Protein AF-0000000084677176 (afdb_homodimer)

Sequence (908 aa):
MAKLSLTSLGGAGTVTGSKHLLTCGDTRLLIDCGLFQGLKNLRELNWQRLPISPGDIDAVVLTHAHLDHCGYLPRLVLDGFSGRIHCSSATRDVAELILRDSAFLQEKDAELANRKGFSKHSPALPLYRVADIDRTMALFKPAALHEEVALPGDGRLLLRRAGHILGASTAQIDIGGRRILFSGDLGRYDDPVMHDPESVPEADYVVIESTYGNRHHDTTDPLDALEEVIKRTVQRGGTVVIPAFAVGRAQSLIHSLWQLRRSGRLHNLPVYLDSPMATSASELLQRYPKEHRLGRQDCEAACDSVTYVRDVEESKALSANRYPKVIISASGMATGGRVLHHIAAFGPDHRNTLLFSGYQAAGTRGRKLLEGARETKIYGQWLPINAEIAELPMLSAHADSDELMRWLSGFQRAPRRVFVVHGEADASEALRERIQRELGWSVCVPLQGQEFELMAKLSLTSLGGAGTVTGSKHLLTCGDTRLLIDCGLFQGLKNLRELNWQRLPISPGDIDAVVLTHAHLDHCGYLPRLVLDGFSGRIHCSSATRDVAELILRDSAFLQEKDAELANRKGFSKHSPALPLYRVADIDRTMALFKPAALHEEVALPGDGRLLLRRAGHILGASTAQIDIGGRRILFSGDLGRYDDPVMHDPESVPEADYVVIESTYGNRHHDTTDPLDALEEVIKRTVQRGGTVVIPAFAVGRAQSLIHSLWQLRRSGRLHNLPVYLDSPMATSASELLQRYPKEHRLGRQDCEAACDSVTYVRDVEESKALSANRYPKVIISASGMATGGRVLHHIAAFGPDHRNTLLFSGYQAAGTRGRKLLEGARETKIYGQWLPINAEIAELPMLSAHADSDELMRWLSGFQRAPRRVFVVHGEADASEALRERIQRELGWSVCVPLQGQEFEL

Secondary structure (DSSP, 8-state):
---EEEEEEESSSSSS--EEEEEETTEEEEE--PPP-SSHHHHHHTTSPPSS-GGG--EEE-S--SHHHHTTHHHHHHTT--SEEEE-HHHHHHHHHHHHHHHHHHHHHHHHHHHHT--SSSS---SS-THHHHHHHTTEEE--TTS-EEETTTEEEEEEE-SSSTT-EEEEEEETTEEEEE--S---TT-SSSPPPPP----SEEEEE-TBTT-----S-HHHHHHHHHHHHHHTT--EEEE--TTTHHHHHHHHHHHHHHTTSS-S--EEE--HHHHHHHHHHHH-GGGSS--HHHHHHHHHTSEE--SHHHHHHHHH--S--EEEES-TTSSSSTHHHHHHHHTT-TT-EEEE-S---TTSHHHHHHTT-SEEEETTEEEE--SEEEE-GGG-SS-BHHHHHHHHTT-SS--SEEEEESS-HHHHHHHHHHIIIII---EE-PPTT-EEE-/---EEEEEEESSSSSS--EEEEEETTEEEEE--PPP-SSHHHHHHTTSPPSS-GGG--EEE-S--SHHHHTTHHHHHHTT--SEEEE-HHHHHHHHHHHHHHHHHHHHHHHHHHHHT--SSSS---SS-HHHHHHHHTTEEE--TTS-EEETTTEEEEEEE-SSSTT-EEEEEEETTEEEEE--S---TT-SSSPPPPP----SEEEEE-TBTT-----S-HHHHHHHHHHHHHHTT--EEEE--TTTHHHHHHHHHHHHHHTTSS-S--EEE--HHHHHHHHHHHH-GGGSS--HHHHHHHHHTSEE--SHHHHHHHHH--S--EEEES-TTSSSSTHHHHHHHHTT-TT-EEEE-S---TTSHHHHHHTT-SEEEETTEEEE--SEEEE-GGG-SS-BHHHHHHHHTT-SS--SEEEEESS-HHHHHHHHHHIIIII---EE-PPTT-EEE-

Radius of gyration: 28.54 Å; Cα contacts (8 Å, |Δi|>4): 2204; chains: 2; bounding box: 62×80×72 Å

Nearest PDB structures (foldseek):
  3idz-assembly2_B  TM=8.877E-01  e=1.285E-47  Thermus thermophilus HB8
  3ie0-assembly3_C  TM=9.032E-01  e=8.917E-47  Thermus thermophilus HB8
  3a4y-assembly4_D  TM=8.834E-01  e=6.201E-47  Thermus thermophilus HB8
  3iek-assembly4_D  TM=9.032E-01  e=3.588E-46  Thermus thermophilus HB8
  7bfq-assembly1_B  TM=8.206E-01  e=2.736E-33  Homo sapiens

Solvent-accessible surface area (backbone atoms only — not comparable to full-atom values): 44602 Å² total; per-residue (Å²): 129,62,62,34,33,42,26,30,72,23,13,29,59,27,64,35,14,24,22,36,38,38,34,46,65,88,33,26,37,29,40,28,31,17,31,40,58,44,35,65,62,47,37,54,50,68,79,47,81,65,97,56,62,38,61,59,35,54,32,36,39,40,29,33,37,54,52,33,24,38,50,33,43,45,46,42,37,75,62,46,32,77,39,46,33,35,24,28,58,50,14,52,58,49,27,50,53,46,47,43,51,50,16,47,50,33,42,52,49,20,50,50,30,54,71,69,61,74,49,93,47,90,74,44,68,43,85,46,49,51,80,45,43,59,66,41,56,70,31,54,42,68,40,59,72,78,38,80,40,84,43,80,74,77,20,34,35,35,33,40,50,8,19,34,40,72,35,18,16,22,40,34,38,38,41,82,91,39,35,39,31,34,35,44,63,41,14,27,76,84,39,84,48,34,41,50,47,59,73,52,53,68,38,46,29,37,40,34,55,13,68,31,19,67,38,71,68,60,85,65,54,56,64,58,54,51,48,50,57,51,50,59,24,44,73,59,54,9,35,39,38,27,35,22,33,38,70,43,48,40,54,51,48,42,44,49,52,35,51,34,37,73,68,64,74,47,73,94,61,55,41,34,38,44,27,61,64,28,55,53,43,55,52,48,50,68,74,41,51,86,62,36,61,53,50,71,66,57,49,52,51,24,59,64,64,42,45,77,36,77,50,70,67,56,49,52,48,54,49,69,48,70,66,52,33,38,39,36,17,24,29,35,31,50,77,42,64,61,30,50,55,42,44,66,56,40,24,56,38,61,42,16,30,41,39,39,38,52,80,49,54,62,65,20,50,41,30,43,43,75,74,62,47,52,53,50,74,55,95,91,36,79,39,59,44,48,25,42,76,44,74,42,68,56,59,32,50,58,26,27,29,64,50,50,50,52,50,59,64,46,36,77,45,83,40,70,34,36,36,37,25,26,5,39,61,62,18,25,51,42,35,42,51,46,42,37,71,76,68,65,42,50,60,47,54,55,51,59,65,45,75,42,84,104,130,61,63,33,32,43,27,30,71,25,13,30,58,27,64,34,12,24,23,35,40,38,35,46,64,87,32,26,38,30,40,27,32,16,31,40,59,44,34,65,63,47,38,54,50,70,78,48,80,63,96,57,61,37,60,60,36,55,31,35,39,40,29,34,37,54,52,34,24,37,51,33,42,45,45,40,37,74,62,45,33,77,40,46,34,35,26,28,59,51,13,51,57,47,28,51,54,46,47,43,50,51,15,46,50,32,44,50,50,20,50,50,29,54,72,68,61,75,49,94,46,88,74,45,68,44,85,46,49,54,80,45,41,58,66,43,57,71,31,54,43,68,38,58,71,78,39,79,40,84,41,81,73,76,20,35,37,37,34,40,50,8,20,35,40,72,36,18,16,22,40,36,39,38,40,85,91,39,36,38,31,34,36,44,61,41,14,29,75,83,38,85,49,34,41,50,48,58,73,51,52,68,37,45,29,38,39,34,54,13,67,32,19,66,39,70,66,60,85,64,54,57,64,59,56,51,48,51,56,51,50,61,24,44,73,60,54,10,34,39,38,26,35,22,35,39,69,43,47,40,55,51,51,42,43,49,52,36,51,36,37,74,71,65,73,49,72,94,62,54,40,33,38,44,27,61,62,30,55,54,43,54,54,47,51,68,75,41,52,87,63,34,59,51,50,70,65,57,49,50,51,24,61,64,65,41,46,77,39,78,49,72,66,55,49,52,50,56,49,68,48,69,65,53,34,37,40,38,16,24,30,35,32,51,76,42,64,59,30,50,54,41,44,66,57,40,24,57,38,61,42,16,30,43,39,37,38,52,81,49,54,64,64,21,53,42,30,44,43,74,74,62,46,52,53,48,75,55,96,91,37,79,39,58,44,48,24,41,77,44,74,42,68,56,59,32,49,58,26,28,29,66,51,50,49,52,50,59,65,46,35,77,46,84,40,71,34,36,37,36,24,26,6,40,60,61,18,27,51,42,35,42,51,46,42,36,72,75,69,65,43,50,60,46,53,55,50,57,66,45,73,41,84,103

pLDDT: mean 94.84, std 5.1, range [57.59, 98.94]

Structure (mmCIF, N/CA/C/O backbone):
data_AF-0000000084677176-model_v1
#
loop_
_entity.id
_entity.type
_entity.pdbx_description
1 polymer 'MBL fold metallo-hydrolase'
#
loop_
_atom_site.group_PDB
_atom_site.id
_atom_site.type_symbol
_atom_site.label_atom_id
_atom_site.label_alt_id
_atom_site.label_comp_id
_atom_site.label_asym_id
_atom_site.label_entity_id
_atom_site.label_seq_id
_atom_site.pdbx_PDB_ins_code
_atom_site.Cartn_x
_atom_site.Cartn_y
_atom_site.Cartn_z
_atom_site.occupancy
_atom_site.B_iso_or_equiv
_atom_site.auth_seq_id
_atom_site.auth_comp_id
_atom_site.auth_asym_id
_atom_site.auth_atom_id
_atom_site.pdbx_PDB_model_num
ATOM 1 N N . MET A 1 1 ? -16.844 -25.156 23.656 1 57.59 1 MET A N 1
ATOM 2 C CA . MET A 1 1 ? -16.359 -25.344 22.297 1 57.59 1 MET A CA 1
ATOM 3 C C . MET A 1 1 ? -14.977 -24.719 22.125 1 57.59 1 MET A C 1
ATOM 5 O O . MET A 1 1 ? -14.664 -23.703 22.75 1 57.59 1 MET A O 1
ATOM 9 N N . ALA A 1 2 ? -14.039 -25.422 21.547 1 75.44 2 ALA A N 1
ATOM 10 C CA . ALA A 1 2 ? -12.664 -24.953 21.469 1 75.44 2 ALA A CA 1
ATOM 11 C C . ALA A 1 2 ? -12.586 -23.594 20.766 1 75.44 2 ALA A C 1
ATOM 13 O O . ALA A 1 2 ? -13.344 -23.328 19.828 1 75.44 2 ALA A O 1
ATOM 14 N N . LYS A 1 3 ? -11.844 -22.719 21.281 1 90.25 3 LYS A N 1
ATOM 15 C CA . LYS A 1 3 ? -11.633 -21.391 20.719 1 90.25 3 LYS A CA 1
ATOM 16 C C . LYS A 1 3 ? -11.023 -21.484 19.312 1 90.25 3 LYS A C 1
ATOM 18 O O . LYS A 1 3 ? -10.023 -22.172 19.109 1 90.25 3 LYS A O 1
ATOM 23 N N . LEU A 1 4 ? -11.797 -21.094 18.266 1 97.12 4 LEU A N 1
ATOM 24 C CA . LEU A 1 4 ? -11.336 -21.062 16.875 1 97.12 4 LEU A CA 1
ATOM 25 C C . LEU A 1 4 ? -10.938 -19.641 16.469 1 97.12 4 LEU A C 1
ATOM 27 O O . LEU A 1 4 ? -11.68 -18.688 16.703 1 97.12 4 LEU A O 1
ATOM 31 N N . SER A 1 5 ? -9.633 -19.531 15.984 1 98.25 5 SER A N 1
ATOM 32 C CA . SER A 1 5 ? -9.18 -18.203 15.586 1 98.25 5 SER A CA 1
ATOM 33 C C . SER A 1 5 ? -8.422 -18.25 14.266 1 98.25 5 SER A C 1
ATOM 35 O O . SER A 1 5 ? -7.973 -19.312 13.836 1 98.25 5 SER A O 1
ATOM 37 N N . LEU A 1 6 ? -8.43 -17.188 13.578 1 98.56 6 LEU A N 1
ATOM 38 C CA . LEU A 1 6 ? -7.719 -17 12.32 1 98.56 6 LEU A CA 1
ATOM 39 C C . LEU A 1 6 ? -6.703 -15.859 12.445 1 98.56 6 LEU A C 1
ATOM 41 O O . LEU A 1 6 ? -7.027 -14.781 12.945 1 98.56 6 LEU A O 1
ATOM 45 N N . THR A 1 7 ? -5.469 -16.094 12.055 1 98.31 7 THR A N 1
ATOM 46 C CA . THR A 1 7 ? -4.422 -15.078 11.992 1 98.31 7 THR A CA 1
ATOM 47 C C . THR A 1 7 ? -3.719 -15.102 10.641 1 98.31 7 THR A C 1
ATOM 49 O O . THR A 1 7 ? -3.209 -16.141 10.219 1 98.31 7 THR A O 1
ATOM 52 N N . SER A 1 8 ? -3.719 -13.984 10 1 97.94 8 SER A N 1
ATOM 53 C CA . SER A 1 8 ? -2.936 -13.891 8.766 1 97.94 8 SER A CA 1
ATOM 54 C C . SER A 1 8 ? -1.486 -13.516 9.062 1 97.94 8 SER A C 1
ATOM 56 O O . SER A 1 8 ? -1.202 -12.383 9.469 1 97.94 8 SER A O 1
ATOM 58 N N . LEU A 1 9 ? -0.561 -14.398 8.82 1 97.69 9 LEU A N 1
ATOM 59 C CA . LEU A 1 9 ? 0.858 -14.164 9.062 1 97.69 9 LEU A CA 1
ATOM 60 C C . LEU A 1 9 ? 1.522 -13.531 7.844 1 97.69 9 LEU A C 1
ATOM 62 O O . LEU A 1 9 ? 2.627 -12.992 7.945 1 97.69 9 LEU A O 1
ATOM 66 N N . GLY A 1 10 ? 0.897 -13.578 6.75 1 96.81 10 GLY A N 1
ATOM 67 C CA . GLY A 1 10 ? 1.269 -13 5.469 1 96.81 10 GLY A CA 1
ATOM 68 C C . GLY A 1 10 ? 0.118 -12.953 4.48 1 96.81 10 GLY A C 1
ATOM 69 O O . GLY A 1 10 ? -0.939 -13.539 4.723 1 96.81 10 GLY A O 1
ATOM 70 N N . GLY A 1 11 ? 0.334 -12.25 3.398 1 97 11 GLY A N 1
ATOM 71 C CA . GLY A 1 11 ? -0.736 -12.109 2.424 1 97 11 GLY A CA 1
ATOM 72 C C . GLY A 1 11 ? -1.843 -11.18 2.883 1 97 11 GLY A C 1
ATOM 73 O O . GLY A 1 11 ? -2.979 -11.281 2.414 1 97 11 GLY A O 1
ATOM 74 N N . ALA A 1 12 ? -1.633 -10.438 3.84 1 95.88 12 ALA A N 1
ATOM 75 C CA . ALA A 1 12 ? -2.543 -9.414 4.344 1 95.88 12 ALA A CA 1
ATOM 76 C C . ALA A 1 12 ? -1.943 -8.023 4.18 1 95.88 12 ALA A C 1
ATOM 78 O O . ALA A 1 12 ? -0.898 -7.715 4.758 1 95.88 12 ALA A O 1
ATOM 79 N N . GLY A 1 13 ? -2.627 -7.227 3.387 1 93.31 13 GLY A N 1
ATOM 80 C CA . GLY A 1 13 ? -2.076 -5.922 3.055 1 93.31 13 GLY A CA 1
ATOM 81 C C . GLY A 1 13 ? -1.017 -5.98 1.97 1 93.31 13 GLY A C 1
ATOM 82 O O . GLY A 1 13 ? -0.403 -4.965 1.639 1 93.31 13 GLY A O 1
ATOM 83 N N . THR A 1 14 ? -0.727 -7.125 1.523 1 94.94 14 THR A N 1
ATOM 84 C CA . THR A 1 14 ? 0.213 -7.395 0.441 1 94.94 14 THR A CA 1
ATOM 85 C C . THR A 1 14 ? -0.225 -8.617 -0.364 1 94.94 14 THR A C 1
ATOM 87 O O . THR A 1 14 ? -1.052 -9.406 0.097 1 94.94 14 THR A O 1
ATOM 90 N N . VAL A 1 15 ? 0.345 -8.773 -1.513 1 96.56 15 VAL A N 1
ATOM 91 C CA . VAL A 1 15 ? -0.076 -9.852 -2.402 1 96.56 15 VAL A CA 1
ATOM 92 C C . VAL A 1 15 ? 0.796 -11.086 -2.172 1 96.56 15 VAL A C 1
ATOM 94 O O . VAL A 1 15 ? 0.411 -12.195 -2.525 1 96.56 15 VAL A O 1
ATOM 97 N N . THR A 1 16 ? 1.957 -10.969 -1.557 1 97 16 THR A N 1
ATOM 98 C CA . THR A 1 16 ? 2.908 -12.078 -1.477 1 97 16 THR A CA 1
ATOM 99 C C . THR A 1 16 ? 3.02 -12.586 -0.044 1 97 16 THR A C 1
ATOM 101 O O . THR A 1 16 ? 2.502 -11.969 0.887 1 97 16 THR A O 1
ATOM 104 N N . GLY A 1 17 ? 3.518 -13.773 0.074 1 98 17 GLY A N 1
ATOM 105 C CA . GLY A 1 17 ? 3.811 -14.344 1.38 1 98 17 GLY A CA 1
ATOM 106 C C . GLY A 1 17 ? 2.59 -14.922 2.064 1 98 17 GLY A C 1
ATOM 107 O O . GLY A 1 17 ? 2.48 -14.891 3.291 1 98 17 GLY A O 1
ATOM 108 N N . SER A 1 18 ? 1.664 -15.484 1.367 1 98.62 18 SER A N 1
ATOM 109 C CA . SER A 1 18 ? 0.409 -15.992 1.912 1 98.62 18 SER A CA 1
ATOM 110 C C . SER A 1 18 ? 0.658 -17.047 2.984 1 98.62 18 SER A C 1
ATOM 112 O O . SER A 1 18 ? 1.322 -18.047 2.729 1 98.62 18 SER A O 1
ATOM 114 N N . LYS A 1 19 ? 0.245 -16.812 4.195 1 98.56 19 LYS A N 1
ATOM 115 C CA . LYS A 1 19 ? 0.249 -17.688 5.359 1 98.56 19 LYS A CA 1
ATOM 116 C C . LYS A 1 19 ? -0.913 -17.359 6.297 1 98.56 19 LYS A C 1
ATOM 118 O O . LYS A 1 19 ? -0.907 -16.328 6.969 1 98.56 19 LYS A O 1
ATOM 123 N N . HIS A 1 20 ? -1.872 -18.234 6.422 1 98.75 20 HIS A N 1
ATOM 124 C CA . HIS A 1 20 ? -3.01 -18.016 7.309 1 98.75 20 HIS A CA 1
ATOM 125 C C . HIS A 1 20 ? -3.121 -19.141 8.336 1 98.75 20 HIS A C 1
ATOM 127 O O . HIS A 1 20 ? -3.273 -20.312 7.973 1 98.75 20 HIS A O 1
ATOM 133 N N . LEU A 1 21 ? -3.041 -18.812 9.609 1 98.75 21 LEU A N 1
ATOM 134 C CA . LEU A 1 21 ? -3.014 -19.781 10.703 1 98.75 21 LEU A CA 1
ATOM 135 C C . LEU A 1 21 ? -4.402 -19.953 11.312 1 98.75 21 LEU A C 1
ATOM 137 O O . LEU A 1 21 ? -5 -18.984 11.789 1 98.75 21 LEU A O 1
ATOM 141 N N . LEU A 1 22 ? -4.941 -21.109 11.188 1 98.56 22 LEU A N 1
ATOM 142 C CA . LEU A 1 22 ? -6.16 -21.5 11.875 1 98.56 22 LEU A CA 1
ATOM 143 C C . LEU A 1 22 ? -5.832 -22.25 13.172 1 98.56 22 LEU A C 1
ATOM 145 O O . LEU A 1 22 ? -5.121 -23.25 13.156 1 98.56 22 LEU A O 1
ATOM 149 N N . THR A 1 23 ? -6.293 -21.734 14.258 1 98.19 23 THR A N 1
ATOM 150 C CA . THR A 1 23 ? -6.062 -22.359 15.562 1 98.19 23 THR A CA 1
ATOM 151 C C . THR A 1 23 ? -7.375 -22.859 16.156 1 98.19 23 THR A C 1
ATOM 153 O O . THR A 1 23 ? -8.32 -22.094 16.328 1 98.19 23 THR A O 1
ATOM 156 N N . CYS A 1 24 ? -7.496 -24.078 16.406 1 97.75 24 CYS A N 1
ATOM 157 C CA . CYS A 1 24 ? -8.633 -24.703 17.062 1 97.75 24 CYS A CA 1
ATOM 158 C C . CYS A 1 24 ? -8.188 -25.531 18.266 1 97.75 24 CYS A C 1
ATOM 160 O O . CYS A 1 24 ? -7.789 -26.688 18.125 1 97.75 24 CYS A O 1
ATOM 162 N N . GLY A 1 25 ? -8.312 -25 19.516 1 95.56 25 GLY A N 1
ATOM 163 C CA . GLY A 1 25 ? -7.723 -25.641 20.672 1 95.56 25 GLY A CA 1
ATOM 164 C C . GLY A 1 25 ? -6.219 -25.812 20.562 1 95.56 25 GLY A C 1
ATOM 165 O O . GLY A 1 25 ? -5.496 -24.828 20.375 1 95.56 25 GLY A O 1
ATOM 166 N N . ASP A 1 26 ? -5.789 -27 20.547 1 95.38 26 ASP A N 1
ATOM 167 C CA . ASP A 1 26 ? -4.355 -27.266 20.469 1 95.38 26 ASP A CA 1
ATOM 168 C C . ASP A 1 26 ? -3.924 -27.562 19.031 1 95.38 26 ASP A C 1
ATOM 170 O O . ASP A 1 26 ? -2.738 -27.766 18.766 1 95.38 26 ASP A O 1
ATOM 174 N N . THR A 1 27 ? -4.879 -27.547 18.156 1 97.88 27 THR A N 1
ATOM 175 C CA . THR A 1 27 ? -4.594 -27.859 16.766 1 97.88 27 THR A CA 1
ATOM 176 C C . THR A 1 27 ? -4.273 -26.578 15.984 1 97.88 27 THR A C 1
ATOM 178 O O . THR A 1 27 ? -4.984 -25.578 16.109 1 97.88 27 THR A O 1
ATOM 181 N N . ARG A 1 28 ? -3.182 -26.609 15.219 1 98.44 28 ARG A N 1
ATOM 182 C CA . ARG A 1 28 ? -2.768 -25.5 14.375 1 98.44 28 ARG A CA 1
ATOM 183 C C . ARG A 1 28 ? -2.641 -25.938 12.922 1 98.44 28 ARG A C 1
ATOM 185 O O . ARG A 1 28 ? -1.835 -26.812 12.594 1 98.44 28 ARG A O 1
ATOM 192 N N . LEU A 1 29 ? -3.465 -25.344 12.094 1 98.81 29 LEU A N 1
ATOM 193 C CA . LEU A 1 29 ? -3.4 -25.578 10.656 1 98.81 29 LEU A CA 1
ATOM 194 C C . LEU A 1 29 ? -2.938 -24.328 9.922 1 98.81 29 LEU A C 1
ATOM 196 O O . LEU A 1 29 ? -3.463 -23.234 10.156 1 98.81 29 LEU A O 1
ATOM 200 N N . LEU A 1 30 ? -1.964 -24.453 9.148 1 98.88 30 LEU A N 1
ATOM 201 C CA . LEU A 1 30 ? -1.478 -23.344 8.336 1 98.88 30 LEU A CA 1
ATOM 202 C C . LEU A 1 30 ? -1.947 -23.484 6.891 1 98.88 30 LEU A C 1
ATOM 204 O O . LEU A 1 30 ? -1.751 -24.516 6.262 1 98.88 30 LEU A O 1
ATOM 208 N N . ILE A 1 31 ? -2.641 -22.484 6.387 1 98.94 31 ILE A N 1
ATOM 209 C CA . ILE A 1 31 ? -3.068 -22.453 4.992 1 98.94 31 ILE A CA 1
ATOM 210 C C . ILE A 1 31 ? -2.092 -21.625 4.168 1 98.94 31 ILE A C 1
ATOM 212 O O . ILE A 1 31 ? -1.918 -20.422 4.418 1 98.94 31 ILE A O 1
ATOM 216 N N . ASP A 1 32 ? -1.494 -22.234 3.189 1 98.88 32 ASP A N 1
ATOM 217 C CA . ASP A 1 32 ? -0.402 -21.703 2.381 1 98.88 32 ASP A CA 1
ATOM 218 C C . ASP A 1 32 ? 0.83 -21.422 3.238 1 98.88 32 ASP A C 1
ATOM 220 O O . ASP A 1 32 ? 0.76 -21.469 4.469 1 98.88 32 ASP A O 1
ATOM 224 N N . CYS A 1 33 ? 1.886 -21.234 2.604 1 98.69 33 CYS A N 1
ATOM 225 C CA . CYS A 1 33 ? 3.191 -21.031 3.219 1 98.69 33 CYS A CA 1
ATOM 226 C C . CYS A 1 33 ? 4.16 -20.391 2.234 1 98.69 33 CYS A C 1
ATOM 228 O O . CYS A 1 33 ? 5.176 -20.984 1.877 1 98.69 33 CYS A O 1
ATOM 230 N N . GLY A 1 34 ? 3.838 -19.188 1.869 1 98.5 34 GLY A N 1
ATOM 231 C CA . GLY A 1 34 ? 4.5 -18.562 0.735 1 98.5 34 GLY A CA 1
ATOM 232 C C . GLY A 1 34 ? 5.629 -17.641 1.14 1 98.5 34 GLY A C 1
ATOM 233 O O . GLY A 1 34 ? 5.742 -17.266 2.309 1 98.5 34 GLY A O 1
ATOM 234 N N . LEU A 1 35 ? 6.465 -17.266 0.186 1 97.81 35 LEU A N 1
ATOM 235 C CA . LEU A 1 35 ? 7.531 -16.281 0.367 1 97.81 35 LEU A CA 1
ATOM 236 C C . LEU A 1 35 ? 7.016 -14.875 0.109 1 97.81 35 LEU A C 1
ATOM 238 O O . LEU A 1 35 ? 6.215 -14.656 -0.804 1 97.81 35 LEU A O 1
ATOM 242 N N . PHE A 1 36 ? 7.504 -13.977 0.938 1 97.06 36 PHE A N 1
ATOM 243 C CA . PHE A 1 36 ? 7.359 -12.562 0.601 1 97.06 36 PHE A CA 1
ATOM 244 C C . PHE A 1 36 ? 8.273 -12.188 -0.561 1 97.06 36 PHE A C 1
ATOM 246 O O . PHE A 1 36 ? 9.414 -12.641 -0.63 1 97.06 36 PHE A O 1
ATOM 253 N N . GLN A 1 37 ? 7.77 -11.406 -1.482 1 94.25 37 GLN A N 1
ATOM 254 C CA . GLN A 1 37 ? 8.508 -10.891 -2.631 1 94.25 37 GLN A CA 1
ATOM 255 C C . GLN A 1 37 ? 8.289 -9.391 -2.787 1 94.25 37 GLN A C 1
ATOM 257 O O . GLN A 1 37 ? 7.402 -8.812 -2.156 1 94.25 37 GLN A O 1
ATOM 262 N N . GLY A 1 38 ? 9.078 -8.719 -3.588 1 93.12 38 GLY A N 1
ATOM 263 C CA . GLY A 1 38 ? 8.891 -7.301 -3.863 1 93.12 38 GLY A CA 1
ATOM 264 C C . GLY A 1 38 ? 9.602 -6.402 -2.867 1 93.12 38 GLY A C 1
ATOM 265 O O . GLY A 1 38 ? 10.828 -6.441 -2.752 1 93.12 38 GLY A O 1
ATOM 266 N N . LEU A 1 39 ? 8.875 -5.766 -2.014 1 94.5 39 LEU A N 1
ATOM 267 C CA . LEU A 1 39 ? 9.391 -4.777 -1.072 1 94.5 39 LEU A CA 1
ATOM 268 C C . LEU A 1 39 ? 10.469 -5.387 -0.186 1 94.5 39 LEU A C 1
ATOM 270 O O . LEU A 1 39 ? 10.336 -6.52 0.28 1 94.5 39 LEU A O 1
ATOM 274 N N . LYS A 1 40 ? 11.508 -4.629 0.042 1 94.06 40 LYS A N 1
ATOM 275 C CA . LYS A 1 40 ? 12.648 -5.137 0.8 1 94.06 40 LYS A CA 1
ATOM 276 C C . LYS A 1 40 ? 12.234 -5.512 2.221 1 94.06 40 LYS A C 1
ATOM 278 O O . LYS A 1 40 ? 12.648 -6.555 2.736 1 94.06 40 LYS A O 1
ATOM 283 N N . ASN A 1 41 ? 11.461 -4.633 2.832 1 95.06 41 ASN A N 1
ATOM 284 C CA . ASN A 1 41 ? 11.07 -4.895 4.215 1 95.06 41 ASN A CA 1
ATOM 285 C C . ASN A 1 41 ? 10.227 -6.164 4.324 1 95.06 41 ASN A C 1
ATOM 287 O O . ASN A 1 41 ? 10.289 -6.871 5.332 1 95.06 41 ASN A O 1
ATOM 291 N N . LEU A 1 42 ? 9.477 -6.52 3.352 1 95.12 42 LEU A N 1
ATOM 292 C CA . LEU A 1 42 ? 8.719 -7.766 3.324 1 95.12 42 LEU A CA 1
ATOM 293 C C . LEU A 1 42 ? 9.641 -8.953 3.098 1 95.12 42 LEU A C 1
ATOM 295 O O . LEU A 1 42 ? 9.516 -9.984 3.771 1 95.12 42 LEU A O 1
ATOM 299 N N . ARG A 1 43 ? 10.562 -8.828 2.113 1 95.19 43 ARG A N 1
ATOM 300 C CA . ARG A 1 43 ? 11.492 -9.922 1.822 1 95.19 43 ARG A CA 1
ATOM 301 C C . ARG A 1 43 ? 12.328 -10.273 3.049 1 95.19 43 ARG A C 1
ATOM 303 O O . ARG A 1 43 ? 12.68 -11.438 3.258 1 95.19 43 ARG A O 1
ATOM 310 N N . GLU A 1 44 ? 12.625 -9.32 3.877 1 95.19 44 GLU A N 1
ATOM 311 C CA . GLU A 1 44 ? 13.414 -9.539 5.086 1 95.19 44 GLU A CA 1
ATOM 312 C C . GLU A 1 44 ? 12.648 -10.383 6.098 1 95.19 44 GLU A C 1
ATOM 314 O O . GLU A 1 44 ? 13.25 -11.07 6.926 1 95.19 44 GLU A O 1
ATOM 319 N N . LEU A 1 45 ? 11.336 -10.383 6.012 1 95.56 45 LEU A N 1
ATOM 320 C CA . LEU A 1 45 ? 10.523 -11.195 6.906 1 95.56 45 LEU A CA 1
ATOM 321 C C . LEU A 1 45 ? 10.758 -12.68 6.652 1 95.56 45 LEU A C 1
ATOM 323 O O . LEU A 1 45 ? 10.531 -13.508 7.535 1 95.56 45 LEU A O 1
ATOM 327 N N . ASN A 1 46 ? 11.188 -13.039 5.441 1 97 46 ASN A N 1
ATOM 328 C CA . ASN A 1 46 ? 11.453 -14.43 5.117 1 97 46 ASN A CA 1
ATOM 329 C C . ASN A 1 46 ? 12.547 -15.016 6.008 1 97 46 ASN A C 1
ATOM 331 O O . ASN A 1 46 ? 12.625 -16.234 6.184 1 97 46 ASN A O 1
ATOM 335 N N . TRP A 1 47 ? 13.383 -14.109 6.574 1 95.75 47 TRP A N 1
ATOM 336 C CA . TRP A 1 47 ? 14.523 -14.555 7.367 1 95.75 47 TRP A CA 1
ATOM 337 C C . TRP A 1 47 ? 14.188 -14.547 8.852 1 95.75 47 TRP A C 1
ATOM 339 O O . TRP A 1 47 ? 14.992 -14.977 9.688 1 95.75 47 TRP A O 1
ATOM 349 N N . GLN A 1 48 ? 13 -14.078 9.18 1 93.88 48 GLN A N 1
ATOM 350 C CA . GLN A 1 48 ? 12.555 -14.031 10.57 1 93.88 48 GLN A CA 1
ATOM 351 C C . GLN A 1 48 ? 11.734 -15.273 10.922 1 93.88 48 GLN A C 1
ATOM 353 O O . GLN A 1 48 ? 11.023 -15.812 10.078 1 93.88 48 GLN A O 1
ATOM 358 N N . ARG A 1 49 ? 11.828 -15.617 12.156 1 92.19 49 ARG A N 1
ATOM 359 C CA . ARG A 1 49 ? 11.023 -16.734 12.625 1 92.19 49 ARG A CA 1
ATOM 360 C C . ARG A 1 49 ? 9.547 -16.375 12.68 1 92.19 49 ARG A C 1
ATOM 362 O O . ARG A 1 49 ? 9.195 -15.234 13.016 1 92.19 49 ARG A O 1
ATOM 369 N N . LEU A 1 50 ? 8.734 -17.312 12.383 1 94.75 50 LEU A N 1
ATOM 370 C CA . LEU A 1 50 ? 7.301 -17.125 12.539 1 94.75 50 LEU A CA 1
ATOM 371 C C . LEU A 1 50 ? 6.934 -16.938 14.008 1 94.75 50 LEU A C 1
ATOM 373 O O . LEU A 1 50 ? 7.656 -17.406 14.891 1 94.75 50 LEU A O 1
ATOM 377 N N . PRO A 1 51 ? 5.898 -16.25 14.273 1 93.75 51 PRO A N 1
ATOM 378 C CA . PRO A 1 51 ? 5.461 -16.062 15.656 1 93.75 51 PRO A CA 1
ATOM 379 C C . PRO A 1 51 ? 4.969 -17.375 16.297 1 93.75 51 PRO A C 1
ATOM 381 O O . PRO A 1 51 ? 4.742 -17.422 17.5 1 93.75 51 PRO A O 1
ATOM 384 N N . ILE A 1 52 ? 4.84 -18.406 15.578 1 95.94 52 ILE A N 1
ATOM 385 C CA . ILE A 1 52 ? 4.496 -19.734 16.047 1 95.94 52 ILE A CA 1
ATOM 386 C C . ILE A 1 52 ? 5.633 -20.703 15.742 1 95.94 52 ILE A C 1
ATOM 388 O O . ILE A 1 52 ? 6.258 -20.625 14.68 1 95.94 52 ILE A O 1
ATOM 392 N N . SER A 1 53 ? 5.871 -21.547 16.703 1 97.06 53 SER A N 1
ATOM 393 C CA . SER A 1 53 ? 6.898 -22.547 16.438 1 97.06 53 SER A CA 1
ATOM 394 C C . SER A 1 53 ? 6.465 -23.484 15.32 1 97.06 53 SER A C 1
ATOM 396 O O . SER A 1 53 ? 5.387 -24.094 15.391 1 97.06 53 SER A O 1
ATOM 398 N N . PRO A 1 54 ? 7.285 -23.672 14.328 1 98 54 PRO A N 1
ATOM 399 C CA . PRO A 1 54 ? 6.918 -24.562 13.234 1 98 54 PRO A CA 1
ATOM 400 C C . PRO A 1 54 ? 6.582 -25.969 13.719 1 98 54 PRO A C 1
ATOM 402 O O . PRO A 1 54 ? 5.734 -26.656 13.133 1 98 54 PRO A O 1
ATOM 405 N N . GLY A 1 55 ? 7.203 -26.391 14.797 1 97.81 55 GLY A N 1
ATOM 406 C CA . GLY A 1 55 ? 6.91 -27.703 15.367 1 97.81 55 GLY A CA 1
ATOM 407 C C . GLY A 1 55 ? 5.508 -27.797 15.945 1 97.81 55 GLY A C 1
ATOM 408 O O . GLY A 1 55 ? 4.992 -28.906 16.156 1 97.81 55 GLY A O 1
ATOM 409 N N . ASP A 1 56 ? 4.918 -26.672 16.203 1 98 56 ASP A N 1
ATOM 410 C CA . ASP A 1 56 ? 3.584 -26.641 16.797 1 98 56 ASP A CA 1
ATOM 411 C C . ASP A 1 56 ? 2.508 -26.641 15.703 1 98 56 ASP A C 1
ATOM 413 O O . ASP A 1 56 ? 1.318 -26.766 16 1 98 56 ASP A O 1
ATOM 417 N N . ILE A 1 57 ? 2.859 -26.562 14.469 1 98.62 57 ILE A N 1
ATOM 418 C CA . ILE A 1 57 ? 1.915 -26.609 13.359 1 98.62 57 ILE A CA 1
ATOM 419 C C . ILE A 1 57 ? 1.621 -28.078 13.008 1 98.62 57 ILE A C 1
ATOM 421 O O . ILE A 1 57 ? 2.533 -28.844 12.688 1 98.62 57 ILE A O 1
ATOM 425 N N . ASP A 1 58 ? 0.365 -28.406 13.039 1 98.81 58 ASP A N 1
ATOM 426 C CA . ASP A 1 58 ? -0.014 -29.812 12.898 1 98.81 58 ASP A CA 1
ATOM 427 C C . ASP A 1 58 ? -0.067 -30.219 11.422 1 98.81 58 ASP A C 1
ATOM 429 O O . ASP A 1 58 ? 0.177 -31.375 11.094 1 98.81 58 ASP A O 1
ATOM 433 N N . ALA A 1 59 ? -0.454 -29.328 10.562 1 98.88 59 ALA A N 1
ATOM 434 C CA . ALA A 1 59 ? -0.522 -29.594 9.125 1 98.88 59 ALA A CA 1
ATOM 435 C C . ALA A 1 59 ? -0.533 -28.297 8.328 1 98.88 59 ALA A C 1
ATOM 437 O O . ALA A 1 59 ? -0.861 -27.234 8.867 1 98.88 59 ALA A O 1
ATOM 438 N N . VAL A 1 60 ? -0.128 -28.375 7.129 1 98.88 60 VAL A N 1
ATOM 439 C CA . VAL A 1 60 ? -0.233 -27.281 6.164 1 98.88 60 VAL A CA 1
ATOM 440 C C . VAL A 1 60 ? -1.186 -27.688 5.039 1 98.88 60 VAL A C 1
ATOM 442 O O . VAL A 1 60 ? -1.198 -28.844 4.605 1 98.88 60 VAL A O 1
ATOM 445 N N . VAL A 1 61 ? -2.055 -26.812 4.66 1 98.94 61 VAL A N 1
ATOM 446 C CA . VAL A 1 61 ? -2.889 -26.984 3.473 1 98.94 61 VAL A CA 1
ATOM 447 C C . VAL A 1 61 ? -2.469 -25.969 2.406 1 98.94 61 VAL A C 1
ATOM 449 O O . VAL A 1 61 ? -2.471 -24.766 2.648 1 98.94 61 VAL A O 1
ATOM 452 N N . LEU A 1 62 ? -2.084 -26.453 1.233 1 98.81 62 LEU A N 1
ATOM 453 C CA . LEU A 1 62 ? -1.696 -25.578 0.136 1 98.81 62 LEU A CA 1
ATOM 454 C C . LEU A 1 62 ? -2.852 -25.391 -0.841 1 98.81 62 LEU A C 1
ATOM 456 O O . LEU A 1 62 ? -3.436 -26.359 -1.317 1 98.81 62 LEU A O 1
ATOM 460 N N . THR A 1 63 ? -3.117 -24.109 -1.085 1 98.81 63 THR A N 1
ATOM 461 C CA . THR A 1 63 ? -4.117 -23.828 -2.107 1 98.81 63 THR A CA 1
ATOM 462 C C . THR A 1 63 ? -3.535 -24.016 -3.504 1 98.81 63 THR A C 1
ATOM 464 O O . THR A 1 63 ? -4.199 -24.547 -4.391 1 98.81 63 THR A O 1
ATOM 467 N N . HIS A 1 64 ? -2.326 -23.516 -3.717 1 98.38 64 HIS A N 1
ATOM 468 C CA . HIS A 1 64 ? -1.667 -23.719 -5 1 98.38 64 HIS A CA 1
ATOM 469 C C . HIS A 1 64 ? -0.163 -23.5 -4.895 1 98.38 64 HIS A C 1
ATOM 471 O O . HIS A 1 64 ? 0.356 -23.266 -3.801 1 98.38 64 HIS A O 1
ATOM 477 N N . ALA A 1 65 ? 0.512 -23.641 -6.02 1 97.75 65 ALA A N 1
ATOM 478 C CA . ALA A 1 65 ? 1.949 -23.875 -5.914 1 97.75 65 ALA A CA 1
ATOM 479 C C . ALA A 1 65 ? 2.74 -22.625 -6.281 1 97.75 65 ALA A C 1
ATOM 481 O O . ALA A 1 65 ? 3.971 -22.656 -6.336 1 97.75 65 ALA A O 1
ATOM 482 N N . HIS A 1 66 ? 2.158 -21.484 -6.543 1 97.06 66 HIS A N 1
ATOM 483 C CA . HIS A 1 66 ? 2.971 -20.297 -6.762 1 97.06 66 HIS A CA 1
ATOM 484 C C . HIS A 1 66 ? 3.912 -20.047 -5.586 1 97.06 66 HIS A C 1
ATOM 486 O O . HIS A 1 66 ? 3.594 -20.391 -4.445 1 97.06 66 HIS A O 1
ATOM 492 N N . LEU A 1 67 ? 5 -19.422 -5.863 1 96.56 67 LEU A N 1
ATOM 493 C CA . LEU A 1 67 ? 6.062 -19.203 -4.891 1 96.56 67 LEU A CA 1
ATOM 494 C C . LEU A 1 67 ? 5.531 -18.438 -3.676 1 96.56 67 LEU A C 1
ATOM 496 O O . LEU A 1 67 ? 5.965 -18.688 -2.547 1 96.56 67 LEU A O 1
ATOM 500 N N . ASP A 1 68 ? 4.656 -17.531 -3.904 1 97.44 68 ASP A N 1
ATOM 501 C CA . ASP A 1 68 ? 4.145 -16.719 -2.803 1 97.44 68 ASP A CA 1
ATOM 502 C C . ASP A 1 68 ? 3.07 -17.469 -2.021 1 97.44 68 ASP A C 1
ATOM 504 O O . ASP A 1 68 ? 2.508 -16.938 -1.062 1 97.44 68 ASP A O 1
ATOM 508 N N . HIS A 1 69 ? 2.828 -18.766 -2.324 1 98.56 69 HIS A N 1
ATOM 509 C CA . HIS A 1 69 ? 1.904 -19.594 -1.56 1 98.56 69 HIS A CA 1
ATOM 510 C C . HIS A 1 69 ? 2.607 -20.812 -0.991 1 98.56 69 HIS A C 1
ATOM 512 O O . HIS A 1 69 ? 2.133 -21.422 -0.024 1 98.56 69 HIS A O 1
ATOM 518 N N . CYS A 1 70 ? 3.732 -21.203 -1.575 1 98.5 70 CYS A N 1
ATOM 519 C CA . CYS A 1 70 ? 4.316 -22.453 -1.092 1 98.5 70 CYS A CA 1
ATOM 520 C C . CYS A 1 70 ? 5.809 -22.297 -0.827 1 98.5 70 CYS A C 1
ATOM 522 O O . CYS A 1 70 ? 6.434 -23.156 -0.204 1 98.5 70 CYS A O 1
ATOM 524 N N . GLY A 1 71 ? 6.367 -21.203 -1.184 1 98.19 71 GLY A N 1
ATOM 525 C CA . GLY A 1 71 ? 7.809 -21.047 -1.275 1 98.19 71 GLY A CA 1
ATOM 526 C C . GLY A 1 71 ? 8.508 -21.141 0.069 1 98.19 71 GLY A C 1
ATOM 527 O O . GLY A 1 71 ? 9.711 -21.406 0.136 1 98.19 71 GLY A O 1
ATOM 528 N N . TYR A 1 72 ? 7.816 -20.922 1.151 1 98.62 72 TYR A N 1
ATOM 529 C CA . TYR A 1 72 ? 8.422 -20.875 2.477 1 98.62 72 TYR A CA 1
ATOM 530 C C . TYR A 1 72 ? 8.461 -22.266 3.105 1 98.62 72 TYR A C 1
ATOM 532 O O . TYR A 1 72 ? 9.039 -22.453 4.18 1 98.62 72 TYR A O 1
ATOM 540 N N . LEU A 1 73 ? 7.898 -23.297 2.494 1 98.75 73 LEU A N 1
ATOM 541 C CA . LEU A 1 73 ? 7.734 -24.641 3.043 1 98.75 73 LEU A CA 1
ATOM 542 C C . LEU A 1 73 ? 9.078 -25.219 3.439 1 98.75 73 LEU A C 1
ATOM 544 O O . LEU A 1 73 ? 9.234 -25.75 4.547 1 98.75 73 LEU A O 1
ATOM 548 N N . PRO A 1 74 ? 10.109 -25.109 2.514 1 98.69 74 PRO A N 1
ATOM 549 C CA . PRO A 1 74 ? 11.383 -25.703 2.918 1 98.69 74 PRO A CA 1
ATOM 550 C C . PRO A 1 74 ? 11.961 -25.078 4.184 1 98.69 74 PRO A C 1
ATOM 552 O O . PRO A 1 74 ? 12.531 -25.781 5.027 1 98.69 74 PRO A O 1
ATOM 555 N N . ARG A 1 75 ? 11.828 -23.75 4.309 1 98.38 75 ARG A N 1
ATOM 556 C CA . ARG A 1 75 ? 12.297 -23.062 5.508 1 98.38 75 ARG A CA 1
ATOM 557 C C . ARG A 1 75 ? 11.508 -23.516 6.734 1 98.38 75 ARG A C 1
ATOM 559 O O . ARG A 1 75 ? 12.078 -23.719 7.805 1 98.38 75 ARG A O 1
ATOM 566 N N . LEU A 1 76 ? 10.188 -23.641 6.566 1 98.56 76 LEU A N 1
ATOM 567 C CA . LEU A 1 76 ? 9.328 -24.125 7.645 1 98.56 76 LEU A CA 1
ATOM 568 C C . LEU A 1 76 ? 9.797 -25.484 8.148 1 98.56 76 LEU A C 1
ATOM 570 O O . LEU A 1 76 ? 9.852 -25.719 9.359 1 98.56 76 LEU A O 1
ATOM 574 N N . VAL A 1 77 ? 10.102 -26.359 7.238 1 98.5 77 VAL A N 1
ATOM 575 C CA . VAL A 1 77 ? 10.555 -27.719 7.555 1 98.5 77 VAL A CA 1
ATOM 576 C C . VAL A 1 77 ? 11.906 -27.656 8.258 1 98.5 77 VAL A C 1
ATOM 578 O O . VAL A 1 77 ? 12.125 -28.328 9.266 1 98.5 77 VAL A O 1
ATOM 581 N N . LEU A 1 78 ? 12.82 -26.828 7.738 1 97.5 78 LEU A N 1
ATOM 582 C CA . LEU A 1 78 ? 14.133 -26.656 8.336 1 97.5 78 LEU A CA 1
ATOM 583 C C . LEU A 1 78 ? 14.016 -26.172 9.781 1 97.5 78 LEU A C 1
ATOM 585 O O . LEU A 1 78 ? 14.844 -26.516 10.625 1 97.5 78 LEU A O 1
ATOM 589 N N . ASP A 1 79 ? 12.945 -25.438 10.008 1 97.44 79 ASP A N 1
ATOM 590 C CA . ASP A 1 79 ? 12.766 -24.828 11.328 1 97.44 79 ASP A CA 1
ATOM 591 C C . ASP A 1 79 ? 12.039 -25.781 12.273 1 97.44 79 ASP A C 1
ATOM 593 O O . ASP A 1 79 ? 11.789 -25.438 13.43 1 97.44 79 ASP A O 1
ATOM 597 N N . GLY A 1 80 ? 11.594 -26.875 11.797 1 97.88 80 GLY A N 1
ATOM 598 C CA . GLY A 1 80 ? 11.141 -27.875 12.75 1 97.88 80 GLY A CA 1
ATOM 599 C C . GLY A 1 80 ? 9.766 -28.438 12.422 1 97.88 80 GLY A C 1
ATOM 600 O O . GLY A 1 80 ? 9.242 -29.281 13.148 1 97.88 80 GLY A O 1
ATOM 601 N N . PHE A 1 81 ? 9.172 -28.047 11.383 1 98.62 81 PHE A N 1
ATOM 602 C CA . PHE A 1 81 ? 7.879 -28.594 10.992 1 98.62 81 PHE A CA 1
ATOM 603 C C . PHE A 1 81 ? 8.016 -30.047 10.539 1 98.62 81 PHE A C 1
ATOM 605 O O . PHE A 1 81 ? 8.906 -30.375 9.75 1 98.62 81 PHE A O 1
ATOM 612 N N . SER A 1 82 ? 7.074 -30.844 10.977 1 98.25 82 SER A N 1
ATOM 613 C CA . SER A 1 82 ? 7.137 -32.25 10.625 1 98.25 82 SER A CA 1
ATOM 614 C C . SER A 1 82 ? 5.75 -32.812 10.297 1 98.25 82 SER A C 1
ATOM 616 O O . SER A 1 82 ? 5.566 -34 10.188 1 98.25 82 SER A O 1
ATOM 618 N N . GLY A 1 83 ? 4.758 -31.969 10.203 1 98.38 83 GLY A N 1
ATOM 619 C CA . GLY A 1 83 ? 3.414 -32.375 9.852 1 98.38 83 GLY A CA 1
ATOM 620 C C . GLY A 1 83 ? 3.244 -32.656 8.367 1 98.38 83 GLY A C 1
ATOM 621 O O . GLY A 1 83 ? 4.211 -32.594 7.602 1 98.38 83 GLY A O 1
ATOM 622 N N . ARG A 1 84 ? 2.047 -33 7.973 1 98.62 84 ARG A N 1
ATOM 623 C CA . ARG A 1 84 ? 1.745 -33.281 6.57 1 98.62 84 ARG A CA 1
ATOM 624 C C . ARG A 1 84 ? 1.361 -32 5.832 1 98.62 84 ARG A C 1
ATOM 626 O O . ARG A 1 84 ? 0.864 -31.047 6.438 1 98.62 84 ARG A O 1
ATOM 633 N N . ILE A 1 85 ? 1.665 -31.969 4.586 1 98.88 85 ILE A N 1
ATOM 634 C CA . ILE A 1 85 ? 1.289 -30.891 3.68 1 98.88 85 ILE A CA 1
ATOM 635 C C . ILE A 1 85 ? 0.239 -31.391 2.689 1 98.88 85 ILE A C 1
ATOM 637 O O . ILE A 1 85 ? 0.549 -32.156 1.783 1 98.88 85 ILE A O 1
ATOM 641 N N . HIS A 1 86 ? -0.983 -30.938 2.873 1 98.88 86 HIS A N 1
ATOM 642 C CA . HIS A 1 86 ? -2.094 -31.406 2.045 1 98.88 86 HIS A CA 1
ATOM 643 C C . HIS A 1 86 ? -2.318 -30.469 0.862 1 98.88 86 HIS A C 1
ATOM 645 O O . HIS A 1 86 ? -2.346 -29.234 1.028 1 98.88 86 HIS A O 1
ATOM 651 N N . CYS A 1 87 ? -2.428 -30.984 -0.302 1 98.75 87 CYS A N 1
ATOM 652 C CA . CYS A 1 87 ? -2.715 -30.219 -1.518 1 98.75 87 CYS A CA 1
ATOM 653 C C . CYS A 1 87 ? -3.176 -31.141 -2.639 1 98.75 87 CYS A C 1
ATOM 655 O O . CYS A 1 87 ? -3.191 -32.375 -2.475 1 98.75 87 CYS A O 1
ATOM 657 N N . SER A 1 88 ? -3.654 -30.641 -3.732 1 98.38 88 SER A N 1
ATOM 658 C CA . SER A 1 88 ? -3.979 -31.469 -4.883 1 98.38 88 SER A CA 1
ATOM 659 C C . SER A 1 88 ? -2.732 -32.156 -5.453 1 98.38 88 SER A C 1
ATOM 661 O O . SER A 1 88 ? -1.611 -31.688 -5.207 1 98.38 88 SER A O 1
ATOM 663 N N . SER A 1 89 ? -2.92 -33.219 -6.207 1 97.62 89 SER A N 1
ATOM 664 C CA . SER A 1 89 ? -1.8 -33.938 -6.809 1 97.62 89 SER A CA 1
ATOM 665 C C . SER A 1 89 ? -1.019 -33.031 -7.762 1 97.62 89 SER A C 1
ATOM 667 O O . SER A 1 89 ? 0.214 -33.031 -7.758 1 97.62 89 SER A O 1
ATOM 669 N N . ALA A 1 90 ? -1.745 -32.312 -8.547 1 97.5 90 ALA A N 1
ATOM 670 C CA . ALA A 1 90 ? -1.095 -31.406 -9.492 1 97.5 90 ALA A CA 1
ATOM 671 C C . ALA A 1 90 ? -0.308 -30.328 -8.758 1 97.5 90 ALA A C 1
ATOM 673 O O . ALA A 1 90 ? 0.804 -29.969 -9.164 1 97.5 90 ALA A O 1
ATOM 674 N N . THR A 1 91 ? -0.903 -29.766 -7.699 1 98.38 91 THR A N 1
ATOM 675 C CA . THR A 1 91 ? -0.21 -28.766 -6.906 1 98.38 91 THR A CA 1
ATOM 676 C C . THR A 1 91 ? 1.093 -29.312 -6.34 1 98.38 91 THR A C 1
ATOM 678 O O . THR A 1 91 ? 2.115 -28.625 -6.324 1 98.38 91 THR A O 1
ATOM 681 N N . ARG A 1 92 ? 1.075 -30.547 -5.863 1 98.44 92 ARG A N 1
ATOM 682 C CA . ARG A 1 92 ? 2.291 -31.188 -5.359 1 98.44 92 ARG A CA 1
ATOM 683 C C . ARG A 1 92 ? 3.383 -31.203 -6.422 1 98.44 92 ARG A C 1
ATOM 685 O O . ARG A 1 92 ? 4.523 -30.812 -6.16 1 98.44 92 ARG A O 1
ATOM 692 N N . ASP A 1 93 ? 3.033 -31.656 -7.59 1 97.44 93 ASP A N 1
ATOM 693 C CA . ASP A 1 93 ? 4.012 -31.797 -8.664 1 97.44 93 ASP A CA 1
ATOM 694 C C . ASP A 1 93 ? 4.531 -30.422 -9.109 1 97.44 93 ASP A C 1
ATOM 696 O O . ASP A 1 93 ? 5.723 -30.266 -9.367 1 97.44 93 ASP A O 1
ATOM 700 N N . VAL A 1 94 ? 3.66 -29.453 -9.219 1 97.25 94 VAL A N 1
ATOM 701 C CA . VAL A 1 94 ? 4.059 -28.109 -9.586 1 97.25 94 VAL A CA 1
ATOM 702 C C . VAL A 1 94 ? 4.941 -27.516 -8.5 1 97.25 94 VAL A C 1
ATOM 704 O O . VAL A 1 94 ? 5.938 -26.844 -8.789 1 97.25 94 VAL A O 1
ATOM 707 N N . ALA A 1 95 ? 4.57 -27.719 -7.254 1 98 95 ALA A N 1
ATOM 708 C CA . ALA A 1 95 ? 5.332 -27.203 -6.125 1 98 95 ALA A CA 1
ATOM 709 C C . ALA A 1 95 ? 6.766 -27.734 -6.141 1 98 95 ALA A C 1
ATOM 711 O O . ALA A 1 95 ? 7.703 -27 -5.812 1 98 95 ALA A O 1
ATOM 712 N N . GLU A 1 96 ? 6.875 -28.969 -6.473 1 97.38 96 GLU A N 1
ATOM 713 C CA . GLU A 1 96 ? 8.219 -29.531 -6.539 1 97.38 96 GLU A CA 1
ATOM 714 C C . GLU A 1 96 ? 9.094 -28.75 -7.523 1 97.38 96 GLU A C 1
ATOM 716 O O . GLU A 1 96 ? 10.242 -28.438 -7.219 1 97.38 96 GLU A O 1
ATOM 721 N N . LEU A 1 97 ? 8.523 -28.484 -8.68 1 94.44 97 LEU A N 1
ATOM 722 C CA . LEU A 1 97 ? 9.25 -27.734 -9.695 1 94.44 97 LEU A CA 1
ATOM 723 C C . LEU A 1 97 ? 9.641 -26.359 -9.172 1 94.44 97 LEU A C 1
ATOM 725 O O . LEU A 1 97 ? 10.789 -25.938 -9.312 1 94.44 97 LEU A O 1
ATOM 729 N N . ILE A 1 98 ? 8.711 -25.703 -8.555 1 95.31 98 ILE A N 1
ATOM 730 C CA . ILE A 1 98 ? 8.891 -24.328 -8.102 1 95.31 98 ILE A CA 1
ATOM 731 C C . ILE A 1 98 ? 9.906 -24.281 -6.965 1 95.31 98 ILE A C 1
ATOM 733 O O . ILE A 1 98 ? 10.805 -23.438 -6.957 1 95.31 98 ILE A O 1
ATOM 737 N N . LEU A 1 99 ? 9.773 -25.172 -6.047 1 97.38 99 LEU A N 1
ATOM 738 C CA . LEU A 1 99 ? 10.641 -25.188 -4.875 1 97.38 99 LEU A CA 1
ATOM 739 C C . LEU A 1 99 ? 12.078 -25.531 -5.27 1 97.38 99 LEU A C 1
ATOM 741 O O . LEU A 1 99 ? 13.023 -24.906 -4.766 1 97.38 99 LEU A O 1
ATOM 745 N N . ARG A 1 100 ? 12.242 -26.469 -6.172 1 94.75 100 ARG A N 1
ATOM 746 C CA . ARG A 1 100 ? 13.578 -26.844 -6.625 1 94.75 100 ARG A CA 1
ATOM 747 C C . ARG A 1 100 ? 14.242 -25.688 -7.375 1 94.75 100 ARG A C 1
ATOM 749 O O . ARG A 1 100 ? 15.422 -25.391 -7.16 1 94.75 100 ARG A O 1
ATOM 756 N N . ASP A 1 101 ? 13.508 -25.125 -8.227 1 91.12 101 ASP A N 1
ATOM 757 C CA . ASP A 1 101 ? 14.039 -23.984 -8.977 1 91.12 101 ASP A CA 1
ATOM 758 C C . ASP A 1 101 ? 14.383 -22.828 -8.039 1 91.12 101 ASP A C 1
ATOM 760 O O . ASP A 1 101 ? 15.43 -22.188 -8.195 1 91.12 101 ASP A O 1
ATOM 764 N N . SER A 1 102 ? 13.461 -22.547 -7.148 1 92.81 102 SER A N 1
ATOM 765 C CA . SER A 1 102 ? 13.695 -21.484 -6.176 1 92.81 102 SER A CA 1
ATOM 766 C C . SER A 1 102 ? 14.969 -21.734 -5.371 1 92.81 102 SER A C 1
ATOM 768 O O . SER A 1 102 ? 15.789 -20.844 -5.199 1 92.81 102 SER A O 1
ATOM 770 N N . ALA A 1 103 ? 15.156 -22.922 -4.918 1 95.31 103 ALA A N 1
ATOM 771 C CA . ALA A 1 103 ? 16.344 -23.297 -4.156 1 95.31 103 ALA A CA 1
ATOM 772 C C . ALA A 1 103 ? 17.609 -23.125 -4.988 1 95.31 103 ALA A C 1
ATOM 774 O O . ALA A 1 103 ? 18.609 -22.594 -4.508 1 95.31 103 ALA A O 1
ATOM 775 N N . PHE A 1 104 ? 17.516 -23.594 -6.191 1 91.25 104 PHE A N 1
ATOM 776 C CA . PHE A 1 104 ? 18.656 -23.5 -7.102 1 91.25 104 PHE A CA 1
ATOM 777 C C . PHE A 1 104 ? 19.062 -22.047 -7.301 1 91.25 104 PHE A C 1
ATOM 779 O O . PHE A 1 104 ? 20.25 -21.719 -7.184 1 91.25 104 PHE A O 1
ATOM 786 N N . LEU A 1 105 ? 18.078 -21.234 -7.574 1 86.62 105 LEU A N 1
ATOM 787 C CA . LEU A 1 105 ? 18.344 -19.828 -7.809 1 86.62 105 LEU A CA 1
ATOM 788 C C . LEU A 1 105 ? 18.906 -19.156 -6.559 1 86.62 105 LEU A C 1
ATOM 790 O O . LEU A 1 105 ? 19.797 -18.312 -6.648 1 86.62 105 LEU A O 1
ATOM 794 N N . GLN A 1 106 ? 18.375 -19.469 -5.418 1 92 106 GLN A N 1
ATOM 795 C CA . GLN A 1 106 ? 18.859 -18.891 -4.164 1 92 106 GLN A CA 1
ATOM 796 C C . GLN A 1 106 ? 20.312 -19.266 -3.912 1 92 106 GLN A C 1
ATOM 798 O O . GLN A 1 106 ? 21.109 -18.438 -3.475 1 92 106 GLN A O 1
ATOM 803 N N . GLU A 1 107 ? 20.641 -20.5 -4.191 1 92.88 107 GLU A N 1
ATOM 804 C CA . GLU A 1 107 ? 22.016 -20.938 -4.039 1 92.88 107 GLU A CA 1
ATOM 805 C C . GLU A 1 107 ? 22.953 -20.203 -4.996 1 92.88 107 GLU A C 1
ATOM 807 O O . GLU A 1 107 ? 24.031 -19.766 -4.605 1 92.88 107 GLU A O 1
ATOM 812 N N . LYS A 1 108 ? 22.5 -20.109 -6.191 1 86.5 108 LYS A N 1
ATOM 813 C CA . LYS A 1 108 ? 23.297 -19.422 -7.195 1 86.5 108 LYS A CA 1
ATOM 814 C C . LYS A 1 108 ? 23.5 -17.953 -6.828 1 86.5 108 LYS A C 1
ATOM 816 O O . LYS A 1 108 ? 24.594 -17.406 -6.98 1 86.5 108 LYS A O 1
ATOM 821 N N . ASP A 1 109 ? 22.469 -17.359 -6.41 1 84 109 ASP A N 1
ATOM 822 C CA . ASP A 1 109 ? 22.531 -15.953 -6.012 1 84 109 ASP A CA 1
ATOM 823 C C . ASP A 1 109 ? 23.484 -15.758 -4.84 1 84 109 ASP A C 1
ATOM 825 O O . ASP A 1 109 ? 24.25 -14.797 -4.812 1 84 109 ASP A O 1
ATOM 829 N N . ALA A 1 110 ? 23.391 -16.562 -3.867 1 89.06 110 ALA A N 1
ATOM 830 C CA . ALA A 1 110 ? 24.266 -16.484 -2.711 1 89.06 110 ALA A CA 1
ATOM 831 C C . ALA A 1 110 ? 25.734 -16.656 -3.127 1 89.06 110 ALA A C 1
ATOM 833 O O . ALA A 1 110 ? 26.609 -15.93 -2.646 1 89.06 110 ALA A O 1
ATOM 834 N N . GLU A 1 111 ? 25.953 -17.578 -3.998 1 89.69 111 GLU A N 1
ATOM 835 C CA . GLU A 1 111 ? 27.312 -17.812 -4.508 1 89.69 111 GLU A CA 1
ATOM 836 C C . GLU A 1 111 ? 27.844 -16.594 -5.23 1 89.69 111 GLU A C 1
ATOM 838 O O . GLU A 1 111 ? 29 -16.203 -5.027 1 89.69 111 GLU A O 1
ATOM 843 N N . LEU A 1 112 ? 27.016 -16.156 -6.047 1 82.19 112 LEU A N 1
ATOM 844 C CA . LEU A 1 112 ? 27.422 -14.969 -6.801 1 82.19 112 LEU A CA 1
ATOM 845 C C . LEU A 1 112 ? 27.703 -13.797 -5.871 1 82.19 112 LEU A C 1
ATOM 847 O O . LEU A 1 112 ? 28.672 -13.062 -6.07 1 82.19 112 LEU A O 1
ATOM 851 N N . ALA A 1 113 ? 26.844 -13.555 -4.945 1 82.62 113 ALA A N 1
ATOM 852 C CA . ALA A 1 113 ? 27.016 -12.477 -3.975 1 82.62 113 ALA A CA 1
ATOM 853 C C . ALA A 1 113 ? 28.328 -12.625 -3.211 1 82.62 113 ALA A C 1
ATOM 855 O O . ALA A 1 113 ? 29.031 -11.641 -2.957 1 82.62 113 ALA A O 1
ATOM 856 N N . ASN A 1 114 ? 28.656 -13.773 -2.82 1 87.69 114 ASN A N 1
ATOM 857 C CA . ASN A 1 114 ? 29.875 -14.055 -2.084 1 87.69 114 ASN A CA 1
ATOM 858 C C . ASN A 1 114 ? 31.109 -13.859 -2.959 1 87.69 114 ASN A C 1
ATOM 860 O O . ASN A 1 114 ? 32.156 -13.375 -2.484 1 87.69 114 ASN A O 1
ATOM 864 N N . ARG A 1 115 ? 30.984 -14.25 -4.145 1 85.44 115 ARG A N 1
ATOM 865 C CA . ARG A 1 115 ? 32.094 -14.109 -5.082 1 85.44 115 ARG A CA 1
ATOM 866 C C . ARG A 1 115 ? 32.375 -12.641 -5.41 1 85.44 115 ARG A C 1
ATOM 868 O O . ARG A 1 115 ? 33.5 -12.203 -5.461 1 85.44 115 ARG A O 1
ATOM 875 N N . LYS A 1 116 ? 31.328 -11.953 -5.621 1 79.38 116 LYS A N 1
ATOM 876 C CA . LYS A 1 116 ? 31.469 -10.57 -6.066 1 79.38 116 LYS A CA 1
ATOM 877 C C . LYS A 1 116 ? 31.484 -9.609 -4.883 1 79.38 116 LYS A C 1
ATOM 879 O O . LYS A 1 116 ? 31.812 -8.43 -5.035 1 79.38 116 LYS A O 1
ATOM 884 N N . GLY A 1 117 ? 31.141 -10.008 -3.777 1 69.62 117 GLY A N 1
ATOM 885 C CA . GLY A 1 117 ? 31.25 -9.242 -2.543 1 69.62 117 GLY A CA 1
ATOM 886 C C . GLY A 1 117 ? 30.219 -8.141 -2.428 1 69.62 117 GLY A C 1
ATOM 887 O O . GLY A 1 117 ? 30.484 -7.094 -1.837 1 69.62 117 GLY A O 1
ATOM 888 N N . PHE A 1 118 ? 29.109 -8.297 -3.08 1 65.75 118 PHE A N 1
ATOM 889 C CA . PHE A 1 118 ? 28.188 -7.168 -3.082 1 65.75 118 PHE A CA 1
ATOM 890 C C . PHE A 1 118 ? 27.109 -7.352 -2.023 1 65.75 118 PHE A C 1
ATOM 892 O O . PHE A 1 118 ? 26.297 -6.453 -1.796 1 65.75 118 PHE A O 1
ATOM 899 N N . SER A 1 119 ? 27.125 -8.406 -1.272 1 68.25 119 SER A N 1
ATOM 900 C CA . SER A 1 119 ? 26.094 -8.609 -0.26 1 68.25 119 SER A CA 1
ATOM 901 C C . SER A 1 119 ? 26.469 -7.949 1.06 1 68.25 119 SER A C 1
ATOM 903 O O . SER A 1 119 ? 27.656 -7.883 1.408 1 68.25 119 SER A O 1
ATOM 905 N N . LYS A 1 120 ? 25.469 -7.438 1.761 1 66.81 120 LYS A N 1
ATOM 906 C CA . LYS A 1 120 ? 25.656 -6.867 3.092 1 66.81 120 LYS A CA 1
ATOM 907 C C . LYS A 1 120 ? 25.953 -7.961 4.117 1 66.81 120 LYS A C 1
ATOM 909 O O . LYS A 1 120 ? 26.5 -7.684 5.188 1 66.81 120 LYS A O 1
ATOM 914 N N . HIS A 1 121 ? 25.531 -9.117 3.674 1 71.75 121 HIS A N 1
ATOM 915 C CA . HIS A 1 121 ? 25.719 -10.258 4.562 1 71.75 121 HIS A CA 1
ATOM 916 C C . HIS A 1 121 ? 26.938 -11.086 4.152 1 71.75 121 HIS A C 1
ATOM 918 O O . HIS A 1 121 ? 27.109 -11.383 2.969 1 71.75 121 HIS A O 1
ATOM 924 N N . SER A 1 122 ? 27.828 -11.203 5.105 1 76.5 122 SER A N 1
ATOM 925 C CA . SER A 1 122 ? 29.016 -12 4.828 1 76.5 122 SER A CA 1
ATOM 926 C C . SER A 1 122 ? 29.125 -13.18 5.789 1 76.5 122 SER A C 1
ATOM 928 O O . SER A 1 122 ? 29.359 -12.992 6.984 1 76.5 122 SER A O 1
ATOM 930 N N . PRO A 1 123 ? 28.875 -14.453 5.195 1 85 123 PRO A N 1
ATOM 931 C CA . PRO A 1 123 ? 28.531 -14.805 3.816 1 85 123 PRO A CA 1
ATOM 932 C C . PRO A 1 123 ? 27.031 -14.672 3.525 1 85 123 PRO A C 1
ATOM 934 O O . PRO A 1 123 ? 26.219 -14.75 4.441 1 85 123 PRO A O 1
ATOM 937 N N . ALA A 1 124 ? 26.703 -14.469 2.336 1 87.88 124 ALA A N 1
ATOM 938 C CA . ALA A 1 124 ? 25.328 -14.57 1.873 1 87.88 124 ALA A CA 1
ATOM 939 C C . ALA A 1 124 ? 24.828 -16.016 1.923 1 87.88 124 ALA A C 1
ATOM 941 O O . ALA A 1 124 ? 25.562 -16.938 1.56 1 87.88 124 ALA A O 1
ATOM 942 N N . LEU A 1 125 ? 23.75 -16.203 2.463 1 91.88 125 LEU A N 1
ATOM 943 C CA . LEU A 1 125 ? 23.172 -17.547 2.582 1 91.88 125 LEU A CA 1
ATOM 944 C C . LEU A 1 125 ? 21.844 -17.641 1.83 1 91.88 125 LEU A C 1
ATOM 946 O O . LEU A 1 125 ? 21.094 -16.672 1.778 1 91.88 125 LEU A O 1
ATOM 950 N N . PRO A 1 126 ? 21.641 -18.766 1.191 1 95.12 126 PRO A N 1
ATOM 951 C CA . PRO A 1 126 ? 20.281 -19 0.723 1 95.12 126 PRO A CA 1
ATOM 952 C C . PRO A 1 126 ? 19.297 -19.281 1.864 1 95.12 126 PRO A C 1
ATOM 954 O O . PRO A 1 126 ? 19.719 -19.719 2.938 1 95.12 126 PRO A O 1
ATOM 957 N N . LEU A 1 127 ? 18.094 -18.969 1.69 1 96.38 127 LEU A N 1
ATOM 958 C CA . LEU A 1 127 ? 17.078 -19.266 2.688 1 96.38 127 LEU A CA 1
ATOM 959 C C . LEU A 1 127 ? 16.938 -20.766 2.898 1 96.38 127 LEU A C 1
ATOM 961 O O . LEU A 1 127 ? 16.688 -21.219 4.02 1 96.38 127 LEU A O 1
ATOM 965 N N . TYR A 1 128 ? 17.062 -21.578 1.813 1 97.62 128 TYR A N 1
ATOM 966 C CA . TYR A 1 128 ? 17.141 -23.031 1.801 1 97.62 128 TYR A CA 1
ATOM 967 C C . TYR A 1 128 ? 17.891 -23.531 0.571 1 97.62 128 TYR A C 1
ATOM 969 O O . TYR A 1 128 ? 18.141 -22.766 -0.367 1 97.62 128 TYR A O 1
ATOM 977 N N . ARG A 1 129 ? 18.344 -24.875 0.668 1 96 129 ARG A N 1
ATOM 978 C CA . ARG A 1 129 ? 19.156 -25.484 -0.38 1 96 129 ARG A CA 1
ATOM 979 C C . ARG A 1 129 ? 18.375 -26.531 -1.145 1 96 129 ARG A C 1
ATOM 981 O O . ARG A 1 129 ? 17.328 -27 -0.671 1 96 129 ARG A O 1
ATOM 988 N N . VAL A 1 130 ? 18.797 -26.734 -2.354 1 96.69 130 VAL A N 1
ATOM 989 C CA . VAL A 1 130 ? 18.172 -27.766 -3.182 1 96.69 130 VAL A CA 1
ATOM 990 C C . VAL A 1 130 ? 18.062 -29.062 -2.389 1 96.69 130 VAL A C 1
ATOM 992 O O . VAL A 1 130 ? 17.047 -29.766 -2.48 1 96.69 130 VAL A O 1
ATOM 995 N N . ALA A 1 131 ? 19.016 -29.359 -1.611 1 95.81 131 ALA A N 1
ATOM 996 C CA . ALA A 1 131 ? 19.031 -30.594 -0.82 1 95.81 131 ALA A CA 1
ATOM 997 C C . ALA A 1 131 ? 17.891 -30.625 0.188 1 95.81 131 ALA A C 1
ATOM 999 O O . ALA A 1 131 ? 17.469 -31.703 0.63 1 95.81 131 ALA A O 1
ATOM 1000 N N . ASP A 1 132 ? 17.391 -29.484 0.59 1 97.31 132 ASP A N 1
ATOM 1001 C CA . ASP A 1 132 ? 16.344 -29.391 1.592 1 97.31 132 ASP A CA 1
ATOM 1002 C C . ASP A 1 132 ? 14.977 -29.734 0.99 1 97.31 132 ASP A C 1
ATOM 1004 O O . ASP A 1 132 ? 14.016 -29.969 1.72 1 97.31 132 ASP A O 1
ATOM 1008 N N . ILE A 1 133 ? 14.875 -29.75 -0.313 1 98.12 133 ILE A N 1
ATOM 1009 C CA . ILE A 1 133 ? 13.594 -29.859 -0.995 1 98.12 133 ILE A CA 1
ATOM 1010 C C . ILE A 1 133 ? 13.055 -31.281 -0.846 1 98.12 133 ILE A C 1
ATOM 1012 O O . ILE A 1 133 ? 11.852 -31.484 -0.661 1 98.12 133 ILE A O 1
ATOM 1016 N N . ASP A 1 134 ? 13.938 -32.219 -0.909 1 97.81 134 ASP A N 1
ATOM 1017 C CA . ASP A 1 134 ? 13.492 -33.625 -0.816 1 97.81 134 ASP A CA 1
ATOM 1018 C C . ASP A 1 134 ? 12.797 -33.875 0.519 1 97.81 134 ASP A C 1
ATOM 1020 O O . ASP A 1 134 ? 11.773 -34.562 0.566 1 97.81 134 ASP A O 1
ATOM 1024 N N . ARG A 1 135 ? 13.383 -33.406 1.55 1 97.62 135 ARG A N 1
ATOM 1025 C CA . ARG A 1 135 ? 12.789 -33.562 2.871 1 97.62 135 ARG A CA 1
ATOM 1026 C C . ARG A 1 135 ? 11.406 -32.906 2.928 1 97.62 135 ARG A C 1
ATOM 1028 O O . ARG A 1 135 ? 10.5 -33.438 3.574 1 97.62 135 ARG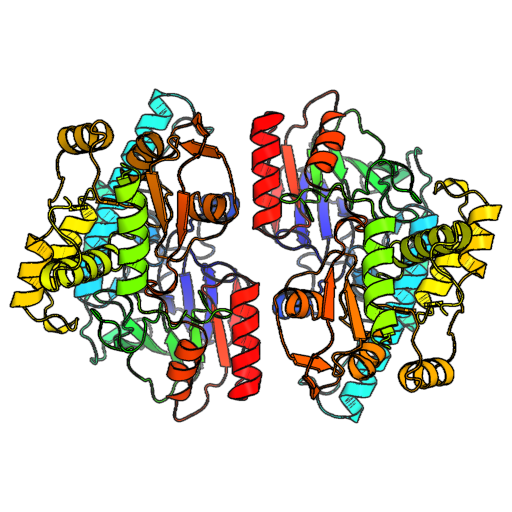 A O 1
ATOM 1035 N N . THR A 1 136 ? 11.32 -31.812 2.318 1 98.56 136 THR A N 1
ATOM 1036 C CA . THR A 1 136 ? 10.055 -31.094 2.277 1 98.56 136 THR A CA 1
ATOM 1037 C C . THR A 1 136 ? 9.016 -31.875 1.478 1 98.56 136 THR A C 1
ATOM 1039 O O . THR A 1 136 ? 7.875 -32.031 1.916 1 98.56 136 THR A O 1
ATOM 1042 N N . MET A 1 137 ? 9.438 -32.406 0.32 1 98.56 137 MET A N 1
ATOM 1043 C CA . MET A 1 137 ? 8.531 -33.094 -0.577 1 98.56 137 MET A CA 1
ATOM 1044 C C . MET A 1 137 ? 8.008 -34.375 0.07 1 98.56 137 MET A C 1
ATOM 1046 O O . MET A 1 137 ? 6.879 -34.812 -0.189 1 98.56 137 MET A O 1
ATOM 1050 N N . ALA A 1 138 ? 8.789 -34.938 0.937 1 98.5 138 ALA A N 1
ATOM 1051 C CA . ALA A 1 138 ? 8.414 -36.188 1.608 1 98.5 138 ALA A CA 1
ATOM 1052 C C . ALA A 1 138 ? 7.203 -35.969 2.516 1 98.5 138 ALA A C 1
ATOM 1054 O O . ALA A 1 138 ? 6.527 -36.938 2.887 1 98.5 138 ALA A O 1
ATOM 1055 N N . LEU A 1 139 ? 6.902 -34.75 2.842 1 98.69 139 LEU A N 1
ATOM 1056 C CA . LEU A 1 139 ? 5.82 -34.438 3.775 1 98.69 139 LEU A CA 1
ATOM 1057 C C . LEU A 1 139 ? 4.512 -34.219 3.031 1 98.69 139 LEU A C 1
ATOM 1059 O O . LEU A 1 139 ? 3.445 -34.125 3.648 1 98.69 139 LEU A O 1
ATOM 1063 N N . PHE A 1 140 ? 4.559 -34.094 1.705 1 98.75 140 PHE A N 1
ATOM 1064 C CA . PHE A 1 140 ? 3.363 -33.844 0.916 1 98.75 140 PHE A CA 1
ATOM 1065 C C . PHE A 1 140 ? 2.43 -35.031 0.922 1 98.75 140 PHE A C 1
ATOM 1067 O O . PHE A 1 140 ? 2.883 -36.188 0.832 1 98.75 140 PHE A O 1
ATOM 1074 N N . LYS A 1 141 ? 1.217 -34.781 1.101 1 98.38 141 LYS A N 1
ATOM 1075 C CA . LYS A 1 141 ? 0.144 -35.781 1.026 1 98.38 141 LYS A CA 1
ATOM 1076 C C . LYS A 1 141 ? -0.98 -35.281 0.112 1 98.38 141 LYS A C 1
ATOM 1078 O O . LYS A 1 141 ? -1.926 -34.656 0.567 1 98.38 141 LYS A O 1
ATOM 1083 N N . PRO A 1 142 ? -0.959 -35.719 -1.135 1 97.38 142 PRO A N 1
ATOM 1084 C CA . PRO A 1 142 ? -1.966 -35.25 -2.09 1 97.38 142 PRO A CA 1
ATOM 1085 C C . PRO A 1 142 ? -3.389 -35.594 -1.674 1 97.38 142 PRO A C 1
ATOM 1087 O O . PRO A 1 142 ? -3.621 -36.688 -1.144 1 97.38 142 PRO A O 1
ATOM 1090 N N . ALA A 1 143 ? -4.254 -34.688 -1.856 1 97.25 143 ALA A N 1
ATOM 1091 C CA . ALA A 1 143 ? -5.695 -34.844 -1.668 1 97.25 143 ALA A CA 1
ATOM 1092 C C . ALA A 1 143 ? -6.441 -34.688 -2.988 1 97.25 143 ALA A C 1
ATOM 1094 O O . ALA A 1 143 ? -6.195 -33.75 -3.744 1 97.25 143 ALA A O 1
ATOM 1095 N N . ALA A 1 144 ? -7.332 -35.625 -3.258 1 96.44 144 ALA A N 1
ATOM 1096 C CA . ALA A 1 144 ? -8.125 -35.562 -4.484 1 96.44 144 ALA A CA 1
ATOM 1097 C C . ALA A 1 144 ? -9.141 -34.406 -4.41 1 96.44 144 ALA A C 1
ATOM 1099 O O . ALA A 1 144 ? -9.711 -34.156 -3.348 1 96.44 144 ALA A O 1
ATOM 1100 N N . LEU A 1 145 ? -9.359 -33.812 -5.566 1 96.81 145 LEU A N 1
ATOM 1101 C CA . LEU A 1 145 ? -10.422 -32.812 -5.641 1 96.81 145 LEU A CA 1
ATOM 1102 C C . LEU A 1 145 ? -11.781 -33.438 -5.34 1 96.81 145 LEU A C 1
ATOM 1104 O O . LEU A 1 145 ? -12.047 -34.562 -5.73 1 96.81 145 LEU A O 1
ATOM 1108 N N . HIS A 1 146 ? -12.578 -32.781 -4.621 1 97.62 146 HIS A N 1
ATOM 1109 C CA . HIS A 1 146 ? -13.977 -33.125 -4.367 1 97.62 146 HIS A CA 1
ATOM 1110 C C . HIS A 1 146 ? -14.102 -34.312 -3.412 1 97.62 146 HIS A C 1
ATOM 1112 O O . HIS A 1 146 ? -15.172 -34.906 -3.289 1 97.62 146 HIS A O 1
ATOM 1118 N N . GLU A 1 147 ? -13.016 -34.688 -2.791 1 97.94 147 GLU A N 1
ATOM 1119 C CA . GLU A 1 147 ? -13.047 -35.719 -1.77 1 97.94 147 GLU A CA 1
ATOM 1120 C C . GLU A 1 147 ? -12.562 -35.188 -0.423 1 97.94 147 GLU A C 1
ATOM 1122 O O . GLU A 1 147 ? -11.555 -34.5 -0.352 1 97.94 147 GLU A O 1
ATOM 1127 N N . GLU A 1 148 ? -13.273 -35.562 0.554 1 98.06 148 GLU A N 1
ATOM 1128 C CA . GLU A 1 148 ? -12.906 -35.094 1.887 1 98.06 148 GLU A CA 1
ATOM 1129 C C . GLU A 1 148 ? -11.711 -35.875 2.432 1 98.06 148 GLU A C 1
ATOM 1131 O O . GLU A 1 148 ? -11.609 -37.094 2.25 1 98.06 148 GLU A O 1
ATOM 1136 N N . VAL A 1 149 ? -10.797 -35.156 2.994 1 98.06 149 VAL A N 1
ATOM 1137 C CA . VAL A 1 149 ? -9.625 -35.719 3.639 1 98.06 149 VAL A CA 1
ATOM 1138 C C . VAL A 1 149 ? -9.578 -35.312 5.105 1 98.06 149 VAL A C 1
ATOM 1140 O O . VAL A 1 149 ? -9.922 -34.156 5.438 1 98.06 149 VAL A O 1
ATOM 1143 N N . ALA A 1 150 ? -9.109 -36.219 5.922 1 98.31 150 ALA A N 1
ATOM 1144 C CA . ALA A 1 150 ? -9.023 -35.938 7.348 1 98.31 150 ALA A CA 1
ATOM 1145 C C . ALA A 1 150 ? -7.836 -35 7.652 1 98.31 150 ALA A C 1
ATOM 1147 O O . ALA A 1 150 ? -6.766 -35.156 7.055 1 98.31 150 ALA A O 1
ATOM 1148 N N . LEU A 1 151 ? -8.039 -34.062 8.523 1 98.5 151 LEU A N 1
ATOM 1149 C CA . LEU A 1 151 ? -7 -33.188 9.078 1 98.5 151 LEU A CA 1
ATOM 1150 C C . LEU A 1 151 ? -6.875 -33.406 10.578 1 98.5 151 LEU A C 1
ATOM 1152 O O . LEU A 1 151 ? -7.773 -33.969 11.219 1 98.5 151 LEU A O 1
ATOM 1156 N N . PRO A 1 152 ? -5.742 -33 11.148 1 97.81 152 PRO A N 1
ATOM 1157 C CA . PRO A 1 152 ? -5.621 -33.062 12.609 1 97.81 152 PRO A CA 1
ATOM 1158 C C . PRO A 1 152 ? -6.742 -32.281 13.312 1 97.81 152 PRO A C 1
ATOM 1160 O O . PRO A 1 152 ? -7.301 -31.344 12.742 1 97.81 152 PRO A O 1
ATOM 1163 N N . GLY A 1 153 ? -7.066 -32.656 14.617 1 96.5 153 GLY A N 1
ATOM 1164 C CA . GLY A 1 153 ? -8.07 -31.969 15.414 1 96.5 153 GLY A CA 1
ATOM 1165 C C . GLY A 1 153 ? -9.484 -32.219 14.953 1 96.5 153 GLY A C 1
ATOM 1166 O O . GLY A 1 153 ? -10.352 -31.344 15.047 1 96.5 153 GLY A O 1
ATOM 1167 N N . ASP A 1 154 ? -9.711 -33.344 14.297 1 96.38 154 ASP A N 1
ATOM 1168 C CA . ASP A 1 154 ? -11.008 -33.719 13.766 1 96.38 154 ASP A CA 1
ATOM 1169 C C . ASP A 1 154 ? -11.453 -32.812 12.641 1 96.38 154 ASP A C 1
ATOM 1171 O O . ASP A 1 154 ? -12.648 -32.531 12.492 1 96.38 154 ASP A O 1
ATOM 1175 N N . GLY A 1 155 ? -10.5 -32.281 11.969 1 98 155 GLY A N 1
ATOM 1176 C CA . GLY A 1 155 ? -10.789 -31.422 10.82 1 98 155 GLY A CA 1
ATOM 1177 C C . GLY A 1 155 ? -11.008 -32.219 9.539 1 98 155 GLY A C 1
ATOM 1178 O O . GLY A 1 155 ? -10.695 -33.406 9.469 1 98 155 GLY A O 1
ATOM 1179 N N . ARG A 1 156 ? -11.602 -31.547 8.602 1 98.69 156 ARG A N 1
ATOM 1180 C CA . ARG A 1 156 ? -11.789 -32.094 7.266 1 98.69 156 ARG A CA 1
ATOM 1181 C C . ARG A 1 156 ? -11.453 -31.062 6.195 1 98.69 156 ARG A C 1
ATOM 1183 O O . ARG A 1 156 ? -11.773 -29.875 6.352 1 98.69 156 ARG A O 1
ATOM 1190 N N . LEU A 1 157 ? -10.867 -31.547 5.125 1 98.81 157 LEU A N 1
ATOM 1191 C CA . LEU A 1 157 ? -10.469 -30.703 4.004 1 98.81 157 LEU A CA 1
ATOM 1192 C C . LEU A 1 157 ? -11.203 -31.109 2.73 1 98.81 157 LEU A C 1
ATOM 1194 O O . LEU A 1 157 ? -11.312 -32.312 2.424 1 98.81 157 LEU A O 1
ATOM 1198 N N . LEU A 1 158 ? -11.773 -30.188 2.084 1 98.88 158 LEU A N 1
ATOM 1199 C CA . LEU A 1 158 ? -12.344 -30.375 0.756 1 98.88 158 LEU A CA 1
ATOM 1200 C C . LEU A 1 158 ? -11.766 -29.375 -0.235 1 98.88 158 LEU A C 1
ATOM 1202 O O . LEU A 1 158 ? -11.883 -28.156 -0.034 1 98.88 158 LEU A O 1
ATOM 1206 N N . LEU A 1 159 ? -11.133 -29.875 -1.252 1 98.75 159 LEU A N 1
ATOM 1207 C CA . LEU A 1 159 ? -10.562 -29.031 -2.293 1 98.75 159 LEU A CA 1
ATOM 1208 C C . LEU A 1 159 ? -11.477 -28.969 -3.506 1 98.75 159 LEU A C 1
ATOM 1210 O O . LEU A 1 159 ? -12.102 -29.969 -3.879 1 98.75 159 LEU A O 1
ATOM 1214 N N . ARG A 1 160 ? -11.641 -27.781 -4.094 1 98.56 160 ARG A N 1
ATOM 1215 C CA . ARG A 1 160 ? -12.336 -27.547 -5.355 1 98.56 160 ARG A CA 1
ATOM 1216 C C . ARG A 1 160 ? -11.469 -26.75 -6.328 1 98.56 160 ARG A C 1
ATOM 1218 O O . ARG A 1 160 ? -10.539 -26.062 -5.91 1 98.56 160 ARG A O 1
ATOM 1225 N N . ARG A 1 161 ? -11.773 -26.859 -7.574 1 98.19 161 ARG A N 1
ATOM 1226 C CA . ARG A 1 161 ? -10.992 -26.141 -8.578 1 98.19 161 ARG A CA 1
ATOM 1227 C C . ARG A 1 161 ? -11.094 -24.641 -8.391 1 98.19 161 ARG A C 1
ATOM 1229 O O . ARG A 1 161 ? -12.188 -24.094 -8.227 1 98.19 161 ARG A O 1
ATOM 1236 N N . ALA A 1 162 ? -9.93 -23.953 -8.383 1 98.56 162 ALA A N 1
ATOM 1237 C CA . ALA A 1 162 ? -9.898 -22.5 -8.266 1 98.56 162 ALA A CA 1
ATOM 1238 C C . ALA A 1 162 ? -9.75 -21.828 -9.633 1 98.56 162 ALA A C 1
ATOM 1240 O O . ALA A 1 162 ? -9.977 -20.625 -9.773 1 98.56 162 ALA A O 1
ATOM 1241 N N . GLY A 1 163 ? -9.312 -22.594 -10.648 1 97.62 163 GLY A N 1
ATOM 1242 C CA . GLY A 1 163 ? -9.227 -22.125 -12.016 1 97.62 163 GLY A CA 1
ATOM 1243 C C . GLY A 1 163 ? -8.031 -21.219 -12.258 1 97.62 163 GLY A C 1
ATOM 1244 O O . GLY A 1 163 ? -7.91 -20.609 -13.32 1 97.62 163 GLY A O 1
ATOM 1245 N N . HIS A 1 164 ? -7.051 -21.109 -11.391 1 97.25 164 HIS A N 1
ATOM 1246 C CA . HIS A 1 164 ? -5.953 -20.141 -11.422 1 97.25 164 HIS A CA 1
ATOM 1247 C C . HIS A 1 164 ? -4.75 -20.703 -12.172 1 97.25 164 HIS A C 1
ATOM 1249 O O . HIS A 1 164 ? -4.383 -20.203 -13.234 1 97.25 164 HIS A O 1
ATOM 1255 N N . ILE A 1 165 ? -4.16 -21.734 -11.727 1 96.75 165 ILE A N 1
ATOM 1256 C CA . ILE A 1 165 ? -3.117 -22.516 -12.391 1 96.75 165 ILE A CA 1
ATOM 1257 C C . ILE A 1 165 ? -3.377 -24 -12.195 1 96.75 165 ILE A C 1
ATOM 1259 O O . ILE A 1 165 ? -4.312 -24.391 -11.492 1 96.75 165 ILE A O 1
ATOM 1263 N N . LEU A 1 166 ? -2.543 -24.766 -12.836 1 96.06 166 LEU A N 1
ATOM 1264 C CA . LEU A 1 166 ? -2.676 -26.219 -12.703 1 96.06 166 LEU A CA 1
ATOM 1265 C C . LEU A 1 166 ? -2.633 -26.641 -11.234 1 96.06 166 LEU A C 1
ATOM 1267 O O . LEU A 1 166 ? -1.681 -26.312 -10.523 1 96.06 166 LEU A O 1
ATOM 1271 N N . GLY A 1 167 ? -3.707 -27.281 -10.789 1 97.06 167 GLY A N 1
ATOM 1272 C CA . GLY A 1 167 ? -3.756 -27.812 -9.438 1 97.06 167 GLY A CA 1
ATOM 1273 C C . GLY A 1 167 ? -4.328 -26.844 -8.43 1 97.06 167 GLY A C 1
ATOM 1274 O O . GLY A 1 167 ? -4.656 -27.219 -7.305 1 97.06 167 GLY A O 1
ATOM 1275 N N . ALA A 1 168 ? -4.5 -25.547 -8.82 1 98.44 168 ALA A N 1
ATOM 1276 C CA . ALA A 1 168 ? -4.988 -24.531 -7.895 1 98.44 168 ALA A CA 1
ATOM 1277 C C . ALA A 1 168 ? -6.383 -24.875 -7.383 1 98.44 168 ALA A C 1
ATOM 1279 O O . ALA A 1 168 ? -7.242 -25.328 -8.148 1 98.44 168 ALA A O 1
ATOM 1280 N N . SER A 1 169 ? -6.566 -24.703 -6.098 1 98.75 169 SER A N 1
ATOM 1281 C CA . SER A 1 169 ? -7.82 -25.109 -5.48 1 98.75 169 SER A CA 1
ATOM 1282 C C . SER A 1 169 ? -8.266 -24.125 -4.41 1 98.75 169 SER A C 1
ATOM 1284 O O . SER A 1 169 ? -7.434 -23.453 -3.791 1 98.75 169 SER A O 1
ATOM 1286 N N . THR A 1 170 ? -9.586 -24.016 -4.277 1 98.88 170 THR A N 1
ATOM 1287 C CA . THR A 1 170 ? -10.109 -23.5 -3.021 1 98.88 170 THR A CA 1
ATOM 1288 C C . THR A 1 170 ? -10.062 -24.562 -1.935 1 98.88 170 THR A C 1
ATOM 1290 O O . THR A 1 170 ? -10.18 -25.75 -2.225 1 98.88 170 THR A O 1
ATOM 1293 N N . ALA A 1 171 ? -9.852 -24.156 -0.725 1 98.94 171 ALA A N 1
ATOM 1294 C CA . ALA A 1 171 ? -9.734 -25.094 0.391 1 98.94 171 ALA A CA 1
ATOM 1295 C C . ALA A 1 171 ? -10.828 -24.844 1.429 1 98.94 171 ALA A C 1
ATOM 1297 O O . ALA A 1 171 ? -10.859 -23.781 2.064 1 98.94 171 ALA A O 1
ATOM 1298 N N . GLN A 1 172 ? -11.742 -25.766 1.523 1 98.88 172 GLN A N 1
ATOM 1299 C CA . GLN A 1 172 ? -12.75 -25.75 2.574 1 98.88 172 GLN A CA 1
ATOM 1300 C C . GLN A 1 172 ? -12.305 -26.578 3.779 1 98.88 172 GLN A C 1
ATOM 1302 O O . GLN A 1 172 ? -11.992 -27.766 3.645 1 98.88 172 GLN A O 1
ATOM 1307 N N . ILE A 1 173 ? -12.195 -25.969 4.922 1 98.81 173 ILE A N 1
ATOM 1308 C CA . ILE A 1 173 ? -11.773 -26.641 6.148 1 98.81 173 ILE A CA 1
ATOM 1309 C C . ILE A 1 173 ? -12.914 -26.625 7.164 1 98.81 173 ILE A C 1
ATOM 1311 O O . ILE A 1 173 ? -13.367 -25.562 7.586 1 98.81 173 ILE A O 1
ATOM 1315 N N . ASP A 1 174 ? -13.445 -27.812 7.484 1 98.62 174 ASP A N 1
ATOM 1316 C CA . ASP A 1 174 ? -14.398 -27.969 8.57 1 98.62 174 ASP A CA 1
ATOM 1317 C C . ASP A 1 174 ? -13.695 -28.344 9.875 1 98.62 174 ASP A C 1
ATOM 1319 O O . ASP A 1 174 ? -13.086 -29.406 9.969 1 98.62 174 ASP A O 1
ATOM 1323 N N . ILE A 1 175 ? -13.727 -27.484 10.82 1 98.19 175 ILE A N 1
ATOM 1324 C CA . ILE A 1 175 ? -13.07 -27.75 12.094 1 98.19 175 ILE A CA 1
ATOM 1325 C C . ILE A 1 175 ? -13.766 -26.969 13.203 1 98.19 175 ILE A C 1
ATOM 1327 O O . ILE A 1 175 ? -14.273 -25.859 12.969 1 98.19 175 ILE A O 1
ATOM 1331 N N . GLY A 1 176 ? -13.852 -27.562 14.422 1 96.44 176 GLY A N 1
ATOM 1332 C CA . GLY A 1 176 ? -14.477 -26.891 15.555 1 96.44 176 GLY A CA 1
ATOM 1333 C C . GLY A 1 176 ? -15.922 -26.5 15.305 1 96.44 176 GLY A C 1
ATOM 1334 O O . GLY A 1 176 ? -16.375 -25.453 15.766 1 96.44 176 GLY A O 1
ATOM 1335 N N . GLY A 1 177 ? -16.562 -27.172 14.445 1 96.31 177 GLY A N 1
ATOM 1336 C CA . GLY A 1 177 ? -17.969 -26.938 14.164 1 96.31 177 GLY A CA 1
ATOM 1337 C C . GLY A 1 177 ? -18.203 -25.797 13.188 1 96.31 177 GLY A C 1
ATOM 1338 O O . GLY A 1 177 ? -19.328 -25.359 12.992 1 96.31 177 GLY A O 1
ATOM 1339 N N . ARG A 1 178 ? -17.141 -25.266 12.609 1 97.94 178 ARG A N 1
ATOM 1340 C CA . ARG A 1 178 ? -17.219 -24.172 11.648 1 97.94 178 ARG A CA 1
ATOM 1341 C C . ARG A 1 178 ? -16.625 -24.578 10.297 1 97.94 178 ARG A C 1
ATOM 1343 O O . ARG A 1 178 ? -15.734 -25.422 10.242 1 97.94 178 ARG A O 1
ATOM 1350 N N . ARG A 1 179 ? -17.203 -24.047 9.266 1 98.5 179 ARG A N 1
ATOM 1351 C CA . ARG A 1 179 ? -16.688 -24.219 7.906 1 98.5 179 ARG A CA 1
ATOM 1352 C C . ARG A 1 179 ? -15.984 -22.969 7.422 1 98.5 179 ARG A C 1
ATOM 1354 O O . ARG A 1 179 ? -16.609 -21.906 7.27 1 98.5 179 ARG A O 1
ATOM 1361 N N . ILE A 1 180 ? -14.664 -23.031 7.227 1 98.88 180 ILE A N 1
ATOM 1362 C CA . ILE A 1 180 ? -13.859 -21.922 6.738 1 98.88 180 ILE A CA 1
ATOM 1363 C C . ILE A 1 180 ? -13.406 -22.188 5.309 1 98.88 180 ILE A C 1
ATOM 1365 O O . ILE A 1 180 ? -12.852 -23.266 5.02 1 98.88 180 ILE A O 1
ATOM 1369 N N . LEU A 1 181 ? -13.688 -21.234 4.449 1 98.94 181 LEU A N 1
ATOM 1370 C CA . LEU A 1 181 ? -13.344 -21.391 3.041 1 98.94 181 LEU A CA 1
ATOM 1371 C C . LEU A 1 181 ? -12.219 -20.422 2.648 1 98.94 181 LEU A C 1
ATOM 1373 O O . LEU A 1 181 ? -12.328 -19.219 2.873 1 98.94 181 LEU A O 1
ATOM 1377 N N . PHE A 1 182 ? -11.141 -20.969 2.139 1 98.94 182 PHE A N 1
ATOM 1378 C CA . PHE A 1 182 ? -10.039 -20.188 1.581 1 98.94 182 PHE A CA 1
ATOM 1379 C C . PHE A 1 182 ? -10.07 -20.234 0.058 1 98.94 182 PHE A C 1
ATOM 1381 O O . PHE A 1 182 ? -9.992 -21.297 -0.544 1 98.94 182 PHE A O 1
ATOM 1388 N N . SER A 1 183 ? -10.109 -19.078 -0.516 1 98.81 183 SER A N 1
ATOM 1389 C CA . SER A 1 183 ? -10.242 -19.031 -1.969 1 98.81 183 SER A CA 1
ATOM 1390 C C . SER A 1 183 ? -8.93 -19.406 -2.652 1 98.81 183 SER A C 1
ATOM 1392 O O . SER A 1 183 ? -8.93 -19.875 -3.795 1 98.81 183 SER A O 1
ATOM 1394 N N . GLY A 1 184 ? -7.758 -19.172 -1.859 1 98.44 184 GLY A N 1
ATOM 1395 C CA . GLY A 1 184 ? -6.527 -19.078 -2.629 1 98.44 184 GLY A CA 1
ATOM 1396 C C . GLY A 1 184 ? -6.555 -17.984 -3.668 1 98.44 184 GLY A C 1
ATOM 1397 O O . GLY A 1 184 ? -7.031 -16.875 -3.395 1 98.44 184 GLY A O 1
ATOM 1398 N N . ASP A 1 185 ? -5.898 -18.281 -4.82 1 98.62 185 ASP A N 1
ATOM 1399 C CA . ASP A 1 185 ? -6.027 -17.375 -5.957 1 98.62 185 ASP A CA 1
ATOM 1400 C C . ASP A 1 185 ? -7.062 -17.891 -6.953 1 98.62 185 ASP A C 1
ATOM 1402 O O . ASP A 1 185 ? -7 -19.047 -7.391 1 98.62 185 ASP A O 1
ATOM 1406 N N . LEU A 1 186 ? -8.031 -17.078 -7.234 1 98.75 186 LEU A N 1
ATOM 1407 C CA . LEU A 1 186 ? -9.086 -17.469 -8.164 1 98.75 186 LEU A CA 1
ATOM 1408 C C . LEU A 1 186 ? -8.719 -17.078 -9.594 1 98.75 186 LEU A C 1
ATOM 1410 O O . LEU A 1 186 ? -8.203 -15.984 -9.836 1 98.75 186 LEU A O 1
ATOM 1414 N N . GLY A 1 187 ? -8.953 -18.016 -10.508 1 97.81 187 GLY A N 1
ATOM 1415 C CA . GLY A 1 187 ? -8.703 -17.75 -11.922 1 97.81 187 GLY A CA 1
ATOM 1416 C C . GLY A 1 187 ? -9.836 -17.016 -12.609 1 97.81 187 GLY A C 1
ATOM 1417 O O . GLY A 1 187 ? -10.828 -16.656 -11.969 1 97.81 187 GLY A O 1
ATOM 1418 N N . ARG A 1 188 ? -9.688 -16.781 -13.828 1 96.12 188 ARG A N 1
ATOM 1419 C CA . ARG A 1 188 ? -10.648 -16.062 -14.664 1 96.12 188 ARG A CA 1
ATOM 1420 C C . ARG A 1 188 ? -11.742 -17 -15.164 1 96.12 188 ARG A C 1
ATOM 1422 O O . ARG A 1 188 ? -11.484 -18.172 -15.453 1 96.12 188 ARG A O 1
ATOM 1429 N N . TYR A 1 189 ? -12.93 -16.453 -15.266 1 95.62 189 TYR A N 1
ATOM 1430 C CA . TYR A 1 189 ? -13.969 -17.172 -15.984 1 95.62 189 TYR A CA 1
ATOM 1431 C C . TYR A 1 189 ? -13.703 -17.156 -17.484 1 95.62 189 TYR A C 1
ATOM 1433 O O . TYR A 1 189 ? -13.203 -16.172 -18.031 1 95.62 189 TYR A O 1
ATOM 1441 N N . ASP A 1 190 ? -13.969 -18.281 -18.109 1 92.19 190 ASP A N 1
ATOM 1442 C CA . ASP A 1 190 ? -13.82 -18.453 -19.547 1 92.19 190 ASP A CA 1
ATOM 1443 C C . ASP A 1 190 ? -12.359 -18.328 -19.969 1 92.19 190 ASP A C 1
ATOM 1445 O O . ASP A 1 190 ? -12.055 -17.828 -21.062 1 92.19 190 ASP A O 1
ATOM 1449 N N . ASP A 1 191 ? -11.477 -18.625 -19.047 1 93.19 191 ASP A N 1
ATOM 1450 C CA . ASP A 1 191 ? -10.062 -18.719 -19.406 1 93.19 191 ASP A CA 1
ATOM 1451 C C . ASP A 1 191 ? -9.844 -19.75 -20.516 1 93.19 191 ASP A C 1
ATOM 1453 O O . ASP A 1 191 ? -10.461 -20.812 -20.516 1 93.19 191 ASP A O 1
ATOM 1457 N N . PRO A 1 192 ? -8.977 -19.422 -21.438 1 90.62 192 PRO A N 1
ATOM 1458 C CA . PRO A 1 192 ? -8.781 -20.328 -22.578 1 90.62 192 PRO A CA 1
ATOM 1459 C C . PRO A 1 192 ? -8.078 -21.625 -22.172 1 90.62 192 PRO A C 1
ATOM 1461 O O . PRO A 1 192 ? -8.164 -22.641 -22.891 1 90.62 192 PRO A O 1
ATOM 1464 N N . VAL A 1 193 ? -7.438 -21.656 -21.062 1 93.31 193 VAL A N 1
ATOM 1465 C CA . VAL A 1 193 ? -6.613 -22.812 -20.688 1 93.31 193 VAL A CA 1
ATOM 1466 C C . VAL A 1 193 ? -7.211 -23.5 -19.469 1 93.31 193 VAL A C 1
ATOM 1468 O O . VAL A 1 193 ? -7.41 -24.719 -19.469 1 93.31 193 VAL A O 1
ATOM 1471 N N . MET A 1 194 ? -7.617 -22.75 -18.5 1 96.06 194 MET A N 1
ATOM 1472 C CA . MET A 1 194 ? -8.016 -23.312 -17.203 1 96.06 194 MET A CA 1
ATOM 1473 C C . MET A 1 194 ? -9.539 -23.406 -17.094 1 96.06 194 MET A C 1
ATOM 1475 O O . MET A 1 194 ? -10.25 -22.594 -17.688 1 96.06 194 MET A O 1
ATOM 1479 N N . HIS A 1 195 ? -10.008 -24.422 -16.312 1 96.94 195 HIS A N 1
ATOM 1480 C CA . HIS A 1 195 ? -11.414 -24.469 -15.953 1 96.94 195 HIS A CA 1
ATOM 1481 C C . HIS A 1 195 ? -11.812 -23.266 -15.102 1 96.94 195 HIS A C 1
ATOM 1483 O O . HIS A 1 195 ? -10.969 -22.672 -14.43 1 96.94 195 HIS A O 1
ATOM 1489 N N . ASP A 1 196 ? -13.102 -22.938 -15.18 1 97.88 196 ASP A N 1
ATOM 1490 C CA . ASP A 1 196 ? -13.625 -21.875 -14.328 1 97.88 196 ASP A CA 1
ATOM 1491 C C . ASP A 1 196 ? -13.492 -22.234 -12.852 1 97.88 196 ASP A C 1
ATOM 1493 O O . ASP A 1 196 ? -13.508 -23.422 -12.492 1 97.88 196 ASP A O 1
ATOM 1497 N N . PRO A 1 197 ? -13.297 -21.203 -11.961 1 98.44 197 PRO A N 1
ATOM 1498 C CA . PRO A 1 197 ? -13.438 -21.5 -10.531 1 98.44 197 PRO A CA 1
ATOM 1499 C C . PRO A 1 197 ? -14.797 -22.094 -10.18 1 98.44 197 PRO A C 1
ATOM 1501 O O . PRO A 1 197 ? -15.82 -21.688 -10.742 1 98.44 197 PRO A O 1
ATOM 1504 N N . GLU A 1 198 ? -14.758 -23.078 -9.336 1 98.38 198 GLU A N 1
ATOM 1505 C CA . GLU A 1 198 ? -16 -23.75 -8.938 1 98.38 198 GLU A CA 1
ATOM 1506 C C . GLU A 1 198 ? -16.719 -22.969 -7.84 1 98.38 198 GLU A C 1
ATOM 1508 O O . GLU A 1 198 ? -16.062 -22.391 -6.957 1 98.38 198 GLU A O 1
ATOM 1513 N N . SER A 1 199 ? -18 -22.984 -7.918 1 97.38 199 SER A N 1
ATOM 1514 C CA . SER A 1 199 ? -18.812 -22.312 -6.902 1 97.38 199 SER A CA 1
ATOM 1515 C C . SER A 1 199 ? -18.812 -23.094 -5.594 1 97.38 199 SER A C 1
ATOM 1517 O O . SER A 1 199 ? -18.609 -24.297 -5.586 1 97.38 199 SER A O 1
ATOM 1519 N N . VAL A 1 200 ? -18.969 -22.391 -4.531 1 97.31 200 VAL A N 1
ATOM 1520 C CA . VAL A 1 200 ? -19.141 -22.938 -3.189 1 97.31 200 VAL A CA 1
ATOM 1521 C C . VAL A 1 200 ? -20.484 -22.5 -2.619 1 97.31 200 VAL A C 1
ATOM 1523 O O . VAL A 1 200 ? -20.797 -21.312 -2.6 1 97.31 200 VAL A O 1
ATOM 1526 N N . PRO A 1 201 ? -21.281 -23.422 -2.182 1 96.12 201 PRO A N 1
ATOM 1527 C CA . PRO A 1 201 ? -22.641 -23.062 -1.776 1 96.12 201 PRO A CA 1
ATOM 1528 C C . PRO A 1 201 ? -22.688 -22.297 -0.456 1 96.12 201 PRO A C 1
ATOM 1530 O O . PRO A 1 201 ? -23.5 -21.391 -0.293 1 96.12 201 PRO A O 1
ATOM 1533 N N . GLU A 1 202 ? -21.844 -22.734 0.557 1 97.25 202 GLU A N 1
ATOM 1534 C CA . GLU A 1 202 ? -21.922 -22.062 1.854 1 97.25 202 GLU A CA 1
ATOM 1535 C C . GLU A 1 202 ? -20.625 -22.266 2.643 1 97.25 202 GLU A C 1
ATOM 1537 O O . GLU A 1 202 ? -19.891 -23.234 2.422 1 97.25 202 GLU A O 1
ATOM 1542 N N . ALA A 1 203 ? -20.312 -21.406 3.504 1 98.62 203 ALA A N 1
ATOM 1543 C CA . ALA A 1 203 ? -19.25 -21.406 4.508 1 98.62 203 ALA A CA 1
ATOM 1544 C C . ALA A 1 203 ? -19.547 -20.406 5.625 1 98.62 203 ALA A C 1
ATOM 1546 O O . ALA A 1 203 ? -20.25 -19.422 5.41 1 98.62 203 ALA A O 1
ATOM 1547 N N . ASP A 1 204 ? -19.141 -20.734 6.844 1 98.69 204 ASP A N 1
ATOM 1548 C CA . ASP A 1 204 ? -19.312 -19.797 7.945 1 98.69 204 ASP A CA 1
ATOM 1549 C C . ASP A 1 204 ? -18.391 -18.578 7.773 1 98.69 204 ASP A C 1
ATOM 1551 O O . ASP A 1 204 ? -18.781 -17.453 8.07 1 98.69 204 ASP A O 1
ATOM 1555 N N . TYR A 1 205 ? -17.188 -18.828 7.336 1 98.81 205 TYR A N 1
ATOM 1556 C CA . TYR A 1 205 ? -16.203 -17.781 7.102 1 98.81 205 TYR A CA 1
ATOM 1557 C C . TYR A 1 205 ? -15.516 -17.969 5.75 1 98.81 205 TYR A C 1
ATOM 1559 O O . TYR A 1 205 ? -15.312 -19.109 5.301 1 98.81 205 TYR A O 1
ATOM 1567 N N . VAL A 1 206 ? -15.211 -16.875 5.094 1 98.88 206 VAL A N 1
ATOM 1568 C CA . VAL A 1 206 ? -14.547 -16.906 3.793 1 98.88 206 VAL A CA 1
ATOM 1569 C C . VAL A 1 206 ? -13.297 -16.031 3.832 1 98.88 206 VAL A C 1
ATOM 1571 O O . VAL A 1 206 ? -13.336 -14.883 4.297 1 98.88 206 VAL A O 1
ATOM 1574 N N . VAL A 1 207 ? -12.164 -16.547 3.502 1 98.88 207 VAL A N 1
ATOM 1575 C CA . VAL A 1 207 ? -10.93 -15.805 3.258 1 98.88 207 VAL A CA 1
ATOM 1576 C C . VAL A 1 207 ? -10.688 -15.688 1.756 1 98.88 207 VAL A C 1
ATOM 1578 O O . VAL A 1 207 ? -10.383 -16.688 1.091 1 98.88 207 VAL A O 1
ATOM 1581 N N . ILE A 1 208 ? -10.812 -14.492 1.212 1 98.88 208 ILE A N 1
ATOM 1582 C CA . ILE A 1 208 ? -10.82 -14.367 -0.241 1 98.88 208 ILE A CA 1
ATOM 1583 C C . ILE A 1 208 ? -9.68 -13.453 -0.686 1 98.88 208 ILE A C 1
ATOM 1585 O O . ILE A 1 208 ? -9.383 -12.453 -0.025 1 98.88 208 ILE A O 1
ATOM 1589 N N . GLU A 1 209 ? -9.055 -13.82 -1.793 1 98.75 209 GLU A N 1
ATOM 1590 C CA . GLU A 1 209 ? -8 -12.984 -2.359 1 98.75 209 GLU A CA 1
ATOM 1591 C C . GLU A 1 209 ? -8.57 -11.68 -2.91 1 98.75 209 GLU A C 1
ATOM 1593 O O . GLU A 1 209 ? -9.766 -11.57 -3.16 1 98.75 209 GLU A O 1
ATOM 1598 N N . SER A 1 210 ? -7.664 -10.656 -3.08 1 98.56 210 SER A N 1
ATOM 1599 C CA . SER A 1 210 ? -8.117 -9.359 -3.582 1 98.56 210 SER A CA 1
ATOM 1600 C C . SER A 1 210 ? -7.059 -8.719 -4.477 1 98.56 210 SER A C 1
ATOM 1602 O O . SER A 1 210 ? -6.926 -7.492 -4.508 1 98.56 210 SER A O 1
ATOM 1604 N N . THR A 1 211 ? -6.227 -9.578 -5.152 1 97.75 211 THR A N 1
ATOM 1605 C CA . THR A 1 211 ? -5.16 -9.086 -6.02 1 97.75 211 THR A CA 1
ATOM 1606 C C . THR A 1 211 ? -5.672 -7.988 -6.945 1 97.75 211 THR A C 1
ATOM 1608 O O . THR A 1 211 ? -5.07 -6.918 -7.043 1 97.75 211 THR A O 1
ATOM 1611 N N . TYR A 1 212 ? -6.828 -8.242 -7.656 1 97.19 212 TYR A N 1
ATOM 1612 C CA . TYR A 1 212 ? -7.441 -7.277 -8.555 1 97.19 212 TYR A CA 1
ATOM 1613 C C . TYR A 1 212 ? -8.781 -6.801 -8.016 1 97.19 212 TYR A C 1
ATOM 1615 O O . TYR A 1 212 ? -9.734 -6.617 -8.773 1 97.19 212 TYR A O 1
ATOM 1623 N N . GLY A 1 213 ? -8.828 -6.578 -6.703 1 97 213 GLY A N 1
ATOM 1624 C CA . GLY A 1 213 ? -10.062 -6.16 -6.062 1 97 213 GLY A CA 1
ATOM 1625 C C . GLY A 1 213 ? -10.547 -4.801 -6.523 1 97 213 GLY A C 1
ATOM 1626 O O . GLY A 1 213 ? -11.703 -4.434 -6.297 1 97 213 GLY A O 1
ATOM 1627 N N . ASN A 1 214 ? -9.688 -4.031 -7.152 1 94.38 214 ASN A N 1
ATOM 1628 C CA . ASN A 1 214 ? -10.047 -2.682 -7.574 1 94.38 214 ASN A CA 1
ATOM 1629 C C . ASN A 1 214 ? -9.945 -2.521 -9.086 1 94.38 214 ASN A C 1
ATOM 1631 O O . ASN A 1 214 ? -9.844 -1.4 -9.594 1 94.38 214 ASN A O 1
ATOM 1635 N N . ARG A 1 215 ? -9.852 -3.633 -9.82 1 92.75 215 ARG A N 1
ATOM 1636 C CA . ARG A 1 215 ? -9.609 -3.559 -11.258 1 92.75 215 ARG A CA 1
ATOM 1637 C C . ARG A 1 215 ? -10.609 -4.422 -12.023 1 92.75 215 ARG A C 1
ATOM 1639 O O . ARG A 1 215 ? -11.141 -5.395 -11.484 1 92.75 215 ARG A O 1
ATOM 1646 N N . HIS A 1 216 ? -10.789 -3.975 -13.18 1 93 216 HIS A N 1
ATOM 1647 C CA . HIS A 1 216 ? -11.547 -4.746 -14.164 1 93 216 HIS A CA 1
ATOM 1648 C C . HIS A 1 216 ? -10.688 -5.066 -15.383 1 93 216 HIS A C 1
ATOM 1650 O O . HIS A 1 216 ? -9.898 -4.234 -15.828 1 93 216 HIS A O 1
ATOM 1656 N N . HIS A 1 217 ? -10.812 -6.25 -15.781 1 90.75 217 HIS A N 1
ATOM 1657 C CA . HIS A 1 217 ? -10.07 -6.594 -16.984 1 90.75 217 HIS A CA 1
ATOM 1658 C C . HIS A 1 217 ? -10.633 -5.875 -18.203 1 90.75 217 HIS A C 1
ATOM 1660 O O . HIS A 1 217 ? -11.852 -5.715 -18.328 1 90.75 217 HIS A O 1
ATOM 1666 N N . ASP A 1 218 ? -9.695 -5.504 -19.047 1 86.25 218 ASP A N 1
ATOM 1667 C CA . ASP A 1 218 ? -10.07 -4.898 -20.312 1 86.25 218 ASP A CA 1
ATOM 1668 C C . ASP A 1 218 ? -10.828 -5.891 -21.188 1 86.25 218 ASP A C 1
ATOM 1670 O O . ASP A 1 218 ? -10.547 -7.09 -21.172 1 86.25 218 ASP A O 1
ATOM 1674 N N . THR A 1 219 ? -11.688 -5.406 -21.969 1 87.56 219 THR A N 1
ATOM 1675 C CA . THR A 1 219 ? -12.531 -6.262 -22.797 1 87.56 219 THR A CA 1
ATOM 1676 C C . THR A 1 219 ? -11.891 -6.52 -24.156 1 87.56 219 THR A C 1
ATOM 1678 O O . THR A 1 219 ? -12.375 -7.34 -24.922 1 87.56 219 THR A O 1
ATOM 1681 N N . THR A 1 220 ? -10.758 -5.918 -24.344 1 90.38 220 THR A N 1
ATOM 1682 C CA . THR A 1 220 ? -10.039 -6.148 -25.594 1 90.38 220 THR A CA 1
ATOM 1683 C C . THR A 1 220 ? -9.633 -7.617 -25.719 1 90.38 220 THR A C 1
ATOM 1685 O O . THR A 1 220 ? -9.211 -8.242 -24.75 1 90.38 220 THR A O 1
ATOM 1688 N N . ASP A 1 221 ? -9.75 -8.102 -26.891 1 92.19 221 ASP A N 1
ATOM 1689 C CA . ASP A 1 221 ? -9.312 -9.469 -27.156 1 92.19 221 ASP A CA 1
ATOM 1690 C C . ASP A 1 221 ? -7.812 -9.625 -26.906 1 92.19 221 ASP A C 1
ATOM 1692 O O . ASP A 1 221 ? -7 -8.914 -27.5 1 92.19 221 ASP A O 1
ATOM 1696 N N . PRO A 1 222 ? -7.535 -10.531 -26.031 1 92.88 222 PRO A N 1
ATOM 1697 C CA . PRO A 1 222 ? -6.121 -10.688 -25.688 1 92.88 222 PRO A CA 1
ATOM 1698 C C . PRO A 1 222 ? -5.254 -11.039 -26.906 1 92.88 222 PRO A C 1
ATOM 1700 O O . PRO A 1 222 ? -4.094 -10.625 -26.969 1 92.88 222 PRO A O 1
ATOM 1703 N N . LEU A 1 223 ? -5.77 -11.781 -27.859 1 95.25 223 LEU A N 1
ATOM 1704 C CA . LEU A 1 223 ? -5.004 -12.148 -29.047 1 95.25 223 LEU A CA 1
ATOM 1705 C C . LEU A 1 223 ? -4.719 -10.922 -29.906 1 95.25 223 LEU A C 1
ATOM 1707 O O . LEU A 1 223 ? -3.605 -10.766 -30.422 1 95.25 223 LEU A O 1
ATOM 1711 N N . ASP A 1 224 ? -5.723 -10.07 -30.016 1 96.25 224 ASP A N 1
ATOM 1712 C CA . ASP A 1 224 ? -5.543 -8.844 -30.781 1 96.25 224 ASP A CA 1
ATOM 1713 C C . ASP A 1 224 ? -4.48 -7.949 -30.141 1 96.25 224 ASP A C 1
ATOM 1715 O O . ASP A 1 224 ? -3.627 -7.398 -30.828 1 96.25 224 ASP A O 1
ATOM 1719 N N . ALA A 1 225 ? -4.617 -7.852 -28.859 1 96.06 225 ALA A N 1
ATOM 1720 C CA . ALA A 1 225 ? -3.682 -7 -28.125 1 96.06 225 ALA A CA 1
ATOM 1721 C C . ALA A 1 225 ? -2.254 -7.531 -28.234 1 96.06 225 ALA A C 1
ATOM 1723 O O . ALA A 1 225 ? -1.313 -6.762 -28.438 1 96.06 225 ALA A O 1
ATOM 1724 N N . LEU A 1 226 ? -2.102 -8.828 -28.094 1 97.12 226 LEU A N 1
ATOM 1725 C CA . LEU A 1 226 ? -0.795 -9.477 -28.172 1 97.12 226 LEU A CA 1
ATOM 1726 C C . LEU A 1 226 ? -0.213 -9.32 -29.578 1 97.12 226 LEU A C 1
ATOM 1728 O O . LEU A 1 226 ? 0.963 -8.984 -29.734 1 97.12 226 LEU A O 1
ATOM 1732 N N . GLU A 1 227 ? -1.024 -9.5 -30.562 1 97.38 227 GLU A N 1
ATOM 1733 C CA . GLU A 1 227 ? -0.617 -9.352 -31.969 1 97.38 227 GLU A CA 1
ATOM 1734 C C . GLU A 1 227 ? -0.112 -7.941 -32.25 1 97.38 227 GLU A C 1
ATOM 1736 O O . GLU A 1 227 ? 0.925 -7.766 -32.906 1 97.38 227 GLU A O 1
ATOM 1741 N N . GLU A 1 228 ? -0.833 -7.047 -31.75 1 97.5 228 GLU A N 1
ATOM 1742 C CA . GLU A 1 228 ? -0.504 -5.648 -32 1 97.5 228 GLU A CA 1
ATOM 1743 C C . GLU A 1 228 ? 0.868 -5.289 -31.453 1 97.5 228 GLU A C 1
ATOM 1745 O O . GLU A 1 228 ? 1.678 -4.656 -32.125 1 97.5 228 GLU A O 1
ATOM 1750 N N . VAL A 1 229 ? 1.132 -5.684 -30.203 1 98 229 VAL A N 1
ATOM 1751 C CA . VAL A 1 229 ? 2.406 -5.379 -29.562 1 98 229 VAL A CA 1
ATOM 1752 C C . VAL A 1 229 ? 3.543 -6.062 -30.312 1 98 229 VAL A C 1
ATOM 1754 O O . VAL A 1 229 ? 4.582 -5.453 -30.562 1 98 229 VAL A O 1
ATOM 1757 N N . ILE A 1 230 ? 3.359 -7.297 -30.703 1 97.81 230 ILE A N 1
ATOM 1758 C CA . ILE A 1 230 ? 4.391 -8.07 -31.375 1 97.81 230 ILE A CA 1
ATOM 1759 C C . ILE A 1 230 ? 4.664 -7.469 -32.75 1 97.81 230 ILE A C 1
ATOM 1761 O O . ILE A 1 230 ? 5.816 -7.238 -33.125 1 97.81 230 ILE A O 1
ATOM 1765 N N . LYS A 1 231 ? 3.637 -7.113 -33.5 1 97 231 LYS A N 1
ATOM 1766 C CA . LYS A 1 231 ? 3.773 -6.602 -34.844 1 97 231 LYS A CA 1
ATOM 1767 C C . LYS A 1 231 ? 4.512 -5.262 -34.844 1 97 231 LYS A C 1
ATOM 1769 O O . LYS A 1 231 ? 5.43 -5.062 -35.656 1 97 231 LYS A O 1
ATOM 1774 N N . ARG A 1 232 ? 4.074 -4.363 -33.969 1 97.19 232 ARG A N 1
ATOM 1775 C CA . ARG A 1 232 ? 4.715 -3.053 -34 1 97.19 232 ARG A CA 1
ATOM 1776 C C . ARG A 1 232 ? 6.176 -3.148 -33.562 1 97.19 232 ARG A C 1
ATOM 1778 O O . ARG A 1 232 ? 7.02 -2.389 -34.031 1 97.19 232 ARG A O 1
ATOM 1785 N N . THR A 1 233 ? 6.512 -4.094 -32.688 1 98 233 THR A N 1
ATOM 1786 C CA . THR A 1 233 ? 7.891 -4.285 -32.25 1 98 233 THR A CA 1
ATOM 1787 C C . THR A 1 233 ? 8.734 -4.871 -33.375 1 98 233 THR A C 1
ATOM 1789 O O . THR A 1 233 ? 9.836 -4.387 -33.656 1 98 233 THR A O 1
ATOM 1792 N N . VAL A 1 234 ? 8.242 -5.832 -34.062 1 96.38 234 VAL A N 1
ATOM 1793 C CA . VAL A 1 234 ? 8.953 -6.504 -35.156 1 96.38 234 VAL A CA 1
ATOM 1794 C C . VAL A 1 234 ? 9.117 -5.551 -36.344 1 96.38 234 VAL A C 1
ATOM 1796 O O . VAL A 1 234 ? 10.141 -5.578 -37.031 1 96.38 234 VAL A O 1
ATOM 1799 N N . GLN A 1 235 ? 8.141 -4.742 -36.531 1 95.75 235 GLN A N 1
ATOM 1800 C CA . GLN A 1 235 ? 8.18 -3.777 -37.625 1 95.75 235 GLN A CA 1
ATOM 1801 C C . GLN A 1 235 ? 9.328 -2.793 -37.438 1 95.75 235 GLN A C 1
ATOM 1803 O O . GLN A 1 235 ? 9.914 -2.332 -38.406 1 95.75 235 GLN A O 1
ATOM 1808 N N . ARG A 1 236 ? 9.68 -2.547 -36.25 1 95 236 ARG A N 1
ATOM 1809 C CA . ARG A 1 236 ? 10.797 -1.636 -36.031 1 95 236 ARG A CA 1
ATOM 1810 C C . ARG A 1 236 ? 12.102 -2.406 -35.812 1 95 236 ARG A C 1
ATOM 1812 O O . ARG A 1 236 ? 13.117 -1.824 -35.438 1 95 236 ARG A O 1
ATOM 1819 N N . GLY A 1 237 ? 12.031 -3.705 -36 1 95.88 237 GLY A N 1
ATOM 1820 C CA . GLY A 1 237 ? 13.219 -4.547 -36.031 1 95.88 237 GLY A CA 1
ATOM 1821 C C . GLY A 1 237 ? 13.641 -4.996 -34.625 1 95.88 237 GLY A C 1
ATOM 1822 O O . GLY A 1 237 ? 14.812 -5.312 -34.406 1 95.88 237 GLY A O 1
ATOM 1823 N N . GLY A 1 238 ? 12.664 -4.984 -33.719 1 97.56 238 GLY A N 1
ATOM 1824 C CA . GLY A 1 238 ? 13.039 -5.262 -32.344 1 97.56 238 GLY A CA 1
ATOM 1825 C C . GLY A 1 238 ? 12.586 -6.629 -31.875 1 97.56 238 GLY A C 1
ATOM 1826 O O . GLY A 1 238 ? 11.93 -7.367 -32.625 1 97.56 238 GLY A O 1
ATOM 1827 N N . THR A 1 239 ? 12.961 -7.023 -30.672 1 98.25 239 THR A N 1
ATOM 1828 C CA . THR A 1 239 ? 12.625 -8.242 -29.953 1 98.25 239 THR A CA 1
ATOM 1829 C C . THR A 1 239 ? 11.625 -7.957 -28.844 1 98.25 239 THR A C 1
ATOM 1831 O O . THR A 1 239 ? 11.711 -6.926 -28.172 1 98.25 239 THR A O 1
ATOM 1834 N N . VAL A 1 240 ? 10.633 -8.875 -28.703 1 98.5 240 VAL A N 1
ATOM 1835 C CA . VAL A 1 240 ? 9.703 -8.789 -27.578 1 98.5 240 VAL A CA 1
ATOM 1836 C C . VAL A 1 240 ? 10.148 -9.727 -26.469 1 98.5 240 VAL A C 1
ATOM 1838 O O . VAL A 1 240 ? 10.211 -10.945 -26.656 1 98.5 240 VAL A O 1
ATOM 1841 N N . VAL A 1 241 ? 10.477 -9.164 -25.328 1 98.5 241 VAL A N 1
ATOM 1842 C CA . VAL A 1 241 ? 10.789 -9.945 -24.125 1 98.5 241 VAL A CA 1
ATOM 1843 C C . VAL A 1 241 ? 9.586 -9.953 -23.188 1 98.5 241 VAL A C 1
ATOM 1845 O O . VAL A 1 241 ? 9.094 -8.891 -22.797 1 98.5 241 VAL A O 1
ATOM 1848 N N . ILE A 1 242 ? 9.141 -11.156 -22.844 1 98.25 242 ILE A N 1
ATOM 1849 C CA . ILE A 1 242 ? 7.961 -11.281 -21.984 1 98.25 242 ILE A CA 1
ATOM 1850 C C . ILE A 1 242 ? 8.344 -11.945 -20.672 1 98.25 242 ILE A C 1
ATOM 1852 O O . ILE A 1 242 ? 8.375 -13.172 -20.578 1 98.25 242 ILE A O 1
ATOM 1856 N N . PRO A 1 243 ? 8.609 -11.133 -19.641 1 97.25 243 PRO A N 1
ATOM 1857 C CA . PRO A 1 243 ? 8.664 -11.758 -18.312 1 97.25 243 PRO A CA 1
ATOM 1858 C C . PRO A 1 243 ? 7.363 -12.461 -17.938 1 97.25 243 PRO A C 1
ATOM 1860 O O . PRO A 1 243 ? 6.309 -11.828 -17.891 1 97.25 243 PRO A O 1
ATOM 1863 N N . ALA A 1 244 ? 7.453 -13.734 -17.688 1 95.56 244 ALA A N 1
ATOM 1864 C CA . ALA A 1 244 ? 6.238 -14.508 -17.438 1 95.56 244 ALA A CA 1
ATOM 1865 C C . ALA A 1 244 ? 6.418 -15.43 -16.25 1 95.56 244 ALA A C 1
ATOM 1867 O O . ALA A 1 244 ? 7.504 -15.969 -16.016 1 95.56 244 ALA A O 1
ATOM 1868 N N . PHE A 1 245 ? 5.34 -15.578 -15.5 1 91.38 245 PHE A N 1
ATOM 1869 C CA . PHE A 1 245 ? 5.328 -16.641 -14.492 1 91.38 245 PHE A CA 1
ATOM 1870 C C . PHE A 1 245 ? 5.441 -18 -15.148 1 91.38 245 PHE A C 1
ATOM 1872 O O . PHE A 1 245 ? 4.676 -18.328 -16.062 1 91.38 245 PHE A O 1
ATOM 1879 N N . ALA A 1 246 ? 6.34 -18.797 -14.641 1 90.44 246 ALA A N 1
ATOM 1880 C CA . ALA A 1 246 ? 6.703 -20.062 -15.281 1 90.44 246 ALA A CA 1
ATOM 1881 C C . ALA A 1 246 ? 5.52 -21.016 -15.305 1 90.44 246 ALA A C 1
ATOM 1883 O O . ALA A 1 246 ? 5.395 -21.844 -16.219 1 90.44 246 ALA A O 1
ATOM 1884 N N . VAL A 1 247 ? 4.758 -20.859 -14.258 1 90.56 247 VAL A N 1
ATOM 1885 C CA . VAL A 1 247 ? 3.609 -21.766 -14.156 1 90.56 247 VAL A CA 1
ATOM 1886 C C . VAL A 1 247 ? 2.318 -20.984 -14.367 1 90.56 247 VAL A C 1
ATOM 1888 O O . VAL A 1 247 ? 2.012 -20.047 -13.609 1 90.56 247 VAL A O 1
ATOM 1891 N N . GLY A 1 248 ? 1.572 -21.359 -15.359 1 92.62 248 GLY A N 1
ATOM 1892 C CA . GLY A 1 248 ? 0.315 -20.703 -15.703 1 92.62 248 GLY A CA 1
ATOM 1893 C C . GLY A 1 248 ? 0.443 -19.734 -16.859 1 92.62 248 GLY A C 1
ATOM 1894 O O . GLY A 1 248 ? 0.008 -20.016 -17.969 1 92.62 248 GLY A O 1
ATOM 1895 N N . ARG A 1 249 ? 1.097 -18.656 -16.594 1 93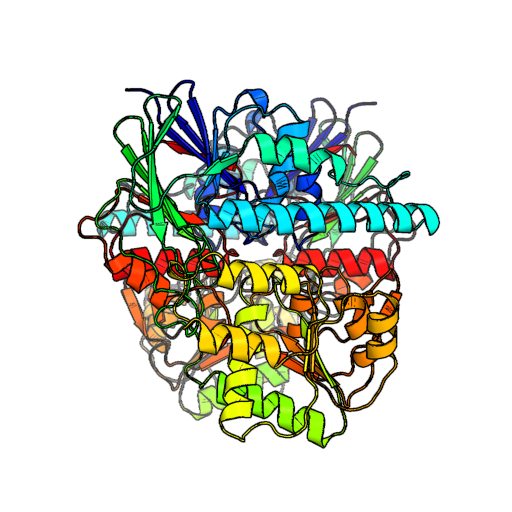.56 249 ARG A N 1
ATOM 1896 C CA . ARG A 1 249 ? 1.174 -17.562 -17.562 1 93.56 249 ARG A CA 1
ATOM 1897 C C . ARG A 1 249 ? 1.962 -18 -18.797 1 93.56 249 ARG A C 1
ATOM 1899 O O . ARG A 1 249 ? 1.564 -17.703 -19.922 1 93.56 249 ARG A O 1
ATOM 1906 N N . ALA A 1 250 ? 3.086 -18.641 -18.641 1 94.12 250 ALA A N 1
ATOM 1907 C CA . ALA A 1 250 ? 3.904 -19.078 -19.766 1 94.12 250 ALA A CA 1
ATOM 1908 C C . ALA A 1 250 ? 3.107 -19.969 -20.719 1 94.12 250 ALA A C 1
ATOM 1910 O O . ALA A 1 250 ? 3.154 -19.812 -21.938 1 94.12 250 ALA A O 1
ATOM 1911 N N . GLN A 1 251 ? 2.383 -20.875 -20.156 1 92.69 251 GLN A N 1
ATOM 1912 C CA . GLN A 1 251 ? 1.593 -21.812 -20.953 1 92.69 251 GLN A CA 1
ATOM 1913 C C . GLN A 1 251 ? 0.46 -21.094 -21.672 1 92.69 251 GLN A C 1
ATOM 1915 O O . GLN A 1 251 ? 0.158 -21.406 -22.828 1 92.69 251 GLN A O 1
ATOM 1920 N N . SER A 1 252 ? -0.131 -20.156 -20.969 1 93.88 252 SER A N 1
ATOM 1921 C CA . SER A 1 252 ? -1.187 -19.359 -21.594 1 93.88 252 SER A CA 1
ATOM 1922 C C . SER A 1 252 ? -0.653 -18.547 -22.766 1 93.88 252 SER A C 1
ATOM 1924 O O . SER A 1 252 ? -1.314 -18.453 -23.797 1 93.88 252 SER A O 1
ATOM 1926 N N . LEU A 1 253 ? 0.489 -18 -22.625 1 95.5 253 LEU A N 1
ATOM 1927 C CA . LEU A 1 253 ? 1.123 -17.234 -23.688 1 95.5 253 LEU A CA 1
ATOM 1928 C C . LEU A 1 253 ? 1.461 -18.125 -24.875 1 95.5 253 LEU A C 1
ATOM 1930 O O . LEU A 1 253 ? 1.23 -17.734 -26.031 1 95.5 253 LEU A O 1
ATOM 1934 N N . ILE A 1 254 ? 2.018 -19.281 -24.594 1 94.5 254 ILE A N 1
ATOM 1935 C CA . ILE A 1 254 ? 2.348 -20.234 -25.641 1 94.5 254 ILE A CA 1
ATOM 1936 C C . ILE A 1 254 ? 1.091 -20.594 -26.422 1 94.5 254 ILE A C 1
ATOM 1938 O O . ILE A 1 254 ? 1.108 -20.594 -27.656 1 94.5 254 ILE A O 1
ATOM 1942 N N . HIS A 1 255 ? 0.051 -20.844 -25.703 1 94.25 255 HIS A N 1
ATOM 1943 C CA . HIS A 1 255 ? -1.216 -21.188 -26.344 1 94.25 255 HIS A CA 1
ATOM 1944 C C . HIS A 1 255 ? -1.715 -20.031 -27.219 1 94.25 255 HIS A C 1
ATOM 1946 O O . HIS A 1 255 ? -2.172 -20.25 -28.344 1 94.25 255 HIS A O 1
ATOM 1952 N N . SER A 1 256 ? -1.643 -18.828 -26.719 1 95.06 256 SER A N 1
ATOM 1953 C CA . SER A 1 256 ? -2.082 -17.641 -27.453 1 95.06 256 SER A CA 1
ATOM 1954 C C . SER A 1 256 ? -1.256 -17.453 -28.719 1 95.06 256 SER A C 1
ATOM 1956 O O . SER A 1 256 ? -1.802 -17.141 -29.781 1 95.06 256 SER A O 1
ATOM 1958 N N . LEU A 1 257 ? 0.023 -17.609 -28.609 1 95.81 257 LEU A N 1
ATOM 1959 C CA . LEU A 1 257 ? 0.915 -17.453 -29.75 1 95.81 257 LEU A CA 1
ATOM 1960 C C . LEU A 1 257 ? 0.665 -18.531 -30.797 1 95.81 257 LEU A C 1
ATOM 1962 O O . LEU A 1 257 ? 0.713 -18.266 -32 1 95.81 257 LEU A O 1
ATOM 1966 N N . TRP A 1 258 ? 0.428 -19.719 -30.297 1 95.06 258 TRP A N 1
ATOM 1967 C CA . TRP A 1 258 ? 0.082 -20.828 -31.188 1 95.06 258 TRP A CA 1
ATOM 1968 C C . TRP A 1 258 ? -1.197 -20.516 -31.953 1 95.06 258 TRP A C 1
ATOM 1970 O O . TRP A 1 258 ? -1.268 -20.734 -33.156 1 95.06 258 TRP A O 1
ATOM 1980 N N . GLN A 1 259 ? -2.168 -19.969 -31.25 1 95 259 GLN A N 1
ATOM 1981 C CA . GLN A 1 259 ? -3.426 -19.609 -31.891 1 95 259 GLN A CA 1
ATOM 1982 C C . GLN A 1 259 ? -3.211 -18.531 -32.969 1 95 259 GLN A C 1
ATOM 1984 O O . GLN A 1 259 ? -3.811 -18.594 -34.031 1 95 259 GLN A O 1
ATOM 1989 N N . LEU A 1 260 ? -2.43 -17.609 -32.656 1 95.94 260 LEU A N 1
ATOM 1990 C CA . LEU A 1 260 ? -2.113 -16.547 -33.625 1 95.94 260 LEU A CA 1
ATOM 1991 C C . LEU A 1 260 ? -1.438 -17.125 -34.844 1 95.94 260 LEU A C 1
ATOM 1993 O O . LEU A 1 260 ? -1.77 -16.75 -35.969 1 95.94 260 LEU A O 1
ATOM 1997 N N . ARG A 1 261 ? -0.54 -18.031 -34.625 1 94.56 261 ARG A N 1
ATOM 1998 C CA . ARG A 1 261 ? 0.165 -18.656 -35.75 1 94.56 261 ARG A CA 1
ATOM 1999 C C . ARG A 1 261 ? -0.786 -19.5 -36.594 1 94.56 261 ARG A C 1
ATOM 2001 O O . ARG A 1 261 ? -0.737 -19.438 -37.812 1 94.56 261 ARG A O 1
ATOM 2008 N N . ARG A 1 262 ? -1.566 -20.219 -35.938 1 92.94 262 ARG A N 1
ATOM 2009 C CA . ARG A 1 262 ? -2.518 -21.094 -36.594 1 92.94 262 ARG A CA 1
ATOM 2010 C C . ARG A 1 262 ? -3.502 -20.297 -37.438 1 92.94 262 ARG A C 1
ATOM 2012 O O . ARG A 1 262 ? -3.926 -20.75 -38.5 1 92.94 262 ARG A O 1
ATOM 2019 N N . SER A 1 263 ? -3.779 -19.125 -37.031 1 94.25 263 SER A N 1
ATOM 2020 C CA . SER A 1 263 ? -4.742 -18.281 -37.719 1 94.25 263 SER A CA 1
ATOM 2021 C C . SER A 1 263 ? -4.059 -17.438 -38.781 1 94.25 263 SER A C 1
ATOM 2023 O O . SER A 1 263 ? -4.699 -16.609 -39.438 1 94.25 263 SER A O 1
ATOM 2025 N N . GLY A 1 264 ? -2.771 -17.516 -38.906 1 92.88 264 GLY A N 1
ATOM 2026 C CA . GLY A 1 264 ? -2.031 -16.828 -39.938 1 92.88 264 GLY A CA 1
ATOM 2027 C C . GLY A 1 264 ? -1.719 -15.383 -39.562 1 92.88 264 GLY A C 1
ATOM 2028 O O . GLY A 1 264 ? -1.292 -14.602 -40.438 1 92.88 264 GLY A O 1
ATOM 2029 N N . ARG A 1 265 ? -1.878 -15.117 -38.375 1 93.31 265 ARG A N 1
ATOM 2030 C CA . ARG A 1 265 ? -1.716 -13.734 -37.938 1 93.31 265 ARG A CA 1
ATOM 2031 C C . ARG A 1 265 ? -0.278 -13.461 -37.5 1 93.31 265 ARG A C 1
ATOM 2033 O O . ARG A 1 265 ? 0.134 -12.305 -37.406 1 93.31 265 ARG A O 1
ATOM 2040 N N . LEU A 1 266 ? 0.419 -14.469 -37.188 1 89.88 266 LEU A N 1
ATOM 2041 C CA . LEU A 1 266 ? 1.832 -14.383 -36.844 1 89.88 266 LEU A CA 1
ATOM 2042 C C . LEU A 1 266 ? 2.666 -15.32 -37.688 1 89.88 266 LEU A C 1
ATOM 2044 O O . LEU A 1 266 ? 2.59 -16.547 -37.562 1 89.88 266 LEU A O 1
ATOM 2048 N N . HIS A 1 267 ? 3.354 -14.719 -38.656 1 83.5 267 HIS A N 1
ATOM 2049 C CA . HIS A 1 267 ? 4.082 -15.578 -39.594 1 83.5 267 HIS A CA 1
ATOM 2050 C C . HIS A 1 267 ? 5.59 -15.438 -39.406 1 83.5 267 HIS A C 1
ATOM 2052 O O . HIS A 1 267 ? 6.094 -14.328 -39.188 1 83.5 267 HIS A O 1
ATOM 2058 N N . ASN A 1 268 ? 6.289 -16.562 -39.406 1 84.44 268 ASN A N 1
ATOM 2059 C CA . ASN A 1 268 ? 7.738 -16.688 -39.5 1 84.44 268 ASN A CA 1
ATOM 2060 C C . ASN A 1 268 ? 8.445 -15.961 -38.344 1 84.44 268 ASN A C 1
ATOM 2062 O O . ASN A 1 268 ? 9.562 -15.469 -38.531 1 84.44 268 ASN A O 1
ATOM 2066 N N . LEU A 1 269 ? 7.793 -15.758 -37.281 1 93.69 269 LEU A N 1
ATOM 2067 C CA . LEU A 1 269 ? 8.453 -15.125 -36.125 1 93.69 269 LEU A CA 1
ATOM 2068 C C . LEU A 1 269 ? 8.898 -16.156 -35.125 1 93.69 269 LEU A C 1
ATOM 2070 O O . LEU A 1 269 ? 8.07 -16.922 -34.594 1 93.69 269 LEU A O 1
ATOM 2074 N N . PRO A 1 270 ? 10.148 -16.297 -34.875 1 95.88 270 PRO A N 1
ATOM 2075 C CA . PRO A 1 270 ? 10.602 -17.266 -33.875 1 95.88 270 PRO A CA 1
ATOM 2076 C C . PRO A 1 270 ? 10.133 -16.922 -32.469 1 95.88 270 PRO A C 1
ATOM 2078 O O . PRO A 1 270 ? 10.141 -15.75 -32.094 1 95.88 270 PRO A O 1
ATOM 2081 N N . VAL A 1 271 ? 9.641 -17.906 -31.766 1 97 271 VAL A N 1
ATOM 2082 C CA . VAL A 1 271 ? 9.227 -17.781 -30.375 1 97 271 VAL A CA 1
ATOM 2083 C C . VAL A 1 271 ? 10.047 -18.734 -29.5 1 97 271 VAL A C 1
ATOM 2085 O O . VAL A 1 271 ? 10.086 -19.938 -29.766 1 97 271 VAL A O 1
ATOM 2088 N N . TYR A 1 272 ? 10.664 -18.172 -28.484 1 97.12 272 TYR A N 1
ATOM 2089 C CA . TYR A 1 272 ? 11.516 -18.969 -27.609 1 97.12 272 TYR A CA 1
ATOM 2090 C C . TYR A 1 272 ? 10.977 -18.969 -26.188 1 97.12 272 TYR A C 1
ATOM 2092 O O . TYR A 1 272 ? 10.508 -17.938 -25.688 1 97.12 272 TYR A O 1
ATOM 2100 N N . LEU A 1 273 ? 10.922 -20.109 -25.562 1 96.69 273 LEU A N 1
ATOM 2101 C CA . LEU A 1 273 ? 10.734 -20.234 -24.125 1 96.69 273 LEU A CA 1
ATOM 2102 C C . LEU A 1 273 ? 12.055 -20.5 -23.422 1 96.69 273 LEU A C 1
ATOM 2104 O O . LEU A 1 273 ? 12.57 -21.625 -23.453 1 96.69 273 LEU A O 1
ATOM 2108 N N . ASP A 1 274 ? 12.547 -19.469 -22.812 1 95.56 274 ASP A N 1
ATOM 2109 C CA . ASP A 1 274 ? 13.828 -19.578 -22.109 1 95.56 274 ASP A CA 1
ATOM 2110 C C . ASP A 1 274 ? 13.625 -19.641 -20.609 1 95.56 274 ASP A C 1
ATOM 2112 O O . ASP A 1 274 ? 14.031 -18.719 -19.891 1 95.56 274 ASP A O 1
ATOM 2116 N N . SER A 1 275 ? 13.102 -20.688 -20.141 1 92 275 SER A N 1
ATOM 2117 C CA . SER A 1 275 ? 12.82 -21 -18.75 1 92 275 SER A CA 1
ATOM 2118 C C . SER A 1 275 ? 12.688 -22.5 -18.516 1 92 275 SER A C 1
ATOM 2120 O O . SER A 1 275 ? 11.641 -23.078 -18.797 1 92 275 SER A O 1
ATOM 2122 N N . PRO A 1 276 ? 13.711 -23.062 -17.969 1 86.31 276 PRO A N 1
ATOM 2123 C CA . PRO A 1 276 ? 13.641 -24.5 -17.703 1 86.31 276 PRO A CA 1
ATOM 2124 C C . PRO A 1 276 ? 12.414 -24.891 -16.875 1 86.31 276 PRO A C 1
ATOM 2126 O O . PRO A 1 276 ? 11.766 -25.906 -17.156 1 86.31 276 PRO A O 1
ATOM 2129 N N . MET A 1 277 ? 12.078 -24.078 -15.93 1 86 277 MET A N 1
ATOM 2130 C CA . MET A 1 277 ? 10.914 -24.344 -15.094 1 86 277 MET A CA 1
ATOM 2131 C C . MET A 1 277 ? 9.633 -24.312 -15.922 1 86 277 MET A C 1
ATOM 2133 O O . MET A 1 277 ? 8.766 -25.172 -15.766 1 86 277 MET A O 1
ATOM 2137 N N . ALA A 1 278 ? 9.539 -23.375 -16.766 1 88.88 278 ALA A N 1
ATOM 2138 C CA . ALA A 1 278 ? 8.344 -23.25 -17.594 1 88.88 278 ALA A CA 1
ATOM 2139 C C . ALA A 1 278 ? 8.219 -24.422 -18.562 1 88.88 278 ALA A C 1
ATOM 2141 O O . ALA A 1 278 ? 7.113 -24.875 -18.875 1 88.88 278 ALA A O 1
ATOM 2142 N N . THR A 1 279 ? 9.352 -24.891 -19.031 1 87.31 279 THR A N 1
ATOM 2143 C CA . THR A 1 279 ? 9.359 -26.062 -19.891 1 87.31 279 THR A CA 1
ATOM 2144 C C . THR A 1 279 ? 8.812 -27.281 -19.141 1 87.31 279 THR A C 1
ATOM 2146 O O . THR A 1 279 ? 7.926 -27.969 -19.656 1 87.31 279 THR A O 1
ATOM 2149 N N . SER A 1 280 ? 9.281 -27.438 -17.953 1 88.44 280 SER A N 1
ATOM 2150 C CA . SER A 1 280 ? 8.82 -28.562 -17.141 1 88.44 280 SER A CA 1
ATOM 2151 C C . SER A 1 280 ? 7.344 -28.406 -16.766 1 88.44 280 SER A C 1
ATOM 2153 O O . SER A 1 280 ? 6.609 -29.391 -16.719 1 88.44 280 SER A O 1
ATOM 2155 N N . ALA A 1 281 ? 6.965 -27.234 -16.5 1 89.69 281 ALA A N 1
ATOM 2156 C CA . ALA A 1 281 ? 5.57 -26.953 -16.172 1 89.69 281 ALA A CA 1
ATOM 2157 C C . ALA A 1 281 ? 4.648 -27.312 -17.344 1 89.69 281 ALA A C 1
ATOM 2159 O O . ALA A 1 281 ? 3.529 -27.781 -17.141 1 89.69 281 ALA A O 1
ATOM 2160 N N . SER A 1 282 ? 5.102 -27.062 -18.531 1 88.56 282 SER A N 1
ATOM 2161 C CA . SER A 1 282 ? 4.328 -27.406 -19.719 1 88.56 282 SER A CA 1
ATOM 2162 C C . SER A 1 282 ? 4.113 -28.922 -19.828 1 88.56 282 SER A C 1
ATOM 2164 O O . SER A 1 282 ? 3.049 -29.375 -20.25 1 88.56 282 SER A O 1
ATOM 2166 N N . GLU A 1 283 ? 5.055 -29.625 -19.406 1 88.75 283 GLU A N 1
ATOM 2167 C CA . GLU A 1 283 ? 4.941 -31.078 -19.406 1 88.75 283 GLU A CA 1
ATOM 2168 C C . GLU A 1 283 ? 3.896 -31.562 -18.406 1 88.75 283 GLU A C 1
ATOM 2170 O O . GLU A 1 283 ? 3.242 -32.594 -18.625 1 88.75 283 GLU A O 1
ATOM 2175 N N . LEU A 1 284 ? 3.773 -30.875 -17.375 1 91.38 284 LEU A N 1
ATOM 2176 C CA . LEU A 1 284 ? 2.812 -31.25 -16.344 1 91.38 284 LEU A CA 1
ATOM 2177 C C . LEU A 1 284 ? 1.383 -31.078 -16.844 1 91.38 284 LEU A C 1
ATOM 2179 O O . LEU A 1 284 ? 0.471 -31.766 -16.391 1 91.38 284 LEU A O 1
ATOM 2183 N N . LEU A 1 285 ? 1.178 -30.188 -17.797 1 90 285 LEU A N 1
ATOM 2184 C CA . LEU A 1 285 ? -0.149 -30.031 -18.391 1 90 285 LEU A CA 1
ATOM 2185 C C . LEU A 1 285 ? -0.608 -31.328 -19.047 1 90 285 LEU A C 1
ATOM 2187 O O . LEU A 1 285 ? -1.789 -31.688 -18.984 1 90 285 LEU A O 1
ATOM 2191 N N . GLN A 1 286 ? 0.344 -31.984 -19.609 1 88.25 286 GLN A N 1
ATOM 2192 C CA . GLN A 1 286 ? 0.028 -33.25 -20.266 1 88.25 286 GLN A CA 1
ATOM 2193 C C . GLN A 1 286 ? -0.258 -34.344 -19.25 1 88.25 286 GLN A C 1
ATOM 2195 O O . GLN A 1 286 ? -1.07 -35.25 -19.516 1 88.25 286 GLN A O 1
ATOM 2200 N N . ARG A 1 287 ? 0.355 -34.25 -18.156 1 91.06 287 ARG A N 1
ATOM 2201 C CA . ARG A 1 287 ? 0.195 -35.25 -17.109 1 91.06 287 ARG A CA 1
ATOM 2202 C C . ARG A 1 287 ? -1.181 -35.156 -16.453 1 91.06 287 ARG A C 1
ATOM 2204 O O . ARG A 1 287 ? -1.722 -36.156 -15.977 1 91.06 287 ARG A O 1
ATOM 2211 N N . TYR A 1 288 ? -1.751 -34 -16.453 1 93.62 288 TYR A N 1
ATOM 2212 C CA . TYR A 1 288 ? -3.035 -33.781 -15.797 1 93.62 288 TYR A CA 1
ATOM 2213 C C . TYR A 1 288 ? -4.062 -33.219 -16.781 1 93.62 288 TYR A C 1
ATOM 2215 O O . TYR A 1 288 ? -4.59 -32.125 -16.594 1 93.62 288 TYR A O 1
ATOM 2223 N N . PRO A 1 289 ? -4.473 -34 -17.75 1 91.44 289 PRO A N 1
ATOM 2224 C CA . PRO A 1 289 ? -5.324 -33.531 -18.844 1 91.44 289 PRO A CA 1
ATOM 2225 C C . PRO A 1 289 ? -6.719 -33.125 -18.359 1 91.44 289 PRO A C 1
ATOM 2227 O O . PRO A 1 289 ? -7.391 -32.312 -19.016 1 91.44 289 PRO A O 1
ATOM 2230 N N . LYS A 1 290 ? -7.172 -33.625 -17.266 1 92.06 290 LYS A N 1
ATOM 2231 C CA . LYS A 1 290 ? -8.523 -33.344 -16.781 1 92.06 290 LYS A CA 1
ATOM 2232 C C . LYS A 1 290 ? -8.562 -32.031 -15.984 1 92.06 290 LYS A C 1
ATOM 2234 O O . LYS A 1 290 ? -9.641 -31.516 -15.672 1 92.06 290 LYS A O 1
ATOM 2239 N N . GLU A 1 291 ? -7.402 -31.5 -15.758 1 93.62 291 GLU A N 1
ATOM 2240 C CA . GLU A 1 291 ? -7.34 -30.344 -14.852 1 93.62 291 GLU A CA 1
ATOM 2241 C C . GLU A 1 291 ? -7.23 -29.031 -15.633 1 93.62 291 GLU A C 1
ATOM 2243 O O . GLU A 1 291 ? -7.043 -27.969 -15.039 1 93.62 291 GLU A O 1
ATOM 2248 N N . HIS A 1 292 ? -7.332 -29.078 -16.938 1 93.75 292 HIS A N 1
ATOM 2249 C CA . HIS A 1 292 ? -7.387 -27.906 -17.797 1 93.75 292 HIS A CA 1
ATOM 2250 C C . HIS A 1 292 ? -8.273 -28.141 -19.016 1 93.75 292 HIS A C 1
ATOM 2252 O O . HIS A 1 292 ? -8.828 -29.234 -19.172 1 93.75 292 HIS A O 1
ATOM 2258 N N . ARG A 1 293 ? -8.453 -27.109 -19.859 1 93.62 293 ARG A N 1
ATOM 2259 C CA . ARG A 1 293 ? -9.469 -27.141 -20.906 1 93.62 293 ARG A CA 1
ATOM 2260 C C . ARG A 1 293 ? -8.852 -27.578 -22.234 1 93.62 293 ARG A C 1
ATOM 2262 O O . ARG A 1 293 ? -9.578 -27.828 -23.203 1 93.62 293 ARG A O 1
ATOM 2269 N N . LEU A 1 294 ? -7.586 -27.672 -22.297 1 91.44 294 LEU A N 1
ATOM 2270 C CA . LEU A 1 294 ? -6.922 -27.906 -23.578 1 91.44 294 LEU A CA 1
ATOM 2271 C C . LEU A 1 294 ? -7.043 -29.375 -24 1 91.44 294 LEU A C 1
ATOM 2273 O O . LEU A 1 294 ? -6.836 -30.266 -23.188 1 91.44 294 LEU A O 1
ATOM 2277 N N . GLY A 1 295 ? -7.398 -29.562 -25.219 1 90.81 295 GLY A N 1
ATOM 2278 C CA . GLY A 1 295 ? -7.305 -30.906 -25.766 1 90.81 295 GLY A CA 1
ATOM 2279 C C . GLY A 1 295 ? -5.875 -31.406 -25.891 1 90.81 295 GLY A C 1
ATOM 2280 O O . GLY A 1 295 ? -4.953 -30.609 -26.078 1 90.81 295 GLY A O 1
ATOM 2281 N N . ARG A 1 296 ? -5.734 -32.656 -25.812 1 89.88 296 ARG A N 1
ATOM 2282 C CA . ARG A 1 296 ? -4.406 -33.25 -25.844 1 89.88 296 ARG A CA 1
ATOM 2283 C C . ARG A 1 296 ? -3.646 -32.812 -27.109 1 89.88 296 ARG A C 1
ATOM 2285 O O . ARG A 1 296 ? -2.477 -32.438 -27.031 1 89.88 296 ARG A O 1
ATOM 2292 N N . GLN A 1 297 ? -4.258 -32.875 -28.156 1 90.88 297 GLN A N 1
ATOM 2293 C CA . GLN A 1 297 ? -3.619 -32.531 -29.438 1 90.88 297 GLN A CA 1
ATOM 2294 C C . GLN A 1 297 ? -3.246 -31.062 -29.484 1 90.88 297 GLN A C 1
ATOM 2296 O O . GLN A 1 297 ? -2.154 -30.703 -29.938 1 90.88 297 GLN A O 1
ATOM 2301 N N . ASP A 1 298 ? -4.141 -30.281 -29.062 1 89.38 298 ASP A N 1
ATOM 2302 C CA . ASP A 1 298 ? -3.895 -28.828 -29.062 1 89.38 298 ASP A CA 1
ATOM 2303 C C . ASP A 1 298 ? -2.762 -28.469 -28.109 1 89.38 298 ASP A C 1
ATOM 2305 O O . ASP A 1 298 ? -1.929 -27.609 -28.422 1 89.38 298 ASP A O 1
ATOM 2309 N N . CYS A 1 299 ? -2.803 -29.094 -26.984 1 89.44 299 CYS A N 1
ATOM 2310 C CA . CYS A 1 299 ? -1.75 -28.859 -26.016 1 89.44 299 CYS A CA 1
ATOM 2311 C C . CYS A 1 299 ? -0.385 -29.25 -26.578 1 89.44 299 CYS A C 1
ATOM 2313 O O . CYS A 1 299 ? 0.578 -28.484 -26.438 1 89.44 299 CYS A O 1
ATOM 2315 N N . GLU A 1 300 ? -0.333 -30.344 -27.188 1 91.06 300 GLU A N 1
ATOM 2316 C CA . GLU A 1 300 ? 0.909 -30.812 -27.797 1 91.06 300 GLU A CA 1
ATOM 2317 C C . GLU A 1 300 ? 1.353 -29.891 -28.938 1 91.06 300 GLU A C 1
ATOM 2319 O O . GLU A 1 300 ? 2.533 -29.547 -29.031 1 91.06 300 GLU A O 1
ATOM 2324 N N . ALA A 1 301 ? 0.427 -29.547 -29.719 1 91.75 301 ALA A N 1
ATOM 2325 C CA . ALA A 1 301 ? 0.727 -28.672 -30.859 1 91.75 301 ALA A CA 1
ATOM 2326 C C . ALA A 1 301 ? 1.239 -27.312 -30.375 1 91.75 301 ALA A C 1
ATOM 2328 O O . ALA A 1 301 ? 2.17 -26.75 -30.969 1 91.75 301 ALA A O 1
ATOM 2329 N N . ALA A 1 302 ? 0.592 -26.812 -29.406 1 90.75 302 ALA A N 1
ATOM 2330 C CA . ALA A 1 302 ? 1.02 -25.531 -28.844 1 90.75 302 ALA A CA 1
ATOM 2331 C C . ALA A 1 302 ? 2.436 -25.625 -28.281 1 90.75 302 ALA A C 1
ATOM 2333 O O . ALA A 1 302 ? 3.275 -24.766 -28.547 1 90.75 302 ALA A O 1
ATOM 2334 N N . CYS A 1 303 ? 2.697 -26.625 -27.531 1 89.06 303 CYS A N 1
ATOM 2335 C CA . CYS A 1 303 ? 4.008 -26.828 -26.922 1 89.06 303 CYS A CA 1
ATOM 2336 C C . CYS A 1 303 ? 5.082 -27 -28 1 89.06 303 CYS A C 1
ATOM 2338 O O . CYS A 1 303 ? 6.215 -26.547 -27.828 1 89.06 303 CYS A O 1
ATOM 2340 N N . ASP A 1 304 ? 4.668 -27.562 -29.031 1 90.06 304 ASP A N 1
ATOM 2341 C CA . ASP A 1 304 ? 5.609 -27.828 -30.109 1 90.06 304 ASP A CA 1
ATOM 2342 C C . ASP A 1 304 ? 5.875 -26.578 -30.938 1 90.06 304 ASP A C 1
ATOM 2344 O O . ASP A 1 304 ? 6.832 -26.531 -31.719 1 90.06 304 ASP A O 1
ATOM 2348 N N . SER A 1 305 ? 5.102 -25.625 -30.766 1 90 305 SER A N 1
ATOM 2349 C CA . SER A 1 305 ? 5.18 -24.422 -31.594 1 90 305 SER A CA 1
ATOM 2350 C C . SER A 1 305 ? 6.242 -23.469 -31.094 1 90 305 SER A C 1
ATOM 2352 O O . SER A 1 305 ? 6.535 -22.453 -31.734 1 90 305 SER A O 1
ATOM 2354 N N . VAL A 1 306 ? 6.848 -23.734 -29.953 1 93.12 306 VAL A N 1
ATOM 2355 C CA . VAL A 1 306 ? 7.852 -22.859 -29.359 1 93.12 306 VAL A CA 1
ATOM 2356 C C . VAL A 1 306 ? 9.188 -23.594 -29.266 1 93.12 306 VAL A C 1
ATOM 2358 O O . VAL A 1 306 ? 9.219 -24.812 -29.188 1 93.12 306 VAL A O 1
ATOM 2361 N N . THR A 1 307 ? 10.25 -22.828 -29.375 1 94.31 307 THR A N 1
ATOM 2362 C CA . THR A 1 307 ? 11.578 -23.391 -29.188 1 94.31 307 THR A CA 1
ATOM 2363 C C . THR A 1 307 ? 12.023 -23.297 -27.734 1 94.31 307 THR A C 1
ATOM 2365 O O . THR A 1 307 ? 12.125 -22.203 -27.188 1 94.31 307 THR A O 1
ATOM 2368 N N . TYR A 1 308 ? 12.25 -24.406 -27.109 1 93.69 308 TYR A N 1
ATOM 2369 C CA . TYR A 1 308 ? 12.672 -24.469 -25.703 1 93.69 308 TYR A CA 1
ATOM 2370 C C . TYR A 1 308 ? 14.188 -24.312 -25.594 1 93.69 308 TYR A C 1
ATOM 2372 O O . TYR A 1 308 ? 14.945 -25 -26.281 1 93.69 308 TYR A O 1
ATOM 2380 N N . VAL A 1 309 ? 14.562 -23.344 -24.766 1 93 309 VAL A N 1
ATOM 2381 C CA . VAL A 1 309 ? 15.977 -23.109 -24.5 1 93 309 VAL A CA 1
ATOM 2382 C C . VAL A 1 309 ? 16.359 -23.734 -23.172 1 93 309 VAL A C 1
ATOM 2384 O O . VAL A 1 309 ? 15.93 -23.266 -22.109 1 93 309 VAL A O 1
ATOM 2387 N N . ARG A 1 310 ? 17.156 -24.703 -23.172 1 84.75 310 ARG A N 1
ATOM 2388 C CA . ARG A 1 310 ? 17.453 -25.438 -21.953 1 84.75 310 ARG A CA 1
ATOM 2389 C C . ARG A 1 310 ? 18.859 -25.141 -21.453 1 84.75 310 ARG A C 1
ATOM 2391 O O . ARG A 1 310 ? 19.078 -25.031 -20.234 1 84.75 310 ARG A O 1
ATOM 2398 N N . ASP A 1 311 ? 19.75 -24.938 -22.375 1 88.69 311 ASP A N 1
ATOM 2399 C CA . ASP A 1 311 ? 21.156 -24.766 -22 1 88.69 311 ASP A CA 1
ATOM 2400 C C . ASP A 1 311 ? 21.5 -23.297 -21.828 1 88.69 311 ASP A C 1
ATOM 2402 O O . ASP A 1 311 ? 20.922 -22.438 -22.484 1 88.69 311 ASP A O 1
ATOM 2406 N N . VAL A 1 312 ? 22.484 -23.078 -20.938 1 89.19 312 VAL A N 1
ATOM 2407 C CA . VAL A 1 312 ? 22.922 -21.734 -20.594 1 89.19 312 VAL A CA 1
ATOM 2408 C C . VAL A 1 312 ? 23.547 -21.062 -21.812 1 89.19 312 VAL A C 1
ATOM 2410 O O . VAL A 1 312 ? 23.328 -19.875 -22.047 1 89.19 312 VAL A O 1
ATOM 2413 N N . GLU A 1 313 ? 24.25 -21.797 -22.578 1 92.62 313 GLU A N 1
ATOM 2414 C CA . GLU A 1 313 ? 24.906 -21.219 -23.75 1 92.62 313 GLU A CA 1
ATOM 2415 C C . GLU A 1 313 ? 23.891 -20.797 -24.812 1 92.62 313 GLU A C 1
ATOM 2417 O O . GLU A 1 313 ? 24.062 -19.766 -25.469 1 92.62 313 GLU A O 1
ATOM 2422 N N . GLU A 1 314 ? 22.922 -21.547 -24.938 1 93 314 GLU A N 1
ATOM 2423 C CA . GLU A 1 314 ? 21.844 -21.203 -25.859 1 93 314 GLU A CA 1
ATOM 2424 C C . GLU A 1 314 ? 21.109 -19.938 -25.391 1 93 314 GLU A C 1
ATOM 2426 O O . GLU A 1 314 ? 20.719 -19.109 -26.219 1 93 314 GLU A O 1
ATOM 2431 N N . SER A 1 315 ? 20.875 -19.875 -24.125 1 94.12 315 SER A N 1
ATOM 2432 C CA . SER A 1 315 ? 20.25 -18.688 -23.562 1 94.12 315 SER A CA 1
ATOM 2433 C C . SER A 1 315 ? 21.062 -17.438 -23.844 1 94.12 315 SER A C 1
ATOM 2435 O O . SER A 1 315 ? 20.516 -16.406 -24.234 1 94.12 315 SER A O 1
ATOM 2437 N N . LYS A 1 316 ? 22.359 -17.516 -23.672 1 94.56 316 LYS A N 1
ATOM 2438 C CA . LYS A 1 316 ? 23.266 -16.406 -23.953 1 94.56 316 LYS A CA 1
ATOM 2439 C C . LYS A 1 316 ? 23.203 -16 -25.422 1 94.56 316 LYS A C 1
ATOM 2441 O O . LYS A 1 316 ? 23.188 -14.82 -25.75 1 94.56 316 LYS A O 1
ATOM 2446 N N . ALA A 1 317 ? 23.203 -17 -26.188 1 94.19 317 ALA A N 1
ATOM 2447 C CA . ALA A 1 317 ? 23.156 -16.766 -27.625 1 94.19 317 ALA A CA 1
ATOM 2448 C C . ALA A 1 317 ? 21.875 -16.031 -28.016 1 94.19 317 ALA A C 1
ATOM 2450 O O . ALA A 1 317 ? 21.875 -15.203 -28.938 1 94.19 317 ALA A O 1
ATOM 2451 N N . LEU A 1 318 ? 20.844 -16.375 -27.359 1 94.62 318 LEU A N 1
ATOM 2452 C CA . LEU A 1 318 ? 19.562 -15.742 -27.609 1 94.62 318 LEU A CA 1
ATOM 2453 C C . LEU A 1 318 ? 19.625 -14.25 -27.297 1 94.62 318 LEU A C 1
ATOM 2455 O O . LEU A 1 318 ? 19.078 -13.43 -28.031 1 94.62 318 LEU A O 1
ATOM 2459 N N . SER A 1 319 ? 20.281 -13.867 -26.312 1 93.81 319 SER A N 1
ATOM 2460 C CA . SER A 1 319 ? 20.422 -12.477 -25.891 1 93.81 319 SER A CA 1
ATOM 2461 C C . SER A 1 319 ? 21.359 -11.711 -26.828 1 93.81 319 SER A C 1
ATOM 2463 O O . SER A 1 319 ? 21.234 -10.492 -26.984 1 93.81 319 SER A O 1
ATOM 2465 N N . ALA A 1 320 ? 22.234 -12.453 -27.422 1 93.5 320 ALA A N 1
ATOM 2466 C CA . ALA A 1 320 ? 23.219 -11.828 -28.297 1 93.5 320 ALA A CA 1
ATOM 2467 C C . ALA A 1 320 ? 22.672 -11.602 -29.688 1 93.5 320 ALA A C 1
ATOM 2469 O O . ALA A 1 320 ? 23.172 -10.75 -30.438 1 93.5 320 ALA A O 1
ATOM 2470 N N . ASN A 1 321 ? 21.734 -12.352 -30.016 1 92 321 ASN A N 1
ATOM 2471 C CA . ASN A 1 321 ? 21.125 -12.281 -31.344 1 92 321 ASN A CA 1
ATOM 2472 C C . ASN A 1 321 ? 20.109 -11.156 -31.438 1 92 321 ASN A C 1
ATOM 2474 O O . ASN A 1 321 ? 19.094 -11.172 -30.734 1 92 321 ASN A O 1
ATOM 2478 N N . ARG A 1 322 ? 20.266 -10.281 -32.438 1 90.5 322 ARG A N 1
ATOM 2479 C CA . ARG A 1 322 ? 19.438 -9.07 -32.5 1 90.5 322 ARG A CA 1
ATOM 2480 C C . ARG A 1 322 ? 18.266 -9.25 -33.438 1 90.5 322 ARG A C 1
ATOM 2482 O O . ARG A 1 322 ? 17.422 -8.359 -33.562 1 90.5 322 ARG A O 1
ATOM 2489 N N . TYR A 1 323 ? 18.188 -10.375 -34.062 1 93.5 323 TYR A N 1
ATOM 2490 C CA . TYR A 1 323 ? 17.078 -10.625 -34.969 1 93.5 323 TYR A CA 1
ATOM 2491 C C . TYR A 1 323 ? 15.758 -10.641 -34.219 1 93.5 323 TYR A C 1
ATOM 2493 O O . TYR A 1 323 ? 15.68 -11.141 -33.094 1 93.5 323 TYR A O 1
ATOM 2501 N N . PRO A 1 324 ? 14.75 -10.117 -34.844 1 96.75 324 PRO A N 1
ATOM 2502 C CA . PRO A 1 324 ? 13.438 -10.047 -34.219 1 96.75 324 PRO A CA 1
ATOM 2503 C C . PRO A 1 324 ? 12.93 -11.414 -33.75 1 96.75 324 PRO A C 1
ATOM 2505 O O . PRO A 1 324 ? 13.031 -12.391 -34.5 1 96.75 324 PRO A O 1
ATOM 2508 N N . LYS A 1 325 ? 12.383 -11.484 -32.594 1 97.88 325 LYS A N 1
ATOM 2509 C CA . LYS A 1 325 ? 11.875 -12.703 -31.969 1 97.88 325 LYS A CA 1
ATOM 2510 C C . LYS A 1 325 ? 11.039 -12.375 -30.734 1 97.88 325 LYS A C 1
ATOM 2512 O O . LYS A 1 325 ? 10.969 -11.219 -30.312 1 97.88 325 LYS A O 1
ATOM 2517 N N . VAL A 1 326 ? 10.352 -13.375 -30.266 1 98.06 326 VAL A N 1
ATOM 2518 C CA . VAL A 1 326 ? 9.672 -13.305 -28.984 1 98.06 326 VAL A CA 1
ATOM 2519 C C . VAL A 1 326 ? 10.367 -14.219 -27.969 1 98.06 326 VAL A C 1
ATOM 2521 O O . VAL A 1 326 ? 10.625 -15.391 -28.266 1 98.06 326 VAL A O 1
ATOM 2524 N N . ILE A 1 327 ? 10.719 -13.664 -26.844 1 98.06 327 ILE A N 1
ATOM 2525 C CA . ILE A 1 327 ? 11.336 -14.445 -25.781 1 98.06 327 ILE A CA 1
ATOM 2526 C C . ILE A 1 327 ? 10.438 -14.445 -24.547 1 98.06 327 ILE A C 1
ATOM 2528 O O . ILE A 1 327 ? 10.188 -13.391 -23.953 1 98.06 327 ILE A O 1
ATOM 2532 N N . ILE A 1 328 ? 9.898 -15.602 -24.188 1 97.31 328 ILE A N 1
ATOM 2533 C CA . ILE A 1 328 ? 9.211 -15.797 -22.922 1 97.31 328 ILE A CA 1
ATOM 2534 C C . ILE A 1 328 ? 10.188 -16.359 -21.875 1 97.31 328 ILE A C 1
ATOM 2536 O O . ILE A 1 328 ? 10.828 -17.375 -22.109 1 97.31 328 ILE A O 1
ATOM 2540 N N . SER A 1 329 ? 10.312 -15.664 -20.812 1 95.75 329 SER A N 1
ATOM 2541 C CA . SER A 1 329 ? 11.281 -16.094 -19.812 1 95.75 329 SER A CA 1
ATOM 2542 C C . SER A 1 329 ? 10.82 -15.727 -18.406 1 95.75 329 SER A C 1
ATOM 2544 O O . SER A 1 329 ? 10.094 -14.742 -18.219 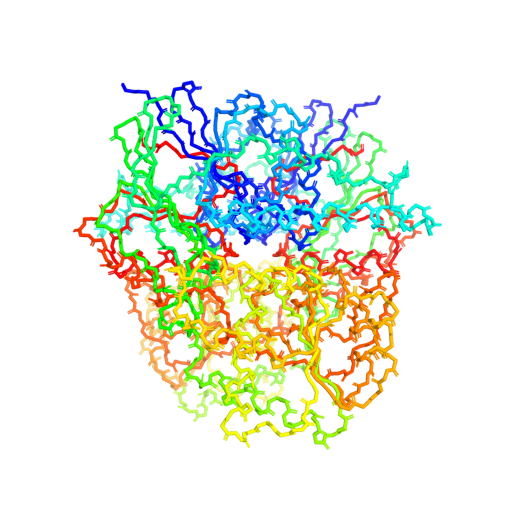1 95.75 329 SER A O 1
ATOM 2546 N N . ALA A 1 330 ? 11.094 -16.562 -17.406 1 91.38 330 ALA A N 1
ATOM 2547 C CA . ALA A 1 330 ? 10.805 -16.266 -16 1 91.38 330 ALA A CA 1
ATOM 2548 C C . ALA A 1 330 ? 11.914 -15.43 -15.383 1 91.38 330 ALA A C 1
ATOM 2550 O O . ALA A 1 330 ? 13.07 -15.5 -15.812 1 91.38 330 ALA A O 1
ATOM 2551 N N . SER A 1 331 ? 11.547 -14.586 -14.352 1 91 331 SER A N 1
ATOM 2552 C CA . SER A 1 331 ? 10.312 -14.641 -13.578 1 91 331 SER A CA 1
ATOM 2553 C C . SER A 1 331 ? 9.328 -13.562 -14.039 1 91 331 SER A C 1
ATOM 2555 O O . SER A 1 331 ? 9.719 -12.609 -14.711 1 91 331 SER A O 1
ATOM 2557 N N . GLY A 1 332 ? 8.078 -13.719 -13.688 1 92.19 332 GLY A N 1
ATOM 2558 C CA . GLY A 1 332 ? 6.977 -12.906 -14.172 1 92.19 332 GLY A CA 1
ATOM 2559 C C . GLY A 1 332 ? 7.055 -11.461 -13.703 1 92.19 332 GLY A C 1
ATOM 2560 O O . GLY A 1 332 ? 6.539 -10.562 -14.367 1 92.19 332 GLY A O 1
ATOM 2561 N N . MET A 1 333 ? 7.719 -11.211 -12.578 1 93.19 333 MET A N 1
ATOM 2562 C CA . MET A 1 333 ? 7.805 -9.852 -12.047 1 93.19 333 MET A CA 1
ATOM 2563 C C . MET A 1 333 ? 9.219 -9.297 -12.195 1 93.19 333 MET A C 1
ATOM 2565 O O . MET A 1 333 ? 9.562 -8.289 -11.586 1 93.19 333 MET A O 1
ATOM 2569 N N . ALA A 1 334 ? 10.047 -10.039 -12.984 1 94.31 334 ALA A N 1
ATOM 2570 C CA . ALA A 1 334 ? 11.422 -9.664 -13.297 1 94.31 334 ALA A CA 1
ATOM 2571 C C . ALA A 1 334 ? 12.258 -9.516 -12.023 1 94.31 334 ALA A C 1
ATOM 2573 O O . ALA A 1 334 ? 13.047 -8.578 -11.898 1 94.31 334 ALA A O 1
ATOM 2574 N N . THR A 1 335 ? 12.008 -10.398 -11.117 1 88.88 335 THR A N 1
ATOM 2575 C CA . THR A 1 335 ? 12.727 -10.32 -9.852 1 88.88 335 THR A CA 1
ATOM 2576 C C . THR A 1 335 ? 14 -11.156 -9.898 1 88.88 335 THR A C 1
ATOM 2578 O O . THR A 1 335 ? 14.875 -11.016 -9.039 1 88.88 335 THR A O 1
ATOM 2581 N N . GLY A 1 336 ? 14.102 -12.008 -10.859 1 86.56 336 GLY A N 1
ATOM 2582 C CA . GLY A 1 336 ? 15.25 -12.883 -11.023 1 86.56 336 GLY A CA 1
ATOM 2583 C C . GLY A 1 336 ? 15.141 -13.805 -12.219 1 86.56 336 GLY A C 1
ATOM 2584 O O . GLY A 1 336 ? 14.227 -13.664 -13.031 1 86.56 336 GLY A O 1
ATOM 2585 N N . GLY A 1 337 ? 16.188 -14.586 -12.352 1 87.94 337 GLY A N 1
ATOM 2586 C CA . GLY A 1 337 ? 16.156 -15.594 -13.398 1 87.94 337 GLY A CA 1
ATOM 2587 C C . GLY A 1 337 ? 16.766 -15.109 -14.703 1 87.94 337 GLY A C 1
ATOM 2588 O O . GLY A 1 337 ? 17.375 -14.047 -14.75 1 87.94 337 GLY A O 1
ATOM 2589 N N . ARG A 1 338 ? 16.562 -15.914 -15.711 1 92.19 338 ARG A N 1
ATOM 2590 C CA . ARG A 1 338 ? 17.188 -15.68 -17.016 1 92.19 338 ARG A CA 1
ATOM 2591 C C . ARG A 1 338 ? 16.625 -14.43 -17.672 1 92.19 338 ARG A C 1
ATOM 2593 O O . ARG A 1 338 ? 17.297 -13.805 -18.5 1 92.19 338 ARG A O 1
ATOM 2600 N N . VAL A 1 339 ? 15.43 -14.094 -17.281 1 95.31 339 VAL A N 1
ATOM 2601 C CA . VAL A 1 339 ? 14.773 -12.961 -17.922 1 95.31 339 VAL A CA 1
ATOM 2602 C C . VAL A 1 339 ? 15.586 -11.695 -17.688 1 95.31 339 VAL A C 1
ATOM 2604 O O . VAL A 1 339 ? 15.57 -10.781 -18.516 1 95.31 339 VAL A O 1
ATOM 2607 N N . LEU A 1 340 ? 16.297 -11.609 -16.562 1 93.81 340 LEU A N 1
ATOM 2608 C CA . LEU A 1 340 ? 17.078 -10.422 -16.25 1 93.81 340 LEU A CA 1
ATOM 2609 C C . LEU A 1 340 ? 18.188 -10.227 -17.281 1 93.81 340 LEU A C 1
ATOM 2611 O O . LEU A 1 340 ? 18.531 -9.086 -17.625 1 93.81 340 LEU A O 1
ATOM 2615 N N . HIS A 1 341 ? 18.719 -11.312 -17.797 1 94 341 HIS A N 1
ATOM 2616 C CA . HIS A 1 341 ? 19.734 -11.234 -18.859 1 94 341 HIS A CA 1
ATOM 2617 C C . HIS A 1 341 ? 19.125 -10.703 -20.156 1 94 341 HIS A C 1
ATOM 2619 O O . HIS A 1 341 ? 19.766 -9.922 -20.859 1 94 341 HIS A O 1
ATOM 2625 N N . HIS A 1 342 ? 17.969 -11.156 -20.438 1 97.38 342 HIS A N 1
ATOM 2626 C CA . HIS A 1 342 ? 17.297 -10.672 -21.625 1 97.38 342 HIS A CA 1
ATOM 2627 C C . HIS A 1 342 ? 16.938 -9.195 -21.5 1 97.38 342 HIS A C 1
ATOM 2629 O O . HIS A 1 342 ? 17.094 -8.438 -22.469 1 97.38 342 HIS A O 1
ATOM 2635 N N . ILE A 1 343 ? 16.484 -8.82 -20.312 1 97.44 343 ILE A N 1
ATOM 2636 C CA . ILE A 1 343 ? 16.156 -7.414 -20.078 1 97.44 343 ILE A CA 1
ATOM 2637 C C . ILE A 1 343 ? 17.422 -6.566 -20.203 1 97.44 343 ILE A C 1
ATOM 2639 O O . ILE A 1 343 ? 17.391 -5.484 -20.797 1 97.44 343 ILE A O 1
ATOM 2643 N N . ALA A 1 344 ? 18.5 -7.059 -19.688 1 96.12 344 ALA A N 1
ATOM 2644 C CA . ALA A 1 344 ? 19.766 -6.344 -19.781 1 96.12 344 ALA A CA 1
ATOM 2645 C C . ALA A 1 344 ? 20.203 -6.188 -21.234 1 96.12 344 ALA A C 1
ATOM 2647 O O . ALA A 1 344 ? 20.766 -5.156 -21.609 1 96.12 344 ALA A O 1
ATOM 2648 N N . ALA A 1 345 ? 19.984 -7.145 -22 1 96.56 345 ALA A N 1
ATOM 2649 C CA . ALA A 1 345 ? 20.438 -7.168 -23.375 1 96.56 345 ALA A CA 1
ATOM 2650 C C . ALA A 1 345 ? 19.547 -6.305 -24.266 1 96.56 345 ALA A C 1
ATOM 2652 O O . ALA A 1 345 ? 20.031 -5.613 -25.172 1 96.56 345 ALA A O 1
ATOM 2653 N N . PHE A 1 346 ? 18.266 -6.336 -24.031 1 97.94 346 PHE A N 1
ATOM 2654 C CA . PHE A 1 346 ? 17.344 -5.758 -25 1 97.94 346 PHE A CA 1
ATOM 2655 C C . PHE A 1 346 ? 16.734 -4.465 -24.453 1 97.94 346 PHE A C 1
ATOM 2657 O O . PHE A 1 346 ? 16.25 -3.629 -25.219 1 97.94 346 PHE A O 1
ATOM 2664 N N . GLY A 1 347 ? 16.734 -4.258 -23.203 1 97.5 347 GLY A N 1
ATOM 2665 C CA . GLY A 1 347 ? 16.094 -3.135 -22.531 1 97.5 347 GLY A CA 1
ATOM 2666 C C . GLY A 1 347 ? 16.656 -1.79 -22.953 1 97.5 347 GLY A C 1
ATOM 2667 O O . GLY A 1 347 ? 15.906 -0.815 -23.078 1 97.5 347 GLY A O 1
ATOM 2668 N N . PRO A 1 348 ? 17.984 -1.66 -23.266 1 97.31 348 PRO A N 1
ATOM 2669 C CA . PRO A 1 348 ? 18.578 -0.369 -23.594 1 97.31 348 PRO A CA 1
ATOM 2670 C C . PRO A 1 348 ? 18.25 0.092 -25.016 1 97.31 348 PRO A C 1
ATOM 2672 O O . PRO A 1 348 ? 18.531 1.239 -25.375 1 97.31 348 PRO A O 1
ATOM 2675 N N . ASP A 1 349 ? 17.719 -0.731 -25.797 1 97.31 349 ASP A N 1
ATOM 2676 C CA . ASP A 1 349 ? 17.453 -0.417 -27.203 1 97.31 349 ASP A CA 1
ATOM 2677 C C . ASP A 1 349 ? 15.977 -0.114 -27.438 1 97.31 349 ASP A C 1
ATOM 2679 O O . ASP A 1 349 ? 15.117 -0.965 -27.203 1 97.31 349 ASP A O 1
ATOM 2683 N N . HIS A 1 350 ? 15.672 1.057 -28.031 1 97 350 HIS A N 1
ATOM 2684 C CA . HIS A 1 350 ? 14.312 1.563 -28.203 1 97 350 HIS A CA 1
ATOM 2685 C C . HIS A 1 350 ? 13.523 0.714 -29.188 1 97 350 HIS A C 1
ATOM 2687 O O . HIS A 1 350 ? 12.297 0.789 -29.234 1 97 350 HIS A O 1
ATOM 2693 N N . ARG A 1 351 ? 14.242 -0.072 -30.016 1 97.81 351 ARG A N 1
ATOM 2694 C CA . ARG A 1 351 ? 13.57 -0.924 -31 1 97.81 351 ARG A CA 1
ATOM 2695 C C . ARG A 1 351 ? 12.844 -2.072 -30.297 1 97.81 351 ARG A C 1
ATOM 2697 O O . ARG A 1 351 ? 11.875 -2.619 -30.844 1 97.81 351 ARG A O 1
ATOM 2704 N N . ASN A 1 352 ? 13.203 -2.518 -29.062 1 98.62 352 ASN A N 1
ATOM 2705 C CA . ASN A 1 352 ? 12.688 -3.686 -28.359 1 98.62 352 ASN A CA 1
ATOM 2706 C C . ASN A 1 352 ? 11.508 -3.318 -27.453 1 98.62 352 ASN A C 1
ATOM 2708 O O . ASN A 1 352 ? 11.227 -2.137 -27.25 1 98.62 352 ASN A O 1
ATOM 2712 N N . THR A 1 353 ? 10.766 -4.387 -27.062 1 98.69 353 THR A N 1
ATOM 2713 C CA . THR A 1 353 ? 9.633 -4.219 -26.156 1 98.69 353 THR A CA 1
ATOM 2714 C C . THR A 1 353 ? 9.727 -5.191 -24.984 1 98.69 353 THR A C 1
ATOM 2716 O O . THR A 1 353 ? 10.023 -6.375 -25.172 1 98.69 353 THR A O 1
ATOM 2719 N N . LEU A 1 354 ? 9.633 -4.695 -23.797 1 98.56 354 LEU A N 1
ATOM 2720 C CA . LEU A 1 354 ? 9.352 -5.504 -22.609 1 98.56 354 LEU A CA 1
ATOM 2721 C C . LEU A 1 354 ? 7.848 -5.574 -22.344 1 98.56 354 LEU A C 1
ATOM 2723 O O . LEU A 1 354 ? 7.219 -4.562 -22.031 1 98.56 354 LEU A O 1
ATOM 2727 N N . LEU A 1 355 ? 7.289 -6.77 -22.516 1 98.5 355 LEU A N 1
ATOM 2728 C CA . LEU A 1 355 ? 5.844 -6.941 -22.422 1 98.5 355 LEU A CA 1
ATOM 2729 C C . LEU A 1 355 ? 5.465 -7.66 -21.125 1 98.5 355 LEU A C 1
ATOM 2731 O O . LEU A 1 355 ? 5.758 -8.844 -20.969 1 98.5 355 LEU A O 1
ATOM 2735 N N . PHE A 1 356 ? 4.77 -6.91 -20.266 1 97.25 356 PHE A N 1
ATOM 2736 C CA . PHE A 1 356 ? 4.305 -7.504 -19.016 1 97.25 356 PHE A CA 1
ATOM 2737 C C . PHE A 1 356 ? 2.869 -7.996 -19.156 1 97.25 356 PHE A C 1
ATOM 2739 O O . PHE A 1 356 ? 2.012 -7.281 -19.672 1 97.25 356 PHE A O 1
ATOM 2746 N N . SER A 1 357 ? 2.65 -9.227 -18.688 1 94.12 357 SER A N 1
ATOM 2747 C CA . SER A 1 357 ? 1.354 -9.859 -18.906 1 94.12 357 SER A CA 1
ATOM 2748 C C . SER A 1 357 ? 0.761 -10.352 -17.594 1 94.12 357 SER A C 1
ATOM 2750 O O . SER A 1 357 ? -0.153 -11.18 -17.578 1 94.12 357 SER A O 1
ATOM 2752 N N . GLY A 1 358 ? 1.238 -9.969 -16.5 1 91.06 358 GLY A N 1
ATOM 2753 C CA . GLY A 1 358 ? 0.741 -10.383 -15.203 1 91.06 358 GLY A CA 1
ATOM 2754 C C . GLY A 1 358 ? 0.9 -9.32 -14.133 1 91.06 358 GLY A C 1
ATOM 2755 O O . GLY A 1 358 ? 1.457 -8.25 -14.391 1 91.06 358 GLY A O 1
ATOM 2756 N N . TYR A 1 359 ? 0.319 -9.664 -13.008 1 92.81 359 TYR A N 1
ATOM 2757 C CA . TYR A 1 359 ? 0.387 -8.75 -11.875 1 92.81 359 TYR A CA 1
ATOM 2758 C C . TYR A 1 359 ? 1.834 -8.461 -11.492 1 92.81 359 TYR A C 1
ATOM 2760 O O . TYR A 1 359 ? 2.678 -9.359 -11.5 1 92.81 359 TYR A O 1
ATOM 2768 N N . GLN A 1 360 ? 2.121 -7.199 -11.234 1 95.5 360 GLN A N 1
ATOM 2769 C CA . GLN A 1 360 ? 3.42 -6.758 -10.734 1 95.5 360 GLN A CA 1
ATOM 2770 C C . GLN A 1 360 ? 3.305 -6.191 -9.32 1 95.5 360 GLN A C 1
ATOM 2772 O O . GLN A 1 360 ? 2.68 -5.148 -9.117 1 95.5 360 GLN A O 1
ATOM 2777 N N . ALA A 1 361 ? 3.912 -6.836 -8.352 1 93.94 361 ALA A N 1
ATOM 2778 C CA . ALA A 1 361 ? 3.842 -6.402 -6.957 1 93.94 361 ALA A CA 1
ATOM 2779 C C . ALA A 1 361 ? 4.707 -5.168 -6.719 1 93.94 361 ALA A C 1
ATOM 2781 O O . ALA A 1 361 ? 5.711 -4.965 -7.41 1 93.94 361 ALA A O 1
ATOM 2782 N N . ALA A 1 362 ? 4.32 -4.379 -5.703 1 92.62 362 ALA A N 1
ATOM 2783 C CA . ALA A 1 362 ? 5.125 -3.223 -5.312 1 92.62 362 ALA A CA 1
ATOM 2784 C C . ALA A 1 362 ? 6.559 -3.637 -4.988 1 92.62 362 ALA A C 1
ATOM 2786 O O . ALA A 1 362 ? 6.785 -4.668 -4.355 1 92.62 362 ALA A O 1
ATOM 2787 N N . GLY A 1 363 ? 7.516 -2.846 -5.512 1 92.5 363 GLY A N 1
ATOM 2788 C CA . GLY A 1 363 ? 8.914 -3.094 -5.191 1 92.5 363 GLY A CA 1
ATOM 2789 C C . GLY A 1 363 ? 9.609 -3.971 -6.211 1 92.5 363 GLY A C 1
ATOM 2790 O O . GLY A 1 363 ? 10.836 -4.125 -6.172 1 92.5 363 GLY A O 1
ATOM 2791 N N . THR A 1 364 ? 8.883 -4.539 -7.125 1 94.5 364 THR A N 1
ATOM 2792 C CA . THR A 1 364 ? 9.492 -5.383 -8.141 1 94.5 364 THR A CA 1
ATOM 2793 C C . THR A 1 364 ? 9.969 -4.543 -9.328 1 94.5 364 THR A C 1
ATOM 2795 O O . THR A 1 364 ? 9.516 -3.414 -9.516 1 94.5 364 THR A O 1
ATOM 2798 N N . ARG A 1 365 ? 10.875 -5.102 -10.078 1 95 365 ARG A N 1
ATOM 2799 C CA . ARG A 1 365 ? 11.383 -4.422 -11.266 1 95 365 ARG A CA 1
ATOM 2800 C C . ARG A 1 365 ? 10.266 -4.191 -12.281 1 95 365 ARG A C 1
ATOM 2802 O O . ARG A 1 365 ? 10.18 -3.121 -12.883 1 95 365 ARG A O 1
ATOM 2809 N N . GLY A 1 366 ? 9.453 -5.246 -12.422 1 95.94 366 GLY A N 1
ATOM 2810 C CA . GLY A 1 366 ? 8.328 -5.09 -13.328 1 95.94 366 GLY A CA 1
ATOM 2811 C C . GLY A 1 366 ? 7.422 -3.93 -12.977 1 95.94 366 GLY A C 1
ATOM 2812 O O . GLY A 1 366 ? 7.055 -3.133 -13.836 1 95.94 366 GLY A O 1
ATOM 2813 N N . ARG A 1 367 ? 7.09 -3.787 -11.719 1 95.25 367 ARG A N 1
ATOM 2814 C CA . ARG A 1 367 ? 6.238 -2.699 -11.25 1 95.25 367 ARG A CA 1
ATOM 2815 C C . ARG A 1 367 ? 6.891 -1.344 -11.5 1 95.25 367 ARG A C 1
ATOM 2817 O O . ARG A 1 367 ? 6.242 -0.418 -11.992 1 95.25 367 ARG A O 1
ATOM 2824 N N . LYS A 1 368 ? 8.148 -1.229 -11.219 1 94.25 368 LYS A N 1
ATOM 2825 C CA . LYS A 1 368 ? 8.875 0.025 -11.398 1 94.25 368 LYS A CA 1
ATOM 2826 C C . LYS A 1 368 ? 8.883 0.453 -12.859 1 94.25 368 LYS A C 1
ATOM 2828 O O . LYS A 1 368 ? 8.68 1.628 -13.172 1 94.25 368 LYS A O 1
ATOM 2833 N N . LEU A 1 369 ? 9.109 -0.472 -13.727 1 96.12 369 LEU A N 1
ATOM 2834 C CA . LEU A 1 369 ? 9.148 -0.184 -15.148 1 96.12 369 LEU A CA 1
ATOM 2835 C C . LEU A 1 369 ? 7.777 0.252 -15.656 1 96.12 369 LEU A C 1
ATOM 2837 O O . LEU A 1 369 ? 7.664 1.213 -16.422 1 96.12 369 LEU A O 1
ATOM 2841 N N . LEU A 1 370 ? 6.762 -0.428 -15.203 1 95.44 370 LEU A N 1
ATOM 2842 C CA . LEU A 1 370 ? 5.402 -0.088 -15.602 1 95.44 370 LEU A CA 1
ATOM 2843 C C . LEU A 1 370 ? 5.02 1.303 -15.102 1 95.44 370 LEU A C 1
ATOM 2845 O O . LEU A 1 370 ? 4.223 1.996 -15.734 1 95.44 370 LEU A O 1
ATOM 2849 N N . GLU A 1 371 ? 5.645 1.662 -13.984 1 91.19 371 GLU A N 1
ATOM 2850 C CA . GLU A 1 371 ? 5.352 2.967 -13.398 1 91.19 371 GLU A CA 1
ATOM 2851 C C . GLU A 1 371 ? 6.219 4.059 -14.023 1 91.19 371 GLU A C 1
ATOM 2853 O O . GLU A 1 371 ? 6.188 5.211 -13.586 1 91.19 371 GLU A O 1
ATOM 2858 N N . GLY A 1 372 ? 7.133 3.693 -15.016 1 92.12 372 GLY A N 1
ATOM 2859 C CA . GLY A 1 372 ? 7.809 4.695 -15.828 1 92.12 372 GLY A CA 1
ATOM 2860 C C . GLY A 1 372 ? 9.289 4.809 -15.523 1 92.12 372 GLY A C 1
ATOM 2861 O O . GLY A 1 372 ? 9.969 5.703 -16.031 1 92.12 372 GLY A O 1
ATOM 2862 N N . ALA A 1 373 ? 9.781 3.9 -14.68 1 92.44 373 ALA A N 1
ATOM 2863 C CA . ALA A 1 373 ? 11.227 3.93 -14.422 1 92.44 373 ALA A CA 1
ATOM 2864 C C . ALA A 1 373 ? 12.008 3.801 -15.727 1 92.44 373 ALA A C 1
ATOM 2866 O O . ALA A 1 373 ? 11.664 2.996 -16.594 1 92.44 373 ALA A O 1
ATOM 2867 N N . ARG A 1 374 ? 13.086 4.613 -15.836 1 93.44 374 ARG A N 1
ATOM 2868 C CA . ARG A 1 374 ? 13.875 4.625 -17.062 1 93.44 374 ARG A CA 1
ATOM 2869 C C . ARG A 1 374 ? 15.203 3.906 -16.859 1 93.44 374 ARG A C 1
ATOM 2871 O O . ARG A 1 374 ? 16.047 3.881 -17.766 1 93.44 374 ARG A O 1
ATOM 2878 N N . GLU A 1 375 ? 15.352 3.398 -15.719 1 94.88 375 GLU A N 1
ATOM 2879 C CA . GLU A 1 375 ? 16.5 2.561 -15.391 1 94.88 375 GLU A CA 1
ATOM 2880 C C . GLU A 1 375 ? 16.125 1.476 -14.383 1 94.88 375 GLU A C 1
ATOM 2882 O O . GLU A 1 375 ? 15.141 1.612 -13.656 1 94.88 375 GLU A O 1
ATOM 2887 N N . THR A 1 376 ? 16.812 0.447 -14.398 1 93.06 376 THR A N 1
ATOM 2888 C CA . THR A 1 376 ? 16.625 -0.623 -13.43 1 93.06 376 THR A CA 1
ATOM 2889 C C . THR A 1 376 ? 17.953 -1.274 -13.07 1 93.06 376 THR A C 1
ATOM 2891 O O . THR A 1 376 ? 18.891 -1.275 -13.875 1 93.06 376 THR A O 1
ATOM 2894 N N . LYS A 1 377 ? 18.016 -1.713 -11.82 1 89.25 377 LYS A N 1
ATOM 2895 C CA . LYS A 1 377 ? 19.234 -2.35 -11.344 1 89.25 377 LYS A CA 1
ATOM 2896 C C . LYS A 1 377 ? 19.219 -3.85 -11.617 1 89.25 377 LYS A C 1
ATOM 2898 O O . LYS A 1 377 ? 18.328 -4.562 -11.141 1 89.25 377 LYS A O 1
ATOM 2903 N N . ILE A 1 378 ? 20.125 -4.34 -12.336 1 89.12 378 ILE A N 1
ATOM 2904 C CA . ILE A 1 378 ? 20.297 -5.758 -12.633 1 89.12 378 ILE A CA 1
ATOM 2905 C C . ILE A 1 378 ? 21.75 -6.172 -12.359 1 89.12 378 ILE A C 1
ATOM 2907 O O . ILE A 1 378 ? 22.688 -5.562 -12.883 1 89.12 378 ILE A O 1
ATOM 2911 N N . TYR A 1 379 ? 21.891 -7.156 -11.484 1 80.19 379 TYR A N 1
ATOM 2912 C CA . TYR A 1 379 ? 23.188 -7.688 -11.109 1 80.19 379 TYR A CA 1
ATOM 2913 C C . TYR A 1 379 ? 24.125 -6.574 -10.625 1 80.19 379 TYR A C 1
ATOM 2915 O O . TYR A 1 379 ? 25.266 -6.477 -11.07 1 80.19 379 TYR A O 1
ATOM 2923 N N . GLY A 1 380 ? 23.578 -5.688 -9.859 1 78 380 GLY A N 1
ATOM 2924 C CA . GLY A 1 380 ? 24.344 -4.656 -9.18 1 78 380 GLY A CA 1
ATOM 2925 C C . GLY A 1 380 ? 24.609 -3.439 -10.047 1 78 380 GLY A C 1
ATOM 2926 O O . GLY A 1 380 ? 25.188 -2.453 -9.586 1 78 380 GLY A O 1
ATOM 2927 N N . GLN A 1 381 ? 24.125 -3.459 -11.25 1 86.44 381 GLN A N 1
ATOM 2928 C CA . GLN A 1 381 ? 24.375 -2.357 -12.172 1 86.44 381 GLN A CA 1
ATOM 2929 C C . GLN A 1 381 ? 23.062 -1.719 -12.641 1 86.44 381 GLN A C 1
ATOM 2931 O O . GLN A 1 381 ? 22.094 -2.418 -12.898 1 86.44 381 GLN A O 1
ATOM 2936 N N . TRP A 1 382 ? 23.094 -0.401 -12.625 1 90.56 382 TRP A N 1
ATOM 2937 C CA . TRP A 1 382 ? 21.938 0.326 -13.133 1 90.56 382 TRP A CA 1
ATOM 2938 C C . TRP A 1 382 ? 21.984 0.422 -14.656 1 90.56 382 TRP A C 1
ATOM 2940 O O . TRP A 1 382 ? 22.984 0.879 -15.227 1 90.56 382 TRP A O 1
ATOM 2950 N N . LEU A 1 383 ? 21 -0.038 -15.297 1 95.06 383 LEU A N 1
ATOM 2951 C CA . LEU A 1 383 ? 20.922 -0.068 -16.75 1 95.06 383 LEU A CA 1
ATOM 2952 C C . LEU A 1 383 ? 19.781 0.829 -17.25 1 95.06 383 LEU A C 1
ATOM 2954 O O . LEU A 1 383 ? 18.703 0.854 -16.656 1 95.06 383 LEU A O 1
ATOM 2958 N N . PRO A 1 384 ? 20.062 1.573 -18.266 1 96.75 384 PRO A N 1
ATOM 2959 C CA . PRO A 1 384 ? 18.969 2.348 -18.859 1 96.75 384 PRO A CA 1
ATOM 2960 C C . PRO A 1 384 ? 17.938 1.47 -19.562 1 96.75 384 PRO A C 1
ATOM 2962 O O . PRO A 1 384 ? 18.297 0.439 -20.141 1 96.75 384 PRO A O 1
ATOM 2965 N N . ILE A 1 385 ? 16.719 1.832 -19.516 1 98.12 385 ILE A N 1
ATOM 2966 C CA . ILE A 1 385 ? 15.633 1.161 -20.219 1 98.12 385 ILE A CA 1
ATOM 2967 C C . ILE A 1 385 ? 15.031 2.109 -21.25 1 98.12 385 ILE A C 1
ATOM 2969 O O . ILE A 1 385 ? 14.336 3.061 -20.906 1 98.12 385 ILE A O 1
ATOM 2973 N N . ASN A 1 386 ? 15.336 1.852 -22.484 1 98 386 ASN A N 1
ATOM 2974 C CA . ASN A 1 386 ? 14.812 2.635 -23.594 1 98 386 ASN A CA 1
ATOM 2975 C C . ASN A 1 386 ? 13.75 1.861 -24.375 1 98 386 ASN A C 1
ATOM 2977 O O . ASN A 1 386 ? 13.016 2.441 -25.172 1 98 386 ASN A O 1
ATOM 2981 N N . ALA A 1 387 ? 13.68 0.536 -24.156 1 98.25 387 ALA A N 1
ATOM 2982 C CA . ALA A 1 387 ? 12.68 -0.317 -24.797 1 98.25 387 ALA A CA 1
ATOM 2983 C C . ALA A 1 387 ? 11.266 0.147 -24.453 1 98.25 387 ALA A C 1
ATOM 2985 O O . ALA A 1 387 ? 11.047 0.784 -23.422 1 98.25 387 ALA A O 1
ATOM 2986 N N . GLU A 1 388 ? 10.359 -0.15 -25.312 1 98.38 388 GLU A N 1
ATOM 2987 C CA . GLU A 1 388 ? 8.953 0.069 -25 1 98.38 388 GLU A CA 1
ATOM 2988 C C . GLU A 1 388 ? 8.5 -0.831 -23.844 1 98.38 388 GLU A C 1
ATOM 2990 O O . GLU A 1 388 ? 8.789 -2.029 -23.844 1 98.38 388 GLU A O 1
ATOM 2995 N N . ILE A 1 389 ? 7.91 -0.21 -22.891 1 98.38 389 ILE A N 1
ATOM 2996 C CA . ILE A 1 389 ? 7.266 -0.983 -21.828 1 98.38 389 ILE A CA 1
ATOM 2997 C C . ILE A 1 389 ? 5.777 -1.145 -22.141 1 98.38 389 ILE A C 1
ATOM 2999 O O . ILE A 1 389 ? 5.039 -0.158 -22.203 1 98.38 389 ILE A O 1
ATOM 3003 N N . ALA A 1 390 ? 5.324 -2.342 -22.406 1 97.81 390 ALA A N 1
ATOM 3004 C CA . ALA A 1 390 ? 3.924 -2.635 -22.703 1 97.81 390 ALA A CA 1
ATOM 3005 C C . ALA A 1 390 ? 3.32 -3.545 -21.625 1 97.81 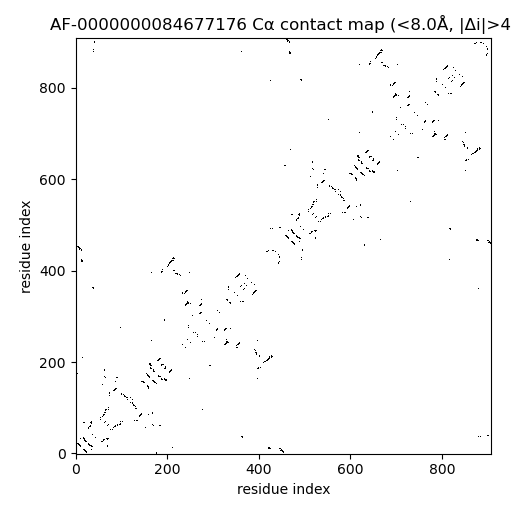390 ALA A C 1
ATOM 3007 O O . ALA A 1 390 ? 4.039 -4.297 -20.969 1 97.81 390 ALA A O 1
ATOM 3008 N N . GLU A 1 391 ? 2.072 -3.404 -21.422 1 95.81 391 GLU A N 1
ATOM 3009 C CA . GLU A 1 391 ? 1.334 -4.23 -20.469 1 95.81 391 GLU A CA 1
ATOM 3010 C C . GLU A 1 391 ? 0.05 -4.773 -21.094 1 95.81 391 GLU A C 1
ATOM 3012 O O . GLU A 1 391 ? -0.652 -4.055 -21.812 1 95.81 391 GLU A O 1
ATOM 3017 N N . LEU A 1 392 ? -0.17 -5.992 -20.938 1 94.38 392 LEU A N 1
ATOM 3018 C CA . LEU A 1 392 ? -1.424 -6.633 -21.328 1 94.38 392 LEU A CA 1
ATOM 3019 C C . LEU A 1 392 ? -2.109 -7.258 -20.109 1 94.38 392 LEU A C 1
ATOM 3021 O O . LEU A 1 392 ? -2.033 -8.469 -19.906 1 94.38 392 LEU A O 1
ATOM 3025 N N . PRO A 1 393 ? -2.816 -6.445 -19.391 1 87.88 393 PRO A N 1
ATOM 3026 C CA . PRO A 1 393 ? -3.404 -6.914 -18.141 1 87.88 393 PRO A CA 1
ATOM 3027 C C . PRO A 1 393 ? -4.457 -8 -18.344 1 87.88 393 PRO A C 1
ATOM 3029 O O . PRO A 1 393 ? -4.703 -8.805 -17.438 1 87.88 393 PRO A O 1
ATOM 3032 N N . MET A 1 394 ? -5.039 -8.047 -19.516 1 88.69 394 MET A N 1
ATOM 3033 C CA . MET A 1 394 ? -6.102 -9.008 -19.797 1 88.69 394 MET A CA 1
ATOM 3034 C C . MET A 1 394 ? -5.555 -10.43 -19.844 1 88.69 394 MET A C 1
ATOM 3036 O O . MET A 1 394 ? -6.316 -11.391 -19.812 1 88.69 394 MET A O 1
ATOM 3040 N N . LEU A 1 395 ? -4.305 -10.531 -19.859 1 90.12 395 LEU A N 1
ATOM 3041 C CA . LEU A 1 395 ? -3.688 -11.852 -19.906 1 90.12 395 LEU A CA 1
ATOM 3042 C C . LEU A 1 395 ? -3.469 -12.398 -18.484 1 90.12 395 LEU A C 1
ATOM 3044 O O . LEU A 1 395 ? -3.053 -13.547 -18.328 1 90.12 395 LEU A O 1
ATOM 3048 N N . SER A 1 396 ? -3.805 -11.586 -17.5 1 89.5 396 SER A N 1
ATOM 3049 C CA . SER A 1 396 ? -3.609 -12.023 -16.125 1 89.5 396 SER A CA 1
ATOM 3050 C C . SER A 1 396 ? -4.473 -13.242 -15.805 1 89.5 396 SER A C 1
ATOM 3052 O O . SER A 1 396 ? -5.582 -13.375 -16.328 1 89.5 396 SER A O 1
ATOM 3054 N N . ALA A 1 397 ? -3.902 -14.055 -14.898 1 92.25 397 ALA A N 1
ATOM 3055 C CA . ALA A 1 397 ? -4.586 -15.289 -14.508 1 92.25 397 ALA A CA 1
ATOM 3056 C C . ALA A 1 397 ? -5.5 -15.047 -13.305 1 92.25 397 ALA A C 1
ATOM 3058 O O . ALA A 1 397 ? -6.262 -15.93 -12.914 1 92.25 397 ALA A O 1
ATOM 3059 N N . HIS A 1 398 ? -5.449 -13.898 -12.727 1 96.44 398 HIS A N 1
ATOM 3060 C CA . HIS A 1 398 ? -6.262 -13.594 -11.555 1 96.44 398 HIS A CA 1
ATOM 3061 C C . HIS A 1 398 ? -7.648 -13.102 -11.953 1 96.44 398 HIS A C 1
ATOM 3063 O O . HIS A 1 398 ? -7.785 -12.328 -12.906 1 96.44 398 HIS A O 1
ATOM 3069 N N . ALA A 1 399 ? -8.633 -13.531 -11.25 1 97.69 399 ALA A N 1
ATOM 3070 C CA . ALA A 1 399 ? -9.969 -12.953 -11.359 1 97.69 399 ALA A CA 1
ATOM 3071 C C . ALA A 1 399 ? -9.945 -11.453 -11.047 1 97.69 399 ALA A C 1
ATOM 3073 O O . ALA A 1 399 ? -9.242 -11.023 -10.133 1 97.69 399 ALA A O 1
ATOM 3074 N N . ASP A 1 400 ? -10.648 -10.68 -11.844 1 96.94 400 ASP A N 1
ATOM 3075 C CA . ASP A 1 400 ? -10.766 -9.258 -11.531 1 96.94 400 ASP A CA 1
ATOM 3076 C C . ASP A 1 400 ? -11.891 -9.008 -10.531 1 96.94 400 ASP A C 1
ATOM 3078 O O . ASP A 1 400 ? -12.445 -9.945 -9.961 1 96.94 400 ASP A O 1
ATOM 3082 N N . SER A 1 401 ? -12.172 -7.82 -10.234 1 97.44 401 SER A N 1
ATOM 3083 C CA . SER A 1 401 ? -13.148 -7.441 -9.227 1 97.44 401 SER A CA 1
ATOM 3084 C C . SER A 1 401 ? -14.523 -8.031 -9.531 1 97.44 401 SER A C 1
ATOM 3086 O O . SER A 1 401 ? -15.172 -8.586 -8.648 1 97.44 401 SER A O 1
ATOM 3088 N N . ASP A 1 402 ? -15 -7.969 -10.766 1 97.5 402 ASP A N 1
ATOM 3089 C CA . ASP A 1 402 ? -16.297 -8.5 -11.164 1 97.5 402 ASP A CA 1
ATOM 3090 C C . ASP A 1 402 ? -16.344 -10.023 -11.016 1 97.5 402 ASP A C 1
ATOM 3092 O O . ASP A 1 402 ? -17.344 -10.578 -10.57 1 97.5 402 ASP A O 1
ATOM 3096 N N . GLU A 1 403 ? -15.305 -10.609 -11.383 1 98.12 403 GLU A N 1
ATOM 3097 C CA . GLU A 1 403 ? -15.242 -12.07 -11.336 1 98.12 403 GLU A CA 1
ATOM 3098 C C . GLU A 1 403 ? -15.18 -12.57 -9.898 1 98.12 403 GLU A C 1
ATOM 3100 O O . GLU A 1 403 ? -15.758 -13.609 -9.57 1 98.12 403 GLU A O 1
ATOM 3105 N N . LEU A 1 404 ? -14.445 -11.859 -9.062 1 98.69 404 LEU A N 1
ATOM 3106 C CA . LEU A 1 404 ? -14.453 -12.188 -7.641 1 98.69 404 LEU A CA 1
ATOM 3107 C C . LEU A 1 404 ? -15.867 -12.102 -7.07 1 98.69 404 LEU A C 1
ATOM 3109 O O . LEU A 1 404 ? -16.297 -12.992 -6.332 1 98.69 404 LEU A O 1
ATOM 3113 N N . MET A 1 405 ? -16.594 -11.047 -7.465 1 98.56 405 MET A N 1
ATOM 3114 C CA . MET A 1 405 ? -17.969 -10.867 -7.004 1 98.56 405 MET A CA 1
ATOM 3115 C C . MET A 1 405 ? -18.875 -11.961 -7.566 1 98.56 405 MET A C 1
ATOM 3117 O O . MET A 1 405 ? -19.781 -12.422 -6.883 1 98.56 405 MET A O 1
ATOM 3121 N N . ARG A 1 406 ? -18.609 -12.336 -8.82 1 98.12 406 ARG A N 1
ATOM 3122 C CA . ARG A 1 406 ? -19.344 -13.438 -9.414 1 98.12 406 ARG A CA 1
ATOM 3123 C C . ARG A 1 406 ? -19.172 -14.719 -8.594 1 98.12 406 ARG A C 1
ATOM 3125 O O . ARG A 1 406 ? -20.156 -15.422 -8.328 1 98.12 406 ARG A O 1
ATOM 3132 N N . TRP A 1 407 ? -17.953 -15.023 -8.211 1 98.69 407 TRP A N 1
ATOM 3133 C CA . TRP A 1 407 ? -17.672 -16.219 -7.414 1 98.69 407 TRP A CA 1
ATOM 3134 C C . TRP A 1 407 ? -18.391 -16.156 -6.074 1 98.69 407 TRP A C 1
ATOM 3136 O O . TRP A 1 407 ? -19.016 -17.141 -5.652 1 98.69 407 TRP A O 1
ATOM 3146 N N . LEU A 1 408 ? -18.375 -15.023 -5.414 1 98.69 408 LEU A N 1
ATOM 3147 C CA . LEU A 1 408 ? -19.031 -14.836 -4.129 1 98.69 408 LEU A CA 1
ATOM 3148 C C . LEU A 1 408 ? -20.547 -14.961 -4.277 1 98.69 408 LEU A C 1
ATOM 3150 O O . LEU A 1 408 ? -21.219 -15.469 -3.383 1 98.69 408 LEU A O 1
ATOM 3154 N N . SER A 1 409 ? -21.078 -14.5 -5.375 1 97 409 SER A N 1
ATOM 3155 C CA . SER A 1 409 ? -22.516 -14.516 -5.605 1 97 409 SER A CA 1
ATOM 3156 C C . SER A 1 409 ? -23.047 -15.938 -5.738 1 97 409 SER A C 1
ATOM 3158 O O . SER A 1 409 ? -24.25 -16.156 -5.695 1 97 409 SER A O 1
ATOM 3160 N N . GLY A 1 410 ? -22.141 -16.891 -5.879 1 96.19 410 GLY A N 1
ATOM 3161 C CA . GLY A 1 410 ? -22.531 -18.281 -5.961 1 96.19 410 GLY A CA 1
ATOM 3162 C C . GLY A 1 410 ? -22.969 -18.859 -4.629 1 96.19 410 GLY A C 1
ATOM 3163 O O . GLY A 1 410 ? -23.594 -19.922 -4.582 1 96.19 410 GLY A O 1
ATOM 3164 N N . PHE A 1 411 ? -22.688 -18.172 -3.547 1 97.69 411 PHE A N 1
ATOM 3165 C CA . PHE A 1 411 ? -23.062 -18.641 -2.217 1 97.69 411 PHE A CA 1
ATOM 3166 C C . PHE A 1 411 ? -24.578 -18.625 -2.051 1 97.69 411 PHE A C 1
ATOM 3168 O O . PHE A 1 411 ? -25.234 -17.656 -2.451 1 97.69 411 PHE A O 1
ATOM 3175 N N . GLN A 1 412 ? -25.125 -19.641 -1.501 1 97.25 412 GLN A N 1
ATOM 3176 C CA . GLN A 1 412 ? -26.562 -19.734 -1.231 1 97.25 412 GLN A CA 1
ATOM 3177 C C . GLN A 1 412 ? -26.906 -19.141 0.13 1 97.25 412 GLN A C 1
ATOM 3179 O O . GLN A 1 412 ? -28.031 -18.703 0.355 1 97.25 412 GLN A O 1
ATOM 3184 N N . ARG A 1 413 ? -26 -19.188 1.013 1 97.06 413 ARG A N 1
ATOM 3185 C CA . ARG A 1 413 ? -26.125 -18.594 2.34 1 97.06 413 ARG A CA 1
ATOM 3186 C C . ARG A 1 413 ? -24.953 -17.672 2.645 1 97.06 413 ARG A C 1
ATOM 3188 O O . ARG A 1 413 ? -23.797 -18.031 2.414 1 97.06 413 ARG A O 1
ATOM 3195 N N . ALA A 1 414 ? -25.266 -16.531 3.211 1 97.31 414 ALA A N 1
ATOM 3196 C CA . ALA A 1 414 ? -24.234 -15.539 3.531 1 97.31 414 ALA A CA 1
ATOM 3197 C C . ALA A 1 414 ? -23.312 -16.047 4.629 1 97.31 414 ALA A C 1
ATOM 3199 O O . ALA A 1 414 ? -23.766 -16.656 5.605 1 97.31 414 ALA A O 1
ATOM 3200 N N . PRO A 1 415 ? -22.016 -15.898 4.465 1 98.62 415 PRO A N 1
ATOM 3201 C CA . PRO A 1 415 ? -21.094 -16.219 5.566 1 98.62 415 PRO A CA 1
ATOM 3202 C C . PRO A 1 415 ? -21.266 -15.266 6.754 1 98.62 415 PRO A C 1
ATOM 3204 O O . PRO A 1 415 ? -21.828 -14.18 6.609 1 98.62 415 PRO A O 1
ATOM 3207 N N . ARG A 1 416 ? -20.781 -15.742 7.898 1 98.25 416 ARG A N 1
ATOM 3208 C CA . ARG A 1 416 ? -20.766 -14.875 9.078 1 98.25 416 ARG A CA 1
ATOM 3209 C C . ARG A 1 416 ? -19.812 -13.695 8.875 1 98.25 416 ARG A C 1
ATOM 3211 O O . ARG A 1 416 ? -20.094 -12.586 9.344 1 98.25 416 ARG A O 1
ATOM 3218 N N . ARG A 1 417 ? -18.75 -13.883 8.219 1 98.25 417 ARG A N 1
ATOM 3219 C CA . ARG A 1 417 ? -17.781 -12.836 7.938 1 98.25 417 ARG A CA 1
ATOM 3220 C C . ARG A 1 417 ? -16.875 -13.219 6.773 1 98.25 417 ARG A C 1
ATOM 3222 O O . ARG A 1 417 ? -16.516 -14.391 6.621 1 98.25 417 ARG A O 1
ATOM 3229 N N . VAL A 1 418 ? -16.516 -12.305 5.992 1 98.81 418 VAL A N 1
ATOM 3230 C CA . VAL A 1 418 ? -15.555 -12.445 4.906 1 98.81 418 VAL A CA 1
ATOM 3231 C C . VAL A 1 418 ? -14.258 -11.719 5.262 1 98.81 418 VAL A C 1
ATOM 3233 O O . VAL A 1 418 ? -14.297 -10.586 5.746 1 98.81 418 VAL A O 1
ATOM 3236 N N . PHE A 1 419 ? -13.141 -12.367 5.133 1 98.88 419 PHE A N 1
ATOM 3237 C CA . PHE A 1 419 ? -11.82 -11.773 5.293 1 98.88 419 PHE A CA 1
ATOM 3238 C C . PHE A 1 419 ? -11.156 -11.562 3.936 1 98.88 419 PHE A C 1
ATOM 3240 O O . PHE A 1 419 ? -10.914 -12.516 3.199 1 98.88 419 PHE A O 1
ATOM 3247 N N . VAL A 1 420 ? -10.859 -10.273 3.615 1 98.88 420 VAL A N 1
ATOM 3248 C CA . VAL A 1 420 ? -10.25 -9.938 2.334 1 98.88 420 VAL A CA 1
ATOM 3249 C C . VAL A 1 420 ? -8.727 -9.875 2.484 1 98.88 420 VAL A C 1
ATOM 3251 O O . VAL A 1 420 ? -8.203 -9.055 3.244 1 98.88 420 VAL A O 1
ATOM 3254 N N . VAL A 1 421 ? -7.98 -10.758 1.731 1 98.75 421 VAL A N 1
ATOM 3255 C CA . VAL A 1 421 ? -6.531 -10.867 1.885 1 98.75 421 VAL A CA 1
ATOM 3256 C C . VAL A 1 421 ? -5.867 -10.875 0.511 1 98.75 421 VAL A C 1
ATOM 3258 O O . VAL A 1 421 ? -6.512 -10.602 -0.501 1 98.75 421 VAL A O 1
ATOM 3261 N N . HIS A 1 422 ? -4.559 -11.062 0.478 1 98.5 422 HIS A N 1
ATOM 3262 C CA . HIS A 1 422 ? -3.775 -11.273 -0.736 1 98.5 422 HIS A CA 1
ATOM 3263 C C . HIS A 1 422 ? -3.996 -10.141 -1.733 1 98.5 422 HIS A C 1
ATOM 3265 O O . HIS A 1 422 ? -4.336 -10.383 -2.893 1 98.5 422 HIS A O 1
ATOM 3271 N N . GLY A 1 423 ? -3.93 -8.938 -1.312 1 97.56 423 GLY A N 1
ATOM 3272 C CA . GLY A 1 423 ? -4.043 -7.719 -2.1 1 97.56 423 GLY A CA 1
ATOM 3273 C C . GLY A 1 423 ? -3.375 -6.523 -1.449 1 97.56 423 GLY A C 1
ATOM 3274 O O . GLY A 1 423 ? -3.203 -6.488 -0.229 1 97.56 423 GLY A O 1
ATOM 3275 N N . GLU A 1 424 ? -2.988 -5.578 -2.27 1 95.88 424 GLU A N 1
ATOM 3276 C CA . GLU A 1 424 ? -2.527 -4.293 -1.743 1 95.88 424 GLU A CA 1
ATOM 3277 C C . GLU A 1 424 ? -3.676 -3.514 -1.112 1 95.88 424 GLU A C 1
ATOM 3279 O O . GLU A 1 424 ? -4.848 -3.848 -1.312 1 95.88 424 GLU A O 1
ATOM 3284 N N . ALA A 1 425 ? -3.361 -2.498 -0.385 1 94.44 425 ALA A N 1
ATOM 3285 C CA . ALA A 1 425 ? -4.32 -1.797 0.466 1 94.44 425 ALA A CA 1
ATOM 3286 C C . ALA A 1 425 ? -5.508 -1.29 -0.348 1 94.44 425 ALA A C 1
ATOM 3288 O O . ALA A 1 425 ? -6.66 -1.497 0.032 1 94.44 425 ALA A O 1
ATOM 3289 N N . ASP A 1 426 ? -5.277 -0.642 -1.478 1 93.25 426 ASP A N 1
ATOM 3290 C CA . ASP A 1 426 ? -6.34 -0.065 -2.299 1 93.25 426 ASP A CA 1
ATOM 3291 C C . ASP A 1 426 ? -7.234 -1.154 -2.887 1 93.25 426 ASP A C 1
ATOM 3293 O O . ASP A 1 426 ? -8.453 -1.005 -2.928 1 93.25 426 ASP A O 1
ATOM 3297 N N . ALA A 1 427 ? -6.621 -2.227 -3.32 1 96.5 427 ALA A N 1
ATOM 3298 C CA . ALA A 1 427 ? -7.367 -3.324 -3.93 1 96.5 427 ALA A CA 1
ATOM 3299 C C . ALA A 1 427 ? -8.25 -4.027 -2.898 1 96.5 427 ALA A C 1
ATOM 3301 O O . ALA A 1 427 ? -9.422 -4.305 -3.158 1 96.5 427 ALA A O 1
ATOM 3302 N N . SER A 1 428 ? -7.695 -4.293 -1.728 1 98.19 428 SER A N 1
ATOM 3303 C CA . SER A 1 428 ? -8.438 -4.973 -0.667 1 98.19 428 SER A CA 1
ATOM 3304 C C . SER A 1 428 ? -9.602 -4.121 -0.174 1 98.19 428 SER A C 1
ATOM 3306 O O . SER A 1 428 ? -10.695 -4.633 0.05 1 98.19 428 SER A O 1
ATOM 3308 N N . GLU A 1 429 ? -9.336 -2.832 -0.023 1 96.25 429 GLU A N 1
ATOM 3309 C CA . GLU A 1 429 ? -10.375 -1.925 0.449 1 96.25 429 GLU A CA 1
ATOM 3310 C C . GLU A 1 429 ? -11.508 -1.805 -0.569 1 96.25 429 GLU A C 1
ATOM 3312 O O . GLU A 1 429 ? -12.688 -1.776 -0.2 1 96.25 429 GLU A O 1
ATOM 3317 N N . ALA A 1 430 ? -11.156 -1.747 -1.801 1 95.38 430 ALA A N 1
ATOM 3318 C CA . ALA A 1 430 ? -12.164 -1.642 -2.855 1 95.38 430 ALA A CA 1
ATOM 3319 C C . ALA A 1 430 ? -13.078 -2.867 -2.869 1 95.38 430 ALA A C 1
ATOM 3321 O O . ALA A 1 430 ? -14.297 -2.738 -2.99 1 95.38 430 ALA A O 1
ATOM 3322 N N . LEU A 1 431 ? -12.484 -4.027 -2.756 1 97.94 431 LEU A N 1
ATOM 3323 C CA . LEU A 1 431 ? -13.289 -5.242 -2.75 1 97.94 431 LEU A CA 1
ATOM 3324 C C . LEU A 1 431 ? -14.164 -5.305 -1.504 1 97.94 431 LEU A C 1
ATOM 3326 O O . LEU A 1 431 ? -15.328 -5.715 -1.577 1 97.94 431 LEU A O 1
ATOM 3330 N N . ARG A 1 432 ? -13.578 -4.953 -0.365 1 97.69 432 ARG A N 1
ATOM 3331 C CA . ARG A 1 432 ? -14.352 -4.906 0.87 1 97.69 432 ARG A CA 1
ATOM 3332 C C . ARG A 1 432 ? -15.609 -4.062 0.695 1 97.69 432 ARG A C 1
ATOM 3334 O O . ARG A 1 432 ? -16.703 -4.488 1.073 1 97.69 432 ARG A O 1
ATOM 3341 N N . GLU A 1 433 ? -15.484 -2.898 0.167 1 94.81 433 GLU A N 1
ATOM 3342 C CA . GLU A 1 433 ? -16.594 -1.98 -0.027 1 94.81 433 GLU A CA 1
ATOM 3343 C C . GLU A 1 433 ? -17.656 -2.586 -0.946 1 94.81 433 GLU A C 1
ATOM 3345 O O . GLU A 1 433 ? -18.859 -2.449 -0.694 1 94.81 433 GLU A O 1
ATOM 3350 N N . ARG A 1 434 ? -17.234 -3.264 -1.998 1 95.88 434 ARG A N 1
ATOM 3351 C CA . ARG A 1 434 ? -18.156 -3.871 -2.939 1 95.88 434 ARG A CA 1
ATOM 3352 C C . ARG A 1 434 ? -18.953 -4.992 -2.277 1 95.88 434 ARG A C 1
ATOM 3354 O O . ARG A 1 434 ? -20.172 -5.094 -2.471 1 95.88 434 ARG A O 1
ATOM 3361 N N . ILE A 1 435 ? -18.234 -5.828 -1.528 1 98.31 435 ILE A N 1
ATOM 3362 C CA . ILE A 1 435 ? -18.891 -6.945 -0.855 1 98.31 435 ILE A CA 1
ATOM 3363 C C . ILE A 1 435 ? -19.953 -6.414 0.105 1 98.31 435 ILE A C 1
ATOM 3365 O O . ILE A 1 435 ? -21.078 -6.918 0.138 1 98.31 435 ILE A O 1
ATOM 3369 N N . GLN A 1 436 ? -19.547 -5.422 0.851 1 95.06 436 GLN A N 1
ATOM 3370 C CA . GLN A 1 436 ? -20.469 -4.824 1.801 1 95.06 436 GLN A CA 1
ATOM 3371 C C . GLN A 1 436 ? -21.672 -4.199 1.083 1 95.06 436 GLN A C 1
ATOM 3373 O O . GLN A 1 436 ? -22.812 -4.383 1.498 1 95.06 436 GLN A O 1
ATOM 3378 N N . ARG A 1 437 ? -21.484 -3.49 0.05 1 93 437 ARG A N 1
ATOM 3379 C CA . ARG A 1 437 ? -22.5 -2.715 -0.648 1 93 437 ARG A CA 1
ATOM 3380 C C . ARG A 1 437 ? -23.422 -3.623 -1.468 1 93 437 ARG A C 1
ATOM 3382 O O . ARG A 1 437 ? -24.641 -3.459 -1.458 1 93 437 ARG A O 1
ATOM 3389 N N . GLU A 1 438 ? -22.844 -4.57 -2.191 1 96 438 GLU A N 1
ATOM 3390 C CA . GLU A 1 438 ? -23.594 -5.34 -3.18 1 96 438 GLU A CA 1
ATOM 3391 C C . GLU A 1 438 ? -24.172 -6.609 -2.566 1 96 438 GLU A C 1
ATOM 3393 O O . GLU A 1 438 ? -25.234 -7.074 -2.975 1 96 438 GLU A O 1
ATOM 3398 N N . LEU A 1 439 ? -23.438 -7.188 -1.598 1 97.5 439 LEU A N 1
ATOM 3399 C CA . LEU A 1 439 ? -23.891 -8.453 -1.038 1 97.5 439 LEU A CA 1
ATOM 3400 C C . LEU A 1 439 ? -24.422 -8.266 0.374 1 97.5 439 LEU A C 1
ATOM 3402 O O . LEU A 1 439 ? -25.109 -9.141 0.903 1 97.5 439 LEU A O 1
ATOM 3406 N N . GLY A 1 440 ? -24.094 -7.172 1.018 1 96.12 440 GLY A N 1
ATOM 3407 C CA . GLY A 1 440 ? -24.547 -6.887 2.367 1 96.12 440 GLY A CA 1
ATOM 3408 C C . GLY A 1 440 ? -23.906 -7.766 3.418 1 96.12 440 GLY A C 1
ATOM 3409 O O . GLY A 1 440 ? -24.469 -7.98 4.492 1 96.12 440 GLY A O 1
ATOM 3410 N N . TRP A 1 441 ? -22.766 -8.438 3.08 1 97.88 441 TRP A N 1
ATOM 3411 C CA . TRP A 1 441 ? -22.094 -9.359 3.986 1 97.88 441 TRP A CA 1
ATOM 3412 C C . TRP A 1 441 ? -21.172 -8.609 4.938 1 97.88 441 TRP A C 1
ATOM 3414 O O . TRP A 1 441 ? -20.688 -7.516 4.617 1 97.88 441 TRP A O 1
ATOM 3424 N N . SER A 1 442 ? -20.969 -9.133 6.18 1 97.56 442 SER A N 1
ATOM 3425 C CA . SER A 1 442 ? -19.891 -8.664 7.059 1 97.56 442 SER A CA 1
ATOM 3426 C C . SER A 1 442 ? -18.516 -8.969 6.473 1 97.56 442 SER A C 1
ATOM 3428 O O . SER A 1 442 ? -18.234 -10.109 6.102 1 97.56 442 SER A O 1
ATOM 3430 N N . VAL A 1 443 ? -17.719 -7.949 6.301 1 98.31 443 VAL A N 1
ATOM 3431 C CA . VAL A 1 443 ? -16.438 -8.117 5.621 1 98.31 443 VAL A CA 1
ATOM 3432 C C . VAL A 1 443 ? -15.391 -7.227 6.281 1 98.31 443 VAL A C 1
ATOM 3434 O O . VAL A 1 443 ? -15.695 -6.129 6.746 1 98.31 443 VAL A O 1
ATOM 3437 N N . CYS A 1 444 ? -14.164 -7.668 6.398 1 97.31 444 CYS A N 1
ATOM 3438 C CA . CYS A 1 444 ? -13.07 -6.848 6.898 1 97.31 444 CYS A CA 1
ATOM 3439 C C . CYS A 1 444 ? -11.773 -7.152 6.156 1 97.31 444 CYS A C 1
ATOM 3441 O O . CYS A 1 444 ? -11.672 -8.18 5.48 1 97.31 444 CYS A O 1
ATOM 3443 N N . VAL A 1 445 ? -10.836 -6.293 6.184 1 98.25 445 VAL A N 1
ATOM 3444 C CA . VAL A 1 445 ? -9.477 -6.445 5.684 1 98.25 445 VAL A CA 1
ATOM 3445 C C . VAL A 1 445 ? -8.508 -6.598 6.855 1 98.25 445 VAL A C 1
ATOM 3447 O O . VAL A 1 445 ? -8.188 -5.617 7.531 1 98.25 445 VAL A O 1
ATOM 3450 N N . PRO A 1 446 ? -8.023 -7.812 7.055 1 97.69 446 PRO A N 1
ATOM 3451 C CA . PRO A 1 446 ? -7.121 -8.023 8.188 1 97.69 446 PRO A CA 1
ATOM 3452 C C . PRO A 1 446 ? -5.781 -7.316 8.016 1 97.69 446 PRO A C 1
ATOM 3454 O O . PRO A 1 446 ? -5.328 -7.113 6.883 1 97.69 446 PRO A O 1
ATOM 3457 N N . LEU A 1 447 ? -5.18 -6.949 9.109 1 95.44 447 LEU A N 1
ATOM 3458 C CA . LEU A 1 447 ? -3.773 -6.562 9.148 1 95.44 447 LEU A CA 1
ATOM 3459 C C . LEU A 1 447 ? -2.887 -7.777 9.398 1 95.44 447 LEU A C 1
ATOM 3461 O O . LEU A 1 447 ? -3.324 -8.758 10 1 95.44 447 LEU A O 1
ATOM 3465 N N . GLN A 1 448 ? -1.663 -7.73 8.891 1 95.06 448 GLN A N 1
ATOM 3466 C CA . GLN A 1 448 ? -0.737 -8.828 9.156 1 95.06 448 GLN A CA 1
ATOM 3467 C C . GLN A 1 448 ? -0.546 -9.039 10.656 1 95.06 448 GLN A C 1
ATOM 3469 O O . GLN A 1 448 ? -0.331 -8.078 11.398 1 95.06 448 GLN A O 1
ATOM 3474 N N . GLY A 1 449 ? -0.721 -10.266 11.117 1 94.56 449 GLY A N 1
ATOM 3475 C CA . GLY A 1 449 ? -0.523 -10.617 12.516 1 94.56 449 GLY A CA 1
ATOM 3476 C C . GLY A 1 449 ? -1.774 -10.453 13.352 1 94.56 449 GLY A C 1
ATOM 3477 O O . GLY A 1 449 ? -1.813 -10.883 14.508 1 94.56 449 GLY A O 1
ATOM 3478 N N . GLN A 1 450 ? -2.834 -9.812 12.805 1 94.75 450 GLN A N 1
ATOM 3479 C CA . GLN A 1 450 ? -4.07 -9.594 13.547 1 94.75 450 GLN A CA 1
ATOM 3480 C C . GLN A 1 450 ? -4.836 -10.898 13.742 1 94.75 450 GLN A C 1
ATOM 3482 O O . GLN A 1 450 ? -4.973 -11.688 12.805 1 94.75 450 GLN A O 1
ATOM 3487 N N . GLU A 1 451 ? -5.277 -11.195 14.922 1 96.31 451 GLU A N 1
ATOM 3488 C CA . GLU A 1 451 ? -6.023 -12.414 15.234 1 96.31 451 GLU A CA 1
ATOM 3489 C C . GLU A 1 451 ? -7.52 -12.133 15.312 1 96.31 451 GLU A C 1
ATOM 3491 O O . GLU A 1 451 ? -7.941 -11.125 15.883 1 96.31 451 GLU A O 1
ATOM 3496 N N . PHE A 1 452 ? -8.336 -12.977 14.727 1 97.56 452 PHE A N 1
ATOM 3497 C CA . PHE A 1 452 ? -9.789 -12.898 14.773 1 97.56 452 PHE A CA 1
ATOM 3498 C C . PHE A 1 452 ? -10.375 -14.164 15.398 1 97.56 452 PHE A C 1
ATOM 3500 O O . PHE A 1 452 ? -10.055 -15.273 14.984 1 97.56 452 PHE A O 1
ATOM 3507 N N . GLU A 1 453 ? -11.195 -13.992 16.406 1 97.19 453 GLU A N 1
ATOM 3508 C CA . GLU A 1 453 ? -11.977 -15.117 16.906 1 97.19 453 GLU A CA 1
ATOM 3509 C C . GLU A 1 453 ? -13.117 -15.469 15.961 1 97.19 453 GLU A C 1
ATOM 3511 O O . GLU A 1 453 ? -13.852 -14.586 15.508 1 97.19 453 GLU A O 1
ATOM 3516 N N . LEU A 1 454 ? -13.234 -16.734 15.703 1 97.44 454 LEU A N 1
ATOM 3517 C CA . LEU A 1 454 ? -14.242 -17.172 14.75 1 97.44 454 LEU A CA 1
ATOM 3518 C C . LEU A 1 454 ? -15.406 -17.859 15.461 1 97.44 454 LEU A C 1
ATOM 3520 O O . LEU A 1 454 ? -15.203 -18.594 16.422 1 97.44 454 LEU A O 1
ATOM 3524 N N . MET B 1 1 ? 25.516 0.704 28.906 1 57.59 1 MET B N 1
ATOM 3525 C CA . MET B 1 1 ? 24.719 1.779 28.328 1 57.59 1 MET B CA 1
ATOM 3526 C C . MET B 1 1 ? 23.266 1.33 28.125 1 57.59 1 MET B C 1
ATOM 3528 O O . MET B 1 1 ? 23.016 0.16 27.828 1 57.59 1 MET B O 1
ATOM 3532 N N . ALA B 1 2 ? 22.297 2.104 28.531 1 75.31 2 ALA B N 1
ATOM 3533 C CA . ALA B 1 2 ? 20.906 1.683 28.484 1 75.31 2 ALA B CA 1
ATOM 3534 C C . ALA B 1 2 ? 20.5 1.315 27.062 1 75.31 2 ALA B C 1
ATOM 3536 O O . ALA B 1 2 ? 20.938 1.938 26.094 1 75.31 2 ALA B O 1
ATOM 3537 N N . LYS B 1 3 ? 19.812 0.273 26.906 1 90.06 3 LYS B N 1
ATOM 3538 C CA . LYS B 1 3 ? 19.312 -0.195 25.625 1 90.06 3 LYS B CA 1
ATOM 3539 C C . LYS B 1 3 ? 18.375 0.832 24.984 1 90.06 3 LYS B C 1
ATOM 3541 O O . LYS B 1 3 ? 17.453 1.319 25.641 1 90.06 3 LYS B O 1
ATOM 3546 N N . LEU B 1 4 ? 18.812 1.452 23.859 1 97.06 4 LEU B N 1
ATOM 3547 C CA . LEU B 1 4 ? 18 2.41 23.094 1 97.06 4 LEU B CA 1
ATOM 3548 C C . LEU B 1 4 ? 17.344 1.742 21.891 1 97.06 4 LEU B C 1
ATOM 3550 O O . LEU B 1 4 ? 18.016 1.037 21.141 1 97.06 4 LEU B O 1
ATOM 3554 N N . SER B 1 5 ? 15.961 1.873 21.844 1 98.19 5 SER B N 1
ATOM 3555 C CA . SER B 1 5 ? 15.266 1.246 20.719 1 98.19 5 SER B CA 1
ATOM 3556 C C . SER B 1 5 ? 14.203 2.176 20.141 1 98.19 5 SER B C 1
ATOM 3558 O O . SER B 1 5 ? 13.789 3.139 20.797 1 98.19 5 SER B O 1
ATOM 3560 N N . LEU B 1 6 ? 13.914 1.997 18.922 1 98.56 6 LEU B N 1
ATOM 3561 C CA . LEU B 1 6 ? 12.883 2.721 18.188 1 98.56 6 LEU B CA 1
ATOM 3562 C C . LEU B 1 6 ? 11.805 1.768 17.672 1 98.56 6 LEU B C 1
ATOM 3564 O O . LEU B 1 6 ? 12.117 0.724 17.094 1 98.56 6 LEU B O 1
ATOM 3568 N N . THR B 1 7 ? 10.555 2.061 17.922 1 98.31 7 THR B N 1
ATOM 3569 C CA . THR B 1 7 ? 9.414 1.313 17.406 1 98.31 7 THR B CA 1
ATOM 3570 C C . THR B 1 7 ? 8.398 2.256 16.766 1 98.31 7 THR B C 1
ATOM 3572 O O . THR B 1 7 ? 7.918 3.189 17.422 1 98.31 7 THR B O 1
ATOM 3575 N N . SER B 1 8 ? 8.094 2.01 15.547 1 97.94 8 SER B N 1
ATOM 3576 C CA . SER B 1 8 ? 7.016 2.773 14.922 1 97.94 8 SER B CA 1
ATOM 3577 C C . SER B 1 8 ? 5.66 2.135 15.195 1 97.94 8 SER B C 1
ATOM 3579 O O . SER B 1 8 ? 5.352 1.064 14.672 1 97.94 8 SER B O 1
ATOM 3581 N N . LEU B 1 9 ? 4.812 2.785 15.953 1 97.69 9 LEU B N 1
ATOM 3582 C CA . LEU B 1 9 ? 3.484 2.281 16.281 1 97.69 9 LEU B CA 1
ATOM 3583 C C . LEU B 1 9 ? 2.459 2.699 15.242 1 97.69 9 LEU B C 1
ATOM 3585 O O . LEU B 1 9 ? 1.362 2.141 15.18 1 97.69 9 LEU B O 1
ATOM 3589 N N . GLY B 1 10 ? 2.787 3.621 14.445 1 96.75 10 GLY B N 1
ATOM 3590 C CA . GLY B 1 10 ? 2.033 4.16 13.32 1 96.75 10 GLY B CA 1
ATOM 3591 C C . GLY B 1 10 ? 2.875 5 12.383 1 96.75 10 GLY B C 1
ATOM 3592 O O . GLY B 1 10 ? 4.023 5.332 12.695 1 96.75 10 GLY B O 1
ATOM 3593 N N . GLY B 1 11 ? 2.305 5.32 11.25 1 96.94 11 GLY B N 1
ATOM 3594 C CA . GLY B 1 11 ? 3.062 6.09 10.273 1 96.94 11 GLY B CA 1
ATOM 3595 C C . GLY B 1 11 ? 4.129 5.27 9.57 1 96.94 11 GLY B C 1
ATOM 3596 O O . GLY B 1 11 ? 5.102 5.824 9.055 1 96.94 11 GLY B O 1
ATOM 3597 N N . ALA B 1 12 ? 4.094 4.047 9.664 1 95.88 12 ALA B N 1
ATOM 3598 C CA . ALA B 1 12 ? 4.977 3.107 8.977 1 95.88 12 ALA B CA 1
ATOM 3599 C C . ALA B 1 12 ? 4.195 2.25 7.984 1 95.88 12 ALA B C 1
ATOM 3601 O O . ALA B 1 12 ? 3.305 1.491 8.375 1 95.88 12 ALA B O 1
ATOM 3602 N N . GLY B 1 13 ? 4.547 2.406 6.727 1 93.25 13 GLY B N 1
ATOM 3603 C CA . GLY B 1 13 ? 3.779 1.737 5.688 1 93.25 13 GLY B CA 1
ATOM 3604 C C . GLY B 1 13 ? 2.494 2.461 5.336 1 93.25 13 GLY B C 1
ATOM 3605 O O . GLY B 1 13 ? 1.7 1.971 4.531 1 93.25 13 GLY B O 1
ATOM 3606 N N . THR B 1 14 ? 2.236 3.516 5.988 1 94.88 14 THR B N 1
ATOM 3607 C CA . THR B 1 14 ? 1.087 4.387 5.766 1 94.88 14 THR B CA 1
ATOM 3608 C C . THR B 1 14 ? 1.443 5.84 6.066 1 94.88 14 THR B C 1
ATOM 3610 O O . THR B 1 14 ? 2.449 6.113 6.723 1 94.88 14 THR B O 1
ATOM 3613 N N . VAL B 1 15 ? 0.617 6.727 5.625 1 96.56 15 VAL B N 1
ATOM 3614 C CA . VAL B 1 15 ? 0.917 8.148 5.773 1 96.56 15 VAL B CA 1
ATOM 3615 C C . VAL B 1 15 ? 0.285 8.68 7.055 1 96.56 15 VAL B C 1
ATOM 3617 O O . VAL B 1 15 ? 0.687 9.734 7.562 1 96.56 15 VAL B O 1
ATOM 3620 N N . THR B 1 16 ? -0.671 8 7.652 1 97 16 THR B N 1
ATOM 3621 C CA . THR B 1 16 ? -1.434 8.547 8.773 1 97 16 THR B CA 1
ATOM 3622 C C . THR B 1 16 ? -1.111 7.801 10.062 1 97 16 THR B C 1
ATOM 3624 O O . THR B 1 16 ? -0.446 6.762 10.031 1 97 16 THR B O 1
ATOM 3627 N N . GLY B 1 17 ? -1.419 8.422 11.141 1 98 17 GLY B N 1
ATOM 3628 C CA . GLY B 1 17 ? -1.298 7.777 12.445 1 98 17 GLY B CA 1
ATOM 3629 C C . GLY B 1 17 ? 0.117 7.797 12.992 1 98 17 GLY B C 1
ATOM 3630 O O . GLY B 1 17 ? 0.531 6.871 13.688 1 98 17 GLY B O 1
ATOM 3631 N N . SER B 1 18 ? 0.886 8.797 12.742 1 98.62 18 SER B N 1
ATOM 3632 C CA . SER B 1 18 ? 2.289 8.875 13.133 1 98.62 18 SER B CA 1
ATOM 3633 C C . SER B 1 18 ? 2.451 8.734 14.648 1 98.62 18 SER B C 1
ATOM 3635 O O . SER B 1 18 ? 1.871 9.5 15.414 1 98.62 18 SER B O 1
ATOM 3637 N N . LYS B 1 19 ? 3.135 7.719 15.102 1 98.5 19 LYS B N 1
ATOM 3638 C CA . LYS B 1 19 ? 3.531 7.418 16.484 1 98.5 19 LYS B CA 1
ATOM 3639 C C . LYS B 1 19 ? 4.848 6.648 16.516 1 98.5 19 LYS B C 1
ATOM 3641 O O . LYS B 1 19 ? 4.891 5.469 16.156 1 98.5 19 LYS B O 1
ATOM 3646 N N . HIS B 1 20 ? 5.902 7.238 17 1 98.75 20 HIS B N 1
ATOM 3647 C CA . HIS B 1 20 ? 7.199 6.574 17.094 1 98.75 20 HIS B CA 1
ATOM 3648 C C . HIS B 1 20 ? 7.703 6.555 18.531 1 98.75 20 HIS B C 1
ATOM 3650 O O . HIS B 1 20 ? 7.898 7.609 19.141 1 98.75 20 HIS B O 1
ATOM 3656 N N . LEU B 1 21 ? 7.918 5.379 19.078 1 98.75 21 LEU B N 1
ATOM 3657 C CA . LEU B 1 21 ? 8.289 5.188 20.484 1 98.75 21 LEU B CA 1
ATOM 3658 C C . LEU B 1 21 ? 9.797 5.012 20.625 1 98.75 21 LEU B C 1
ATOM 3660 O O . LEU B 1 21 ? 10.375 4.094 20.047 1 98.75 21 LEU B O 1
ATOM 3664 N N . LEU B 1 22 ? 10.422 5.934 21.281 1 98.56 22 LEU B N 1
ATOM 3665 C CA . LEU B 1 22 ? 11.82 5.816 21.688 1 98.56 22 LEU B CA 1
ATOM 3666 C C . LEU B 1 22 ? 11.922 5.293 23.125 1 98.56 22 LEU B C 1
ATOM 3668 O O . LEU B 1 22 ? 11.352 5.879 24.047 1 98.56 22 LEU B O 1
ATOM 3672 N N . THR B 1 23 ? 12.57 4.203 23.297 1 98.19 23 THR B N 1
ATOM 3673 C CA . THR B 1 23 ? 12.758 3.609 24.609 1 98.19 23 THR B CA 1
ATOM 3674 C C . THR B 1 23 ? 14.227 3.643 25.016 1 98.19 23 THR B C 1
ATOM 3676 O O . THR B 1 23 ? 15.086 3.127 24.297 1 98.19 23 THR B O 1
ATOM 3679 N N . CYS B 1 24 ? 14.555 4.281 26.047 1 97.75 24 CYS B N 1
ATOM 3680 C CA . CYS B 1 24 ? 15.898 4.328 26.625 1 97.75 24 CYS B CA 1
ATOM 3681 C C . CYS B 1 24 ? 15.867 3.912 28.094 1 97.75 24 CYS B C 1
ATOM 3683 O O . CYS B 1 24 ? 15.586 4.73 28.969 1 97.75 24 CYS B O 1
ATOM 3685 N N . GLY B 1 25 ? 16.25 2.654 28.422 1 95.56 25 GLY B N 1
ATOM 3686 C CA . GLY B 1 25 ? 16.047 2.146 29.781 1 95.56 25 GLY B CA 1
ATOM 3687 C C . GLY B 1 25 ? 14.602 2.156 30.219 1 95.56 25 GLY B C 1
ATOM 3688 O O . GLY B 1 25 ? 13.742 1.567 29.547 1 95.56 25 GLY B O 1
ATOM 3689 N N . ASP B 1 26 ? 14.32 2.9 31.219 1 95.44 26 ASP B N 1
ATOM 3690 C CA . ASP B 1 26 ? 12.961 2.963 31.734 1 95.44 26 ASP B CA 1
ATOM 3691 C C . ASP B 1 26 ? 12.219 4.172 31.172 1 95.44 26 ASP B C 1
ATOM 3693 O O . ASP B 1 26 ? 11.031 4.363 31.453 1 95.44 26 ASP B O 1
ATOM 3697 N N . THR B 1 27 ? 12.898 4.93 30.391 1 97.94 27 THR B N 1
ATOM 3698 C CA . THR B 1 27 ? 12.305 6.137 29.828 1 97.94 27 THR B CA 1
ATOM 3699 C C . THR B 1 27 ? 11.648 5.844 28.484 1 97.94 27 THR B C 1
ATOM 3701 O O . THR B 1 27 ? 12.242 5.184 27.625 1 97.94 27 THR B O 1
ATOM 3704 N N . ARG B 1 28 ? 10.406 6.309 28.312 1 98.44 28 ARG B N 1
ATOM 3705 C CA . ARG B 1 28 ? 9.656 6.164 27.062 1 98.44 28 ARG B CA 1
ATOM 3706 C C . ARG B 1 28 ? 9.219 7.523 26.531 1 98.44 28 ARG B C 1
ATOM 3708 O O . ARG B 1 28 ? 8.461 8.242 27.203 1 98.44 28 ARG B O 1
ATOM 3715 N N . LEU B 1 29 ? 9.734 7.852 25.375 1 98.81 29 LEU B N 1
ATOM 3716 C CA . LEU B 1 29 ? 9.328 9.07 24.688 1 98.81 29 LEU B CA 1
ATOM 3717 C C . LEU B 1 29 ? 8.555 8.742 23.406 1 98.81 29 LEU B C 1
ATOM 3719 O O . LEU B 1 29 ? 8.984 7.914 22.609 1 98.81 29 LEU B O 1
ATOM 3723 N N . LEU B 1 30 ? 7.434 9.289 23.297 1 98.88 30 LEU B N 1
ATOM 3724 C CA . LEU B 1 30 ? 6.629 9.109 22.094 1 98.88 30 LEU B CA 1
ATOM 3725 C C . LEU B 1 30 ? 6.727 10.328 21.188 1 98.88 30 LEU B C 1
ATOM 3727 O O . LEU B 1 30 ? 6.508 11.461 21.625 1 98.88 30 LEU B O 1
ATOM 3731 N N . ILE B 1 31 ? 7.145 10.141 19.953 1 98.94 31 ILE B N 1
ATOM 3732 C CA . ILE B 1 31 ? 7.191 11.211 18.969 1 98.94 31 ILE B CA 1
ATOM 3733 C C . ILE B 1 31 ? 5.945 11.172 18.094 1 98.94 31 ILE B C 1
ATOM 3735 O O . ILE B 1 31 ? 5.699 10.18 17.391 1 98.94 31 ILE B O 1
ATOM 3739 N N . ASP B 1 32 ? 5.188 12.234 18.094 1 98.88 32 ASP B N 1
ATOM 3740 C CA . ASP B 1 32 ? 3.869 12.352 17.484 1 98.88 32 ASP B CA 1
ATOM 3741 C C . ASP B 1 32 ? 2.875 11.383 18.109 1 98.88 32 ASP B C 1
ATOM 3743 O O . ASP B 1 32 ? 3.264 10.5 18.875 1 98.88 32 ASP B O 1
ATOM 3747 N N . CYS B 1 33 ? 1.676 11.609 17.859 1 98.69 33 CYS B N 1
ATOM 3748 C CA . CYS B 1 33 ? 0.558 10.852 18.422 1 98.69 33 CYS B CA 1
ATOM 3749 C C . CYS B 1 33 ? -0.702 11.055 17.578 1 98.69 33 CYS B C 1
ATOM 3751 O O . CYS B 1 33 ? -1.696 11.594 18.078 1 98.69 33 CYS B O 1
ATOM 3753 N N . GLY B 1 34 ? -0.623 10.586 16.375 1 98.5 34 GLY B N 1
ATOM 3754 C CA . GLY B 1 34 ? -1.624 10.945 15.391 1 98.5 34 GLY B CA 1
ATOM 3755 C C . GLY B 1 34 ? -2.711 9.906 15.234 1 98.5 34 GLY B C 1
ATOM 3756 O O . GLY B 1 34 ? -2.562 8.773 15.695 1 98.5 34 GLY B O 1
ATOM 3757 N N . LEU B 1 35 ? -3.807 10.273 14.586 1 97.81 35 LEU B N 1
ATOM 3758 C CA . LEU B 1 35 ? -4.895 9.367 14.234 1 97.81 35 LEU B CA 1
ATOM 3759 C C . LEU B 1 35 ? -4.637 8.703 12.883 1 97.81 35 LEU B C 1
ATOM 3761 O O . LEU B 1 35 ? -4.129 9.336 11.961 1 97.81 35 LEU B O 1
ATOM 3765 N N . PHE B 1 36 ? -5 7.434 12.844 1 97.06 36 PHE B N 1
ATOM 3766 C CA . PHE B 1 36 ? -5.113 6.781 11.547 1 97.06 36 PHE B CA 1
ATOM 3767 C C . PHE B 1 36 ? -6.332 7.297 10.789 1 97.06 36 PHE B C 1
ATOM 3769 O O . PHE B 1 36 ? -7.395 7.512 11.383 1 97.06 36 PHE B O 1
ATOM 3776 N N . GLN B 1 37 ? -6.172 7.543 9.508 1 94.38 37 GLN B N 1
ATOM 3777 C CA . GLN B 1 37 ? -7.234 7.969 8.609 1 94.38 37 GLN B CA 1
ATOM 3778 C C . GLN B 1 37 ? -7.246 7.129 7.336 1 94.38 37 GLN B C 1
ATOM 3780 O O . GLN B 1 37 ? -6.301 6.383 7.07 1 94.38 37 GLN B O 1
ATOM 3785 N N . GLY B 1 38 ? -8.289 7.199 6.543 1 93.19 38 GLY B N 1
ATOM 3786 C CA . GLY B 1 38 ? -8.344 6.5 5.27 1 93.19 38 GLY B CA 1
ATOM 3787 C C . GLY B 1 38 ? -8.875 5.086 5.391 1 93.19 38 GLY B C 1
ATOM 3788 O O . GLY B 1 38 ? -10.016 4.879 5.812 1 93.19 38 GLY B O 1
ATOM 3789 N N . LEU B 1 39 ? -8.039 4.113 5.25 1 94.56 39 LEU B N 1
ATOM 3790 C CA . LEU B 1 39 ? -8.406 2.703 5.219 1 94.56 39 LEU B CA 1
ATOM 3791 C C . LEU B 1 39 ? -9.148 2.309 6.492 1 94.56 39 LEU B C 1
ATOM 3793 O O . LEU B 1 39 ? -8.766 2.717 7.59 1 94.56 39 LEU B O 1
ATOM 3797 N N . LYS B 1 40 ? -10.172 1.516 6.332 1 94.06 40 LYS B N 1
ATOM 3798 C CA . LYS B 1 40 ? -11.016 1.147 7.465 1 94.06 40 LYS B CA 1
ATOM 3799 C C . LYS B 1 40 ? -10.219 0.378 8.516 1 94.06 40 LYS B C 1
ATOM 3801 O O . LYS B 1 40 ? -10.352 0.627 9.711 1 94.06 40 LYS B O 1
ATOM 3806 N N . ASN B 1 41 ? -9.414 -0.558 8.039 1 95.12 41 ASN B N 1
ATOM 3807 C CA . ASN B 1 41 ? -8.656 -1.372 8.984 1 95.12 41 ASN B CA 1
ATOM 3808 C C . ASN B 1 41 ? -7.672 -0.528 9.781 1 95.12 41 ASN B C 1
ATOM 3810 O O . ASN B 1 41 ? -7.406 -0.82 10.953 1 95.12 41 ASN B O 1
ATOM 3814 N N . LEU B 1 42 ? -7.16 0.523 9.258 1 95.12 42 LEU B N 1
ATOM 3815 C CA . LEU B 1 42 ? -6.293 1.449 9.977 1 95.12 42 LEU B CA 1
ATOM 3816 C C . LEU B 1 42 ? -7.098 2.289 10.961 1 95.12 42 LEU B C 1
ATOM 3818 O O . LEU B 1 42 ? -6.684 2.473 12.109 1 95.12 42 LEU B O 1
ATOM 3822 N N . ARG B 1 43 ? -8.25 2.832 10.508 1 95.19 43 ARG B N 1
ATOM 3823 C CA . ARG B 1 43 ? -9.086 3.652 11.375 1 95.19 43 ARG B CA 1
ATOM 3824 C C . ARG B 1 43 ? -9.531 2.867 12.609 1 95.19 43 ARG B C 1
ATOM 3826 O O . ARG B 1 43 ? -9.672 3.434 13.688 1 95.19 43 ARG B O 1
ATOM 3833 N N . GLU B 1 44 ? -9.711 1.588 12.477 1 95.25 44 GLU B N 1
ATOM 3834 C CA . GLU B 1 44 ? -10.133 0.739 13.586 1 95.25 44 GLU B CA 1
ATOM 3835 C C . GLU B 1 44 ? -9.039 0.625 14.641 1 95.25 44 GLU B C 1
ATOM 3837 O O . GLU B 1 44 ? -9.328 0.387 15.812 1 95.25 44 GLU B O 1
ATOM 3842 N N . LEU B 1 45 ? -7.812 0.838 14.25 1 95.56 45 LEU B N 1
ATOM 3843 C CA . LEU B 1 45 ? -6.703 0.8 15.195 1 95.56 45 LEU B CA 1
ATOM 3844 C C . LEU B 1 45 ? -6.812 1.935 16.219 1 95.56 45 LEU B C 1
ATOM 3846 O O . LEU B 1 45 ? -6.277 1.84 17.312 1 95.56 45 LEU B O 1
ATOM 3850 N N . ASN B 1 46 ? -7.492 3.021 15.844 1 97 46 ASN B N 1
ATOM 3851 C CA . ASN B 1 46 ? -7.664 4.148 16.75 1 97 46 ASN B CA 1
ATOM 3852 C C . ASN B 1 46 ? -8.414 3.736 18.016 1 97 46 ASN B C 1
ATOM 3854 O O . ASN B 1 46 ? -8.305 4.395 19.062 1 97 46 ASN B O 1
ATOM 3858 N N . TRP B 1 47 ? -9.18 2.621 17.906 1 95.75 47 TRP B N 1
ATOM 3859 C CA . TRP B 1 47 ? -10.016 2.188 19.016 1 95.75 47 TRP B CA 1
ATOM 3860 C C . TRP B 1 47 ? -9.312 1.116 19.844 1 95.75 47 TRP B C 1
ATOM 3862 O O . TRP B 1 47 ? -9.82 0.69 20.875 1 95.75 47 TRP B O 1
ATOM 3872 N N . GLN B 1 48 ? -8.148 0.694 19.391 1 93.81 48 GLN B N 1
ATOM 3873 C CA . GLN B 1 48 ? -7.375 -0.318 20.094 1 93.81 48 GLN B CA 1
ATOM 3874 C C . GLN B 1 48 ? -6.348 0.326 21.031 1 93.81 48 GLN B C 1
ATOM 3876 O O . GLN B 1 48 ? -5.809 1.394 20.719 1 93.81 48 GLN B O 1
ATOM 3881 N N . ARG B 1 49 ? -6.082 -0.368 22.062 1 92.25 49 ARG B N 1
ATOM 3882 C CA . ARG B 1 49 ? -5.055 0.12 22.984 1 92.25 49 ARG B CA 1
ATOM 3883 C C . ARG B 1 49 ? -3.666 0.005 22.359 1 92.25 49 ARG B C 1
ATOM 3885 O O . ARG B 1 49 ? -3.383 -0.949 21.641 1 92.25 49 ARG B O 1
ATOM 3892 N N . LEU B 1 50 ? -2.863 0.94 22.672 1 94.81 50 LEU B N 1
ATOM 3893 C CA . LEU B 1 50 ? -1.468 0.859 22.266 1 94.81 50 LEU B CA 1
ATOM 3894 C C . LEU B 1 50 ? -0.768 -0.316 22.938 1 94.81 50 LEU B C 1
ATOM 3896 O O . LEU B 1 50 ? -1.181 -0.755 24.016 1 94.81 50 LEU B O 1
ATOM 3900 N N . PRO B 1 51 ? 0.219 -0.841 22.312 1 93.75 51 PRO B N 1
ATOM 3901 C CA . PRO B 1 51 ? 0.971 -1.942 22.922 1 93.75 51 PRO B CA 1
ATOM 3902 C C . PRO B 1 51 ? 1.754 -1.512 24.156 1 93.75 51 PRO B C 1
ATOM 3904 O O . PRO B 1 51 ? 2.283 -2.357 24.875 1 93.75 51 PRO B O 1
ATOM 3907 N N . ILE B 1 52 ? 1.829 -0.283 24.453 1 95.88 52 ILE B N 1
ATOM 3908 C CA . ILE B 1 52 ? 2.439 0.27 25.656 1 95.88 52 ILE B CA 1
ATOM 3909 C C . ILE B 1 52 ? 1.382 1.002 26.469 1 95.88 52 ILE B C 1
ATOM 3911 O O . ILE B 1 52 ? 0.505 1.668 25.922 1 95.88 52 ILE B O 1
ATOM 3915 N N . SER B 1 53 ? 1.497 0.805 27.75 1 97.06 53 SER B N 1
ATOM 3916 C CA . SER B 1 53 ? 0.563 1.54 28.609 1 97.06 53 SER B CA 1
ATOM 3917 C C . SER B 1 53 ? 0.806 3.043 28.516 1 97.06 53 SER B C 1
ATOM 3919 O O . SER B 1 53 ? 1.928 3.508 28.734 1 97.06 53 SER B O 1
ATOM 3921 N N . PRO B 1 54 ? -0.215 3.795 28.25 1 98 54 PRO B N 1
ATOM 3922 C CA . PRO B 1 54 ? -0.037 5.246 28.156 1 98 54 PRO B CA 1
ATOM 3923 C C . PRO B 1 54 ? 0.581 5.844 29.422 1 98 54 PRO B C 1
ATOM 3925 O O . PRO B 1 54 ? 1.321 6.828 29.344 1 98 54 PRO B O 1
ATOM 3928 N N . GLY B 1 55 ? 0.314 5.25 30.547 1 97.81 55 GLY B N 1
ATOM 3929 C CA . GLY B 1 55 ? 0.896 5.715 31.797 1 97.81 55 GLY B CA 1
ATOM 3930 C C . GLY B 1 55 ? 2.398 5.516 31.875 1 97.81 55 GLY B C 1
ATOM 3931 O O . GLY B 1 55 ? 3.078 6.145 32.688 1 97.81 55 GLY B O 1
ATOM 3932 N N . ASP B 1 56 ? 2.898 4.66 31.031 1 98 56 ASP B N 1
ATOM 3933 C CA . ASP B 1 56 ? 4.324 4.355 31.031 1 98 56 ASP B CA 1
ATOM 3934 C C . ASP B 1 56 ? 5.078 5.297 30.094 1 98 56 ASP B C 1
ATOM 3936 O O . ASP B 1 56 ? 6.312 5.297 30.062 1 98 56 ASP B O 1
ATOM 3940 N N . ILE B 1 57 ? 4.41 6.113 29.344 1 98.62 57 ILE B N 1
ATOM 3941 C CA . ILE B 1 57 ? 5.039 7.094 28.469 1 98.62 57 ILE B CA 1
ATOM 3942 C C . ILE B 1 57 ? 5.406 8.344 29.266 1 98.62 57 ILE B C 1
ATOM 3944 O O . ILE B 1 57 ? 4.539 8.977 29.875 1 98.62 57 ILE B O 1
ATOM 3948 N N . ASP B 1 58 ? 6.668 8.695 29.219 1 98.81 58 ASP B N 1
ATOM 3949 C CA . ASP B 1 58 ? 7.164 9.766 30.078 1 98.81 58 ASP B CA 1
ATOM 3950 C C . ASP B 1 58 ? 6.887 11.133 29.469 1 98.81 58 ASP B C 1
ATOM 3952 O O . ASP B 1 58 ? 6.703 12.117 30.203 1 98.81 58 ASP B O 1
ATOM 3956 N N . ALA B 1 59 ? 6.934 11.242 28.172 1 98.88 59 ALA B N 1
ATOM 3957 C CA . ALA B 1 59 ? 6.66 12.5 27.484 1 98.88 59 ALA B CA 1
ATOM 3958 C C . ALA B 1 59 ? 6.312 12.242 26.016 1 98.88 59 ALA B C 1
ATOM 3960 O O . ALA B 1 59 ? 6.637 11.188 25.469 1 98.88 59 ALA B O 1
ATOM 3961 N N . VAL B 1 60 ? 5.617 13.156 25.438 1 98.88 60 VAL B N 1
ATOM 3962 C CA . VAL B 1 60 ? 5.34 13.172 24.016 1 98.88 60 VAL B CA 1
ATOM 3963 C C . VAL B 1 60 ? 6.012 14.391 23.375 1 98.88 60 VAL B C 1
ATOM 3965 O O . VAL B 1 60 ? 6.051 15.469 23.969 1 98.88 60 VAL B O 1
ATOM 3968 N N . VAL B 1 61 ? 6.648 14.203 22.281 1 98.94 61 VAL B N 1
ATOM 3969 C CA . VAL B 1 61 ? 7.164 15.297 21.453 1 98.94 61 VAL B CA 1
ATOM 3970 C C . VAL B 1 61 ? 6.367 15.383 20.156 1 98.94 61 VAL B C 1
ATOM 3972 O O . VAL B 1 61 ? 6.289 14.414 19.406 1 98.94 61 VAL B O 1
ATOM 3975 N N . LEU B 1 62 ? 5.754 16.531 19.891 1 98.81 62 LEU B N 1
ATOM 3976 C CA . LEU B 1 62 ? 4.996 16.734 18.672 1 98.81 62 LEU B CA 1
ATOM 3977 C C . LEU B 1 62 ? 5.832 17.469 17.625 1 98.81 62 LEU B C 1
ATOM 3979 O O . LEU B 1 62 ? 6.387 18.531 17.906 1 98.81 62 LEU B O 1
ATOM 3983 N N . THR B 1 63 ? 5.871 16.844 16.453 1 98.81 63 THR B N 1
ATOM 3984 C CA . THR B 1 63 ? 6.531 17.531 15.352 1 98.81 63 THR B CA 1
ATOM 3985 C C . THR B 1 63 ? 5.637 18.641 14.789 1 98.81 63 THR B C 1
ATOM 3987 O O . THR B 1 63 ? 6.113 19.734 14.477 1 98.81 63 THR B O 1
ATOM 3990 N N . HIS B 1 64 ? 4.367 18.328 14.602 1 98.38 64 HIS B N 1
ATOM 3991 C CA . HIS B 1 64 ? 3.434 19.344 14.141 1 98.38 64 HIS B CA 1
ATOM 3992 C C . HIS B 1 64 ? 1.99 18.938 14.422 1 98.38 64 HIS B C 1
ATOM 3994 O O . HIS B 1 64 ? 1.744 17.906 15.039 1 98.38 64 HIS B O 1
ATOM 4000 N N . ALA B 1 65 ? 1.074 19.797 14.016 1 97.75 65 ALA B N 1
ATOM 4001 C CA . ALA B 1 65 ? -0.25 19.703 14.625 1 97.75 65 ALA B CA 1
ATOM 4002 C C . ALA B 1 65 ? -1.248 19.062 13.664 1 97.75 65 ALA B C 1
ATOM 4004 O O . ALA B 1 65 ? -2.441 18.969 13.961 1 97.75 65 ALA B O 1
ATOM 4005 N N . HIS B 1 66 ? -0.897 18.578 12.508 1 97.06 66 HIS B N 1
ATOM 4006 C CA . HIS B 1 66 ? -1.871 17.859 11.688 1 97.06 66 HIS B CA 1
ATOM 4007 C C . HIS B 1 66 ? -2.502 16.703 12.469 1 97.06 66 HIS B C 1
ATOM 4009 O O . HIS B 1 66 ? -1.863 16.125 13.344 1 97.06 66 HIS B O 1
ATOM 4015 N N . LEU B 1 67 ? -3.693 16.375 12.109 1 96.56 67 LEU B N 1
ATOM 4016 C CA . LEU B 1 67 ? -4.488 15.375 12.805 1 96.56 67 LEU B CA 1
ATOM 4017 C C . LEU B 1 67 ? -3.76 14.039 12.852 1 96.56 67 LEU B C 1
ATOM 4019 O O . LEU B 1 67 ? -3.857 13.305 13.836 1 96.56 67 LEU B O 1
ATOM 4023 N N . ASP B 1 68 ? -3.092 13.711 11.797 1 97.44 68 ASP B N 1
ATOM 4024 C CA . ASP B 1 68 ? -2.414 12.422 11.742 1 97.44 68 ASP B CA 1
ATOM 4025 C C . ASP B 1 68 ? -1.095 12.461 12.508 1 97.44 68 ASP B C 1
ATOM 4027 O O . ASP B 1 68 ? -0.371 11.461 12.555 1 97.44 68 ASP B O 1
ATOM 4031 N N . HIS B 1 69 ? -0.782 13.555 13.227 1 98.62 69 HIS B N 1
ATOM 4032 C CA . HIS B 1 69 ? 0.399 13.641 14.078 1 98.62 69 HIS B CA 1
ATOM 4033 C C . HIS B 1 69 ? 0.015 13.93 15.523 1 98.62 69 HIS B C 1
ATOM 4035 O O . HIS B 1 69 ? 0.786 13.648 16.453 1 98.62 69 HIS B O 1
ATOM 4041 N N . CYS B 1 70 ? -1.164 14.492 15.742 1 98.5 70 CYS B N 1
ATOM 4042 C CA . CYS B 1 70 ? -1.455 14.875 17.125 1 98.5 70 CYS B CA 1
ATOM 4043 C C . CYS B 1 70 ? -2.838 14.391 17.547 1 98.5 70 CYS B C 1
ATOM 4045 O O . CYS B 1 70 ? -3.17 14.406 18.719 1 98.5 70 CYS B O 1
ATOM 4047 N N . GLY B 1 71 ? -3.596 13.883 16.656 1 98.19 71 GLY B N 1
ATOM 4048 C CA . GLY B 1 71 ? -5.02 13.68 16.844 1 98.19 71 GLY B CA 1
ATOM 4049 C C . GLY B 1 71 ? -5.332 12.648 17.922 1 98.19 71 GLY B C 1
ATOM 4050 O O . GLY B 1 71 ? -6.434 12.633 18.469 1 98.19 71 GLY B O 1
ATOM 4051 N N . TYR B 1 72 ? -4.418 11.773 18.234 1 98.62 72 TYR B N 1
ATOM 4052 C CA . TYR B 1 72 ? -4.664 10.68 19.172 1 98.62 72 TYR B CA 1
ATOM 4053 C C . TYR B 1 72 ? -4.371 11.117 20.609 1 98.62 72 TYR B C 1
ATOM 4055 O O . TYR B 1 72 ? -4.625 10.367 21.562 1 98.62 72 TYR B O 1
ATOM 4063 N N . LEU B 1 73 ? -3.871 12.312 20.859 1 98.75 73 LEU B N 1
ATOM 4064 C CA . LEU B 1 73 ? -3.414 12.805 22.156 1 98.75 73 LEU B CA 1
ATOM 4065 C C . LEU B 1 73 ? -4.535 12.734 23.188 1 98.75 73 LEU B C 1
ATOM 4067 O O . LEU B 1 73 ? -4.332 12.234 24.297 1 98.75 73 LEU B O 1
ATOM 4071 N N . PRO B 1 74 ? -5.773 13.227 22.797 1 98.69 74 PRO B N 1
ATOM 4072 C CA . PRO B 1 74 ? -6.824 13.164 23.812 1 98.69 74 PRO B CA 1
ATOM 4073 C C . PRO B 1 74 ? -7.125 11.734 24.266 1 98.69 74 PRO B C 1
ATOM 4075 O O . PRO B 1 74 ? -7.371 11.5 25.453 1 98.69 74 PRO B O 1
ATOM 4078 N N . ARG B 1 75 ? -7.121 10.789 23.328 1 98.38 75 ARG B N 1
ATOM 4079 C CA . ARG B 1 75 ? -7.344 9.391 23.672 1 98.38 75 ARG B CA 1
ATOM 4080 C C . ARG B 1 75 ? -6.215 8.859 24.547 1 98.38 75 ARG B C 1
ATOM 4082 O O . ARG B 1 75 ? -6.465 8.133 25.516 1 98.38 75 ARG B O 1
ATOM 4089 N N . LEU B 1 76 ? -4.984 9.234 24.219 1 98.56 76 LEU B N 1
ATOM 4090 C CA . LEU B 1 76 ? -3.826 8.844 25.016 1 98.56 76 LEU B CA 1
ATOM 4091 C C . LEU B 1 76 ? -3.982 9.305 26.453 1 98.56 76 LEU B C 1
ATOM 4093 O O . LEU B 1 76 ? -3.699 8.547 27.391 1 98.56 76 LEU B O 1
ATOM 4097 N N . VAL B 1 77 ? -4.406 10.531 26.625 1 98.5 77 VAL B N 1
ATOM 4098 C CA . VAL B 1 77 ? -4.594 11.117 27.938 1 98.5 77 VAL B CA 1
ATOM 4099 C C . VAL B 1 77 ? -5.723 10.398 28.672 1 98.5 77 VAL B C 1
ATOM 4101 O O . VAL B 1 77 ? -5.586 10.062 29.859 1 98.5 77 VAL B O 1
ATOM 4104 N N . LEU B 1 78 ? -6.824 10.141 27.984 1 97.5 78 LEU B N 1
ATOM 4105 C CA . LEU B 1 78 ? -7.953 9.414 28.562 1 97.5 78 LEU B CA 1
ATOM 4106 C C . LEU B 1 78 ? -7.527 8.039 29.047 1 97.5 78 LEU B C 1
ATOM 4108 O O . LEU B 1 78 ? -8.062 7.539 30.047 1 97.5 78 LEU B O 1
ATOM 4112 N N . ASP B 1 79 ? -6.535 7.512 28.375 1 97.44 79 ASP B N 1
ATOM 4113 C CA . ASP B 1 79 ? -6.102 6.152 28.688 1 97.44 79 ASP B CA 1
ATOM 4114 C C . ASP B 1 79 ? -5.043 6.148 29.781 1 97.44 79 ASP B C 1
ATOM 4116 O O . ASP B 1 79 ? -4.551 5.09 30.188 1 97.44 79 ASP B O 1
ATOM 4120 N N . GLY B 1 80 ? -4.613 7.277 30.203 1 97.88 80 GLY B N 1
ATOM 4121 C CA . GLY B 1 80 ? -3.812 7.27 31.406 1 97.88 80 GLY B CA 1
ATOM 4122 C C . GLY B 1 80 ? -2.516 8.047 31.281 1 97.88 80 GLY B C 1
ATOM 4123 O O . GLY B 1 80 ? -1.728 8.117 32.219 1 97.88 80 GLY B O 1
ATOM 4124 N N . PHE B 1 81 ? -2.264 8.641 30.203 1 98.62 81 PHE B N 1
ATOM 4125 C CA . PHE B 1 81 ? -1.06 9.453 30.031 1 98.62 81 PHE B CA 1
ATOM 4126 C C . PHE B 1 81 ? -1.139 10.719 30.875 1 98.62 81 PHE B C 1
ATOM 4128 O O . PHE B 1 81 ? -2.156 11.414 30.859 1 98.62 81 PHE B O 1
ATOM 4135 N N . SER B 1 82 ? -0.021 11.023 31.5 1 98.25 82 SER B N 1
ATOM 4136 C CA . SER B 1 82 ? -0.005 12.211 32.344 1 98.25 82 SER B CA 1
ATOM 4137 C C . SER B 1 82 ? 1.304 12.977 32.188 1 98.25 82 SER B C 1
ATOM 4139 O O . SER B 1 82 ? 1.597 13.875 33 1 98.25 82 SER B O 1
ATOM 4141 N N . GLY B 1 83 ? 2.137 12.609 31.25 1 98.38 83 GLY B N 1
ATOM 4142 C CA . GLY B 1 83 ? 3.385 13.312 31.016 1 98.38 83 GLY B CA 1
ATOM 4143 C C . GLY B 1 83 ? 3.199 14.609 30.25 1 98.38 83 GLY B C 1
ATOM 4144 O O . GLY B 1 83 ? 2.07 15.023 29.984 1 98.38 83 GLY B O 1
ATOM 4145 N N . ARG B 1 84 ? 4.289 15.273 29.969 1 98.62 84 ARG B N 1
ATOM 4146 C CA . ARG B 1 84 ? 4.25 16.531 29.234 1 98.62 84 ARG B CA 1
ATOM 4147 C C . ARG B 1 84 ? 4.277 16.297 27.734 1 98.62 84 ARG B C 1
ATOM 4149 O O . ARG B 1 84 ? 4.801 15.281 27.266 1 98.62 84 ARG B O 1
ATOM 4156 N N . ILE B 1 85 ? 3.664 17.188 27.031 1 98.88 85 ILE B N 1
ATOM 4157 C CA . ILE B 1 85 ? 3.664 17.203 25.578 1 98.88 85 ILE B CA 1
ATOM 4158 C C . ILE B 1 85 ? 4.477 18.391 25.062 1 98.88 85 ILE B C 1
ATOM 4160 O O . ILE B 1 85 ? 4.035 19.531 25.172 1 98.88 85 ILE B O 1
ATOM 4164 N N . HIS B 1 86 ? 5.652 18.109 24.531 1 98.88 86 HIS B N 1
ATOM 4165 C CA . HIS B 1 86 ? 6.559 19.156 24.078 1 98.88 86 HIS B CA 1
ATOM 4166 C C . HIS B 1 86 ? 6.363 19.453 22.594 1 98.88 86 HIS B C 1
ATOM 4168 O O . HIS B 1 86 ? 6.285 18.531 21.781 1 98.88 86 HIS B O 1
ATOM 4174 N N . CYS B 1 87 ? 6.223 20.672 22.234 1 98.75 87 CYS B N 1
ATOM 4175 C CA . CYS B 1 87 ? 6.098 21.125 20.859 1 98.75 87 CYS B CA 1
ATOM 4176 C C . CYS B 1 87 ? 6.363 22.609 20.75 1 98.75 87 CYS B C 1
ATOM 4178 O O . CYS B 1 87 ? 6.566 23.297 21.75 1 98.75 87 CYS B O 1
ATOM 4180 N N . SER B 1 88 ? 6.484 23.156 19.578 1 98.38 88 SER B N 1
ATOM 4181 C CA . SER B 1 88 ? 6.602 24.594 19.406 1 98.38 88 SER B CA 1
ATOM 4182 C C . SER B 1 88 ? 5.336 25.312 19.875 1 98.38 88 SER B C 1
ATOM 4184 O O . SER B 1 88 ? 4.273 24.703 19.969 1 98.38 88 SER B O 1
ATOM 4186 N N . SER B 1 89 ? 5.457 26.609 20.172 1 97.62 89 SER B N 1
ATOM 4187 C CA . SER B 1 89 ? 4.312 27.391 20.625 1 97.62 89 SER B CA 1
ATOM 4188 C C . SER B 1 89 ? 3.211 27.422 19.562 1 97.62 89 SER B C 1
ATOM 4190 O O . SER B 1 89 ? 2.031 27.281 19.891 1 97.62 89 SER B O 1
ATOM 4192 N N . ALA B 1 90 ? 3.619 27.625 18.359 1 97.5 90 ALA B N 1
ATOM 4193 C CA . ALA B 1 90 ? 2.645 27.656 17.266 1 97.5 90 ALA B CA 1
ATOM 4194 C C . ALA B 1 90 ? 1.95 26.312 17.109 1 97.5 90 ALA B C 1
ATOM 4196 O O . ALA B 1 90 ? 0.74 26.25 16.875 1 97.5 90 ALA B O 1
ATOM 4197 N N . THR B 1 91 ? 2.727 25.219 17.188 1 98.38 91 THR B N 1
ATOM 4198 C CA . THR B 1 91 ? 2.146 23.891 17.094 1 98.38 91 THR B CA 1
ATOM 4199 C C . THR B 1 91 ? 1.107 23.672 18.188 1 98.38 91 THR B C 1
ATOM 4201 O O . THR B 1 91 ? 0.051 23.094 17.953 1 98.38 91 THR B O 1
ATOM 4204 N N . ARG B 1 92 ? 1.396 24.125 19.406 1 98.44 92 ARG B N 1
ATOM 4205 C CA . ARG B 1 92 ? 0.434 24.016 20.5 1 98.44 92 ARG B CA 1
ATOM 4206 C C . ARG B 1 92 ? -0.884 24.703 20.141 1 98.44 92 ARG B C 1
ATOM 4208 O O . ARG B 1 92 ? -1.955 24.109 20.312 1 98.44 92 ARG B O 1
ATOM 4215 N N . ASP B 1 93 ? -0.794 25.906 19.688 1 97.44 93 ASP B N 1
ATOM 4216 C CA . ASP B 1 93 ? -1.993 26.688 19.375 1 97.44 93 ASP B CA 1
ATOM 4217 C C . ASP B 1 93 ? -2.766 26.062 18.219 1 97.44 93 ASP B C 1
ATOM 4219 O O . ASP B 1 93 ? -3.998 26 18.234 1 97.44 93 ASP B O 1
ATOM 4223 N N . VAL B 1 94 ? -2.078 25.609 17.188 1 97.25 94 VAL B N 1
ATOM 4224 C CA . VAL B 1 94 ? -2.719 24.953 16.062 1 97.25 94 VAL B CA 1
ATOM 4225 C C . VAL B 1 94 ? -3.355 23.641 16.516 1 97.25 94 VAL B C 1
ATOM 4227 O O . VAL B 1 94 ? -4.465 23.312 16.078 1 97.25 94 VAL B O 1
ATOM 4230 N N . ALA B 1 95 ? -2.648 22.906 17.344 1 98.06 95 ALA B N 1
ATOM 4231 C CA . ALA B 1 95 ? -3.156 21.625 17.844 1 98.06 95 ALA B CA 1
ATOM 4232 C C . ALA B 1 95 ? -4.473 21.812 18.594 1 98.06 95 ALA B C 1
ATOM 4234 O O . ALA B 1 95 ? -5.375 20.984 18.484 1 98.06 95 ALA B O 1
ATOM 4235 N N . GLU B 1 96 ? -4.52 22.859 19.328 1 97.38 96 GLU B N 1
ATOM 4236 C CA . GLU B 1 96 ? -5.758 23.109 20.062 1 97.38 96 GLU B CA 1
ATOM 4237 C C . GLU B 1 96 ? -6.941 23.234 19.109 1 97.38 96 GLU B C 1
ATOM 4239 O O . GLU B 1 96 ? -8.008 22.656 19.344 1 97.38 96 GLU B O 1
ATOM 4244 N N . LEU B 1 97 ? -6.723 24 18.047 1 94.56 97 LEU B N 1
ATOM 4245 C CA . LEU B 1 97 ? -7.766 24.172 17.047 1 94.56 97 LEU B CA 1
ATOM 4246 C C . LEU B 1 97 ? -8.172 22.828 16.438 1 94.56 97 LEU B C 1
ATOM 4248 O O . LEU B 1 97 ? -9.359 22.531 16.328 1 94.56 97 LEU B O 1
ATOM 4252 N N . ILE B 1 98 ? -7.199 22.047 16.094 1 95.38 98 ILE B N 1
ATOM 4253 C CA . ILE B 1 98 ? -7.418 20.797 15.383 1 95.38 98 ILE B CA 1
ATOM 4254 C C . ILE B 1 98 ? -8.109 19.797 16.312 1 95.38 98 ILE B C 1
ATOM 4256 O O . ILE B 1 98 ? -9.062 19.125 15.922 1 95.38 98 ILE B O 1
ATOM 4260 N N . LEU B 1 99 ? -7.641 19.703 17.516 1 97.44 99 LEU B N 1
ATOM 4261 C CA . LEU B 1 99 ? -8.172 18.734 18.469 1 97.44 99 LEU B CA 1
ATOM 4262 C C . LEU B 1 99 ? -9.609 19.078 18.844 1 97.44 99 LEU B C 1
ATOM 4264 O O . LEU B 1 99 ? -10.461 18.203 18.938 1 97.44 99 LEU B O 1
ATOM 4268 N N . ARG B 1 100 ? -9.883 20.359 19.031 1 94.81 100 ARG B N 1
ATOM 4269 C CA . ARG B 1 100 ? -11.234 20.781 19.375 1 94.81 100 ARG B CA 1
ATOM 4270 C C . ARG B 1 100 ? -12.203 20.516 18.219 1 94.81 100 ARG B C 1
ATOM 4272 O O . ARG B 1 100 ? -13.312 20.016 18.438 1 94.81 100 ARG B O 1
ATOM 4279 N N . ASP B 1 101 ? -11.789 20.875 17.094 1 91.31 101 ASP B N 1
ATOM 4280 C CA . ASP B 1 101 ? -12.617 20.625 15.922 1 91.31 101 ASP B CA 1
ATOM 4281 C C . ASP B 1 101 ? -12.852 19.125 15.719 1 91.31 101 ASP B C 1
ATOM 4283 O O . ASP B 1 101 ? -13.969 18.703 15.414 1 91.31 101 ASP B O 1
ATOM 4287 N N . SER B 1 102 ? -11.766 18.375 15.82 1 92.81 102 SER B N 1
ATOM 4288 C CA . SER B 1 102 ? -11.867 16.938 15.68 1 92.81 102 SER B CA 1
ATOM 4289 C C . SER B 1 102 ? -12.852 16.344 16.688 1 92.81 102 SER B C 1
ATOM 4291 O O . SER B 1 102 ? -13.703 15.531 16.328 1 92.81 102 SER B O 1
ATOM 4293 N N . ALA B 1 103 ? -12.773 16.766 17.906 1 95.44 103 ALA B N 1
ATOM 4294 C CA . ALA B 1 103 ? -13.672 16.297 18.953 1 95.44 103 ALA B CA 1
ATOM 4295 C C . ALA B 1 103 ? -15.125 16.656 18.641 1 95.44 103 ALA B C 1
ATOM 4297 O O . ALA B 1 103 ? -16.016 15.828 18.781 1 95.44 103 ALA B O 1
ATOM 4298 N N . PHE B 1 104 ? -15.266 17.859 18.234 1 91.38 104 PHE B N 1
ATOM 4299 C CA . PHE B 1 104 ? -16.594 18.359 17.891 1 91.38 104 PHE B CA 1
ATOM 4300 C C . PHE B 1 104 ? -17.219 17.5 16.781 1 91.38 104 PHE B C 1
ATOM 4302 O O . PHE B 1 104 ? -18.359 17.062 16.906 1 91.38 104 PHE B O 1
ATOM 4309 N N . LEU B 1 105 ? -16.453 17.297 15.758 1 86.81 105 LEU B N 1
ATOM 4310 C CA . LEU B 1 105 ? -16.938 16.516 14.617 1 86.81 105 LEU B CA 1
ATOM 4311 C C . LEU B 1 105 ? -17.234 15.086 15.031 1 86.81 105 LEU B C 1
ATOM 4313 O O . LEU B 1 105 ? -18.219 14.492 14.578 1 86.81 105 LEU B O 1
ATOM 4317 N N . GLN B 1 106 ? -16.406 14.484 15.82 1 92 106 GLN B N 1
ATOM 4318 C CA . GLN B 1 106 ? -16.609 13.117 16.281 1 92 106 GLN B CA 1
ATOM 4319 C C . GLN B 1 106 ? -17.906 13.008 17.094 1 92 106 GLN B C 1
ATOM 4321 O O . GLN B 1 106 ? -18.656 12.039 16.953 1 92 106 GLN B O 1
ATOM 4326 N N . GLU B 1 107 ? -18.141 13.977 17.922 1 92.88 107 GLU B N 1
ATOM 4327 C CA . GLU B 1 107 ? -19.375 13.992 18.703 1 92.88 107 GLU B CA 1
ATOM 4328 C C . GLU B 1 107 ? -20.594 14.117 17.797 1 92.88 107 GLU B C 1
ATOM 4330 O O . GLU B 1 107 ? -21.578 13.414 17.984 1 92.88 107 GLU B O 1
ATOM 4335 N N . LYS B 1 108 ? -20.484 15 16.891 1 86.62 108 LYS B N 1
ATOM 4336 C CA . LYS B 1 108 ? -21.594 15.203 15.953 1 86.62 108 LYS B CA 1
ATOM 4337 C C . LYS B 1 108 ? -21.844 13.945 15.133 1 86.62 108 LYS B C 1
ATOM 4339 O O . LYS B 1 108 ? -23 13.586 14.898 1 86.62 108 LYS B O 1
ATOM 4344 N N . ASP B 1 109 ? -20.828 13.367 14.672 1 84.06 109 ASP B N 1
ATOM 4345 C CA . ASP B 1 109 ? -20.953 12.148 13.883 1 84.06 109 ASP B CA 1
ATOM 4346 C C . ASP B 1 109 ? -21.594 11.031 14.703 1 84.06 109 ASP B C 1
ATOM 4348 O O . ASP B 1 109 ? -22.438 10.289 14.195 1 84.06 109 ASP B O 1
ATOM 4352 N N . ALA B 1 110 ? -21.156 10.844 15.875 1 89.06 110 ALA B N 1
ATOM 4353 C CA . ALA B 1 110 ? -21.719 9.828 16.766 1 89.06 110 ALA B CA 1
ATOM 4354 C C . ALA B 1 110 ? -23.203 10.078 17 1 89.06 110 ALA B C 1
ATOM 4356 O O . ALA B 1 110 ? -24.016 9.141 16.984 1 89.06 110 ALA B O 1
ATOM 4357 N N . GLU B 1 111 ? -23.531 11.312 17.219 1 89.62 111 GLU B N 1
ATOM 4358 C CA . GLU B 1 111 ? -24.938 11.688 17.422 1 89.62 111 GLU B CA 1
ATOM 4359 C C . GLU B 1 111 ? -25.781 11.359 16.188 1 89.62 111 GLU B C 1
ATOM 4361 O O . GLU B 1 111 ? -26.875 10.812 16.312 1 89.62 111 GLU B O 1
ATOM 4366 N N . LEU B 1 112 ? -25.25 11.781 15.141 1 82.25 112 LEU B N 1
ATOM 4367 C CA . LEU B 1 112 ? -25.953 11.523 13.898 1 82.25 112 LEU B CA 1
ATOM 4368 C C . LEU B 1 112 ? -26.141 10.031 13.672 1 82.25 112 LEU B C 1
ATOM 4370 O O . LEU B 1 112 ? -27.203 9.586 13.242 1 82.25 112 LEU B O 1
ATOM 4374 N N . ALA B 1 113 ? -25.094 9.273 13.844 1 82.62 113 ALA B N 1
ATOM 4375 C CA . ALA B 1 113 ? -25.141 7.824 13.68 1 82.62 113 ALA B CA 1
ATOM 4376 C C . ALA B 1 113 ? -26.188 7.199 14.602 1 82.62 113 ALA B C 1
ATOM 4378 O O . ALA B 1 113 ? -26.906 6.281 14.195 1 82.62 113 ALA B O 1
ATOM 4379 N N . ASN B 1 114 ? -26.281 7.625 15.781 1 87.75 114 ASN B N 1
ATOM 4380 C CA . ASN B 1 114 ? -27.234 7.113 16.75 1 87.75 114 ASN B CA 1
ATOM 4381 C C . ASN B 1 114 ? -28.672 7.492 16.391 1 87.75 114 ASN B C 1
ATOM 4383 O O . ASN B 1 114 ? -29.594 6.699 16.578 1 87.75 114 ASN B O 1
ATOM 4387 N N . ARG B 1 115 ? -28.797 8.648 15.898 1 85.5 115 ARG B N 1
ATOM 4388 C CA . ARG B 1 115 ? -30.125 9.125 15.508 1 85.5 115 ARG B CA 1
ATOM 4389 C C . ARG B 1 115 ? -30.625 8.383 14.273 1 85.5 115 ARG B C 1
ATOM 4391 O O . ARG B 1 115 ? -31.797 7.996 14.211 1 85.5 115 ARG B O 1
ATOM 4398 N N . LYS B 1 116 ? -29.766 8.203 13.367 1 79.56 116 LYS B N 1
ATOM 4399 C CA . LYS B 1 116 ? -30.172 7.613 12.094 1 79.56 116 LYS B CA 1
ATOM 4400 C C . LYS B 1 116 ? -30 6.098 12.109 1 79.56 116 LYS B C 1
ATOM 4402 O O . LYS B 1 116 ? -30.5 5.402 11.219 1 79.56 116 LYS B O 1
ATOM 4407 N N . GLY B 1 117 ? -29.328 5.57 12.984 1 69.75 117 GLY B N 1
ATOM 4408 C CA . GLY B 1 117 ? -29.219 4.141 13.203 1 69.75 117 GLY B CA 1
ATOM 4409 C C . GLY B 1 117 ? -28.328 3.455 12.18 1 69.75 117 GLY B C 1
ATOM 4410 O O . GLY B 1 117 ? -28.547 2.295 11.828 1 69.75 117 GLY B O 1
ATOM 4411 N N . PHE B 1 118 ? -27.406 4.168 11.609 1 66.12 118 PHE B N 1
ATOM 4412 C CA . PHE B 1 118 ? -26.656 3.539 10.531 1 66.12 118 PHE B CA 1
ATOM 4413 C C . PHE B 1 118 ? -25.328 2.988 11.047 1 66.12 118 PHE B C 1
ATOM 4415 O O . PHE B 1 118 ? -24.594 2.328 10.305 1 66.12 118 PHE B O 1
ATOM 4422 N N . SER B 1 119 ? -25.031 3.119 12.305 1 68.69 119 SER B N 1
ATOM 4423 C CA . SER B 1 119 ? -23.766 2.611 12.82 1 68.69 119 SER B CA 1
ATOM 4424 C C . SER B 1 119 ? -23.891 1.153 13.242 1 68.69 119 SER B C 1
ATOM 4426 O O . SER B 1 119 ? -24.938 0.723 13.719 1 68.69 119 SER B O 1
ATOM 4428 N N . LYS B 1 120 ? -22.812 0.401 13.055 1 66.75 120 LYS B N 1
ATOM 4429 C CA . LYS B 1 120 ? -22.734 -0.985 13.508 1 66.75 120 LYS B CA 1
ATOM 4430 C C . LYS B 1 120 ? -22.641 -1.062 15.031 1 66.75 120 LYS B C 1
ATOM 4432 O O . LYS B 1 120 ? -22.938 -2.098 15.625 1 66.75 120 LYS B O 1
ATOM 4437 N N . HIS B 1 121 ? -22.203 0.085 15.508 1 71.81 121 HIS B N 1
ATOM 4438 C CA . HIS B 1 121 ? -22.031 0.152 16.953 1 71.81 121 HIS B CA 1
ATOM 4439 C C . HIS B 1 121 ? -23.219 0.862 17.609 1 71.81 121 HIS B C 1
ATOM 4441 O O . HIS B 1 121 ? -23.641 1.917 17.141 1 71.81 121 HIS B O 1
ATOM 4447 N N . SER B 1 122 ? -23.797 0.127 18.516 1 76.25 122 SER B N 1
ATOM 4448 C CA . SER B 1 122 ? -24.922 0.725 19.234 1 76.25 122 SER B CA 1
ATOM 4449 C C . SER B 1 122 ? -24.656 0.761 20.734 1 76.25 122 SER B C 1
ATOM 4451 O O . SER B 1 122 ? -24.609 -0.283 21.391 1 76.25 122 SER B O 1
ATOM 4453 N N . PRO B 1 123 ? -24.391 2.07 21.266 1 84.88 123 PRO B N 1
ATOM 4454 C CA . PRO B 1 123 ? -24.359 3.373 20.594 1 84.88 123 PRO B CA 1
ATOM 4455 C C . PRO B 1 123 ? -23.016 3.668 19.938 1 84.88 123 PRO B C 1
ATOM 4457 O O . PRO B 1 123 ? -21.984 3.125 20.359 1 84.88 123 PRO B O 1
ATOM 4460 N N . ALA B 1 124 ? -23.016 4.461 18.953 1 87.88 124 ALA B N 1
ATOM 4461 C CA . ALA B 1 124 ? -21.797 5.027 18.406 1 87.88 124 ALA B CA 1
ATOM 4462 C C . ALA B 1 124 ? -21.141 5.992 19.375 1 87.88 124 ALA B C 1
ATOM 4464 O O . ALA B 1 124 ? -21.828 6.785 20.031 1 87.88 124 ALA B O 1
ATOM 4465 N N . LEU B 1 125 ? -19.938 5.844 19.594 1 91.81 125 LEU B 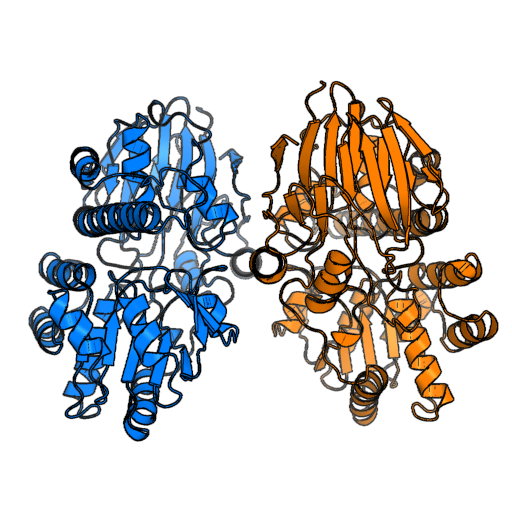N 1
ATOM 4466 C CA . LEU B 1 125 ? -19.188 6.691 20.516 1 91.81 125 LEU B CA 1
ATOM 4467 C C . LEU B 1 125 ? -18.109 7.473 19.781 1 91.81 125 LEU B C 1
ATOM 4469 O O . LEU B 1 125 ? -17.516 6.969 18.828 1 91.81 125 LEU B O 1
ATOM 4473 N N . PRO B 1 126 ? -17.938 8.703 20.188 1 95.06 126 PRO B N 1
ATOM 4474 C CA . PRO B 1 126 ? -16.719 9.367 19.734 1 95.06 126 PRO B CA 1
ATOM 4475 C C . PRO B 1 126 ? -15.461 8.812 20.391 1 95.06 126 PRO B C 1
ATOM 4477 O O . PRO B 1 126 ? -15.531 8.25 21.484 1 95.06 126 PRO B O 1
ATOM 4480 N N . LEU B 1 127 ? -14.391 8.891 19.75 1 96.31 127 LEU B N 1
ATOM 4481 C CA . LEU B 1 127 ? -13.117 8.461 20.312 1 96.31 127 LEU B CA 1
ATOM 4482 C C . LEU B 1 127 ? -12.758 9.297 21.531 1 96.31 127 LEU B C 1
ATOM 4484 O O . LEU B 1 127 ? -12.18 8.789 22.484 1 96.31 127 LEU B O 1
ATOM 4488 N N . TYR B 1 128 ? -13.055 10.625 21.5 1 97.56 128 TYR B N 1
ATOM 4489 C CA . TYR B 1 128 ? -12.961 11.578 22.594 1 97.56 128 TYR B CA 1
ATOM 4490 C C . TYR B 1 128 ? -13.938 12.734 22.406 1 97.56 128 TYR B C 1
ATOM 4492 O O . TYR B 1 128 ? -14.5 12.906 21.328 1 97.56 128 TYR B O 1
ATOM 4500 N N . ARG B 1 129 ? -14.188 13.484 23.594 1 96 129 ARG B N 1
ATOM 4501 C CA . ARG B 1 129 ? -15.164 14.562 23.609 1 96 129 ARG B CA 1
ATOM 4502 C C . ARG B 1 129 ? -14.484 15.922 23.734 1 96 129 ARG B C 1
ATOM 4504 O O . ARG B 1 129 ? -13.312 16 24.125 1 96 129 ARG B O 1
ATOM 4511 N N . VAL B 1 130 ? -15.18 16.906 23.25 1 96.62 130 VAL B N 1
ATOM 4512 C CA . VAL B 1 130 ? -14.672 18.266 23.344 1 96.62 130 VAL B CA 1
ATOM 4513 C C . VAL B 1 130 ? -14.203 18.547 24.781 1 96.62 130 VAL B C 1
ATOM 4515 O O . VAL B 1 130 ? -13.172 19.188 24.984 1 96.62 130 VAL B O 1
ATOM 4518 N N . ALA B 1 131 ? -14.867 18.047 25.734 1 95.75 131 ALA B N 1
ATOM 4519 C CA . ALA B 1 131 ? -14.547 18.25 27.141 1 95.75 131 ALA B CA 1
ATOM 4520 C C . ALA B 1 131 ? -13.188 17.656 27.484 1 95.75 131 ALA B C 1
ATOM 4522 O O . ALA B 1 131 ? -12.539 18.078 28.453 1 95.75 131 ALA B O 1
ATOM 4523 N N . ASP B 1 132 ? -12.75 16.672 26.766 1 97.19 132 ASP B N 1
ATOM 4524 C CA . ASP B 1 132 ? -11.492 15.984 27.031 1 97.19 132 ASP B CA 1
ATOM 4525 C C . ASP B 1 132 ? -10.297 16.812 26.562 1 97.19 132 ASP B C 1
ATOM 4527 O O . ASP B 1 132 ? -9.156 16.531 26.938 1 97.19 132 ASP B O 1
ATOM 4531 N N . ILE B 1 133 ? -10.539 17.828 25.734 1 98.12 133 ILE B N 1
ATOM 4532 C CA . ILE B 1 133 ? -9.461 18.562 25.078 1 98.12 133 ILE B CA 1
ATOM 4533 C C . ILE B 1 133 ? -8.742 19.438 26.094 1 98.12 133 ILE B C 1
ATOM 4535 O O . ILE B 1 133 ? -7.52 19.578 26.047 1 98.12 133 ILE B O 1
ATOM 4539 N N . ASP B 1 134 ? -9.484 20 27 1 97.81 134 ASP B N 1
ATOM 4540 C CA . ASP B 1 134 ? -8.867 20.891 27.969 1 97.81 134 ASP B CA 1
ATOM 4541 C C . ASP B 1 134 ? -7.832 20.156 28.812 1 97.81 134 ASP B C 1
ATOM 4543 O O . ASP B 1 134 ? -6.754 20.688 29.094 1 97.81 134 ASP B O 1
ATOM 4547 N N . ARG B 1 135 ? -8.188 18.984 29.234 1 97.62 135 ARG B N 1
ATOM 4548 C CA . ARG B 1 135 ? -7.254 18.172 30 1 97.62 135 ARG B CA 1
ATOM 4549 C C . ARG B 1 135 ? -5.992 17.875 29.203 1 97.62 135 ARG B C 1
ATOM 4551 O O . ARG B 1 135 ? -4.891 17.844 29.75 1 97.62 135 ARG B O 1
ATOM 4558 N N . THR B 1 136 ? -6.195 17.609 27.984 1 98.56 136 THR B N 1
ATOM 4559 C CA . THR B 1 136 ? -5.074 17.328 27.109 1 98.56 136 THR B CA 1
ATOM 4560 C C . THR B 1 136 ? -4.191 18.562 26.938 1 98.56 136 THR B C 1
ATOM 4562 O O . THR B 1 136 ? -2.967 18.469 27.031 1 98.56 136 THR B O 1
ATOM 4565 N N . MET B 1 137 ? -4.84 19.719 26.719 1 98.56 137 MET B N 1
ATOM 4566 C CA . MET B 1 137 ? -4.113 20.969 26.453 1 98.56 137 MET B CA 1
ATOM 4567 C C . MET B 1 137 ? -3.299 21.375 27.688 1 98.56 137 MET B C 1
ATOM 4569 O O . MET B 1 137 ? -2.23 21.984 27.547 1 98.56 137 MET B O 1
ATOM 4573 N N . ALA B 1 138 ? -3.752 21 28.828 1 98.5 138 ALA B N 1
ATOM 4574 C CA . ALA B 1 138 ? -3.074 21.359 30.078 1 98.5 138 ALA B CA 1
ATOM 4575 C C . ALA B 1 138 ? -1.707 20.688 30.156 1 98.5 138 ALA B C 1
ATOM 4577 O O . ALA B 1 138 ? -0.848 21.125 30.938 1 98.5 138 ALA B O 1
ATOM 4578 N N . LEU B 1 139 ? -1.478 19.672 29.375 1 98.69 139 LEU B N 1
ATOM 4579 C CA . LEU B 1 139 ? -0.235 18.922 29.438 1 98.69 139 LEU B CA 1
ATOM 4580 C C . LEU B 1 139 ? 0.8 19.469 28.469 1 98.69 139 LEU B C 1
ATOM 4582 O O . LEU B 1 139 ? 1.974 19.094 28.531 1 98.69 139 LEU B O 1
ATOM 4586 N N . PHE B 1 140 ? 0.406 20.375 27.594 1 98.75 140 PHE B N 1
ATOM 4587 C CA . PHE B 1 140 ? 1.319 20.938 26.594 1 98.75 140 PHE B CA 1
ATOM 4588 C C . PHE B 1 140 ? 2.359 21.828 27.266 1 98.75 140 PHE B C 1
ATOM 4590 O O . PHE B 1 140 ? 2.035 22.594 28.188 1 98.75 140 PHE B O 1
ATOM 4597 N N . LYS B 1 141 ? 3.539 21.672 26.875 1 98.38 141 LYS B N 1
ATOM 4598 C CA . LYS B 1 141 ? 4.668 22.516 27.281 1 98.38 141 LYS B CA 1
ATOM 4599 C C . LYS B 1 141 ? 5.453 23.016 26.078 1 98.38 141 LYS B C 1
ATOM 4601 O O . LYS B 1 141 ? 6.398 22.359 25.625 1 98.38 141 LYS B O 1
ATOM 4606 N N . PRO B 1 142 ? 5.152 24.219 25.641 1 97.31 142 PRO B N 1
ATOM 4607 C CA . PRO B 1 142 ? 5.82 24.75 24.453 1 97.31 142 PRO B CA 1
ATOM 4608 C C . PRO B 1 142 ? 7.336 24.844 24.609 1 97.31 142 PRO B C 1
ATOM 4610 O O . PRO B 1 142 ? 7.82 25.188 25.688 1 97.31 142 PRO B O 1
ATOM 4613 N N . ALA B 1 143 ? 8.016 24.469 23.578 1 97.19 143 ALA B N 1
ATOM 4614 C CA . ALA B 1 143 ? 9.461 24.609 23.453 1 97.19 143 ALA B CA 1
ATOM 4615 C C . ALA B 1 143 ? 9.828 25.594 22.344 1 97.19 143 ALA B C 1
ATOM 4617 O O . ALA B 1 143 ? 9.281 25.516 21.234 1 97.19 143 ALA B O 1
ATOM 4618 N N . ALA B 1 144 ? 10.727 26.516 22.656 1 96.38 144 ALA B N 1
ATOM 4619 C CA . ALA B 1 144 ? 11.172 27.469 21.656 1 96.38 144 ALA B CA 1
ATOM 4620 C C . ALA B 1 144 ? 12.023 26.781 20.578 1 96.38 144 ALA B C 1
ATOM 4622 O O . ALA B 1 144 ? 12.812 25.891 20.891 1 96.38 144 ALA B O 1
ATOM 4623 N N . LEU B 1 145 ? 11.867 27.281 19.359 1 96.75 145 LEU B N 1
ATOM 4624 C CA . LEU B 1 145 ? 12.742 26.812 18.297 1 96.75 145 LEU B CA 1
ATOM 4625 C C . LEU B 1 145 ? 14.203 27.156 18.594 1 96.75 145 LEU B C 1
ATOM 4627 O O . LEU B 1 145 ? 14.492 28.219 19.125 1 96.75 145 LEU B O 1
ATOM 4631 N N . HIS B 1 146 ? 15.078 26.297 18.344 1 97.56 146 HIS B N 1
ATOM 4632 C CA . HIS B 1 146 ? 16.531 26.484 18.391 1 97.56 146 HIS B CA 1
ATOM 4633 C C . HIS B 1 146 ? 17.031 26.547 19.828 1 97.56 146 HIS B C 1
ATOM 4635 O O . HIS B 1 146 ? 18.172 26.969 20.078 1 97.56 146 HIS B O 1
ATOM 4641 N N . GLU B 1 147 ? 16.203 26.219 20.766 1 97.88 147 GLU B N 1
ATOM 4642 C CA . GLU B 1 147 ? 16.609 26.125 22.172 1 97.88 147 GLU B CA 1
ATOM 4643 C C . GLU B 1 147 ? 16.438 24.719 22.719 1 97.88 147 GLU B C 1
ATOM 4645 O O . GLU B 1 147 ? 15.398 24.094 22.5 1 97.88 147 GLU B O 1
ATOM 4650 N N . GLU B 1 148 ? 17.406 24.328 23.406 1 98.06 148 GLU B N 1
ATOM 4651 C CA . GLU B 1 148 ? 17.344 22.984 23.969 1 98.06 148 GLU B CA 1
ATOM 4652 C C . GLU B 1 148 ? 16.422 22.938 25.188 1 98.06 148 GLU B C 1
ATOM 4654 O O . GLU B 1 148 ? 16.422 23.859 26.016 1 98.06 148 GLU B O 1
ATOM 4659 N N . VAL B 1 149 ? 15.617 21.922 25.234 1 98.06 149 VAL B N 1
ATOM 4660 C CA . VAL B 1 149 ? 14.719 21.688 26.359 1 98.06 149 VAL B CA 1
ATOM 4661 C C . VAL B 1 149 ? 15 20.297 26.953 1 98.06 149 VAL B C 1
ATOM 4663 O O . VAL B 1 149 ? 15.289 19.344 26.219 1 98.06 149 VAL B O 1
ATOM 4666 N N . ALA B 1 150 ? 14.859 20.25 28.266 1 98.31 150 ALA B N 1
ATOM 4667 C CA . ALA B 1 150 ? 15.102 18.984 28.953 1 98.31 150 ALA B CA 1
ATOM 4668 C C . ALA B 1 150 ? 13.938 18.016 28.75 1 98.31 150 ALA B C 1
ATOM 4670 O O . ALA B 1 150 ? 12.773 18.438 28.766 1 98.31 150 ALA B O 1
ATOM 4671 N N . LEU B 1 151 ? 14.242 16.766 28.531 1 98.5 151 LEU B N 1
ATOM 4672 C CA . LEU B 1 151 ? 13.281 15.672 28.484 1 98.5 151 LEU B CA 1
ATOM 4673 C C . LEU B 1 151 ? 13.57 14.656 29.594 1 98.5 151 LEU B C 1
ATOM 4675 O O . LEU B 1 151 ? 14.664 14.648 30.172 1 98.5 151 LEU B O 1
ATOM 4679 N N . PRO B 1 152 ? 12.578 13.844 29.938 1 97.81 152 PRO B N 1
ATOM 4680 C CA . PRO B 1 152 ? 12.844 12.766 30.891 1 97.81 152 PRO B CA 1
ATOM 4681 C C . PRO B 1 152 ? 14.008 11.875 30.469 1 97.81 152 PRO B C 1
ATOM 4683 O O . PRO B 1 152 ? 14.289 11.742 29.266 1 97.81 152 PRO B O 1
ATOM 4686 N N . GLY B 1 153 ? 14.695 11.18 31.453 1 96.5 153 GLY B N 1
ATOM 4687 C CA . GLY B 1 153 ? 15.773 10.242 31.172 1 96.5 153 GLY B CA 1
ATOM 4688 C C . GLY B 1 153 ? 17.062 10.93 30.719 1 96.5 153 GLY B C 1
ATOM 4689 O O . GLY B 1 153 ? 17.797 10.383 29.906 1 96.5 153 GLY B O 1
ATOM 4690 N N . ASP B 1 154 ? 17.234 12.164 31.094 1 96.44 154 ASP B N 1
ATOM 4691 C CA . ASP B 1 154 ? 18.391 12.977 30.734 1 96.44 154 ASP B CA 1
ATOM 4692 C C . ASP B 1 154 ? 18.422 13.258 29.234 1 96.44 154 ASP B C 1
ATOM 4694 O O . ASP B 1 154 ? 19.5 13.328 28.625 1 96.44 154 ASP B O 1
ATOM 4698 N N . GLY B 1 155 ? 17.266 13.305 28.672 1 98 155 GLY B N 1
ATOM 4699 C CA . GLY B 1 155 ? 17.156 13.633 27.266 1 98 155 GLY B CA 1
ATOM 4700 C C . GLY B 1 155 ? 17.125 15.133 27 1 98 155 GLY B C 1
ATOM 4701 O O . GLY B 1 155 ? 16.953 15.922 27.922 1 98 155 GLY B O 1
ATOM 4702 N N . ARG B 1 156 ? 17.391 15.469 25.781 1 98.69 156 ARG B N 1
ATOM 4703 C CA . ARG B 1 156 ? 17.281 16.844 25.312 1 98.69 156 ARG B CA 1
ATOM 4704 C C . ARG B 1 156 ? 16.562 16.938 23.969 1 98.69 156 ARG B C 1
ATOM 4706 O O . ARG B 1 156 ? 16.766 16.078 23.109 1 98.69 156 ARG B O 1
ATOM 4713 N N . LEU B 1 157 ? 15.781 18 23.828 1 98.81 157 LEU B N 1
ATOM 4714 C CA . LEU B 1 157 ? 15.008 18.234 22.625 1 98.81 157 LEU B CA 1
ATOM 4715 C C . LEU B 1 157 ? 15.438 19.531 21.953 1 98.81 157 LEU B C 1
ATOM 4717 O O . LEU B 1 157 ? 15.609 20.562 22.625 1 98.81 157 LEU B O 1
ATOM 4721 N N . LEU B 1 158 ? 15.711 19.469 20.719 1 98.88 158 LEU B N 1
ATOM 4722 C CA . LEU B 1 158 ? 15.945 20.656 19.906 1 98.88 158 LEU B CA 1
ATOM 4723 C C . LEU B 1 158 ? 15.023 20.672 18.688 1 98.88 158 LEU B C 1
ATOM 4725 O O . LEU B 1 158 ? 15.039 19.75 17.875 1 98.88 158 LEU B O 1
ATOM 4729 N N . LEU B 1 159 ? 14.203 21.688 18.609 1 98.75 159 LEU B N 1
ATOM 4730 C CA . LEU B 1 159 ? 13.289 21.844 17.484 1 98.75 159 LEU B CA 1
ATOM 4731 C C . LEU B 1 159 ? 13.852 22.828 16.453 1 98.75 159 LEU B C 1
ATOM 4733 O O . LEU B 1 159 ? 14.469 23.828 16.812 1 98.75 159 LEU B O 1
ATOM 4737 N N . ARG B 1 160 ? 13.719 22.5 15.156 1 98.56 160 ARG B N 1
ATOM 4738 C CA . ARG B 1 160 ? 14.039 23.375 14.039 1 98.56 160 ARG B CA 1
ATOM 4739 C C . ARG B 1 160 ? 12.859 23.484 13.07 1 98.56 160 ARG B C 1
ATOM 4741 O O . ARG B 1 160 ? 11.984 22.609 13.055 1 98.56 160 ARG B O 1
ATOM 4748 N N . ARG B 1 161 ? 12.844 24.516 12.305 1 98.19 161 ARG B N 1
ATOM 4749 C CA . ARG B 1 161 ? 11.75 24.719 11.359 1 98.19 161 ARG B CA 1
ATOM 4750 C C . ARG B 1 161 ? 11.719 23.594 10.32 1 98.19 161 ARG B C 1
ATOM 4752 O O . ARG B 1 161 ? 12.75 23.25 9.734 1 98.19 161 ARG B O 1
ATOM 4759 N N . ALA B 1 162 ? 10.516 23 10.102 1 98.56 162 ALA B N 1
ATOM 4760 C CA . ALA B 1 162 ? 10.352 21.953 9.094 1 98.56 162 ALA B CA 1
ATOM 4761 C C . ALA B 1 162 ? 9.773 22.531 7.801 1 98.56 162 ALA B C 1
ATOM 4763 O O . ALA B 1 162 ? 9.82 21.875 6.754 1 98.56 162 ALA B O 1
ATOM 4764 N N . GLY B 1 163 ? 9.195 23.734 7.867 1 97.62 163 GLY B N 1
ATOM 4765 C CA . GLY B 1 163 ? 8.703 24.438 6.691 1 97.62 163 GLY B CA 1
ATOM 4766 C C . GLY B 1 163 ? 7.383 23.891 6.18 1 97.62 163 GLY B C 1
ATOM 4767 O O . GLY B 1 163 ? 6.918 24.281 5.105 1 97.62 163 GLY B O 1
ATOM 4768 N N . HIS B 1 164 ? 6.656 23.047 6.875 1 97.25 164 HIS B N 1
ATOM 4769 C CA . HIS B 1 164 ? 5.48 22.312 6.418 1 97.25 164 HIS B CA 1
ATOM 4770 C C . HIS B 1 164 ? 4.203 23.094 6.688 1 97.25 164 HIS B C 1
ATOM 4772 O O . HIS B 1 164 ? 3.516 23.516 5.75 1 97.25 164 HIS B O 1
ATOM 4778 N N . ILE B 1 165 ? 3.865 23.375 7.883 1 96.75 165 ILE B N 1
ATOM 4779 C CA . ILE B 1 165 ? 2.787 24.25 8.32 1 96.75 165 ILE B CA 1
ATOM 4780 C C . ILE B 1 165 ? 3.264 25.109 9.492 1 96.75 165 ILE B C 1
ATOM 4782 O O . ILE B 1 165 ? 4.387 24.938 9.977 1 96.75 165 ILE B O 1
ATOM 4786 N N . LEU B 1 166 ? 2.4 25.984 9.883 1 96 166 LEU B N 1
ATOM 4787 C CA . LEU B 1 166 ? 2.73 26.844 11.008 1 96 166 LEU B CA 1
ATOM 4788 C C . LEU B 1 166 ? 3.117 26.016 12.234 1 96 166 LEU B C 1
ATOM 4790 O O . LEU B 1 166 ? 2.352 25.156 12.672 1 96 166 LEU B O 1
ATOM 4794 N N . GLY B 1 167 ? 4.332 26.234 12.719 1 97 167 GLY B N 1
ATOM 4795 C CA . GLY B 1 167 ? 4.793 25.578 13.93 1 97 167 GLY B CA 1
ATOM 4796 C C . GLY B 1 167 ? 5.48 24.25 13.672 1 97 167 GLY B C 1
ATOM 4797 O O . GLY B 1 167 ? 6.137 23.703 14.562 1 97 167 GLY B O 1
ATOM 4798 N N . ALA B 1 168 ? 5.387 23.734 12.422 1 98.44 168 ALA B N 1
ATOM 4799 C CA . ALA B 1 168 ? 5.973 22.422 12.109 1 98.44 168 ALA B CA 1
ATOM 4800 C C . ALA B 1 168 ? 7.48 22.438 12.328 1 98.44 168 ALA B C 1
ATOM 4802 O O . ALA B 1 168 ? 8.164 23.406 11.969 1 98.44 168 ALA B O 1
ATOM 4803 N N . SER B 1 169 ? 7.965 21.375 12.922 1 98.75 169 SER B N 1
ATOM 4804 C CA . SER B 1 169 ? 9.375 21.344 13.297 1 98.75 169 SER B CA 1
ATOM 4805 C C . SER B 1 169 ? 9.961 19.953 13.094 1 98.75 169 SER B C 1
ATOM 4807 O O . SER B 1 169 ? 9.242 18.953 13.18 1 98.75 169 SER B O 1
ATOM 4809 N N . THR B 1 170 ? 11.242 19.938 12.758 1 98.81 170 THR B N 1
ATOM 4810 C CA . THR B 1 170 ? 12.008 18.719 13.008 1 98.81 170 THR B CA 1
ATOM 4811 C C . THR B 1 170 ? 12.375 18.594 14.484 1 98.81 170 THR B C 1
ATOM 4813 O O . THR B 1 170 ? 12.555 19.609 15.164 1 98.81 170 THR B O 1
ATOM 4816 N N . ALA B 1 171 ? 12.43 17.406 14.969 1 98.94 171 ALA B N 1
ATOM 4817 C CA . ALA B 1 171 ? 12.711 17.172 16.375 1 98.94 171 ALA B CA 1
ATOM 4818 C C . ALA B 1 171 ? 14 16.359 16.547 1 98.94 171 ALA B C 1
ATOM 4820 O O . ALA B 1 171 ? 14.07 15.195 16.141 1 98.94 171 ALA B O 1
ATOM 4821 N N . GLN B 1 172 ? 15 17 17.078 1 98.88 172 GLN B N 1
ATOM 4822 C CA . GLN B 1 172 ? 16.234 16.328 17.453 1 98.88 172 GLN B CA 1
ATOM 4823 C C . GLN B 1 172 ? 16.219 15.914 18.922 1 98.88 172 GLN B C 1
ATOM 4825 O O . GLN B 1 172 ? 16.016 16.75 19.812 1 98.88 172 GLN B O 1
ATOM 4830 N N . ILE B 1 173 ? 16.328 14.641 19.203 1 98.81 173 ILE B N 1
ATOM 4831 C CA . ILE B 1 173 ? 16.328 14.117 20.562 1 98.81 173 ILE B CA 1
ATOM 4832 C C . ILE B 1 173 ? 17.672 13.484 20.875 1 98.81 173 ILE B C 1
ATOM 4834 O O . ILE B 1 173 ? 18.094 12.531 20.219 1 98.81 173 ILE B O 1
ATOM 4838 N N . ASP B 1 174 ? 18.406 14.086 21.828 1 98.62 174 ASP B N 1
ATOM 4839 C CA . ASP B 1 174 ? 19.625 13.492 22.375 1 98.62 174 ASP B CA 1
ATOM 4840 C C . ASP B 1 174 ? 19.328 12.688 23.641 1 98.62 174 ASP B C 1
ATOM 4842 O O . ASP B 1 174 ? 18.891 13.242 24.641 1 98.62 174 ASP B O 1
ATOM 4846 N N . ILE B 1 175 ? 19.5 11.43 23.562 1 98.12 175 ILE B N 1
ATOM 4847 C CA . ILE B 1 175 ? 19.219 10.562 24.719 1 98.12 175 ILE B CA 1
ATOM 4848 C C . ILE B 1 175 ? 20.094 9.305 24.625 1 98.12 175 ILE B C 1
ATOM 4850 O O . ILE B 1 175 ? 20.391 8.82 23.531 1 98.12 175 ILE B O 1
ATOM 4854 N N . GLY B 1 176 ? 20.547 8.789 25.797 1 96.38 176 GLY B N 1
ATOM 4855 C CA . GLY B 1 176 ? 21.359 7.574 25.828 1 96.38 176 GLY B CA 1
ATOM 4856 C C . GLY B 1 176 ? 22.641 7.684 25.016 1 96.38 176 GLY B C 1
ATOM 4857 O O . GLY B 1 176 ? 23.062 6.707 24.406 1 96.38 176 GLY B O 1
ATOM 4858 N N . GLY B 1 177 ? 23.109 8.844 24.828 1 96.31 177 GLY B N 1
ATOM 4859 C CA . GLY B 1 177 ? 24.359 9.062 24.109 1 96.31 177 GLY B CA 1
ATOM 4860 C C . GLY B 1 177 ? 24.188 9.078 22.609 1 96.31 177 GLY B C 1
ATOM 4861 O O . GLY B 1 177 ? 25.172 9.07 21.859 1 96.31 177 GLY B O 1
ATOM 4862 N N . ARG B 1 178 ? 22.969 9.039 22.125 1 97.94 178 ARG B N 1
ATOM 4863 C CA . ARG B 1 178 ? 22.672 9.055 20.688 1 97.94 178 ARG B CA 1
ATOM 4864 C C . ARG B 1 178 ? 21.797 10.25 20.328 1 97.94 178 ARG B C 1
ATOM 4866 O O . ARG B 1 178 ? 21.047 10.75 21.156 1 97.94 178 ARG B O 1
ATOM 4873 N N . ARG B 1 179 ? 22.031 10.742 19.156 1 98.5 179 ARG B N 1
ATOM 4874 C CA . ARG B 1 179 ? 21.203 11.805 18.578 1 98.5 179 ARG B CA 1
ATOM 4875 C C . ARG B 1 179 ? 20.266 11.258 17.516 1 98.5 179 ARG B C 1
ATOM 4877 O O . ARG B 1 179 ? 20.703 10.766 16.484 1 98.5 179 ARG B O 1
ATOM 4884 N N . ILE B 1 180 ? 18.938 11.305 17.797 1 98.88 180 ILE B N 1
ATOM 4885 C CA . ILE B 1 180 ? 17.922 10.836 16.859 1 98.88 180 ILE B CA 1
ATOM 4886 C C . ILE B 1 180 ? 17.156 12.031 16.297 1 98.88 180 ILE B C 1
ATOM 4888 O O . ILE B 1 180 ? 16.672 12.883 17.062 1 98.88 180 ILE B O 1
ATOM 4892 N N . LEU B 1 181 ? 17.094 12.078 14.992 1 98.94 181 LEU B N 1
ATOM 4893 C CA . LEU B 1 181 ? 16.422 13.188 14.328 1 98.94 181 LEU B CA 1
ATOM 4894 C C . LEU B 1 181 ? 15.133 12.727 13.656 1 98.94 181 LEU B C 1
ATOM 4896 O O . LEU B 1 181 ? 15.148 11.781 12.859 1 98.94 181 LEU B O 1
ATOM 4900 N N . PHE B 1 182 ? 14.023 13.336 14.031 1 98.94 182 PHE B N 1
ATOM 4901 C CA . PHE B 1 182 ? 12.734 13.109 13.383 1 98.94 182 PHE B CA 1
ATOM 4902 C C . PHE B 1 182 ? 12.383 14.281 12.461 1 98.94 182 PHE B C 1
ATOM 4904 O O . PHE B 1 182 ? 12.281 15.422 12.914 1 98.94 182 PHE B O 1
ATOM 4911 N N . SER B 1 183 ? 12.133 13.961 11.234 1 98.81 183 SER B N 1
ATOM 4912 C CA . SER B 1 183 ? 11.875 15.031 10.273 1 98.81 183 SER B CA 1
ATOM 4913 C C . SER B 1 183 ? 10.484 15.625 10.469 1 98.81 183 SER B C 1
ATOM 4915 O O . SER B 1 183 ? 10.25 16.781 10.117 1 98.81 183 SER B O 1
ATOM 4917 N N . GLY B 1 184 ? 9.539 14.742 11.094 1 98.44 184 GLY B N 1
ATOM 4918 C CA . GLY B 1 184 ? 8.156 15.117 10.875 1 98.44 184 GLY B CA 1
ATOM 4919 C C . GLY B 1 184 ? 7.773 15.164 9.406 1 98.44 184 GLY B C 1
ATOM 4920 O O . GLY B 1 184 ? 8.164 14.289 8.625 1 98.44 184 GLY B O 1
ATOM 4921 N N . ASP B 1 185 ? 6.891 16.156 9.094 1 98.62 185 ASP B N 1
ATOM 4922 C CA . ASP B 1 185 ? 6.609 16.422 7.691 1 98.62 185 ASP B CA 1
ATOM 4923 C C . ASP B 1 185 ? 7.41 17.625 7.191 1 98.62 185 ASP B C 1
ATOM 4925 O O . ASP B 1 185 ? 7.371 18.688 7.793 1 98.62 185 ASP B O 1
ATOM 4929 N N . LEU B 1 186 ? 8.164 17.422 6.164 1 98.75 186 LEU B N 1
ATOM 4930 C CA . LEU B 1 186 ? 8.992 18.484 5.613 1 98.75 186 LEU B CA 1
ATOM 4931 C C . LEU B 1 186 ? 8.227 19.266 4.543 1 98.75 186 LEU B C 1
ATOM 4933 O O . LEU B 1 186 ? 7.535 18.672 3.713 1 98.75 186 LEU B O 1
ATOM 4937 N N . GLY B 1 187 ? 8.344 20.594 4.621 1 97.88 187 GLY B N 1
ATOM 4938 C CA . GLY B 1 187 ? 7.707 21.438 3.631 1 97.88 187 GLY B CA 1
ATOM 4939 C C . GLY B 1 187 ? 8.523 21.594 2.365 1 97.88 187 GLY B C 1
ATOM 4940 O O . GLY B 1 187 ? 9.594 21 2.232 1 97.88 187 GLY B O 1
ATOM 4941 N N . ARG B 1 188 ? 8.047 22.344 1.479 1 96.12 188 ARG B N 1
ATOM 4942 C CA . ARG B 1 188 ? 8.672 22.609 0.186 1 96.12 188 ARG B CA 1
ATOM 4943 C C . ARG B 1 188 ? 9.703 23.734 0.294 1 96.12 188 ARG B C 1
ATOM 4945 O O . ARG B 1 188 ? 9.523 24.688 1.053 1 96.12 188 ARG B O 1
ATOM 4952 N N . TYR B 1 189 ? 10.75 23.594 -0.487 1 95.56 189 TYR B N 1
ATOM 4953 C CA . TYR B 1 189 ? 11.648 24.719 -0.654 1 95.56 189 TYR B CA 1
ATOM 4954 C C . TYR B 1 189 ? 11.008 25.797 -1.521 1 95.56 189 TYR B C 1
ATOM 4956 O O . TYR B 1 189 ? 10.273 25.5 -2.461 1 95.56 189 TYR B O 1
ATOM 4964 N N . ASP B 1 190 ? 11.234 27.031 -1.146 1 92.12 190 ASP B N 1
ATOM 4965 C CA . ASP B 1 190 ? 10.742 28.203 -1.867 1 92.12 190 ASP B CA 1
ATOM 4966 C C . ASP B 1 190 ? 9.219 28.266 -1.841 1 92.12 190 ASP B C 1
ATOM 4968 O O . ASP B 1 190 ? 8.594 28.703 -2.807 1 92.12 190 ASP B O 1
ATOM 4972 N N . ASP B 1 191 ? 8.648 27.672 -0.828 1 93.12 191 ASP B N 1
ATOM 4973 C CA . ASP B 1 191 ? 7.215 27.828 -0.608 1 93.12 191 ASP B CA 1
ATOM 4974 C C . ASP B 1 191 ? 6.836 29.297 -0.472 1 93.12 191 ASP B C 1
ATOM 4976 O O . ASP B 1 191 ? 7.555 30.078 0.168 1 93.12 191 ASP B O 1
ATOM 4980 N N . PRO B 1 192 ? 5.738 29.672 -1.058 1 90.56 192 PRO B N 1
ATOM 4981 C CA . PRO B 1 192 ? 5.375 31.094 -1.014 1 90.56 192 PRO B CA 1
ATOM 4982 C C . PRO B 1 192 ? 4.957 31.562 0.381 1 90.56 192 PRO B C 1
ATOM 4984 O O . PRO B 1 192 ? 4.977 32.75 0.671 1 90.56 192 PRO B O 1
ATOM 4987 N N . VAL B 1 193 ? 4.613 30.672 1.245 1 93.31 193 VAL B N 1
ATOM 4988 C CA . VAL B 1 193 ? 4.055 31.047 2.539 1 93.31 193 VAL B CA 1
ATOM 4989 C C . VAL B 1 193 ? 5.02 30.656 3.654 1 93.31 193 VAL B C 1
ATOM 4991 O O . VAL B 1 193 ? 5.352 31.469 4.516 1 93.31 193 VAL B O 1
ATOM 4994 N N . MET B 1 194 ? 5.57 29.484 3.592 1 96.06 194 MET B N 1
ATOM 4995 C CA . MET B 1 194 ? 6.348 28.953 4.703 1 96.06 194 MET B CA 1
ATOM 4996 C C . MET B 1 194 ? 7.844 29.094 4.441 1 96.06 194 MET B C 1
ATOM 4998 O O . MET B 1 194 ? 8.281 29.094 3.291 1 96.06 194 MET B O 1
ATOM 5002 N N . HIS B 1 195 ? 8.617 29.219 5.562 1 96.94 195 HIS B N 1
ATOM 5003 C CA . HIS B 1 195 ? 10.07 29.156 5.461 1 96.94 195 HIS B CA 1
ATOM 5004 C C . HIS B 1 195 ? 10.523 27.781 4.977 1 96.94 195 HIS B C 1
ATOM 5006 O O . HIS B 1 195 ? 9.812 26.797 5.148 1 96.94 195 HIS B O 1
ATOM 5012 N N . ASP B 1 196 ? 11.703 27.781 4.359 1 97.88 196 ASP B N 1
ATOM 5013 C CA . ASP B 1 196 ? 12.305 26.516 3.957 1 97.88 196 ASP B CA 1
ATOM 5014 C C . ASP B 1 196 ? 12.586 25.641 5.168 1 97.88 196 ASP B C 1
ATOM 5016 O O . ASP B 1 196 ? 12.828 26.141 6.27 1 97.88 196 ASP B O 1
ATOM 5020 N N . PRO B 1 197 ? 12.516 24.266 4.988 1 98.44 197 PRO B N 1
ATOM 5021 C CA . PRO B 1 197 ? 13.047 23.406 6.051 1 98.44 197 PRO B CA 1
ATOM 5022 C C . PRO B 1 197 ? 14.508 23.703 6.367 1 98.44 197 PRO B C 1
ATOM 5024 O O . PRO B 1 197 ? 15.297 23.969 5.457 1 98.44 197 PRO B O 1
ATOM 5027 N N . GLU B 1 198 ? 14.805 23.719 7.637 1 98.38 198 GLU B N 1
ATOM 5028 C CA . GLU B 1 198 ? 16.172 24 8.055 1 98.38 198 GLU B CA 1
ATOM 5029 C C . GLU B 1 198 ? 17.047 22.75 7.965 1 98.38 198 GLU B C 1
ATOM 5031 O O . GLU B 1 198 ? 16.594 21.641 8.242 1 98.38 198 GLU B O 1
ATOM 5036 N N . SER B 1 199 ? 18.266 22.969 7.59 1 97.38 199 SER B N 1
ATOM 5037 C CA . SER B 1 199 ? 19.234 21.875 7.504 1 97.38 199 SER B CA 1
ATOM 5038 C C . SER B 1 199 ? 19.656 21.406 8.891 1 97.38 199 SER B C 1
ATOM 5040 O O . SER B 1 199 ? 19.609 22.172 9.859 1 97.38 199 SER B O 1
ATOM 5042 N N . VAL B 1 200 ? 19.984 20.188 8.992 1 97.38 200 VAL B N 1
ATOM 5043 C CA . VAL B 1 200 ? 20.562 19.562 10.18 1 97.38 200 VAL B CA 1
ATOM 5044 C C . VAL B 1 200 ? 21.938 19 9.859 1 97.38 200 VAL B C 1
ATOM 5046 O O . VAL B 1 200 ? 22.109 18.234 8.906 1 97.38 200 VAL B O 1
ATOM 5049 N N . PRO B 1 201 ? 22.938 19.375 10.602 1 96.19 201 PRO B N 1
ATOM 5050 C CA . PRO B 1 201 ? 24.312 19 10.234 1 96.19 201 PRO B CA 1
ATOM 5051 C C . PRO B 1 201 ? 24.594 17.516 10.469 1 96.19 201 PRO B C 1
ATOM 5053 O O . PRO B 1 201 ? 25.328 16.891 9.68 1 96.19 201 PRO B O 1
ATOM 5056 N N . GLU B 1 202 ? 24.094 16.953 11.625 1 97.25 202 GLU B N 1
ATOM 5057 C CA . GLU B 1 202 ? 24.422 15.555 11.914 1 97.25 202 GLU B CA 1
ATOM 5058 C C . GLU B 1 202 ? 23.406 14.938 12.867 1 97.25 202 GLU B C 1
ATOM 5060 O O . GLU B 1 202 ? 22.766 15.648 13.641 1 97.25 202 GLU B O 1
ATOM 5065 N N . ALA B 1 203 ? 23.219 13.695 12.836 1 98.62 203 ALA B N 1
ATOM 5066 C CA . ALA B 1 203 ? 22.453 12.82 13.734 1 98.62 203 ALA B CA 1
ATOM 5067 C C . ALA B 1 203 ? 22.906 11.375 13.594 1 98.62 203 ALA B C 1
ATOM 5069 O O . ALA B 1 203 ? 23.406 10.969 12.539 1 98.62 203 ALA B O 1
ATOM 5070 N N . ASP B 1 204 ? 22.875 10.625 14.68 1 98.69 204 ASP B N 1
ATOM 5071 C CA . ASP B 1 204 ? 23.203 9.203 14.609 1 98.69 204 ASP B CA 1
ATOM 5072 C C . ASP B 1 204 ? 22.141 8.43 13.836 1 98.69 204 ASP B C 1
ATOM 5074 O O . ASP B 1 204 ? 22.453 7.516 13.07 1 98.69 204 ASP B O 1
ATOM 5078 N N . TYR B 1 205 ? 20.906 8.773 14.062 1 98.81 205 TYR B N 1
ATOM 5079 C CA . TYR B 1 205 ? 19.766 8.148 13.391 1 98.81 205 TYR B CA 1
ATOM 5080 C C . TYR B 1 205 ? 18.781 9.203 12.875 1 98.81 205 TYR B C 1
ATOM 5082 O O . TYR B 1 205 ? 18.609 10.258 13.5 1 98.81 205 TYR B O 1
ATOM 5090 N N . VAL B 1 206 ? 18.203 8.93 11.734 1 98.88 206 VAL B N 1
ATOM 5091 C CA . VAL B 1 206 ? 17.234 9.844 11.125 1 98.88 206 VAL B CA 1
ATOM 5092 C C . VAL B 1 206 ? 15.945 9.094 10.82 1 98.88 206 VAL B C 1
ATOM 5094 O O . VAL B 1 206 ? 15.977 8 10.242 1 98.88 206 VAL B O 1
ATOM 5097 N N . VAL B 1 207 ? 14.844 9.547 11.297 1 98.88 207 VAL B N 1
ATOM 5098 C CA . VAL B 1 207 ? 13.508 9.094 10.906 1 98.88 207 VAL B CA 1
ATOM 5099 C C . VAL B 1 207 ? 12.875 10.109 9.961 1 98.88 207 VAL B C 1
ATOM 5101 O O . VAL B 1 207 ? 12.539 11.227 10.375 1 98.88 207 VAL B O 1
ATOM 5104 N N . ILE B 1 208 ? 12.703 9.742 8.711 1 98.88 208 ILE B N 1
ATOM 5105 C CA . ILE B 1 208 ? 12.328 10.742 7.719 1 98.88 208 ILE B CA 1
ATOM 5106 C C . ILE B 1 208 ? 11.016 10.344 7.055 1 98.88 208 ILE B C 1
ATOM 5108 O O . ILE B 1 208 ? 10.781 9.156 6.793 1 98.88 208 ILE B O 1
ATOM 5112 N N . GLU B 1 209 ? 10.164 11.336 6.812 1 98.75 209 GLU B N 1
ATOM 5113 C CA . GLU B 1 209 ? 8.906 11.086 6.113 1 98.75 209 GLU B CA 1
ATOM 5114 C C . GLU B 1 209 ? 9.156 10.711 4.652 1 98.75 209 GLU B C 1
ATOM 5116 O O . GLU B 1 209 ? 10.234 10.969 4.113 1 98.75 209 GLU B O 1
ATOM 5121 N N . SER B 1 210 ? 8.125 10.062 4.016 1 98.56 210 SER B N 1
ATOM 5122 C CA . SER B 1 210 ? 8.273 9.641 2.627 1 98.56 210 SER B CA 1
ATOM 5123 C C . SER B 1 210 ? 6.953 9.766 1.87 1 98.56 210 SER B C 1
ATOM 5125 O O . SER B 1 210 ? 6.672 8.969 0.972 1 98.56 210 SER B O 1
ATOM 5127 N N . THR B 1 211 ? 6.082 10.734 2.307 1 97.75 211 THR B N 1
ATOM 5128 C CA . THR B 1 211 ? 4.781 10.938 1.682 1 97.75 211 THR B CA 1
ATOM 5129 C C . THR B 1 211 ? 4.91 10.977 0.161 1 97.75 211 THR B C 1
ATOM 5131 O O . THR B 1 211 ? 4.18 10.281 -0.546 1 97.75 211 THR B O 1
ATOM 5134 N N . TYR B 1 212 ? 5.859 11.82 -0.376 1 97.19 212 TYR B N 1
ATOM 5135 C CA . TYR B 1 212 ? 6.109 11.93 -1.81 1 97.19 212 TYR B CA 1
ATOM 5136 C C . TYR B 1 212 ? 7.48 11.367 -2.17 1 97.19 212 TYR B C 1
ATOM 5138 O O . TYR B 1 212 ? 8.188 11.93 -3.014 1 97.19 212 TYR B O 1
ATOM 5146 N N . GLY B 1 213 ? 7.828 10.242 -1.551 1 97.06 213 GLY B N 1
ATOM 5147 C CA . GLY B 1 213 ? 9.133 9.633 -1.779 1 97.06 213 GLY B CA 1
ATOM 5148 C C . GLY B 1 213 ? 9.32 9.148 -3.203 1 97.06 213 GLY B C 1
ATOM 5149 O O . GLY B 1 213 ? 10.445 8.875 -3.629 1 97.06 213 GLY B O 1
ATOM 5150 N N . ASN B 1 214 ? 8.242 9.016 -3.941 1 94.44 214 ASN B N 1
ATOM 5151 C CA . ASN B 1 214 ? 8.32 8.484 -5.301 1 94.44 214 ASN B CA 1
ATOM 5152 C C . ASN B 1 214 ? 7.816 9.5 -6.324 1 94.44 214 ASN B C 1
ATOM 5154 O O . ASN B 1 214 ? 7.457 9.125 -7.445 1 94.44 214 ASN B O 1
ATOM 5158 N N . ARG B 1 215 ? 7.676 10.75 -5.926 1 92.75 215 ARG B N 1
ATOM 5159 C CA . ARG B 1 215 ? 7.07 11.75 -6.805 1 92.75 215 ARG B CA 1
ATOM 5160 C C . ARG B 1 215 ? 7.93 13.008 -6.879 1 92.75 215 ARG B C 1
ATOM 5162 O O . ARG B 1 215 ? 8.688 13.305 -5.949 1 92.75 215 ARG B O 1
ATOM 5169 N N . HIS B 1 216 ? 7.77 13.609 -7.973 1 93 216 HIS B N 1
ATOM 5170 C CA . HIS B 1 216 ? 8.336 14.93 -8.188 1 93 216 HIS B CA 1
ATOM 5171 C C . HIS B 1 216 ? 7.242 15.953 -8.484 1 93 216 HIS B C 1
ATOM 5173 O O . HIS B 1 216 ? 6.27 15.656 -9.18 1 93 216 HIS B O 1
ATOM 5179 N N . HIS B 1 217 ? 7.383 17.047 -7.875 1 90.81 217 HIS B N 1
ATOM 5180 C CA . HIS B 1 217 ? 6.402 18.078 -8.172 1 90.81 217 HIS B CA 1
ATOM 5181 C C . HIS B 1 217 ? 6.555 18.594 -9.594 1 90.81 217 HIS B C 1
ATOM 5183 O O . HIS B 1 217 ? 7.676 18.734 -10.094 1 90.81 217 HIS B O 1
ATOM 5189 N N . ASP B 1 218 ? 5.406 18.859 -10.148 1 86.25 218 ASP B N 1
ATOM 5190 C CA . ASP B 1 218 ? 5.375 19.453 -11.477 1 86.25 218 ASP B CA 1
ATOM 5191 C C . ASP B 1 218 ? 5.988 20.859 -11.461 1 86.25 218 ASP B C 1
ATOM 5193 O O . ASP B 1 218 ? 5.852 21.594 -10.477 1 86.25 218 ASP B O 1
ATOM 5197 N N . THR B 1 219 ? 6.551 21.219 -12.516 1 87.69 219 THR B N 1
ATOM 5198 C CA . THR B 1 219 ? 7.254 22.5 -12.594 1 87.69 219 THR B CA 1
ATOM 5199 C C . THR B 1 219 ? 6.316 23.609 -13.07 1 87.69 219 THR B C 1
ATOM 5201 O O . THR B 1 219 ? 6.68 24.781 -13.062 1 87.69 219 THR B O 1
ATOM 5204 N N . THR B 1 220 ? 5.121 23.219 -13.352 1 90.44 220 THR B N 1
ATOM 5205 C CA . THR B 1 220 ? 4.141 24.219 -13.773 1 90.44 220 THR B CA 1
ATOM 5206 C C . THR B 1 220 ? 3.889 25.234 -12.656 1 90.44 220 THR B C 1
ATOM 5208 O O . THR B 1 220 ? 3.799 24.859 -11.484 1 90.44 220 THR B O 1
ATOM 5211 N N . ASP B 1 221 ? 3.756 26.422 -13.039 1 92.12 221 ASP B N 1
ATOM 5212 C CA . ASP B 1 221 ? 3.426 27.469 -12.07 1 92.12 221 ASP B CA 1
ATOM 5213 C C . ASP B 1 221 ? 2.07 27.203 -11.414 1 92.12 221 ASP B C 1
ATOM 5215 O O . ASP B 1 221 ? 1.055 27.094 -12.109 1 92.12 221 ASP B O 1
ATOM 5219 N N . PRO B 1 222 ? 2.121 27.109 -10.141 1 92.88 222 PRO B N 1
ATOM 5220 C CA . PRO B 1 222 ? 0.87 26.781 -9.445 1 92.88 222 PRO B CA 1
ATOM 5221 C C . PRO B 1 222 ? -0.23 27.812 -9.711 1 92.88 222 PRO B C 1
ATOM 5223 O O . PRO B 1 222 ? -1.41 27.453 -9.766 1 92.88 222 PRO B O 1
ATOM 5226 N N . LEU B 1 223 ? 0.105 29.078 -9.883 1 95.25 223 LEU B N 1
ATOM 5227 C CA . LEU B 1 223 ? -0.89 30.109 -10.141 1 95.25 223 LEU B CA 1
ATOM 5228 C C . LEU B 1 223 ? -1.528 29.922 -11.508 1 95.25 223 LEU B C 1
ATOM 5230 O O . LEU B 1 223 ? -2.744 30.062 -11.664 1 95.25 223 LEU B O 1
ATOM 5234 N N . ASP B 1 224 ? -0.688 29.562 -12.469 1 96.25 224 ASP B N 1
ATOM 5235 C CA . ASP B 1 224 ? -1.202 29.312 -13.805 1 96.25 224 ASP B CA 1
ATOM 5236 C C . ASP B 1 224 ? -2.16 28.109 -13.812 1 96.25 224 ASP B C 1
ATOM 5238 O O . ASP B 1 224 ? -3.225 28.172 -14.43 1 96.25 224 ASP B O 1
ATOM 5242 N N . ALA B 1 225 ? -1.715 27.109 -13.133 1 96.12 225 ALA B N 1
ATOM 5243 C CA . ALA B 1 225 ? -2.523 25.891 -13.078 1 96.12 225 ALA B CA 1
ATOM 5244 C C . ALA B 1 225 ? -3.857 26.156 -12.391 1 96.12 225 ALA B C 1
ATOM 5246 O O . ALA B 1 225 ? -4.902 25.688 -12.852 1 96.12 225 ALA B O 1
ATOM 5247 N N . LEU B 1 226 ? -3.814 26.875 -11.281 1 97.12 226 LEU B N 1
ATOM 5248 C CA . LEU B 1 226 ? -5.016 27.203 -10.523 1 97.12 226 LEU B CA 1
ATOM 5249 C C . LEU B 1 226 ? -5.953 28.078 -11.352 1 97.12 226 LEU B C 1
ATOM 5251 O O . LEU B 1 226 ? -7.16 27.828 -11.398 1 97.12 226 LEU B O 1
ATOM 5255 N N . GLU B 1 227 ? -5.406 29.031 -12.031 1 97.31 227 GLU B N 1
ATOM 5256 C CA . GLU B 1 227 ? -6.172 29.938 -12.891 1 97.31 227 GLU B CA 1
ATOM 5257 C C . GLU B 1 227 ? -6.895 29.156 -13.992 1 97.31 227 GLU B C 1
ATOM 5259 O O . GLU B 1 227 ? -8.078 29.391 -14.25 1 97.31 227 GLU B O 1
ATOM 5264 N N . GLU B 1 228 ? -6.18 28.281 -14.539 1 97.5 228 GLU B N 1
ATOM 5265 C CA . GLU B 1 228 ? -6.727 27.531 -15.664 1 97.5 228 GLU B CA 1
ATOM 5266 C C . GLU B 1 228 ? -7.941 26.703 -15.234 1 97.5 228 GLU B C 1
ATOM 5268 O O . GLU B 1 228 ? -8.969 26.703 -15.914 1 97.5 228 GLU B O 1
ATOM 5273 N N . VAL B 1 229 ? -7.836 26 -14.102 1 98 229 VAL B N 1
ATOM 5274 C CA . VAL B 1 229 ? -8.93 25.172 -13.609 1 98 229 VAL B CA 1
ATOM 5275 C C . VAL B 1 229 ? -10.133 26.047 -13.273 1 98 229 VAL B C 1
ATOM 5277 O O . VAL B 1 229 ? -11.266 25.719 -13.617 1 98 229 VAL B O 1
ATOM 5280 N N . ILE B 1 230 ? -9.906 27.172 -12.633 1 97.88 230 ILE B N 1
ATOM 5281 C CA . ILE B 1 230 ? -10.977 28.062 -12.211 1 97.88 230 ILE B CA 1
ATOM 5282 C C . ILE B 1 230 ? -11.664 28.656 -13.438 1 97.88 230 ILE B C 1
ATOM 5284 O O . ILE B 1 230 ? -12.891 28.641 -13.539 1 97.88 230 ILE B O 1
ATOM 5288 N N . LYS B 1 231 ? -10.906 29.094 -14.414 1 97 231 LYS B N 1
ATOM 5289 C CA . LYS B 1 231 ? -11.445 29.766 -15.602 1 97 231 LYS B CA 1
ATOM 5290 C C . LYS B 1 231 ? -12.312 28.812 -16.406 1 97 231 LYS B C 1
ATOM 5292 O O . LYS B 1 231 ? -13.422 29.156 -16.812 1 97 231 LYS B O 1
ATOM 5297 N N . ARG B 1 232 ? -11.773 27.609 -16.656 1 97.25 232 ARG B N 1
ATOM 5298 C CA . ARG B 1 232 ? -12.555 26.688 -17.484 1 97.25 232 ARG B CA 1
ATOM 5299 C C . ARG B 1 232 ? -13.828 26.266 -16.766 1 97.25 232 ARG B C 1
ATOM 5301 O O . ARG B 1 232 ? -14.852 26.016 -17.406 1 97.25 232 ARG B O 1
ATOM 5308 N N . THR B 1 233 ? -13.82 26.188 -15.438 1 98 233 THR B N 1
ATOM 5309 C CA . THR B 1 233 ? -15.016 25.828 -14.68 1 98 233 THR B CA 1
ATOM 5310 C C . THR B 1 233 ? -16.047 26.953 -14.727 1 98 233 THR B C 1
ATOM 5312 O O . THR B 1 233 ? -17.234 26.703 -14.969 1 98 233 THR B O 1
ATOM 5315 N N . VAL B 1 234 ? -15.625 28.141 -14.539 1 96.38 234 VAL B N 1
ATOM 5316 C CA . VAL B 1 234 ? -16.5 29.312 -14.523 1 96.38 234 VAL B CA 1
ATOM 5317 C C . VAL B 1 234 ? -17.078 29.547 -15.914 1 96.38 234 VAL B C 1
ATOM 5319 O O . VAL B 1 234 ? -18.234 29.953 -16.062 1 96.38 234 VAL B O 1
ATOM 5322 N N . GLN B 1 235 ? -16.281 29.266 -16.891 1 95.69 235 GLN B N 1
ATOM 5323 C CA . GLN B 1 235 ? -16.719 29.438 -18.266 1 95.69 235 GLN B CA 1
ATOM 5324 C C . GLN B 1 235 ? -17.891 28.531 -18.609 1 95.69 235 GLN B C 1
ATOM 5326 O O . GLN B 1 235 ? 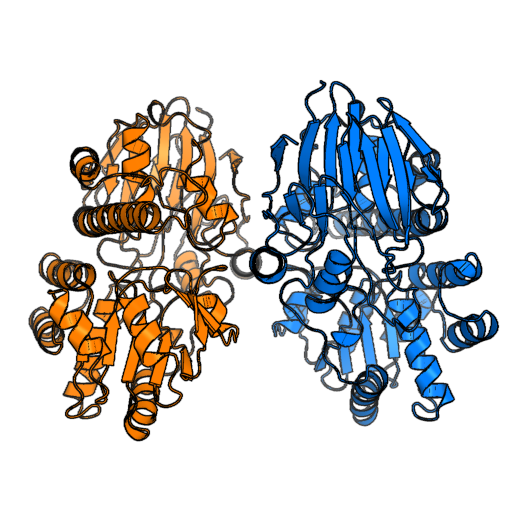-18.766 28.875 -19.406 1 95.69 235 GLN B O 1
ATOM 5331 N N . ARG B 1 236 ? -17.953 27.453 -17.953 1 95 236 ARG B N 1
ATOM 5332 C CA . ARG B 1 236 ? -19.078 26.547 -18.219 1 95 236 ARG B CA 1
ATOM 5333 C C . ARG B 1 236 ? -20.172 26.75 -17.188 1 95 236 ARG B C 1
ATOM 5335 O O . ARG B 1 236 ? -21.125 25.969 -17.141 1 95 236 ARG B O 1
ATOM 5342 N N . GLY B 1 237 ? -20.016 27.75 -16.359 1 95.94 237 GLY B N 1
ATOM 5343 C CA . GLY B 1 237 ? -21.047 28.156 -15.43 1 95.94 237 GLY B CA 1
ATOM 5344 C C . GLY B 1 237 ? -21.047 27.375 -14.133 1 95.94 237 GLY B C 1
ATOM 5345 O O . GLY B 1 237 ? -22.078 27.266 -13.461 1 95.94 237 GLY B O 1
ATOM 5346 N N . GLY B 1 238 ? -19.891 26.812 -13.836 1 97.62 238 GLY B N 1
ATOM 5347 C CA . GLY B 1 238 ? -19.859 25.922 -12.688 1 97.62 238 GLY B CA 1
ATOM 5348 C C . GLY B 1 238 ? -19.141 26.516 -11.492 1 97.62 238 GLY B C 1
ATOM 5349 O O . GLY B 1 238 ? -18.609 27.625 -11.57 1 97.62 238 GLY B O 1
ATOM 5350 N N . THR B 1 239 ? -19.141 25.828 -10.367 1 98.25 239 THR B N 1
ATOM 5351 C CA . THR B 1 239 ? -18.484 26.141 -9.102 1 98.25 239 THR B CA 1
ATOM 5352 C C . THR B 1 239 ? -17.281 25.234 -8.883 1 98.25 239 THR B C 1
ATOM 5354 O O . THR B 1 239 ? -17.312 24.047 -9.219 1 98.25 239 THR B O 1
ATOM 5357 N N . VAL B 1 240 ? -16.188 25.844 -8.367 1 98.56 240 VAL B N 1
ATOM 5358 C CA . VAL B 1 240 ? -15.016 25.062 -7.984 1 98.56 240 VAL B CA 1
ATOM 5359 C C . VAL B 1 240 ? -15.047 24.797 -6.48 1 98.56 240 VAL B C 1
ATOM 5361 O O . VAL B 1 240 ? -15.016 25.734 -5.676 1 98.56 240 VAL B O 1
ATOM 5364 N N . VAL B 1 241 ? -15.133 23.547 -6.113 1 98.5 241 VAL B N 1
ATOM 5365 C CA . VAL B 1 241 ? -15.031 23.125 -4.719 1 98.5 241 VAL B CA 1
ATOM 5366 C C . VAL B 1 241 ? -13.641 22.578 -4.441 1 98.5 241 VAL B C 1
ATOM 5368 O O . VAL B 1 241 ? -13.188 21.641 -5.113 1 98.5 241 VAL B O 1
ATOM 5371 N N . ILE B 1 242 ? -12.977 23.156 -3.449 1 98.31 242 ILE B N 1
ATOM 5372 C CA . ILE B 1 242 ? -11.609 22.734 -3.133 1 98.31 242 ILE B CA 1
ATOM 5373 C C . ILE B 1 242 ? -11.57 22.141 -1.726 1 98.31 242 ILE B C 1
ATOM 5375 O O . ILE B 1 242 ? -11.43 22.875 -0.742 1 98.31 242 ILE B O 1
ATOM 5379 N N . PRO B 1 243 ? -11.641 20.812 -1.624 1 97.31 243 PRO B N 1
ATOM 5380 C CA . PRO B 1 243 ? -11.289 20.219 -0.33 1 97.31 243 PRO B CA 1
ATOM 5381 C C . PRO B 1 243 ? -9.859 20.547 0.096 1 97.31 243 PRO B C 1
ATOM 5383 O O . PRO B 1 243 ? -8.906 20.219 -0.615 1 97.31 243 PRO B O 1
ATOM 5386 N N . ALA B 1 244 ? -9.742 21.203 1.213 1 95.62 244 ALA B N 1
ATOM 5387 C CA . ALA B 1 244 ? -8.422 21.656 1.631 1 95.62 244 ALA B CA 1
ATOM 5388 C C . ALA B 1 244 ? -8.18 21.344 3.105 1 95.62 244 ALA B C 1
ATOM 5390 O O . ALA B 1 244 ? -9.102 21.406 3.92 1 95.62 244 ALA B O 1
ATOM 5391 N N . PHE B 1 245 ? -6.934 21.016 3.4 1 91.38 245 PHE B N 1
ATOM 5392 C CA . PHE B 1 245 ? -6.543 20.953 4.805 1 91.38 245 PHE B CA 1
ATOM 5393 C C . PHE B 1 245 ? -6.656 22.328 5.457 1 91.38 245 PHE B C 1
ATOM 5395 O O . PHE B 1 245 ? -6.117 23.312 4.945 1 91.38 245 PHE B O 1
ATOM 5402 N N . ALA B 1 246 ? -7.289 22.359 6.586 1 90.56 246 ALA B N 1
ATOM 5403 C CA . ALA B 1 246 ? -7.656 23.625 7.223 1 90.56 246 ALA B CA 1
ATOM 5404 C C . ALA B 1 246 ? -6.414 24.406 7.633 1 90.56 246 ALA B C 1
ATOM 5406 O O . ALA B 1 246 ? -6.434 25.641 7.656 1 90.56 246 ALA B O 1
ATOM 5407 N N . VAL B 1 247 ? -5.43 23.625 7.961 1 90.56 247 VAL B N 1
ATOM 5408 C CA . VAL B 1 247 ? -4.199 24.266 8.406 1 90.56 247 VAL B CA 1
ATOM 5409 C C . VAL B 1 247 ? -3.105 24.062 7.359 1 90.56 247 VAL B C 1
ATOM 5411 O O . VAL B 1 247 ? -2.721 22.938 7.059 1 90.56 247 VAL B O 1
ATOM 5414 N N . GLY B 1 248 ? -2.605 25.156 6.836 1 92.62 248 GLY B N 1
ATOM 5415 C CA . GLY B 1 248 ? -1.562 25.141 5.824 1 92.62 248 GLY B CA 1
ATOM 5416 C C . GLY B 1 248 ? -2.094 25.344 4.418 1 92.62 248 GLY B C 1
ATOM 5417 O O . GLY B 1 248 ? -1.933 26.406 3.834 1 92.62 248 GLY B O 1
ATOM 5418 N N . ARG B 1 249 ? -2.777 24.359 3.936 1 93.62 249 ARG B N 1
ATOM 5419 C CA . ARG B 1 249 ? -3.225 24.359 2.547 1 93.62 249 ARG B CA 1
ATOM 5420 C C . ARG B 1 249 ? -4.25 25.469 2.309 1 93.62 249 ARG B C 1
ATOM 5422 O O . ARG B 1 249 ? -4.191 26.172 1.295 1 93.62 249 ARG B O 1
ATOM 5429 N N . ALA B 1 250 ? -5.215 25.641 3.166 1 94.19 250 ALA B N 1
ATOM 5430 C CA . ALA B 1 250 ? -6.238 26.672 3.01 1 94.19 250 ALA B CA 1
ATOM 5431 C C . ALA B 1 250 ? -5.609 28.062 2.9 1 94.19 250 ALA B C 1
ATOM 5433 O O . ALA B 1 250 ? -5.992 28.844 2.041 1 94.19 250 ALA B O 1
ATOM 5434 N N . GLN B 1 251 ? -4.664 28.312 3.723 1 92.69 251 GLN B N 1
ATOM 5435 C CA . GLN B 1 251 ? -4 29.609 3.732 1 92.69 251 GLN B CA 1
ATOM 5436 C C . GLN B 1 251 ? -3.186 29.828 2.459 1 92.69 251 GLN B C 1
ATOM 5438 O O . GLN B 1 251 ? -3.156 30.922 1.908 1 92.69 251 GLN B O 1
ATOM 5443 N N . SER B 1 252 ? -2.545 28.75 2.047 1 93.88 252 SER B N 1
ATOM 5444 C CA . SER B 1 252 ? -1.784 28.812 0.805 1 93.88 252 SER B CA 1
ATOM 5445 C C . SER B 1 252 ? -2.693 29.109 -0.386 1 93.88 252 SER B C 1
ATOM 5447 O O . SER B 1 252 ? -2.338 29.891 -1.271 1 93.88 252 SER B O 1
ATOM 5449 N N . LEU B 1 253 ? -3.816 28.5 -0.419 1 95.56 253 LEU B N 1
ATOM 5450 C CA . LEU B 1 253 ? -4.789 28.703 -1.487 1 95.56 253 LEU B CA 1
ATOM 5451 C C . LEU B 1 253 ? -5.316 30.141 -1.47 1 95.56 253 LEU B C 1
ATOM 5453 O O . LEU B 1 253 ? -5.434 30.766 -2.52 1 95.56 253 LEU B O 1
ATOM 5457 N N . ILE B 1 254 ? -5.641 30.609 -0.28 1 94.56 254 ILE B N 1
ATOM 5458 C CA . ILE B 1 254 ? -6.117 31.984 -0.125 1 94.56 254 ILE B CA 1
ATOM 5459 C C . ILE B 1 254 ? -5.07 32.969 -0.669 1 94.56 254 ILE B C 1
ATOM 5461 O O . ILE B 1 254 ? -5.406 33.875 -1.414 1 94.56 254 ILE B O 1
ATOM 5465 N N . HIS B 1 255 ? -3.852 32.719 -0.296 1 94.25 255 HIS B N 1
ATOM 5466 C CA . HIS B 1 255 ? -2.764 33.562 -0.762 1 94.25 255 HIS B CA 1
ATOM 5467 C C . HIS B 1 255 ? -2.641 33.531 -2.281 1 94.25 255 HIS B C 1
ATOM 5469 O O . HIS B 1 255 ? -2.463 34.562 -2.926 1 94.25 255 HIS B O 1
ATOM 5475 N N . SER B 1 256 ? -2.723 32.344 -2.861 1 95.12 256 SER B N 1
ATOM 5476 C CA . SER B 1 256 ? -2.627 32.188 -4.309 1 95.12 256 SER B CA 1
ATOM 5477 C C . SER B 1 256 ? -3.77 32.906 -5.023 1 95.12 256 SER B C 1
ATOM 5479 O O . SER B 1 256 ? -3.555 33.562 -6.043 1 95.12 256 SER B O 1
ATOM 5481 N N . LEU B 1 257 ? -4.941 32.75 -4.5 1 95.94 257 LEU B N 1
ATOM 5482 C CA . LEU B 1 257 ? -6.109 33.406 -5.098 1 95.94 257 LEU B CA 1
ATOM 5483 C C . LEU B 1 257 ? -6.016 34.906 -4.996 1 95.94 257 LEU B C 1
ATOM 5485 O O . LEU B 1 257 ? -6.402 35.625 -5.922 1 95.94 257 LEU B O 1
ATOM 5489 N N . TRP B 1 258 ? -5.527 35.344 -3.857 1 95.06 258 TRP B N 1
ATOM 5490 C CA . TRP B 1 258 ? -5.297 36.781 -3.67 1 95.06 258 TRP B CA 1
ATOM 5491 C C . TRP B 1 258 ? -4.305 37.312 -4.699 1 95.06 258 TRP B C 1
ATOM 5493 O O . TRP B 1 258 ? -4.52 38.375 -5.289 1 95.06 258 TRP B O 1
ATOM 5503 N N . GLN B 1 259 ? -3.258 36.562 -4.922 1 95.06 259 GLN B N 1
ATOM 5504 C CA . GLN B 1 259 ? -2.258 36.938 -5.91 1 95.06 259 GLN B CA 1
ATOM 5505 C C . GLN B 1 259 ? -2.863 37 -7.309 1 95.06 259 GLN B C 1
ATOM 5507 O O . GLN B 1 259 ? -2.557 37.906 -8.078 1 95.06 259 GLN B O 1
ATOM 5512 N N . LEU B 1 260 ? -3.645 36.062 -7.617 1 96 260 LEU B N 1
ATOM 5513 C CA . LEU B 1 260 ? -4.316 36.062 -8.914 1 96 260 LEU B CA 1
ATOM 5514 C C . LEU B 1 260 ? -5.219 37.281 -9.07 1 96 260 LEU B C 1
ATOM 5516 O O . LEU B 1 260 ? -5.234 37.906 -10.125 1 96 260 LEU B O 1
ATOM 5520 N N . ARG B 1 261 ? -5.91 37.594 -8.031 1 94.62 261 ARG B N 1
ATOM 5521 C CA . ARG B 1 261 ? -6.801 38.75 -8.07 1 94.62 261 ARG B CA 1
ATOM 5522 C C . ARG B 1 261 ? -6.012 40.031 -8.203 1 94.62 261 ARG B C 1
ATOM 5524 O O . ARG B 1 261 ? -6.383 40.938 -8.977 1 94.62 261 ARG B O 1
ATOM 5531 N N . ARG B 1 262 ? -5.008 40.125 -7.461 1 93 262 ARG B N 1
ATOM 5532 C CA . ARG B 1 262 ? -4.168 41.312 -7.461 1 93 262 ARG B CA 1
ATOM 5533 C C . ARG B 1 262 ? -3.535 41.531 -8.828 1 93 262 ARG B C 1
ATOM 5535 O O . ARG B 1 262 ? -3.348 42.688 -9.25 1 93 262 ARG B O 1
ATOM 5542 N N . SER B 1 263 ? -3.295 40.5 -9.5 1 94.25 263 SER B N 1
ATOM 5543 C CA . SER B 1 263 ? -2.65 40.562 -10.805 1 94.25 263 SER B CA 1
ATOM 5544 C C . SER B 1 263 ? -3.678 40.75 -11.922 1 94.25 263 SER B C 1
ATOM 5546 O O . SER B 1 263 ? -3.324 40.75 -13.102 1 94.25 263 SER B O 1
ATOM 5548 N N . GLY B 1 264 ? -4.926 40.719 -11.602 1 92.88 264 GLY B N 1
ATOM 5549 C CA . GLY B 1 264 ? -5.984 40.938 -12.578 1 92.88 264 GLY B CA 1
ATOM 5550 C C . GLY B 1 264 ? -6.363 39.688 -13.352 1 92.88 264 GLY B C 1
ATOM 5551 O O . GLY B 1 264 ? -7.082 39.781 -14.352 1 92.88 264 GLY B O 1
ATOM 5552 N N . ARG B 1 265 ? -5.934 38.656 -12.836 1 93.31 265 ARG B N 1
ATOM 5553 C CA . ARG B 1 265 ? -6.137 37.375 -13.555 1 93.31 265 ARG B CA 1
ATOM 5554 C C . ARG B 1 265 ? -7.438 36.719 -13.125 1 93.31 265 ARG B C 1
ATOM 5556 O O . ARG B 1 265 ? -7.938 35.812 -13.812 1 93.31 265 ARG B O 1
ATOM 5563 N N . LEU B 1 266 ? -7.914 37.062 -12.008 1 89.88 266 LEU B N 1
ATOM 5564 C CA . LEU B 1 266 ? -9.188 36.562 -11.492 1 89.88 266 LEU B CA 1
ATOM 5565 C C . LEU B 1 266 ? -10.102 37.75 -11.109 1 89.88 266 LEU B C 1
ATOM 5567 O O . LEU B 1 266 ? -9.859 38.438 -10.117 1 89.88 266 LEU B O 1
ATOM 5571 N N . HIS B 1 267 ? -11.055 38 -11.984 1 83.19 267 HIS B N 1
ATOM 5572 C CA . HIS B 1 267 ? -11.891 39.156 -11.734 1 83.19 267 HIS B CA 1
ATOM 5573 C C . HIS B 1 267 ? -13.305 38.75 -11.336 1 83.19 267 HIS B C 1
ATOM 5575 O O . HIS B 1 267 ? -13.875 37.812 -11.906 1 83.19 267 HIS B O 1
ATOM 5581 N N . ASN B 1 268 ? -13.828 39.375 -10.289 1 84.5 268 ASN B N 1
ATOM 5582 C CA . ASN B 1 268 ? -15.234 39.375 -9.883 1 84.5 268 ASN B CA 1
ATOM 5583 C C . ASN B 1 268 ? -15.711 37.969 -9.539 1 84.5 268 ASN B C 1
ATOM 5585 O O . ASN B 1 268 ? -16.891 37.656 -9.703 1 84.5 268 ASN B O 1
ATOM 5589 N N . LEU B 1 269 ? -14.828 37.094 -9.211 1 93.75 269 LEU B N 1
ATOM 5590 C CA . LEU B 1 269 ? -15.25 35.75 -8.82 1 93.75 269 LEU B CA 1
ATOM 5591 C C . LEU B 1 269 ? -15.289 35.625 -7.301 1 93.75 269 LEU B C 1
ATOM 5593 O O . LEU B 1 269 ? -14.273 35.812 -6.629 1 93.75 269 LEU B O 1
ATOM 5597 N N . PRO B 1 270 ? -16.422 35.375 -6.73 1 95.94 270 PRO B N 1
ATOM 5598 C CA . PRO B 1 270 ? -16.484 35.219 -5.277 1 95.94 270 PRO B CA 1
ATOM 5599 C C . PRO B 1 270 ? -15.711 34 -4.789 1 95.94 270 PRO B C 1
ATOM 5601 O O . PRO B 1 270 ? -15.766 32.938 -5.422 1 95.94 270 PRO B O 1
ATOM 5604 N N . VAL B 1 271 ? -14.945 34.156 -3.752 1 97 271 VAL B N 1
ATOM 5605 C CA . VAL B 1 271 ? -14.211 33.094 -3.096 1 97 271 VAL B CA 1
ATOM 5606 C C . VAL B 1 271 ? -14.656 32.969 -1.64 1 97 271 VAL B C 1
ATOM 5608 O O . VAL B 1 271 ? -14.617 33.938 -0.889 1 97 271 VAL B O 1
ATOM 5611 N N . TYR B 1 272 ? -15.055 31.781 -1.278 1 97.19 272 TYR B N 1
ATOM 5612 C CA . TYR B 1 272 ? -15.547 31.547 0.074 1 97.19 272 TYR B CA 1
ATOM 5613 C C . TYR B 1 272 ? -14.664 30.547 0.81 1 97.19 272 TYR B C 1
ATOM 5615 O O . TYR B 1 272 ? -14.211 29.547 0.223 1 97.19 272 TYR B O 1
ATOM 5623 N N . LEU B 1 273 ? -14.336 30.828 2.031 1 96.75 273 LEU B N 1
ATOM 5624 C CA . LEU B 1 273 ? -13.766 29.859 2.959 1 96.75 273 LEU B CA 1
ATOM 5625 C C . LEU B 1 273 ? -14.828 29.359 3.928 1 96.75 273 LEU B C 1
ATOM 5627 O O . LEU B 1 273 ? -15.203 30.047 4.875 1 96.75 273 LEU B O 1
ATOM 5631 N N . ASP B 1 274 ? -15.258 28.156 3.658 1 95.69 274 ASP B N 1
ATOM 5632 C CA . ASP B 1 274 ? -16.297 27.562 4.496 1 95.69 274 ASP B CA 1
ATOM 5633 C C . ASP B 1 274 ? -15.711 26.5 5.414 1 95.69 274 ASP B C 1
ATOM 5635 O O . ASP B 1 274 ? -16.031 25.312 5.273 1 95.69 274 ASP B O 1
ATOM 5639 N N . SER B 1 275 ? -14.969 26.891 6.352 1 92.06 275 SER B N 1
ATOM 5640 C CA . SER B 1 275 ? -14.305 26.078 7.363 1 92.06 275 SER B CA 1
ATOM 5641 C C . SER B 1 275 ? -13.945 26.922 8.594 1 92.06 275 SER B C 1
ATOM 5643 O O . SER B 1 275 ? -12.945 27.641 8.586 1 92.06 275 SER B O 1
ATOM 5645 N N . PRO B 1 276 ? -14.711 26.766 9.609 1 86.56 276 PRO B N 1
ATOM 5646 C CA . PRO B 1 276 ? -14.406 27.516 10.82 1 86.56 276 PRO B CA 1
ATOM 5647 C C . PRO B 1 276 ? -12.977 27.297 11.312 1 86.56 276 PRO B C 1
ATOM 5649 O O . PRO B 1 276 ? -12.312 28.25 11.727 1 86.56 276 PRO B O 1
ATOM 5652 N N . MET B 1 277 ? -12.516 26.094 11.203 1 86.19 277 MET B N 1
ATOM 5653 C CA . MET B 1 277 ? -11.148 25.781 11.617 1 86.19 277 MET B CA 1
ATOM 5654 C C . MET B 1 277 ? -10.141 26.531 10.766 1 86.19 277 MET B C 1
ATOM 5656 O O . MET B 1 277 ? -9.172 27.094 11.289 1 86.19 277 MET B O 1
ATOM 5660 N N . ALA B 1 278 ? -10.375 26.562 9.523 1 89.06 278 ALA B N 1
ATOM 5661 C CA . ALA B 1 278 ? -9.453 27.234 8.617 1 89.06 278 ALA B CA 1
ATOM 5662 C C . ALA B 1 278 ? -9.445 28.75 8.867 1 89.06 278 ALA B C 1
ATOM 5664 O O . ALA B 1 278 ? -8.414 29.406 8.727 1 89.06 278 ALA B O 1
ATOM 5665 N N . THR B 1 279 ? -10.594 29.266 9.203 1 87.44 279 THR B N 1
ATOM 5666 C CA . THR B 1 279 ? -10.688 30.688 9.562 1 87.44 279 THR B CA 1
ATOM 5667 C C . THR B 1 279 ? -9.828 30.984 10.781 1 87.44 279 THR B C 1
ATOM 5669 O O . THR B 1 279 ? -9.023 31.922 10.766 1 87.44 279 THR B O 1
ATOM 5672 N N . SER B 1 280 ? -9.945 30.141 11.758 1 88.62 280 SER B N 1
ATOM 5673 C CA . SER B 1 280 ? -9.164 30.312 12.977 1 88.62 280 SER B CA 1
ATOM 5674 C C . SER B 1 280 ? -7.672 30.125 12.711 1 88.62 280 SER B C 1
ATOM 5676 O O . SER B 1 280 ? -6.836 30.812 13.297 1 88.62 280 SER B O 1
ATOM 5678 N N . ALA B 1 281 ? -7.383 29.203 11.898 1 89.75 281 ALA B N 1
ATOM 5679 C CA . ALA B 1 281 ? -5.992 28.938 11.539 1 89.75 281 ALA B CA 1
ATOM 5680 C C . ALA B 1 281 ? -5.367 30.156 10.859 1 89.75 281 ALA B C 1
ATOM 5682 O O . ALA B 1 281 ? -4.184 30.438 11.047 1 89.75 281 ALA B O 1
ATOM 5683 N N . SER B 1 282 ? -6.137 30.844 10.055 1 88.69 282 SER B N 1
ATOM 5684 C CA . SER B 1 282 ? -5.66 32.031 9.391 1 88.69 282 SER B CA 1
ATOM 5685 C C . SER B 1 282 ? -5.301 33.125 10.398 1 88.69 282 SER B C 1
ATOM 5687 O O . SER B 1 282 ? -4.332 33.875 10.203 1 88.69 282 SER B O 1
ATOM 5689 N N . GLU B 1 283 ? -6 33.156 11.422 1 88.88 283 GLU B N 1
ATOM 5690 C CA . GLU B 1 283 ? -5.723 34.125 12.477 1 88.88 283 GLU B CA 1
ATOM 5691 C C . GLU B 1 283 ? -4.402 33.812 13.18 1 88.88 283 GLU B C 1
ATOM 5693 O O . GLU B 1 283 ? -3.709 34.719 13.641 1 88.88 283 GLU B O 1
ATOM 5698 N N . LEU B 1 284 ? -4.105 32.625 13.266 1 91.5 284 LEU B N 1
ATOM 5699 C CA . LEU B 1 284 ? -2.873 32.188 13.93 1 91.5 284 LEU B CA 1
ATOM 5700 C C . LEU B 1 284 ? -1.652 32.625 13.125 1 91.5 284 LEU B C 1
ATOM 5702 O O . LEU B 1 284 ? -0.577 32.844 13.688 1 91.5 284 LEU B O 1
ATOM 5706 N N . LEU B 1 285 ? -1.812 32.781 11.828 1 90 285 LEU B N 1
ATOM 5707 C CA . LEU B 1 285 ? -0.71 33.25 11.008 1 90 285 LEU B CA 1
ATOM 5708 C C . LEU B 1 285 ? -0.281 34.656 11.445 1 90 285 LEU B C 1
ATOM 5710 O O . LEU B 1 285 ? 0.91 34.969 11.438 1 90 285 LEU B O 1
ATOM 5714 N N . GLN B 1 286 ? -1.255 35.406 11.828 1 88.38 286 GLN B N 1
ATOM 5715 C CA . GLN B 1 286 ? -0.97 36.75 12.266 1 88.38 286 GLN B CA 1
ATOM 5716 C C . GLN B 1 286 ? -0.306 36.75 13.641 1 88.38 286 GLN B C 1
ATOM 5718 O O . GLN B 1 286 ? 0.516 37.625 13.938 1 88.38 286 GLN B O 1
ATOM 5723 N N . ARG B 1 287 ? -0.631 35.812 14.422 1 91.19 287 ARG B N 1
ATOM 5724 C CA . ARG B 1 287 ? -0.091 35.719 15.773 1 91.19 287 ARG B CA 1
ATOM 5725 C C . ARG B 1 287 ? 1.383 35.312 15.742 1 91.19 287 ARG B C 1
ATOM 5727 O O . ARG B 1 287 ? 2.143 35.688 16.641 1 91.19 287 ARG B O 1
ATOM 5734 N N . TYR B 1 288 ? 1.789 34.625 14.742 1 93.69 288 TYR B N 1
ATOM 5735 C CA . TYR B 1 288 ? 3.16 34.125 14.648 1 93.69 288 TYR B CA 1
ATOM 5736 C C . TYR B 1 288 ? 3.832 34.625 13.375 1 93.69 288 TYR B C 1
ATOM 5738 O O . TYR B 1 288 ? 4.262 33.844 12.539 1 93.69 288 TYR B O 1
ATOM 5746 N N . PRO B 1 289 ? 4.074 35.906 13.258 1 91.62 289 PRO B N 1
ATOM 5747 C CA . PRO B 1 289 ? 4.551 36.5 12.008 1 91.62 289 PRO B CA 1
ATOM 5748 C C . PRO B 1 289 ? 5.965 36.062 11.641 1 91.62 289 PRO B C 1
ATOM 5750 O O . PRO B 1 289 ? 6.348 36.094 10.469 1 91.62 289 PRO B O 1
ATOM 5753 N N . LYS B 1 290 ? 6.742 35.625 12.578 1 92.19 290 LYS B N 1
ATOM 5754 C CA . LYS B 1 290 ? 8.125 35.25 12.312 1 92.19 290 LYS B CA 1
ATOM 5755 C C . LYS B 1 290 ? 8.219 33.812 11.836 1 92.19 290 LYS B C 1
ATOM 5757 O O . LYS B 1 290 ? 9.273 33.375 11.359 1 92.19 290 LYS B O 1
ATOM 5762 N N . GLU B 1 291 ? 7.102 33.125 11.867 1 93.75 291 GLU B N 1
ATOM 5763 C CA . GLU B 1 291 ? 7.137 31.703 11.578 1 93.75 291 GLU B CA 1
ATOM 5764 C C . GLU B 1 291 ? 6.684 31.422 10.148 1 93.75 291 GLU B C 1
ATOM 5766 O O . GLU B 1 291 ? 6.52 30.25 9.766 1 93.75 291 GLU B O 1
ATOM 5771 N N . HIS B 1 292 ? 6.453 32.438 9.352 1 93.88 292 HIS B N 1
ATOM 5772 C CA . HIS B 1 292 ? 6.152 32.312 7.926 1 93.88 292 HIS B CA 1
ATOM 5773 C C . HIS B 1 292 ? 6.723 33.469 7.137 1 93.88 292 HIS B C 1
ATOM 5775 O O . HIS B 1 292 ? 7.336 34.375 7.715 1 93.88 292 HIS B O 1
ATOM 5781 N N . ARG B 1 293 ? 6.555 33.438 5.801 1 93.69 293 ARG B N 1
ATOM 5782 C CA . ARG B 1 293 ? 7.258 34.375 4.93 1 93.69 293 ARG B CA 1
ATOM 5783 C C . ARG B 1 293 ? 6.383 35.594 4.586 1 93.69 293 ARG B C 1
ATOM 5785 O O . ARG B 1 293 ? 6.859 36.562 4.008 1 93.69 293 ARG B O 1
ATOM 5792 N N . LEU B 1 294 ? 5.164 35.531 4.949 1 91.5 294 LEU B N 1
ATOM 5793 C CA . LEU B 1 294 ? 4.227 36.562 4.508 1 91.5 294 LEU B CA 1
ATOM 5794 C C . LEU B 1 294 ? 4.406 37.844 5.309 1 91.5 294 LEU B C 1
ATOM 5796 O O . LEU B 1 294 ? 4.516 37.812 6.535 1 91.5 294 LEU B O 1
ATOM 5800 N N . GLY B 1 295 ? 4.465 38.938 4.613 1 90.88 295 GLY B N 1
ATOM 5801 C CA . GLY B 1 295 ? 4.391 40.219 5.305 1 90.88 295 GLY B CA 1
ATOM 5802 C C . GLY B 1 295 ? 3.047 40.469 5.961 1 90.88 295 GLY B C 1
ATOM 5803 O O . GLY B 1 295 ? 2.02 39.969 5.492 1 90.88 295 GLY B O 1
ATOM 5804 N N . ARG B 1 296 ? 3.072 41.188 6.98 1 90.12 296 ARG B N 1
ATOM 5805 C CA . ARG B 1 296 ? 1.857 41.469 7.746 1 90.12 296 ARG B CA 1
ATOM 5806 C C . ARG B 1 296 ? 0.759 42.031 6.852 1 90.12 296 ARG B C 1
ATOM 5808 O O . ARG B 1 296 ? -0.39 41.594 6.914 1 90.12 296 ARG B O 1
ATOM 5815 N N . GLN B 1 297 ? 1.081 42.906 6.078 1 91 297 GLN B N 1
ATOM 5816 C CA . GLN B 1 297 ? 0.105 43.562 5.211 1 91 297 GLN B CA 1
ATOM 5817 C C . GLN B 1 297 ? -0.442 42.594 4.168 1 91 297 GLN B C 1
ATOM 5819 O O . GLN B 1 297 ? -1.646 42.562 3.908 1 91 297 GLN B O 1
ATOM 5824 N N . ASP B 1 298 ? 0.43 41.875 3.607 1 89.75 298 ASP B N 1
ATOM 5825 C CA . ASP B 1 298 ? 0.021 40.906 2.598 1 89.75 298 ASP B CA 1
ATOM 5826 C C . ASP B 1 298 ? -0.863 39.812 3.205 1 89.75 298 ASP B C 1
ATOM 5828 O O . ASP B 1 298 ? -1.845 39.406 2.592 1 89.75 298 ASP B O 1
ATOM 5832 N N . CYS B 1 299 ? -0.463 39.406 4.348 1 89.62 299 CYS B N 1
ATOM 5833 C CA . CYS B 1 299 ? -1.248 38.375 5.047 1 89.62 299 CYS B CA 1
ATOM 5834 C C . CYS B 1 299 ? -2.656 38.906 5.336 1 89.62 299 CYS B C 1
ATOM 5836 O O . CYS B 1 299 ? -3.637 38.188 5.094 1 89.62 299 CYS B O 1
ATOM 5838 N N . GLU B 1 300 ? -2.738 40.094 5.793 1 91.12 300 GLU B N 1
ATOM 5839 C CA . GLU B 1 300 ? -4.027 40.688 6.094 1 91.12 300 GLU B CA 1
ATOM 5840 C C . GLU B 1 300 ? -4.855 40.875 4.824 1 91.12 300 GLU B C 1
ATOM 5842 O O . GLU B 1 300 ? -6.055 40.594 4.809 1 91.12 300 GLU B O 1
ATOM 5847 N N . ALA B 1 301 ? -4.211 41.344 3.838 1 91.94 301 ALA B N 1
ATOM 5848 C CA . ALA B 1 301 ? -4.895 41.594 2.568 1 91.94 301 ALA B CA 1
ATOM 5849 C C . ALA B 1 301 ? -5.426 40.281 1.978 1 91.94 301 ALA B C 1
ATOM 5851 O O . ALA B 1 301 ? -6.535 40.25 1.441 1 91.94 301 ALA B O 1
ATOM 5852 N N . ALA B 1 302 ? -4.617 39.312 2.029 1 90.88 302 ALA B N 1
ATOM 5853 C CA . ALA B 1 302 ? -5.035 38 1.532 1 90.88 302 ALA B CA 1
ATOM 5854 C C . ALA B 1 302 ? -6.234 37.469 2.312 1 90.88 302 ALA B C 1
ATOM 5856 O O . ALA B 1 302 ? -7.211 37 1.722 1 90.88 302 ALA B O 1
ATOM 5857 N N . CYS B 1 303 ? -6.172 37.531 3.588 1 89.25 303 CYS B N 1
ATOM 5858 C CA . CYS B 1 303 ? -7.25 37.062 4.445 1 89.25 303 CYS B CA 1
ATOM 5859 C C . CYS B 1 303 ? -8.531 37.844 4.195 1 89.25 303 CYS B C 1
ATOM 5861 O O . CYS B 1 303 ? -9.625 37.281 4.246 1 89.25 303 CYS B O 1
ATOM 5863 N N . ASP B 1 304 ? -8.336 39.031 3.873 1 90.19 304 ASP B N 1
ATOM 5864 C CA . ASP B 1 304 ? -9.484 39.906 3.656 1 90.19 304 ASP B CA 1
ATOM 5865 C C . ASP B 1 304 ? -10.102 39.688 2.279 1 90.19 304 ASP B C 1
ATOM 5867 O O . ASP B 1 304 ? -11.227 40.094 2.014 1 90.19 304 ASP B O 1
ATOM 5871 N N . SER B 1 305 ? -9.422 39 1.477 1 90.12 305 SER B N 1
ATOM 5872 C CA . SER B 1 305 ? -9.852 38.844 0.091 1 90.12 305 SER B CA 1
ATOM 5873 C C . SER B 1 305 ? -10.859 37.719 -0.046 1 90.12 305 SER B C 1
ATOM 5875 O O . SER B 1 305 ? -11.422 37.5 -1.122 1 90.12 305 SER B O 1
ATOM 5877 N N . VAL B 1 306 ? -11.117 36.969 0.999 1 93.19 306 VAL B N 1
ATOM 5878 C CA . VAL B 1 306 ? -12.031 35.812 0.964 1 93.19 306 VAL B CA 1
ATOM 5879 C C . VAL B 1 306 ? -13.203 36.062 1.911 1 93.19 306 VAL B C 1
ATOM 5881 O O . VAL B 1 306 ? -13.07 36.812 2.891 1 93.19 306 VAL B O 1
ATOM 5884 N N . THR B 1 307 ? -14.336 35.531 1.546 1 94.38 307 THR B N 1
ATOM 5885 C CA . THR B 1 307 ? -15.5 35.625 2.422 1 94.38 307 THR B CA 1
ATOM 5886 C C . THR B 1 307 ? -15.562 34.406 3.359 1 94.38 307 THR B C 1
ATOM 5888 O O . THR B 1 307 ? -15.656 33.281 2.906 1 94.38 307 THR B O 1
ATOM 5891 N N . TYR B 1 308 ? -15.492 34.625 4.637 1 93.69 308 TYR B N 1
ATOM 5892 C CA . TYR B 1 308 ? -15.539 33.594 5.645 1 93.69 308 TYR B CA 1
ATOM 5893 C C . TYR B 1 308 ? -16.969 33.219 5.988 1 93.69 308 TYR B C 1
ATOM 5895 O O . TYR B 1 308 ? -17.797 34.094 6.277 1 93.69 308 TYR B O 1
ATOM 5903 N N . VAL B 1 309 ? -17.234 31.906 5.871 1 93.06 309 VAL B N 1
ATOM 5904 C CA . VAL B 1 309 ? -18.547 31.406 6.219 1 93.06 309 VAL B CA 1
ATOM 5905 C C . VAL B 1 309 ? -18.516 30.766 7.613 1 93.06 309 VAL B C 1
ATOM 5907 O O . VAL B 1 309 ? -17.875 29.734 7.812 1 93.06 309 VAL B O 1
ATOM 5910 N N . ARG B 1 310 ? -19.172 31.328 8.531 1 84.62 310 ARG B N 1
ATOM 5911 C CA . ARG B 1 310 ? -19.047 30.859 9.914 1 84.62 310 ARG B CA 1
ATOM 5912 C C . ARG B 1 310 ? -20.297 30.125 10.359 1 84.62 310 ARG B C 1
ATOM 5914 O O . ARG B 1 310 ? -20.203 29.125 11.086 1 84.62 310 ARG B O 1
ATOM 5921 N N . ASP B 1 311 ? -21.406 30.562 9.875 1 88.62 311 ASP B N 1
ATOM 5922 C CA . ASP B 1 311 ? -22.672 29.984 10.359 1 88.62 311 ASP B CA 1
ATOM 5923 C C . ASP B 1 311 ? -23.141 28.859 9.445 1 88.62 311 ASP B C 1
ATOM 5925 O O . ASP B 1 311 ? -22.859 28.859 8.242 1 88.62 311 ASP B O 1
ATOM 5929 N N . VAL B 1 312 ? -23.891 27.938 10.07 1 89 312 VAL B N 1
ATOM 5930 C CA . VAL B 1 312 ? -24.375 26.75 9.391 1 89 312 VAL B CA 1
ATOM 5931 C C . VAL B 1 312 ? -25.359 27.156 8.297 1 89 312 VAL B C 1
ATOM 5933 O O . VAL B 1 312 ? -25.359 26.562 7.207 1 89 312 VAL B O 1
ATOM 5936 N N . GLU B 1 313 ? -26.141 28.109 8.547 1 92.69 313 GLU B N 1
ATOM 5937 C CA . GLU B 1 313 ? -27.156 28.547 7.574 1 92.69 313 GLU B CA 1
ATOM 5938 C C . GLU B 1 313 ? -26.5 29.172 6.348 1 92.69 313 GLU B C 1
ATOM 5940 O O . GLU B 1 313 ? -26.953 28.969 5.219 1 92.69 313 GLU B O 1
ATOM 5945 N N . GLU B 1 314 ? -25.516 29.875 6.586 1 93.12 314 GLU B N 1
ATOM 5946 C CA . GLU B 1 314 ? -24.75 30.453 5.48 1 93.12 314 GLU B CA 1
ATOM 5947 C C . GLU B 1 314 ? -24.078 29.375 4.641 1 93.12 314 GLU B C 1
ATOM 5949 O O . GLU B 1 314 ? -24.016 29.484 3.414 1 93.12 314 GLU B O 1
ATOM 5954 N N . SER B 1 315 ? -23.547 28.422 5.293 1 94.25 315 SER B N 1
ATOM 5955 C CA . SER B 1 315 ? -22.938 27.297 4.598 1 94.25 315 SER B CA 1
ATOM 5956 C C . SER B 1 315 ? -23.938 26.594 3.695 1 94.25 315 SER B C 1
ATOM 5958 O O . SER B 1 315 ? -23.625 26.266 2.545 1 94.25 315 SER B O 1
ATOM 5960 N N . LYS B 1 316 ? -25.125 26.359 4.207 1 94.69 316 LYS B N 1
ATOM 5961 C CA . LYS B 1 316 ? -26.188 25.734 3.428 1 94.69 316 LYS B CA 1
ATOM 5962 C C . LYS B 1 316 ? -26.562 26.578 2.213 1 94.69 316 LYS B C 1
ATOM 5964 O O . LYS B 1 316 ? -26.781 26.047 1.122 1 94.69 316 LYS B O 1
ATOM 5969 N N . ALA B 1 317 ? -26.641 27.812 2.486 1 94.44 317 ALA B N 1
ATOM 5970 C CA . ALA B 1 317 ? -27 28.734 1.41 1 94.44 317 ALA B CA 1
ATOM 5971 C C . ALA B 1 317 ? -25.953 28.703 0.297 1 94.44 317 ALA B C 1
ATOM 5973 O O . ALA B 1 317 ? -26.281 28.828 -0.882 1 94.44 317 ALA B O 1
ATOM 5974 N N . LEU B 1 318 ? -24.75 28.547 0.691 1 94.75 318 LEU B N 1
ATOM 5975 C CA . LEU B 1 318 ? -23.656 28.484 -0.269 1 94.75 318 LEU B CA 1
ATOM 5976 C C . LEU B 1 318 ? -23.812 27.25 -1.169 1 94.75 318 LEU B C 1
ATOM 5978 O O . LEU B 1 318 ? -23.562 27.328 -2.375 1 94.75 318 LEU B O 1
ATOM 5982 N N . SER B 1 319 ? -24.234 26.188 -0.673 1 94.12 319 SER B N 1
ATOM 5983 C CA . SER B 1 319 ? -24.422 24.938 -1.418 1 94.12 319 SER B CA 1
ATOM 5984 C C . SER B 1 319 ? -25.641 25.031 -2.324 1 94.12 319 SER B C 1
ATOM 5986 O O . SER B 1 319 ? -25.703 24.359 -3.363 1 94.12 319 SER B O 1
ATOM 5988 N N . ALA B 1 320 ? -26.547 25.844 -1.921 1 93.81 320 ALA B N 1
ATOM 5989 C CA . ALA B 1 320 ? -27.797 25.969 -2.666 1 93.81 320 ALA B CA 1
ATOM 5990 C C . ALA B 1 320 ? -27.656 26.938 -3.836 1 93.81 320 ALA B C 1
ATOM 5992 O O . ALA B 1 320 ? -28.422 26.875 -4.801 1 93.81 320 ALA B O 1
ATOM 5993 N N . ASN B 1 321 ? -26.75 27.781 -3.709 1 92.38 321 ASN B N 1
ATOM 5994 C CA . ASN B 1 321 ? -26.516 28.797 -4.73 1 92.38 321 ASN B CA 1
ATOM 5995 C C . ASN B 1 321 ? -25.688 28.25 -5.891 1 92.38 321 ASN B C 1
ATOM 5997 O O . ASN B 1 321 ? -24.531 27.859 -5.715 1 92.38 321 ASN B O 1
ATOM 6001 N N . ARG B 1 322 ? -26.203 28.391 -7.121 1 90.81 322 ARG B N 1
ATOM 6002 C CA . ARG B 1 322 ? -25.578 27.734 -8.266 1 90.81 322 ARG B CA 1
ATOM 6003 C C . ARG B 1 322 ? -24.672 28.719 -9.023 1 90.81 322 ARG B C 1
ATOM 6005 O O . ARG B 1 322 ? -24 28.328 -9.984 1 90.81 322 ARG B O 1
ATOM 6012 N N . TYR B 1 323 ? -24.625 29.906 -8.578 1 93.56 323 TYR B N 1
ATOM 6013 C CA . TYR B 1 323 ? -23.766 30.891 -9.234 1 93.56 323 TYR B CA 1
ATOM 6014 C C . TYR B 1 323 ? -22.297 30.5 -9.102 1 93.56 323 TYR B C 1
ATOM 6016 O O . TYR B 1 323 ? -21.875 29.984 -8.062 1 93.56 323 TYR B O 1
ATOM 6024 N N . PRO B 1 324 ? -21.562 30.75 -10.156 1 96.81 324 PRO B N 1
ATOM 6025 C CA . PRO B 1 324 ? -20.141 30.391 -10.156 1 96.81 324 PRO B CA 1
ATOM 6026 C C . PRO B 1 324 ? -19.375 31 -8.984 1 96.81 324 PRO B C 1
ATOM 6028 O O . PRO B 1 324 ? -19.547 32.188 -8.672 1 96.81 324 PRO B O 1
ATOM 6031 N N . LYS B 1 325 ? -18.547 30.266 -8.352 1 97.88 325 LYS B N 1
ATOM 6032 C CA . LYS B 1 325 ? -17.75 30.656 -7.191 1 97.88 325 LYS B CA 1
ATOM 6033 C C . LYS B 1 325 ? -16.672 29.609 -6.887 1 97.88 325 LYS B C 1
ATOM 6035 O O . LYS B 1 325 ? -16.641 28.547 -7.512 1 97.88 325 LYS B O 1
ATOM 6040 N N . VAL B 1 326 ? -15.781 30 -6.035 1 98.12 326 VAL B N 1
ATOM 6041 C CA . VAL B 1 326 ? -14.805 29.078 -5.469 1 98.12 326 VAL B CA 1
ATOM 6042 C C . VAL B 1 326 ? -15.109 28.844 -3.992 1 98.12 326 VAL B C 1
ATOM 6044 O O . VAL B 1 326 ? -15.281 29.797 -3.229 1 98.12 326 VAL B O 1
ATOM 6047 N N . ILE B 1 327 ? -15.219 27.594 -3.633 1 98.06 327 ILE B N 1
ATOM 6048 C CA . ILE B 1 327 ? -15.453 27.25 -2.236 1 98.06 327 ILE B CA 1
ATOM 6049 C C . ILE B 1 327 ? -14.273 26.422 -1.71 1 98.06 327 ILE B C 1
ATOM 6051 O O . ILE B 1 327 ? -14 25.328 -2.197 1 98.06 327 ILE B O 1
ATOM 6055 N N . ILE B 1 328 ? -13.531 26.984 -0.763 1 97.38 328 ILE B N 1
ATOM 6056 C CA . ILE B 1 328 ? -12.516 26.234 -0.011 1 97.38 328 ILE B CA 1
ATOM 6057 C C . ILE B 1 328 ? -13.125 25.719 1.288 1 97.38 328 ILE B C 1
ATOM 6059 O O . ILE B 1 328 ? -13.68 26.484 2.076 1 97.38 328 ILE B O 1
ATOM 6063 N N . SER B 1 329 ? -13.055 24.453 1.465 1 95.88 329 SER B N 1
ATOM 6064 C CA . SER B 1 329 ? -13.68 23.875 2.65 1 95.88 329 SER B CA 1
ATOM 6065 C C . SER B 1 329 ? -12.922 22.625 3.117 1 95.88 329 SER B C 1
ATOM 6067 O O . SER B 1 329 ? -12.273 21.953 2.316 1 95.88 329 SER B O 1
ATOM 6069 N N . ALA B 1 330 ? -12.844 22.391 4.418 1 91.56 330 ALA B N 1
ATOM 6070 C CA . ALA B 1 330 ? -12.242 21.188 4.98 1 91.56 330 ALA B CA 1
ATOM 6071 C C . ALA B 1 330 ? -13.242 20.047 5.023 1 91.56 330 ALA B C 1
ATOM 6073 O O . ALA B 1 330 ? -14.453 20.281 5.105 1 91.56 330 ALA B O 1
ATOM 6074 N N . SER B 1 331 ? -12.711 18.766 4.941 1 91.12 331 SER B N 1
ATOM 6075 C CA . SER B 1 331 ? -11.32 18.375 5.137 1 91.12 331 SER B CA 1
ATOM 6076 C C . SER B 1 331 ? -10.617 18.141 3.807 1 91.12 331 SER B C 1
ATOM 6078 O O . SER B 1 331 ? -11.273 17.969 2.775 1 91.12 331 SER B O 1
ATOM 6080 N N . GLY B 1 332 ? -9.305 18.125 3.816 1 92.31 332 GLY B N 1
ATOM 6081 C CA . GLY B 1 332 ? -8.469 18.078 2.629 1 92.31 332 GLY B CA 1
ATOM 6082 C C . GLY B 1 332 ? -8.594 16.781 1.861 1 92.31 332 GLY B C 1
ATOM 6083 O O . GLY B 1 332 ? -8.383 16.734 0.647 1 92.31 332 GLY B O 1
ATOM 6084 N N . MET B 1 333 ? -8.969 15.695 2.537 1 93.25 333 MET B N 1
ATOM 6085 C CA . MET B 1 333 ? -9.078 14.398 1.87 1 93.25 333 MET B CA 1
ATOM 6086 C C . MET B 1 333 ? -10.539 13.984 1.728 1 93.25 333 MET B C 1
ATOM 6088 O O . MET B 1 333 ? -10.836 12.82 1.433 1 93.25 333 MET B O 1
ATOM 6092 N N . ALA B 1 334 ? -11.445 14.961 1.996 1 94.38 334 ALA B N 1
ATOM 6093 C CA . ALA B 1 334 ? -12.891 14.781 1.874 1 94.38 334 ALA B CA 1
ATOM 6094 C C . ALA B 1 334 ? -13.383 13.633 2.754 1 94.38 334 ALA B C 1
ATOM 6096 O O . ALA B 1 334 ? -14.219 12.836 2.332 1 94.38 334 ALA B O 1
ATOM 6097 N N . THR B 1 335 ? -12.82 13.562 3.912 1 88.88 335 THR B N 1
ATOM 6098 C CA . THR B 1 335 ? -13.195 12.477 4.812 1 88.88 335 THR B CA 1
ATOM 6099 C C . THR B 1 335 ? -14.328 12.914 5.734 1 88.88 335 THR B C 1
ATOM 6101 O O . THR B 1 335 ? -14.969 12.078 6.375 1 88.88 335 THR B O 1
ATOM 6104 N N . GLY B 1 336 ? -14.562 14.18 5.812 1 86.75 336 GLY B N 1
ATOM 6105 C CA . GLY B 1 336 ? -15.609 14.734 6.664 1 86.75 336 GLY B CA 1
ATOM 6106 C C . GLY B 1 336 ? -15.703 16.25 6.586 1 86.75 336 GLY B C 1
ATOM 6107 O O . GLY B 1 336 ? -15.047 16.875 5.746 1 86.75 336 GLY B O 1
ATOM 6108 N N . GLY B 1 337 ? -16.641 16.734 7.359 1 88 337 GLY B N 1
ATOM 6109 C CA . GLY B 1 337 ? -16.75 18.172 7.461 1 88 337 GLY B CA 1
ATOM 6110 C C . GLY B 1 337 ? -17.734 18.766 6.461 1 88 337 GLY B C 1
ATOM 6111 O O . GLY B 1 337 ? -18.469 18.031 5.793 1 88 337 GLY B O 1
ATOM 6112 N N . ARG B 1 338 ? -17.703 20.062 6.383 1 92.25 338 ARG B N 1
ATOM 6113 C CA . ARG B 1 338 ? -18.672 20.797 5.578 1 92.25 338 ARG B CA 1
ATOM 6114 C C . ARG B 1 338 ? -18.453 20.547 4.09 1 92.25 338 ARG B C 1
ATOM 6116 O O . ARG B 1 338 ? -19.375 20.688 3.287 1 92.25 338 ARG B O 1
ATOM 6123 N N . VAL B 1 339 ? -17.25 20.172 3.775 1 95.38 339 VAL B N 1
ATOM 6124 C CA . VAL B 1 339 ? -16.922 20 2.365 1 95.38 339 VAL B CA 1
ATOM 6125 C C . VAL B 1 339 ? -17.797 18.906 1.767 1 95.38 339 VAL B C 1
ATOM 6127 O O . VAL B 1 339 ? -18.094 18.922 0.571 1 95.38 339 VAL B O 1
ATOM 6130 N N . LEU B 1 340 ? -18.172 17.922 2.578 1 93.88 340 LEU B N 1
ATOM 6131 C CA . LEU B 1 340 ? -19 16.812 2.086 1 93.88 340 LEU B CA 1
ATOM 6132 C C . LEU B 1 340 ? -20.344 17.328 1.587 1 93.88 340 LEU B C 1
ATOM 6134 O O . LEU B 1 340 ? -20.891 16.797 0.618 1 93.88 340 LEU B O 1
ATOM 6138 N N . HIS B 1 341 ? -20.859 18.359 2.227 1 94.06 341 HIS B N 1
ATOM 6139 C CA . HIS B 1 341 ? -22.109 18.969 1.774 1 94.06 341 HIS B CA 1
ATOM 6140 C C . HIS B 1 341 ? -21.922 19.656 0.427 1 94.06 341 HIS B C 1
ATOM 6142 O O . HIS B 1 341 ? -22.812 19.609 -0.427 1 94.06 341 HIS B O 1
ATOM 6148 N N . HIS B 1 342 ? -20.844 20.297 0.294 1 97.44 342 HIS B N 1
ATOM 6149 C CA . HIS B 1 342 ? -20.547 20.969 -0.974 1 97.44 342 HIS B CA 1
ATOM 6150 C C . HIS B 1 342 ? -20.359 19.938 -2.092 1 97.44 342 HIS B C 1
ATOM 6152 O O . HIS B 1 342 ? -20.828 20.141 -3.211 1 97.44 342 HIS B O 1
ATOM 6158 N N . ILE B 1 343 ? -19.656 18.859 -1.758 1 97.5 343 ILE B N 1
ATOM 6159 C CA . ILE B 1 343 ? -19.453 17.797 -2.746 1 97.5 343 ILE B CA 1
ATOM 6160 C C . ILE B 1 343 ? -20.797 17.188 -3.133 1 97.5 343 ILE B C 1
ATOM 6162 O O . ILE B 1 343 ? -21.047 16.922 -4.312 1 97.5 343 ILE B O 1
ATOM 6166 N N . ALA B 1 344 ? -21.641 17 -2.166 1 96.25 344 ALA B N 1
ATOM 6167 C CA . ALA B 1 344 ? -22.953 16.438 -2.432 1 96.25 344 ALA B CA 1
ATOM 6168 C C . ALA B 1 344 ? -23.766 17.375 -3.328 1 96.25 344 ALA B C 1
ATOM 6170 O O . ALA B 1 344 ? -24.531 16.922 -4.184 1 96.25 344 ALA B O 1
ATOM 6171 N N . ALA B 1 345 ? -23.641 18.594 -3.146 1 96.69 345 ALA B N 1
ATOM 6172 C CA . ALA B 1 345 ? -24.422 19.594 -3.865 1 96.69 345 ALA B CA 1
ATOM 6173 C C . ALA B 1 345 ? -23.891 19.797 -5.281 1 96.69 345 ALA B C 1
ATOM 6175 O O . ALA B 1 345 ? -24.672 19.953 -6.227 1 96.69 345 ALA B O 1
ATOM 6176 N N . PHE B 1 346 ? -22.609 19.797 -5.434 1 98 346 PHE B N 1
ATOM 6177 C CA . PHE B 1 346 ? -22.031 20.25 -6.695 1 98 346 PHE B CA 1
ATOM 6178 C C . PHE B 1 346 ? -21.469 19.062 -7.477 1 98 346 PHE B C 1
ATOM 6180 O O . PHE B 1 346 ? -21.297 19.156 -8.695 1 98 346 PHE B O 1
ATOM 6187 N N . GLY B 1 347 ? -21.156 18 -6.863 1 97.56 347 GLY B N 1
ATOM 6188 C CA . GLY B 1 347 ? -20.516 16.844 -7.449 1 97.56 347 GLY B CA 1
ATOM 6189 C C . GLY B 1 347 ? -21.312 16.203 -8.57 1 97.56 347 GLY B C 1
ATOM 6190 O O . GLY B 1 347 ? -20.75 15.75 -9.562 1 97.56 347 GLY B O 1
ATOM 6191 N N . PRO B 1 348 ? -22.672 16.203 -8.523 1 97.31 348 PRO B N 1
ATOM 6192 C CA . PRO B 1 348 ? -23.5 15.531 -9.531 1 97.31 348 PRO B CA 1
ATOM 6193 C C . PRO B 1 348 ? -23.609 16.328 -10.828 1 97.31 348 PRO B C 1
ATOM 6195 O O . PRO B 1 348 ? -24.094 15.812 -11.836 1 97.31 348 PRO B O 1
ATOM 6198 N N . ASP B 1 349 ? -23.188 17.516 -10.844 1 97.38 349 ASP B N 1
ATOM 6199 C CA . ASP B 1 349 ? -23.344 18.391 -12.008 1 97.38 349 ASP B CA 1
ATOM 6200 C C . ASP B 1 349 ? -22.031 18.547 -12.758 1 97.38 349 ASP B C 1
ATOM 6202 O O . ASP B 1 349 ? -21.047 19.031 -12.195 1 97.38 349 ASP B O 1
ATOM 6206 N N . HIS B 1 350 ? -22.016 18.25 -14.07 1 97.06 350 HIS B N 1
ATOM 6207 C CA . HIS B 1 350 ? -20.828 18.203 -14.898 1 97.06 350 HIS B CA 1
ATOM 6208 C C . HIS B 1 350 ? -20.219 19.594 -15.078 1 97.06 350 HIS B C 1
ATOM 6210 O O . HIS B 1 350 ? -19.062 19.734 -15.484 1 97.06 350 HIS B O 1
ATOM 6216 N N . ARG B 1 351 ? -21.016 20.641 -14.812 1 97.81 351 ARG B N 1
ATOM 6217 C CA . ARG B 1 351 ? -20.516 22.016 -14.953 1 97.81 351 ARG B CA 1
ATOM 6218 C C . ARG B 1 351 ? -19.5 22.328 -13.859 1 97.81 351 ARG B C 1
ATOM 6220 O O . ARG B 1 351 ? -18.656 23.203 -14.039 1 97.81 351 ARG B O 1
ATOM 6227 N N . ASN B 1 352 ? -19.484 21.656 -12.664 1 98.62 352 ASN B N 1
ATOM 6228 C CA . ASN B 1 352 ? -18.672 21.953 -11.5 1 98.62 352 ASN B CA 1
ATOM 6229 C C . ASN B 1 352 ? -17.359 21.188 -11.523 1 98.62 352 ASN B C 1
ATOM 6231 O O . ASN B 1 352 ? -17.172 20.281 -12.344 1 98.62 352 ASN B O 1
ATOM 6235 N N . THR B 1 353 ? -16.422 21.672 -10.664 1 98.69 353 THR B N 1
ATOM 6236 C CA . THR B 1 353 ? -15.125 21.016 -10.523 1 98.69 353 THR B CA 1
ATOM 6237 C C . THR B 1 353 ? -14.797 20.766 -9.055 1 98.69 353 THR B C 1
ATOM 6239 O O . THR B 1 353 ? -14.992 21.641 -8.219 1 98.69 353 THR B O 1
ATOM 6242 N N . LEU B 1 354 ? -14.453 19.578 -8.719 1 98.56 354 LEU B N 1
ATOM 6243 C CA . LEU B 1 354 ? -13.781 19.25 -7.461 1 98.56 354 LEU B CA 1
ATOM 6244 C C . LEU B 1 354 ? -12.266 19.281 -7.633 1 98.56 354 LEU B C 1
ATOM 6246 O O . LEU B 1 354 ? -11.703 18.453 -8.352 1 98.56 354 LEU B O 1
ATOM 6250 N N . LEU B 1 355 ? -11.641 20.25 -6.988 1 98.5 355 LEU B N 1
ATOM 6251 C CA . LEU B 1 355 ? -10.203 20.469 -7.172 1 98.5 355 LEU B CA 1
ATOM 6252 C C . LEU B 1 355 ? -9.43 20.016 -5.938 1 98.5 355 LEU B C 1
ATOM 6254 O O . LEU B 1 355 ? -9.523 20.641 -4.875 1 98.5 355 LEU B O 1
ATOM 6258 N N . PHE B 1 356 ? -8.633 18.969 -6.141 1 97.25 356 PHE B N 1
ATOM 6259 C CA . PHE B 1 356 ? -7.793 18.484 -5.051 1 97.25 356 PHE B CA 1
ATOM 6260 C C . PHE B 1 356 ? -6.395 19.078 -5.137 1 97.25 356 PHE B C 1
ATOM 6262 O O . PHE B 1 356 ? -5.789 19.094 -6.211 1 97.25 356 PHE B O 1
ATOM 6269 N N . SER B 1 357 ? -5.926 19.578 -3.99 1 94.19 357 SER B N 1
ATOM 6270 C CA . SER B 1 357 ? -4.66 20.297 -3.979 1 94.19 357 SER B CA 1
ATOM 6271 C C . SER B 1 357 ? -3.691 19.719 -2.961 1 94.19 357 SER B C 1
ATOM 6273 O O . SER B 1 357 ? -2.713 20.359 -2.582 1 94.19 357 SER B O 1
ATOM 6275 N N . GLY B 1 358 ? -3.926 18.594 -2.451 1 91.12 358 GLY B N 1
ATOM 6276 C CA . GLY B 1 358 ? -3.061 17.953 -1.476 1 91.12 358 GLY B CA 1
ATOM 6277 C C . GLY B 1 358 ? -3.068 16.438 -1.58 1 91.12 358 GLY B C 1
ATOM 6278 O O . GLY B 1 358 ? -3.809 15.867 -2.387 1 91.12 358 GLY B O 1
ATOM 6279 N N . TYR B 1 359 ? -2.166 15.883 -0.794 1 92.88 359 TYR B N 1
ATOM 6280 C CA . TYR B 1 359 ? -2.049 14.43 -0.771 1 92.88 359 TYR B CA 1
ATOM 6281 C C . TYR B 1 359 ? -3.369 13.789 -0.372 1 92.88 359 TYR B C 1
ATOM 6283 O O . TYR B 1 359 ? -4.062 14.273 0.524 1 92.88 359 TYR B O 1
ATOM 6291 N N . GLN B 1 360 ? -3.738 12.734 -1.084 1 95.62 360 GLN B N 1
ATOM 6292 C CA . GLN B 1 360 ? -4.906 11.922 -0.77 1 95.62 360 GLN B CA 1
ATOM 6293 C C . GLN B 1 360 ? -4.5 10.508 -0.356 1 95.62 360 GLN B C 1
ATOM 6295 O O . GLN B 1 360 ? -3.973 9.75 -1.168 1 95.62 360 GLN B O 1
ATOM 6300 N N . ALA B 1 361 ? -4.754 10.133 0.88 1 94 361 ALA B N 1
ATOM 6301 C CA . ALA B 1 361 ? -4.375 8.82 1.395 1 94 361 ALA B CA 1
ATOM 6302 C C . ALA B 1 361 ? -5.293 7.727 0.849 1 94 361 ALA B C 1
ATOM 6304 O O . ALA B 1 361 ? -6.457 7.988 0.53 1 94 361 ALA B O 1
ATOM 6305 N N . ALA B 1 362 ? -4.754 6.5 0.791 1 92.69 362 ALA B N 1
ATOM 6306 C CA . ALA B 1 362 ? -5.559 5.355 0.378 1 92.69 362 ALA B CA 1
ATOM 6307 C C . ALA B 1 362 ? -6.805 5.219 1.25 1 92.69 362 ALA B C 1
ATOM 6309 O O . ALA B 1 362 ? -6.738 5.398 2.469 1 92.69 362 ALA B O 1
ATOM 6310 N N . GLY B 1 363 ? -7.961 4.977 0.585 1 92.62 363 GLY B N 1
ATOM 6311 C CA . GLY B 1 363 ? -9.188 4.734 1.323 1 92.62 363 GLY B CA 1
ATOM 6312 C C . GLY B 1 363 ? -10.016 5.988 1.528 1 92.62 363 GLY B C 1
ATOM 6313 O O . GLY B 1 363 ? -11.164 5.914 1.98 1 92.62 363 GLY B O 1
ATOM 6314 N N . THR B 1 364 ? -9.484 7.121 1.2 1 94.62 364 THR B N 1
ATOM 6315 C CA . THR B 1 364 ? -10.234 8.359 1.359 1 94.62 364 THR B CA 1
ATOM 6316 C C . THR B 1 364 ? -11.094 8.641 0.127 1 94.62 364 THR B C 1
ATOM 6318 O O . THR B 1 364 ? -10.836 8.086 -0.947 1 94.62 364 THR B O 1
ATOM 6321 N N . ARG B 1 365 ? -12.094 9.461 0.313 1 95.06 365 ARG B N 1
ATOM 6322 C CA . ARG B 1 365 ? -12.961 9.844 -0.796 1 95.06 365 ARG B CA 1
ATOM 6323 C C . ARG B 1 365 ? -12.18 10.578 -1.878 1 95.06 365 ARG B C 1
ATOM 6325 O O . ARG B 1 365 ? -12.375 10.328 -3.07 1 95.06 365 ARG B O 1
ATOM 6332 N N . GLY B 1 366 ? -11.312 11.469 -1.388 1 96.06 366 GLY B N 1
ATOM 6333 C CA . GLY B 1 366 ? -10.484 12.18 -2.352 1 96.06 366 GLY B CA 1
ATOM 6334 C C . GLY B 1 366 ? -9.656 11.25 -3.227 1 96.06 366 GLY B C 1
ATOM 6335 O O . GLY B 1 366 ? -9.617 11.414 -4.449 1 96.06 366 GLY B O 1
ATOM 6336 N N . ARG B 1 367 ? -9.023 10.266 -2.648 1 95.31 367 ARG B N 1
ATOM 6337 C CA . ARG B 1 367 ? -8.211 9.305 -3.389 1 95.31 367 ARG B CA 1
ATOM 6338 C C . ARG B 1 367 ? -9.062 8.523 -4.387 1 95.31 367 ARG B C 1
ATOM 6340 O O . ARG B 1 367 ? -8.672 8.359 -5.547 1 95.31 367 ARG B O 1
ATOM 6347 N N . LYS B 1 368 ? -10.211 8.086 -3.971 1 94.31 368 LYS B N 1
ATOM 6348 C CA . LYS B 1 368 ? -11.102 7.309 -4.832 1 94.31 368 LYS B CA 1
ATOM 6349 C C . LYS B 1 368 ? -11.539 8.117 -6.047 1 94.31 368 LYS B C 1
ATOM 6351 O O . LYS B 1 368 ? -11.555 7.605 -7.168 1 94.31 368 LYS B O 1
ATOM 6356 N N . LEU B 1 369 ? -11.867 9.344 -5.828 1 96.19 369 LEU B N 1
ATOM 6357 C CA . LEU B 1 369 ? -12.305 10.211 -6.914 1 96.19 369 LEU B CA 1
ATOM 6358 C C . LEU B 1 369 ? -11.164 10.469 -7.895 1 96.19 369 LEU B C 1
ATOM 6360 O O . LEU B 1 369 ? -11.375 10.422 -9.109 1 96.19 369 LEU B O 1
ATOM 6364 N N . LEU B 1 370 ? -10.008 10.695 -7.371 1 95.44 370 LEU B N 1
ATOM 6365 C CA . LEU B 1 370 ? -8.844 10.938 -8.219 1 95.44 370 LEU B CA 1
ATOM 6366 C C . LEU B 1 370 ? -8.508 9.703 -9.047 1 95.44 370 LEU B C 1
ATOM 6368 O O . LEU B 1 370 ? -7.984 9.812 -10.156 1 95.44 370 LEU B O 1
ATOM 6372 N N . GLU B 1 371 ? -8.867 8.555 -8.477 1 91.19 371 GLU B N 1
ATOM 6373 C CA . GLU B 1 371 ? -8.586 7.297 -9.164 1 91.19 371 GLU B CA 1
ATOM 6374 C C . GLU B 1 371 ? -9.703 6.945 -10.141 1 91.19 371 GLU B C 1
ATOM 6376 O O . GLU B 1 371 ? -9.695 5.867 -10.742 1 91.19 371 GLU B O 1
ATOM 6381 N N . GLY B 1 372 ? -10.805 7.809 -10.242 1 92.19 372 GLY B N 1
ATOM 6382 C CA . GLY B 1 372 ? -11.773 7.676 -11.312 1 92.19 372 GLY B CA 1
ATOM 6383 C C . GLY B 1 372 ? -13.133 7.199 -10.828 1 92.19 372 GLY B C 1
ATOM 6384 O O . GLY B 1 372 ? -14.023 6.918 -11.641 1 92.19 372 GLY B O 1
ATOM 6385 N N . ALA B 1 373 ? -13.281 7.113 -9.508 1 92.44 373 ALA B N 1
ATOM 6386 C CA . ALA B 1 373 ? -14.602 6.738 -9.008 1 92.44 373 ALA B CA 1
ATOM 6387 C C . ALA B 1 373 ? -15.672 7.703 -9.508 1 92.44 373 ALA B C 1
ATOM 6389 O O . ALA B 1 373 ? -15.469 8.914 -9.531 1 92.44 373 ALA B O 1
ATOM 6390 N N . ARG B 1 374 ? -16.828 7.133 -9.906 1 93.44 374 ARG B N 1
ATOM 6391 C CA . ARG B 1 374 ? -17.891 7.949 -10.469 1 93.44 374 AR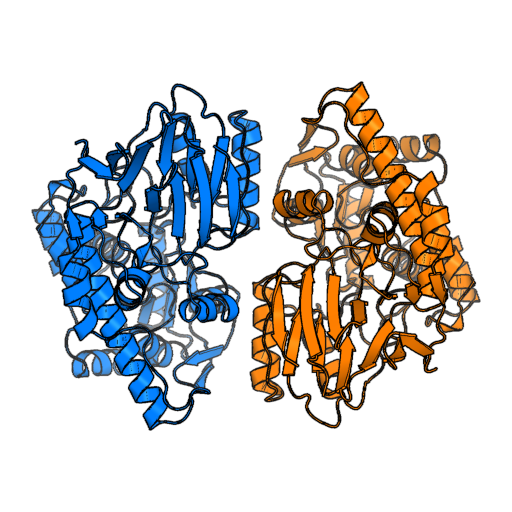G B CA 1
ATOM 6392 C C . ARG B 1 374 ? -19.031 8.109 -9.469 1 93.44 374 ARG B C 1
ATOM 6394 O O . ARG B 1 374 ? -20.078 8.703 -9.797 1 93.44 374 ARG B O 1
ATOM 6401 N N . GLU B 1 375 ? -18.812 7.57 -8.344 1 94.88 375 GLU B N 1
ATOM 6402 C CA . GLU B 1 375 ? -19.734 7.738 -7.227 1 94.88 375 GLU B CA 1
ATOM 6403 C C . GLU B 1 375 ? -19 7.746 -5.895 1 94.88 375 GLU B C 1
ATOM 6405 O O . GLU B 1 375 ? -17.875 7.23 -5.797 1 94.88 375 GLU B O 1
ATOM 6410 N N . THR B 1 376 ? -19.547 8.344 -4.965 1 93.19 376 THR B N 1
ATOM 6411 C CA . THR B 1 376 ? -18.984 8.344 -3.617 1 93.19 376 THR B CA 1
ATOM 6412 C C . THR B 1 376 ? -20.094 8.344 -2.57 1 93.19 376 THR B C 1
ATOM 6414 O O . THR B 1 376 ? -21.203 8.844 -2.822 1 93.19 376 THR B O 1
ATOM 6417 N N . LYS B 1 377 ? -19.781 7.699 -1.46 1 89.44 377 LYS B N 1
ATOM 6418 C CA . LYS B 1 377 ? -20.766 7.613 -0.383 1 89.44 377 LYS B CA 1
ATOM 6419 C C . LYS B 1 377 ? -20.641 8.797 0.569 1 89.44 377 LYS B C 1
ATOM 6421 O O . LYS B 1 377 ? -19.578 9.016 1.164 1 89.44 377 LYS B O 1
ATOM 6426 N N . ILE B 1 378 ? -21.641 9.539 0.723 1 89.25 378 ILE B N 1
ATOM 6427 C CA . ILE B 1 378 ? -21.703 10.664 1.647 1 89.25 378 ILE B CA 1
ATOM 6428 C C . ILE B 1 378 ? -22.984 10.562 2.49 1 89.25 378 ILE B C 1
ATOM 6430 O O . ILE B 1 378 ? -24.078 10.438 1.95 1 89.25 378 ILE B O 1
ATOM 6434 N N . TYR B 1 379 ? -22.781 10.539 3.801 1 80.5 379 TYR B N 1
ATOM 6435 C CA . TYR B 1 379 ? -23.875 10.445 4.758 1 80.5 379 TYR B CA 1
ATOM 6436 C C . TYR B 1 379 ? -24.766 9.242 4.457 1 80.5 379 TYR B C 1
ATOM 6438 O O . TYR B 1 379 ? -26 9.375 4.402 1 80.5 379 TYR B O 1
ATOM 6446 N N . GLY B 1 380 ? -24.156 8.156 4.137 1 78.25 380 GLY B N 1
ATOM 6447 C CA . GLY B 1 380 ? -24.828 6.879 3.977 1 78.25 380 GLY B CA 1
ATOM 6448 C C . GLY B 1 380 ? -25.453 6.699 2.605 1 78.25 380 GLY B C 1
ATOM 6449 O O . GLY B 1 380 ? -26.016 5.641 2.303 1 78.25 380 GLY B O 1
ATOM 6450 N N . GLN B 1 381 ? -25.281 7.672 1.751 1 86.69 381 GLN B N 1
ATOM 6451 C CA . GLN B 1 381 ? -25.891 7.605 0.426 1 86.69 381 GLN B CA 1
ATOM 6452 C C . 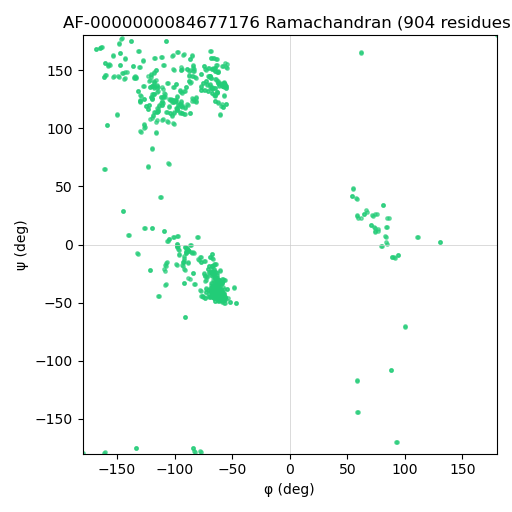GLN B 1 381 ? -24.828 7.695 -0.67 1 86.69 381 GLN B C 1
ATOM 6454 O O . GLN B 1 381 ? -23.875 8.469 -0.559 1 86.69 381 GLN B O 1
ATOM 6459 N N . TRP B 1 382 ? -25.016 6.812 -1.635 1 90.69 382 TRP B N 1
ATOM 6460 C CA . TRP B 1 382 ? -24.125 6.863 -2.789 1 90.69 382 TRP B CA 1
ATOM 6461 C C . TRP B 1 382 ? -24.578 7.934 -3.779 1 90.69 382 TRP B C 1
ATOM 6463 O O . TRP B 1 382 ? -25.734 7.941 -4.211 1 90.69 382 TRP B O 1
ATOM 6473 N N . LEU B 1 383 ? -23.734 8.836 -4.082 1 95.19 383 LEU B N 1
ATOM 6474 C CA . LEU B 1 383 ? -24.031 9.953 -4.977 1 95.19 383 LEU B CA 1
ATOM 6475 C C . LEU B 1 383 ? -23.172 9.867 -6.238 1 95.19 383 LEU B C 1
ATOM 6477 O O . LEU B 1 383 ? -21.984 9.539 -6.172 1 95.19 383 LEU B O 1
ATOM 6481 N N . PRO B 1 384 ? -23.797 10.117 -7.348 1 96.81 384 PRO B N 1
ATOM 6482 C CA . PRO B 1 384 ? -22.984 10.18 -8.57 1 96.81 384 PRO B CA 1
ATOM 6483 C C . PRO B 1 384 ? -22.062 11.398 -8.609 1 96.81 384 PRO B C 1
ATOM 6485 O O . PRO B 1 384 ? -22.422 12.461 -8.102 1 96.81 384 PRO B O 1
ATOM 6488 N N . ILE B 1 385 ? -20.922 11.266 -9.156 1 98.19 385 ILE B N 1
ATOM 6489 C CA . ILE B 1 385 ? -19.984 12.367 -9.367 1 98.19 385 ILE B CA 1
ATOM 6490 C C . ILE B 1 385 ? -19.797 12.586 -10.867 1 98.19 385 ILE B C 1
ATOM 6492 O O . ILE B 1 385 ? -19.141 11.781 -11.539 1 98.19 385 ILE B O 1
ATOM 6496 N N . ASN B 1 386 ? -20.359 13.633 -11.352 1 98 386 ASN B N 1
ATOM 6497 C CA . ASN B 1 386 ? -20.234 14.008 -12.75 1 98 386 ASN B CA 1
ATOM 6498 C C . ASN B 1 386 ? -19.328 15.219 -12.922 1 98 386 ASN B C 1
ATOM 6500 O O . ASN B 1 386 ? -18.891 15.523 -14.039 1 98 386 ASN B O 1
ATOM 6504 N N . ALA B 1 387 ? -19.062 15.93 -11.82 1 98.25 387 ALA B N 1
ATOM 6505 C CA . ALA B 1 387 ? -18.156 17.078 -11.836 1 98.25 387 ALA B CA 1
ATOM 6506 C C . ALA B 1 387 ? -16.766 16.688 -12.328 1 98.25 387 ALA B C 1
ATOM 6508 O O . ALA B 1 387 ? -16.375 15.523 -12.219 1 98.25 387 ALA B O 1
ATOM 6509 N N . GLU B 1 388 ? -16.078 17.641 -12.867 1 98.38 388 GLU B N 1
ATOM 6510 C CA . GLU B 1 388 ? -14.672 17.422 -13.195 1 98.38 388 GLU B CA 1
ATOM 6511 C C . GLU B 1 388 ? -13.844 17.219 -11.93 1 98.38 388 GLU B C 1
ATOM 6513 O O . GLU B 1 388 ? -13.977 17.953 -10.961 1 98.38 388 GLU B O 1
ATOM 6518 N N . ILE B 1 389 ? -13.102 16.156 -11.961 1 98.38 389 ILE B N 1
ATOM 6519 C CA . ILE B 1 389 ? -12.125 15.953 -10.898 1 98.38 389 ILE B CA 1
ATOM 6520 C C . ILE B 1 389 ? -10.758 16.469 -11.352 1 98.38 389 ILE B C 1
ATOM 6522 O O . ILE B 1 389 ? -10.188 15.953 -12.312 1 98.38 389 ILE B O 1
ATOM 6526 N N . ALA B 1 390 ? -10.25 17.5 -10.727 1 97.81 390 ALA B N 1
ATOM 6527 C CA . ALA B 1 390 ? -8.945 18.078 -11.047 1 97.81 390 ALA B CA 1
ATOM 6528 C C . ALA B 1 390 ? -7.984 17.938 -9.867 1 97.81 390 ALA B C 1
ATOM 6530 O O . ALA B 1 390 ? -8.414 17.859 -8.719 1 97.81 390 ALA B O 1
ATOM 6531 N N . GLU B 1 391 ? -6.746 17.844 -10.164 1 95.88 391 GLU B N 1
ATOM 6532 C CA . GLU B 1 391 ? -5.695 17.766 -9.156 1 95.88 391 GLU B CA 1
ATOM 6533 C C . GLU B 1 391 ? -4.555 18.734 -9.461 1 95.88 391 GLU B C 1
ATOM 6535 O O . GLU B 1 391 ? -4.152 18.875 -10.617 1 95.88 391 GLU B O 1
ATOM 6540 N N . LEU B 1 392 ? -4.16 19.453 -8.508 1 94.44 392 LEU B N 1
ATOM 6541 C CA . LEU B 1 392 ? -2.982 20.312 -8.594 1 94.44 392 LEU B CA 1
ATOM 6542 C C . LEU B 1 392 ? -1.942 19.906 -7.555 1 94.44 392 LEU B C 1
ATOM 6544 O O . LEU B 1 392 ? -1.818 20.547 -6.508 1 94.44 392 LEU B O 1
ATOM 6548 N N . PRO B 1 393 ? -1.179 18.906 -7.891 1 87.69 393 PRO B N 1
ATOM 6549 C CA . PRO B 1 393 ? -0.237 18.344 -6.918 1 87.69 393 PRO B CA 1
ATOM 6550 C C . PRO B 1 393 ? 0.849 19.344 -6.512 1 87.69 393 PRO B C 1
ATOM 6552 O O . PRO B 1 393 ? 1.409 19.234 -5.418 1 87.69 393 PRO B O 1
ATOM 6555 N N . MET B 1 394 ? 1.116 20.312 -7.348 1 88.69 394 MET B N 1
ATOM 6556 C CA . MET B 1 394 ? 2.176 21.281 -7.086 1 88.69 394 MET B CA 1
ATOM 6557 C C . MET B 1 394 ? 1.804 22.188 -5.922 1 88.69 394 MET B C 1
ATOM 6559 O O . MET B 1 394 ? 2.662 22.891 -5.371 1 88.69 394 MET B O 1
ATOM 6563 N N . LEU B 1 395 ? 0.615 22.125 -5.523 1 90 395 LEU B N 1
ATOM 6564 C CA . LEU B 1 395 ? 0.166 22.953 -4.406 1 90 395 LEU B CA 1
ATOM 6565 C C . LEU B 1 395 ? 0.385 22.234 -3.078 1 90 395 LEU B C 1
ATOM 6567 O O . LEU B 1 395 ? 0.173 22.812 -2.014 1 90 395 LEU B O 1
ATOM 6571 N N . SER B 1 396 ? 0.858 20.984 -3.162 1 89.44 396 SER B N 1
ATOM 6572 C CA . SER B 1 396 ? 1.077 20.234 -1.934 1 89.44 396 SER B CA 1
ATOM 6573 C C . SER B 1 396 ? 2.127 20.906 -1.052 1 89.44 396 SER B C 1
ATOM 6575 O O . SER B 1 396 ? 3.072 21.516 -1.556 1 89.44 396 SER B O 1
ATOM 6577 N N . ALA B 1 397 ? 1.907 20.703 0.256 1 92.31 397 ALA B N 1
ATOM 6578 C CA . ALA B 1 397 ? 2.812 21.297 1.239 1 92.31 397 ALA B CA 1
ATOM 6579 C C . ALA B 1 397 ? 3.965 20.344 1.562 1 92.31 397 ALA B C 1
ATOM 6581 O O . ALA B 1 397 ? 4.906 20.719 2.264 1 92.31 397 ALA B O 1
ATOM 6582 N N . HIS B 1 398 ? 3.922 19.141 1.069 1 96.44 398 HIS B N 1
ATOM 6583 C CA . HIS B 1 398 ? 4.961 18.172 1.362 1 96.44 398 HIS B CA 1
ATOM 6584 C C . HIS B 1 398 ? 6.133 18.297 0.393 1 96.44 398 HIS B C 1
ATOM 6586 O O . HIS B 1 398 ? 5.93 18.516 -0.803 1 96.44 398 HIS B O 1
ATOM 6592 N N . ALA B 1 399 ? 7.309 18.188 0.903 1 97.69 399 ALA B N 1
ATOM 6593 C CA . ALA B 1 399 ? 8.492 18.031 0.06 1 97.69 399 ALA B CA 1
ATOM 6594 C C . ALA B 1 399 ? 8.367 16.828 -0.854 1 97.69 399 ALA B C 1
ATOM 6596 O O . ALA B 1 399 ? 7.867 15.773 -0.438 1 97.69 399 ALA B O 1
ATOM 6597 N N . ASP B 1 400 ? 8.75 16.984 -2.111 1 96.94 400 ASP B N 1
ATOM 6598 C CA . ASP B 1 400 ? 8.773 15.836 -3.01 1 96.94 400 ASP B CA 1
ATOM 6599 C C . ASP B 1 400 ? 10.07 15.055 -2.867 1 96.94 400 ASP B C 1
ATOM 6601 O O . ASP B 1 400 ? 10.859 15.312 -1.955 1 96.94 400 ASP B O 1
ATOM 6605 N N . SER B 1 401 ? 10.266 14.094 -3.648 1 97.44 401 SER B N 1
ATOM 6606 C CA . SER B 1 401 ? 11.414 13.195 -3.559 1 97.44 401 SER B CA 1
ATOM 6607 C C . SER B 1 401 ? 12.727 13.969 -3.66 1 97.44 401 SER B C 1
ATOM 6609 O O . SER B 1 401 ? 13.648 13.75 -2.871 1 97.44 401 SER B O 1
ATOM 6611 N N . ASP B 1 402 ? 12.883 14.914 -4.586 1 97.5 402 ASP B N 1
ATOM 6612 C CA . ASP B 1 402 ? 14.094 15.711 -4.766 1 97.5 402 ASP B CA 1
ATOM 6613 C C . ASP B 1 402 ? 14.344 16.594 -3.555 1 97.5 402 ASP B C 1
ATOM 6615 O O . ASP B 1 402 ? 15.492 16.75 -3.121 1 97.5 402 ASP B O 1
ATOM 6619 N N . GLU B 1 403 ? 13.328 17.141 -3.072 1 98.12 403 GLU B N 1
ATOM 6620 C CA . GLU B 1 403 ? 13.453 18.047 -1.939 1 98.12 403 GLU B CA 1
ATOM 6621 C C . GLU B 1 403 ? 13.82 17.297 -0.663 1 98.12 403 GLU B C 1
ATOM 6623 O O . GLU B 1 403 ? 14.578 17.812 0.17 1 98.12 403 GLU B O 1
ATOM 6628 N N . LEU B 1 404 ? 13.234 16.125 -0.491 1 98.69 404 LEU B N 1
ATOM 6629 C CA . LEU B 1 404 ? 13.648 15.281 0.625 1 98.69 404 LEU B CA 1
ATOM 6630 C C . LEU B 1 404 ? 15.141 14.969 0.546 1 98.69 404 LEU B C 1
ATOM 6632 O O . LEU B 1 404 ? 15.844 15.039 1.553 1 98.69 404 LEU B O 1
ATOM 6636 N N . MET B 1 405 ? 15.602 14.656 -0.665 1 98.56 405 MET B N 1
ATOM 6637 C CA . MET B 1 405 ? 17.016 14.352 -0.871 1 98.56 405 MET B CA 1
ATOM 6638 C C . MET B 1 405 ? 17.875 15.594 -0.635 1 98.56 405 MET B C 1
ATOM 6640 O O . MET B 1 405 ? 18.984 15.492 -0.106 1 98.56 405 MET B O 1
ATOM 6644 N N . ARG B 1 406 ? 17.359 16.734 -1.05 1 98.12 406 ARG B N 1
ATOM 6645 C CA . ARG B 1 406 ? 18.047 18 -0.781 1 98.12 406 ARG B CA 1
ATOM 6646 C C . ARG B 1 406 ? 18.25 18.203 0.717 1 98.12 406 ARG B C 1
ATOM 6648 O O . ARG B 1 406 ? 19.328 18.578 1.158 1 98.12 406 ARG B O 1
ATOM 6655 N N . TRP B 1 407 ? 17.203 17.969 1.494 1 98.69 407 TRP B N 1
ATOM 6656 C CA . TRP B 1 407 ? 17.281 18.109 2.943 1 98.69 407 TRP B CA 1
ATOM 6657 C C . TRP B 1 407 ? 18.312 17.156 3.535 1 98.69 407 TRP B C 1
ATOM 6659 O O . TRP B 1 407 ? 19.125 17.562 4.367 1 98.69 407 TRP B O 1
ATOM 6669 N N . LEU B 1 408 ? 18.312 15.93 3.102 1 98.69 408 LEU B N 1
ATOM 6670 C CA . LEU B 1 408 ? 19.266 14.922 3.576 1 98.69 408 LEU B CA 1
ATOM 6671 C C . LEU B 1 408 ? 20.688 15.297 3.189 1 98.69 408 LEU B C 1
ATOM 6673 O O . LEU B 1 408 ? 21.625 15.047 3.947 1 98.69 408 LEU B O 1
ATOM 6677 N N . SER B 1 409 ? 20.859 15.875 2.045 1 97 409 SER B N 1
ATOM 6678 C CA . SER B 1 409 ? 22.188 16.219 1.543 1 97 409 SER B CA 1
ATOM 6679 C C . SER B 1 409 ? 22.828 17.328 2.385 1 97 409 SER B C 1
ATOM 6681 O O . SER B 1 409 ? 24.031 17.578 2.271 1 97 409 SER B O 1
ATOM 6683 N N . GLY B 1 410 ? 22.047 17.938 3.232 1 96.19 410 GLY B N 1
ATOM 6684 C CA . GLY B 1 410 ? 22.562 18.969 4.125 1 96.19 410 GLY B CA 1
ATOM 6685 C C . GLY B 1 410 ? 23.391 18.406 5.266 1 96.19 410 GLY B C 1
ATOM 6686 O O . GLY B 1 410 ? 24.125 19.141 5.93 1 96.19 410 GLY B O 1
ATOM 6687 N N . PHE B 1 411 ? 23.312 17.125 5.496 1 97.69 411 PHE B N 1
ATOM 6688 C CA . PHE B 1 411 ? 24.062 16.484 6.562 1 97.69 411 PHE B CA 1
ATOM 6689 C C . PHE B 1 411 ? 25.562 16.516 6.266 1 97.69 411 PHE B C 1
ATOM 6691 O O . PHE B 1 411 ? 25.984 16.266 5.133 1 97.69 411 PHE B O 1
ATOM 6698 N N . GLN B 1 412 ? 26.359 16.859 7.219 1 97.25 412 GLN B N 1
ATOM 6699 C CA . GLN B 1 412 ? 27.812 16.891 7.086 1 97.25 412 GLN B CA 1
ATOM 6700 C C . GLN B 1 412 ? 28.406 15.523 7.387 1 97.25 412 GLN B C 1
ATOM 6702 O O . GLN B 1 412 ? 29.5 15.195 6.902 1 97.25 412 GLN B O 1
ATOM 6707 N N . ARG B 1 413 ? 27.781 14.789 8.203 1 97.06 413 ARG B N 1
ATOM 6708 C CA . ARG B 1 413 ? 28.172 13.422 8.539 1 97.06 413 ARG B CA 1
ATOM 6709 C C . ARG B 1 413 ? 27.016 12.453 8.336 1 97.06 413 ARG B C 1
ATOM 6711 O O . ARG B 1 413 ? 25.891 12.719 8.766 1 97.06 413 ARG B O 1
ATOM 6718 N N . ALA B 1 414 ? 27.312 11.32 7.75 1 97.31 414 ALA B N 1
ATOM 6719 C CA . ALA B 1 414 ? 26.297 10.312 7.473 1 97.31 414 ALA B CA 1
ATOM 6720 C C . ALA B 1 414 ? 25.75 9.719 8.766 1 97.31 414 ALA B C 1
ATOM 6722 O O . ALA B 1 414 ? 26.5 9.438 9.695 1 97.31 414 ALA B O 1
ATOM 6723 N N . PRO B 1 415 ? 24.453 9.586 8.883 1 98.62 415 PRO B N 1
ATOM 6724 C CA . PRO B 1 415 ? 23.891 8.852 10.023 1 98.62 415 PRO B CA 1
ATOM 6725 C C . PRO B 1 415 ? 24.25 7.367 10 1 98.62 415 PRO B C 1
ATOM 6727 O O . PRO B 1 415 ? 24.641 6.84 8.961 1 98.62 415 PRO B O 1
ATOM 6730 N N . ARG B 1 416 ? 24.125 6.762 11.18 1 98.25 416 ARG B N 1
ATOM 6731 C CA . ARG B 1 416 ? 24.312 5.316 11.266 1 98.25 416 ARG B CA 1
ATOM 6732 C C . ARG B 1 416 ? 23.219 4.582 10.5 1 98.25 416 ARG B C 1
ATOM 6734 O O . ARG B 1 416 ? 23.469 3.545 9.883 1 98.25 416 ARG B O 1
ATOM 6741 N N . ARG B 1 417 ? 22.047 5.066 10.508 1 98.25 417 ARG B N 1
ATOM 6742 C CA . ARG B 1 417 ? 20.922 4.469 9.805 1 98.25 417 ARG B CA 1
ATOM 6743 C C . ARG B 1 417 ? 19.797 5.484 9.609 1 98.25 417 ARG B C 1
ATOM 6745 O O . ARG B 1 417 ? 19.562 6.324 10.477 1 98.25 417 ARG B O 1
ATOM 6752 N N . VAL B 1 418 ? 19.141 5.422 8.539 1 98.81 418 VAL B N 1
ATOM 6753 C CA . VAL B 1 418 ? 17.953 6.215 8.234 1 98.81 418 VAL B CA 1
ATOM 6754 C C . VAL B 1 418 ? 16.719 5.316 8.234 1 98.81 418 VAL B C 1
ATOM 6756 O O . VAL B 1 418 ? 16.75 4.215 7.68 1 98.81 418 VAL B O 1
ATOM 6759 N N . PHE B 1 419 ? 15.688 5.707 8.93 1 98.88 419 PHE B N 1
ATOM 6760 C CA . PHE B 1 419 ? 14.391 5.039 8.922 1 98.88 419 PHE B CA 1
ATOM 6761 C C . PHE B 1 419 ? 13.383 5.832 8.102 1 98.88 419 PHE B C 1
ATOM 6763 O O . PHE B 1 419 ? 13.078 6.98 8.422 1 98.88 419 PHE B O 1
ATOM 6770 N N . VAL B 1 420 ? 12.859 5.195 7.02 1 98.88 420 VAL B N 1
ATOM 6771 C CA . VAL B 1 420 ? 11.898 5.855 6.137 1 98.88 420 VAL B CA 1
ATOM 6772 C C . VAL B 1 420 ? 10.477 5.523 6.574 1 98.88 420 VAL B C 1
ATOM 6774 O O . VAL B 1 420 ? 10.078 4.359 6.566 1 98.88 420 VAL B O 1
ATOM 6777 N N . VAL B 1 421 ? 9.664 6.578 6.965 1 98.69 421 VAL B N 1
ATOM 6778 C CA . VAL B 1 421 ? 8.328 6.363 7.508 1 98.69 421 VAL B CA 1
ATOM 6779 C C . VAL B 1 421 ? 7.344 7.316 6.84 1 98.69 421 VAL B C 1
ATOM 6781 O O . VAL B 1 421 ? 7.676 7.977 5.852 1 98.69 421 VAL B O 1
ATOM 6784 N N . HIS B 1 422 ? 6.098 7.309 7.301 1 98.5 422 HIS B N 1
ATOM 6785 C CA . HIS B 1 422 ? 5.062 8.258 6.91 1 98.5 422 HIS B CA 1
ATOM 6786 C C . HIS B 1 422 ? 4.891 8.289 5.395 1 98.5 422 HIS B C 1
ATOM 6788 O O . HIS B 1 422 ? 4.957 9.359 4.781 1 98.5 422 HIS B O 1
ATOM 6794 N N . GLY B 1 423 ? 4.785 7.184 4.773 1 97.56 423 GLY B N 1
ATOM 6795 C CA . GLY B 1 423 ? 4.551 6.988 3.352 1 97.56 423 GLY B CA 1
ATOM 6796 C C . GLY B 1 423 ? 3.936 5.641 3.025 1 97.56 423 GLY B C 1
ATOM 6797 O O . GLY B 1 423 ? 4.074 4.688 3.793 1 97.56 423 GLY B O 1
ATOM 6798 N N . GLU B 1 424 ? 3.246 5.582 1.907 1 95.94 424 GLU B N 1
ATOM 6799 C CA . GLU B 1 424 ? 2.787 4.301 1.388 1 95.94 424 GLU B CA 1
ATOM 6800 C C . GLU B 1 424 ? 3.959 3.453 0.898 1 95.94 424 GLU B C 1
ATOM 6802 O O . GLU B 1 424 ? 5.07 3.959 0.731 1 95.94 424 GLU B O 1
ATOM 6807 N N . ALA B 1 425 ? 3.723 2.207 0.671 1 94.44 425 ALA B N 1
ATOM 6808 C CA . ALA B 1 425 ? 4.777 1.227 0.426 1 94.44 425 ALA B CA 1
ATOM 6809 C C . ALA B 1 425 ? 5.648 1.642 -0.757 1 94.44 425 ALA B C 1
ATOM 6811 O O . ALA B 1 425 ? 6.879 1.629 -0.665 1 94.44 425 ALA B O 1
ATOM 6812 N N . ASP B 1 426 ? 5.062 2.033 -1.873 1 93.25 426 ASP B N 1
ATOM 6813 C CA . ASP B 1 426 ? 5.801 2.396 -3.08 1 93.25 426 ASP B CA 1
ATOM 6814 C C . ASP B 1 426 ? 6.637 3.652 -2.854 1 93.25 426 ASP B C 1
ATOM 6816 O O . ASP B 1 426 ? 7.781 3.73 -3.307 1 93.25 426 ASP B O 1
ATOM 6820 N N . ALA B 1 427 ? 6.07 4.605 -2.164 1 96.5 427 ALA B N 1
ATOM 6821 C CA . ALA B 1 427 ? 6.762 5.867 -1.909 1 96.5 427 ALA B CA 1
ATOM 6822 C C . ALA B 1 427 ? 7.949 5.664 -0.977 1 96.5 427 ALA B C 1
ATOM 6824 O O . ALA B 1 427 ? 9.039 6.18 -1.231 1 96.5 427 ALA B O 1
ATOM 6825 N N . SER B 1 428 ? 7.754 4.891 0.074 1 98.12 428 SER B N 1
ATOM 6826 C CA . SER B 1 428 ? 8.812 4.629 1.043 1 98.12 428 SER B CA 1
ATOM 6827 C C . SER B 1 428 ? 9.961 3.842 0.413 1 98.12 428 SER B C 1
ATOM 6829 O O . SER B 1 428 ? 11.133 4.141 0.654 1 98.12 428 SER B O 1
ATOM 6831 N N . GLU B 1 429 ? 9.594 2.859 -0.385 1 96.25 429 GLU B N 1
ATOM 6832 C CA . GLU B 1 429 ? 10.602 2.039 -1.042 1 96.25 429 GLU B CA 1
ATOM 6833 C C . GLU B 1 429 ? 11.414 2.855 -2.045 1 96.25 429 GLU B C 1
ATOM 6835 O O . GLU B 1 429 ? 12.633 2.699 -2.143 1 96.25 429 GLU B O 1
ATOM 6840 N N . ALA B 1 430 ? 10.75 3.693 -2.752 1 95.38 430 ALA B N 1
ATOM 6841 C CA . ALA B 1 430 ? 11.438 4.531 -3.734 1 95.38 430 ALA B CA 1
ATOM 6842 C C . ALA B 1 430 ? 12.453 5.449 -3.061 1 95.38 430 ALA B C 1
ATOM 6844 O O . ALA B 1 430 ? 13.578 5.605 -3.545 1 95.38 430 ALA B O 1
ATOM 6845 N N . LEU B 1 431 ? 12.055 6.059 -1.974 1 97.94 431 LEU B N 1
ATOM 6846 C CA . LEU B 1 431 ? 12.977 6.945 -1.269 1 97.94 431 LEU B CA 1
ATOM 6847 C C . LEU B 1 431 ? 14.141 6.16 -0.684 1 97.94 431 LEU B C 1
ATOM 6849 O O . LEU B 1 431 ? 15.289 6.621 -0.719 1 97.94 431 LEU B O 1
ATOM 6853 N N . ARG B 1 432 ? 13.82 5.008 -0.1 1 97.69 432 ARG B N 1
ATOM 6854 C CA . ARG B 1 432 ? 14.883 4.148 0.424 1 97.69 432 ARG B CA 1
ATOM 6855 C C . ARG B 1 432 ? 15.945 3.879 -0.637 1 97.69 432 ARG B C 1
ATOM 6857 O O . ARG B 1 432 ? 17.141 4 -0.369 1 97.69 432 ARG B O 1
ATOM 6864 N N . GLU B 1 433 ? 15.547 3.496 -1.794 1 94.81 433 GLU B N 1
ATOM 6865 C CA . GLU B 1 433 ? 16.453 3.174 -2.887 1 94.81 433 GLU B CA 1
ATOM 6866 C C . GLU B 1 433 ? 17.312 4.379 -3.27 1 94.81 433 GLU B C 1
ATOM 6868 O O . GLU B 1 433 ? 18.5 4.246 -3.521 1 94.81 433 GLU B O 1
ATOM 6873 N N . ARG B 1 434 ? 16.703 5.562 -3.299 1 95.88 434 ARG B N 1
ATOM 6874 C CA . ARG B 1 434 ? 17.438 6.773 -3.662 1 95.88 434 ARG B CA 1
ATOM 6875 C C . ARG B 1 434 ? 18.5 7.102 -2.621 1 95.88 434 ARG B C 1
ATOM 6877 O O . ARG B 1 434 ? 19.625 7.457 -2.973 1 95.88 434 ARG B O 1
ATOM 6884 N N . ILE B 1 435 ? 18.109 7.008 -1.347 1 98.31 435 ILE B N 1
ATOM 6885 C CA . ILE B 1 435 ? 19.031 7.309 -0.269 1 98.31 435 ILE B CA 1
ATOM 6886 C C . ILE B 1 435 ? 20.234 6.371 -0.35 1 98.31 435 ILE B C 1
ATOM 6888 O O . ILE B 1 435 ? 21.391 6.809 -0.237 1 98.31 435 ILE B O 1
ATOM 6892 N N . GLN B 1 436 ? 19.922 5.117 -0.534 1 95.06 436 GLN B N 1
ATOM 6893 C CA . GLN B 1 436 ? 20.984 4.125 -0.637 1 95.06 436 GLN B CA 1
ATOM 6894 C C . GLN B 1 436 ? 21.859 4.391 -1.851 1 95.06 436 GLN B C 1
ATOM 6896 O O . GLN B 1 436 ? 23.094 4.332 -1.755 1 95.06 436 GLN B O 1
ATOM 6901 N N . ARG B 1 437 ? 21.344 4.672 -2.963 1 92.94 437 ARG B N 1
ATOM 6902 C CA . ARG B 1 437 ? 22.047 4.809 -4.23 1 92.94 437 ARG B CA 1
ATOM 6903 C C . ARG B 1 437 ? 22.812 6.121 -4.289 1 92.94 437 ARG B C 1
ATOM 6905 O O . ARG B 1 437 ? 23.969 6.152 -4.723 1 92.94 437 ARG B O 1
ATOM 6912 N N . GLU B 1 438 ? 22.203 7.215 -3.879 1 95.94 438 GLU B N 1
ATOM 6913 C CA . GLU B 1 438 ? 22.766 8.547 -4.102 1 95.94 438 GLU B CA 1
ATOM 6914 C C . GLU B 1 438 ? 23.625 8.984 -2.924 1 95.94 438 GLU B C 1
ATOM 6916 O O . GLU B 1 438 ? 24.594 9.719 -3.1 1 95.94 438 GLU B O 1
ATOM 6921 N N . LEU B 1 439 ? 23.234 8.555 -1.706 1 97.5 439 LEU B N 1
ATOM 6922 C CA . LEU B 1 439 ? 23.953 9.016 -0.531 1 97.5 439 LEU B CA 1
ATOM 6923 C C . LEU B 1 439 ? 24.812 7.902 0.056 1 97.5 439 LEU B C 1
ATOM 6925 O O . LEU B 1 439 ? 25.719 8.164 0.859 1 97.5 439 LEU B O 1
ATOM 6929 N N . GLY B 1 440 ? 24.531 6.668 -0.285 1 96.12 440 GLY B N 1
ATOM 6930 C CA . GLY B 1 440 ? 25.281 5.531 0.215 1 96.12 440 GLY B CA 1
ATOM 6931 C C . GLY B 1 440 ? 25.031 5.246 1.684 1 96.12 440 GLY B C 1
ATOM 6932 O O . GLY B 1 440 ? 25.875 4.656 2.361 1 96.12 440 GLY B O 1
ATOM 6933 N N . TRP B 1 441 ? 23.938 5.805 2.268 1 97.88 441 TRP B N 1
ATOM 6934 C CA . TRP B 1 441 ? 23.625 5.652 3.688 1 97.88 441 TRP B CA 1
ATOM 6935 C C . TRP B 1 441 ? 22.891 4.344 3.949 1 97.88 441 TRP B C 1
ATOM 6937 O O . TRP B 1 441 ? 22.219 3.811 3.061 1 97.88 441 TRP B O 1
ATOM 6947 N N . SER B 1 442 ? 23.078 3.736 5.152 1 97.5 442 SER B N 1
ATOM 6948 C CA . SER B 1 442 ? 22.234 2.646 5.613 1 97.5 442 SER B CA 1
ATOM 6949 C C . SER B 1 442 ? 20.797 3.121 5.836 1 97.5 442 SER B C 1
ATOM 6951 O O . SER B 1 442 ? 20.562 4.105 6.539 1 97.5 442 SER B O 1
ATOM 6953 N N . VAL B 1 443 ? 19.859 2.477 5.176 1 98.25 443 VAL B N 1
ATOM 6954 C CA . VAL B 1 443 ? 18.484 2.943 5.211 1 98.25 443 VAL B CA 1
ATOM 6955 C C . VAL B 1 443 ? 17.531 1.747 5.219 1 98.25 443 VAL B C 1
ATOM 6957 O O . VAL B 1 443 ? 17.812 0.717 4.605 1 98.25 443 VAL B O 1
ATOM 6960 N N . CYS B 1 444 ? 16.438 1.808 5.938 1 97.31 444 CYS B N 1
ATOM 6961 C CA . CYS B 1 444 ? 15.422 0.768 5.902 1 97.31 444 CYS B CA 1
ATOM 6962 C C . CYS B 1 444 ? 14.023 1.37 6.004 1 97.31 444 CYS B C 1
ATOM 6964 O O . CYS B 1 444 ? 13.875 2.533 6.387 1 97.31 444 CYS B O 1
ATOM 6966 N N . VAL B 1 445 ? 13.031 0.671 5.613 1 98.25 445 VAL B N 1
ATOM 6967 C CA . VAL B 1 445 ? 11.609 0.981 5.77 1 98.25 445 VAL B CA 1
ATOM 6968 C C . VAL B 1 445 ? 11 0.091 6.852 1 98.25 445 VAL B C 1
ATOM 6970 O O . VAL B 1 445 ? 10.742 -1.092 6.617 1 98.25 445 VAL B O 1
ATOM 6973 N N . PRO B 1 446 ? 10.742 0.688 8.016 1 97.69 446 PRO B N 1
ATOM 6974 C CA . PRO B 1 446 ? 10.195 -0.13 9.102 1 97.69 446 PRO B CA 1
ATOM 6975 C C . PRO B 1 446 ? 8.773 -0.622 8.812 1 97.69 446 PRO B C 1
ATOM 6977 O O . PRO B 1 446 ? 8.023 0.035 8.086 1 97.69 446 PRO B O 1
ATOM 6980 N N . LEU B 1 447 ? 8.438 -1.755 9.367 1 95.38 447 LEU B N 1
ATOM 6981 C CA . LEU B 1 447 ? 7.051 -2.199 9.461 1 95.38 447 LEU B CA 1
ATOM 6982 C C . LEU B 1 447 ? 6.41 -1.698 10.75 1 95.38 447 LEU B C 1
ATOM 6984 O O . LEU B 1 447 ? 7.105 -1.45 11.742 1 95.38 447 LEU B O 1
ATOM 6988 N N . GLN B 1 448 ? 5.102 -1.498 10.719 1 95.06 448 GLN B N 1
ATOM 6989 C CA . GLN B 1 448 ? 4.414 -1.086 11.938 1 95.06 448 GLN B CA 1
ATOM 6990 C C . GLN B 1 448 ? 4.641 -2.09 13.062 1 95.06 448 GLN B C 1
ATOM 6992 O O . GLN B 1 448 ? 4.512 -3.299 12.859 1 95.06 448 GLN B O 1
ATOM 6997 N N . GLY B 1 449 ? 5.07 -1.615 14.227 1 94.5 449 GLY B N 1
ATOM 6998 C CA . GLY B 1 449 ? 5.281 -2.451 15.398 1 94.5 449 GLY B CA 1
ATOM 6999 C C . GLY B 1 449 ? 6.68 -3.037 15.469 1 94.5 449 GLY B C 1
ATOM 7000 O O . GLY B 1 449 ? 7.066 -3.609 16.484 1 94.5 449 GLY B O 1
ATOM 7001 N N . GLN B 1 450 ? 7.48 -2.922 14.383 1 94.75 450 GLN B N 1
ATOM 7002 C CA . GLN B 1 450 ? 8.836 -3.469 14.359 1 94.75 450 GLN B CA 1
ATOM 7003 C C . GLN B 1 450 ? 9.766 -2.668 15.258 1 94.75 450 GLN B C 1
ATOM 7005 O O . GLN B 1 450 ? 9.75 -1.436 15.242 1 94.75 450 GLN B O 1
ATOM 7010 N N . GLU B 1 451 ? 10.523 -3.314 16.078 1 96.31 451 GLU B N 1
ATOM 7011 C CA . GLU B 1 451 ? 11.461 -2.66 16.984 1 96.31 451 GLU B CA 1
ATOM 7012 C C . GLU B 1 451 ? 12.891 -2.725 16.453 1 96.31 451 GLU B C 1
ATOM 7014 O O . GLU B 1 451 ? 13.32 -3.76 15.938 1 96.31 451 GLU B O 1
ATOM 7019 N N . PHE B 1 452 ? 13.625 -1.631 16.516 1 97.56 452 PHE B N 1
ATOM 7020 C CA . PHE B 1 452 ? 15.023 -1.542 16.109 1 97.56 452 PHE B CA 1
ATOM 7021 C C . PHE B 1 452 ? 15.898 -1.113 17.281 1 97.56 452 PHE B C 1
ATOM 7023 O O . PHE B 1 452 ? 15.617 -0.106 17.938 1 97.56 452 PHE B O 1
ATOM 7030 N N . GLU B 1 453 ? 16.922 -1.87 17.562 1 97.19 453 GLU B N 1
ATOM 7031 C CA . GLU B 1 453 ? 17.938 -1.419 18.516 1 97.19 453 GLU B CA 1
ATOM 7032 C C . GLU B 1 453 ? 18.828 -0.346 17.906 1 97.19 453 GLU B C 1
ATOM 7034 O O . GLU B 1 453 ? 19.312 -0.501 16.781 1 97.19 453 GLU B O 1
ATOM 7039 N N . LEU B 1 454 ? 19.016 0.693 18.656 1 97.5 454 LEU B N 1
ATOM 7040 C CA . LEU B 1 454 ? 19.781 1.818 18.141 1 97.5 454 LEU B CA 1
ATOM 7041 C C . LEU B 1 454 ? 21.172 1.865 18.797 1 97.5 454 LEU B C 1
ATOM 7043 O O . LEU B 1 454 ? 21.312 1.607 19.984 1 97.5 454 LEU B O 1
#

Organism: Aquipseudomonas alcaligenes (strain ATCC 14909 / DSM 50342 / CCUG 1425 / JCM 20561 / NBRC 14159 / NCIMB 9945 / NCTC 10367 / 1577) (NCBI:txid1215092)

Foldseek 3Di:
DFFWKKAFQDQFQFQFQGWIWIDGHQAIEIEFGAADDFDPVRNVCLVPDGPDQLCSHAEYEYQAQPRRGHQSLLLSVVRPHDHAYEFAPLRLVLNLLVNLVLQVFQVVVQVLCQVVVVDPDVRRDRSDHSVSSVVSSVRYDYDHAQDWDAGPQRKIWHWFFQFQFQRRTWIWIDHPNFIEIESGFHFADPQPKFHHGDADADGQEYEYEQAQLPDDADPDDLLVVVLVVQVQLVVLFFAEEAADALTRLLLSVLLSVLVCVVVVSDPPAAEAEEEPSSLVNLVSCLVCVVRIDDDNVSSVSSSVRHHYDDDPVSLLVVLVDGGYHYYYYDDLQCQDDSSLSNCQSRQQDQSYEYEHEEDHTHNTPNVCVVVPDQWDDDPNDIGGGNYHYHYNPNSYGGYHSVSSVVSVVSYNDAHQEYEYGSYRPVSSVSSQVCCCVVVVHHYDRDDNRDMDTD/DFFWKKAFQDQFQFQFQGWIWIDGHQAIEIEFGAADDFDPVRNVCLVPDGPDQLQSHAEYEFQAQPRRGHQSLLLSVVRPHDHAYEFAPLRLVLNLLVNLVLQVFQVVVQVLCQVVVVDPDVRRDRSDHSVSSVVSSVRYDYDHAQDWDAGPQRKIWHWFFQFQFQRRTWIWIQHPNFIEIESGFHFADPQPKFHHGDADADGQEYEYEQAQLPDDADPDDLLVVVLVVQVQLVVLFFAEEEADALTDLLLSVLLSVLVCVVVVSDPPAAEAEEEPSSLVNLVSCLVCVVRIDDDNVSSVSSSVRHHYDDDPVSLLVVLVDGGYHYYYYDDLQCQDDSSLSNCQSRQQDQSYEYEHEEDHTHNTPNVCVVVPDQWDDDPNDIGGGNYHYHYNPNSYGGYHSVSSVVSVVSHNDAHQEYEYGSYRPVSSVSSQVCCCPVVVHHYDRDDNRDMDTD

InterPro domains:
  IPR001279 Metallo-beta-lactamase [PF00753] (25-230)
  IPR001279 Metallo-beta-lactamase [SM00849] (16-238)
  IPR011108 Zn-dependent metallo-hydrolase, RNA specificity domain [PF07521] (383-446)
  IPR022712 Beta-Casp domain [PF10996] (250-369)
  IPR022712 Beta-Casp domain [SM01027] (250-369)
  IPR036866 Ribonuclease Z/Hydroxyacylglutathione hydrolase-like [G3DSA:3.60.15.10] (9-425)
  IPR036866 Ribonuclease Z/Hydroxyacylglutathione hydrolase-like [SSF56281] (3-454)
  IPR050698 RNA Processing Metallo-Beta-Lactamase [PTHR11203] (6-453)